Protein 4CVQ (pdb70)

Organism: Escherichia coli (strain K12) (NCBI:txid83333)

Foldseek 3Di:
DDDDDDDPLCPPADLVLPDDLVVVLVVCVVVPDDFAEQSDLAQVVQPDDFDVLLVVLLVVCVVVQPDFDFLQFDPVLLVLVQVLVCVVQQVPFDSLQKRKALALLLVLLLLQLLPDDAAAEEEAEVLANRSNCNSNSSSNHHYDYFYFDQVVLRHTDPVSVLVRDDLRYAAYEAEACGPAALGHDDPVSLLVVLVVCVVNVHEYEYECAFQPFFADPRHHDDSQSSNQAHWYKYKYFCCNQRNPVVSRIIMIGIHHDCPVVVSSSVSSVVSSPVVRHHRHSSSSSSNVQSDDDHPSVQQRPPNHQQNVLLVVLQVLQCPQPQKHWRRRRTDFKTKIFGNCVVQVDQALVVVQSCLCVVPNYHWAFSVSSVNPGRGITMGGSSNGDVVSCVSSVSVSVCSVDHHD/DDDDDDPLCPPAFQPLPDPLVVVLVVCVVVPHDFAEQSDLAQVVQPDDFDVLLVVLLVVCVVVQPDFDFLQFDQLLLVLVQVLVCVQQQVPFDSLQKRKALALLVVLLLLLLLDDDAAAEEEAEVLHNSSNQNSNSSSNHHYDYFYFDVVVLRHTDLVSVLVRDDLRYAAYEAEAVDPAALGHDDPVSLLSRLVSCVVNVHEYEYECAFQPFFADPGHHHDSQSSNQAHWYKYKYFCCNQRNPVVSRIIMIGTHHDPPVPVSSSVSSSVVSVVVSHHRHSSSSSSNVQSDDDRPSCQQRYVVHQQVVLLVLLQVLQCPAPQKHWRRRRTDFKTKIFGNCVVQVNQDLVVVQSQLCVQLSYHWAFSCSSVNVGRGITMGTSSHGSVSSVSSSVSVSVCSVPHRDD

Radius of gyration: 26.96 Å; Cα contacts (8 Å, |Δi|>4): 1816; chains: 2; bounding box: 68×74×53 Å

Structure (mmCIF, N/CA/C/O backbone):
data_4CVQ
#
_entry.id   4CVQ
#
_cell.length_a   59.780
_cell.length_b   152.130
_cell.length_c   174.240
_cell.angle_alpha   90.00
_cell.angle_beta   90.00
_cell.angle_gamma   90.00
#
_symmetry.space_group_name_H-M   'C 2 2 21'
#
loop_
_entity.id
_entity.type
_entity.pdbx_description
1 polymer 'GLUTAMATE-PYRUVATE AMINOTRANSFERASE ALAA'
2 non-polymer "PYRIDOXAL-5'-PHOSPHATE"
3 non-polymer 'ACETATE ION'
4 non-polymer GLYCEROL
5 water water
#
loop_
_atom_site.group_PDB
_atom_site.id
_atom_site.type_symbol
_atom_site.label_atom_id
_atom_site.label_alt_id
_atom_site.label_comp_id
_atom_site.label_asym_id
_atom_site.label_entity_id
_atom_site.label_seq_id
_atom_site.pdbx_PDB_ins_code
_atom_site.Cartn_x
_atom_site.Cartn_y
_atom_site.Cartn_z
_atom_site.occupancy
_atom_site.B_iso_or_equiv
_atom_site.auth_seq_id
_atom_site.auth_comp_id
_atom_site.auth_asym_id
_atom_site.auth_atom_id
_atom_site.pdbx_PDB_model_num
ATOM 1 N N . MET A 1 27 ? 0.234 25.175 -0.180 1.00 100.14 1 MET A N 1
ATOM 2 C CA . MET A 1 27 ? 0.096 24.235 0.926 1.00 96.54 1 MET A CA 1
ATOM 3 C C . MET A 1 27 ? 0.401 22.810 0.477 1.00 92.99 1 MET A C 1
ATOM 4 O O . MET A 1 27 ? -0.455 21.928 0.559 1.00 92.73 1 MET A O 1
ATOM 9 N N . SER A 1 28 ? 1.624 22.592 0.003 1.00 89.36 2 SER A N 1
ATOM 10 C CA . SER A 1 28 ? 2.044 21.275 -0.464 1.00 86.29 2 SER A CA 1
ATOM 11 C C . SER A 1 28 ? 2.140 20.294 0.698 1.00 81.41 2 SER A C 1
ATOM 12 O O . SER A 1 28 ? 2.540 20.672 1.800 1.00 78.96 2 SER A O 1
ATOM 15 N N . PRO A 1 29 ? 1.766 19.028 0.454 1.00 69.15 3 PRO A N 1
ATOM 16 C CA . PRO A 1 29 ? 1.802 17.973 1.473 1.00 65.46 3 PRO A CA 1
ATOM 17 C C . PRO A 1 29 ? 3.196 17.745 2.050 1.00 60.09 3 PRO A C 1
ATOM 18 O O . PRO A 1 29 ? 4.182 17.749 1.312 1.00 59.20 3 PRO A O 1
ATOM 22 N N . ILE A 1 30 ? 3.269 17.551 3.363 1.00 55.68 4 ILE A N 1
ATOM 23 C CA . ILE A 1 30 ? 4.531 17.250 4.026 1.00 52.21 4 ILE A CA 1
ATOM 24 C C . ILE A 1 30 ? 4.534 15.804 4.506 1.00 51.30 4 ILE A C 1
ATOM 25 O O . ILE A 1 30 ? 3.989 15.490 5.564 1.00 50.32 4 ILE A O 1
ATOM 30 N N . GLU A 1 31 ? 5.144 14.925 3.719 1.00 55.72 5 GLU A N 1
ATOM 31 C CA . GLU A 1 31 ? 5.175 13.507 4.049 1.00 55.17 5 GLU A CA 1
ATOM 32 C C . GLU A 1 31 ? 6.292 13.195 5.034 1.00 52.05 5 GLU A C 1
ATOM 33 O O . GLU A 1 31 ? 7.166 14.027 5.281 1.00 51.31 5 GLU A O 1
ATOM 39 N N . LYS A 1 32 ? 6.256 11.994 5.602 1.00 46.58 6 LYS A N 1
ATOM 40 C CA . LYS A 1 32 ? 7.348 11.535 6.446 1.00 45.17 6 LYS A CA 1
ATOM 41 C C . LYS A 1 32 ? 8.554 11.247 5.564 1.00 41.45 6 LYS A C 1
ATOM 42 O O . LYS A 1 32 ? 8.405 10.901 4.390 1.00 43.15 6 LYS A O 1
ATOM 48 N N . SER A 1 33 ? 9.746 11.405 6.129 1.00 39.76 7 SER A N 1
ATOM 49 C CA . SER A 1 33 ? 10.981 11.219 5.378 1.00 39.76 7 SER A CA 1
ATOM 50 C C . SER A 1 33 ? 11.091 9.806 4.815 1.00 40.61 7 SER A C 1
ATOM 51 O O . SER A 1 33 ? 10.474 8.871 5.328 1.00 40.65 7 SER A O 1
ATOM 54 N N . SER A 1 34 ? 11.880 9.663 3.756 1.00 43.38 8 SER A N 1
ATOM 55 C CA . SER A 1 34 ? 12.059 8.381 3.085 1.00 46.28 8 SER A CA 1
ATOM 56 C C . SER A 1 34 ? 12.642 7.315 4.013 1.00 45.04 8 SER A C 1
ATOM 57 O O . SER A 1 34 ? 12.350 6.129 3.866 1.00 47.06 8 SER A O 1
ATOM 60 N N . LYS A 1 35 ? 13.455 7.743 4.974 1.00 41.57 9 LYS A N 1
ATOM 61 C CA . LYS A 1 35 ? 14.113 6.814 5.888 1.00 41.81 9 LYS A CA 1
ATOM 62 C C . LYS A 1 35 ? 13.124 6.140 6.843 1.00 43.20 9 LYS A C 1
ATOM 63 O O . LYS A 1 35 ? 13.473 5.178 7.527 1.00 43.63 9 LYS A O 1
ATOM 69 N N . LEU A 1 36 ? 11.893 6.642 6.884 1.00 42.10 10 LEU A N 1
ATOM 70 C CA . LEU A 1 36 ? 10.872 6.095 7.773 1.00 43.79 10 LEU A CA 1
ATOM 71 C C . LEU A 1 36 ? 9.829 5.270 7.023 1.00 47.99 10 LEU A C 1
ATOM 72 O O . LEU A 1 36 ? 8.873 4.777 7.621 1.00 47.67 10 LEU A O 1
ATOM 77 N N . GLU A 1 37 ? 10.017 5.123 5.715 1.00 55.48 11 GLU A N 1
ATOM 78 C CA . GLU A 1 37 ? 9.047 4.424 4.878 1.00 62.84 11 GLU A CA 1
ATOM 79 C C . GLU A 1 37 ? 8.902 2.953 5.268 1.00 67.06 11 GLU A C 1
ATOM 80 O O . GLU A 1 37 ? 7.798 2.407 5.256 1.00 68.24 11 GLU A O 1
ATOM 86 N N . ASN A 1 38 ? 10.014 2.316 5.619 1.00 72.82 12 ASN A N 1
ATOM 87 C CA . ASN A 1 38 ? 9.996 0.904 5.985 1.00 75.92 12 ASN A CA 1
ATOM 88 C C . ASN A 1 38 ? 10.203 0.692 7.479 1.00 73.98 12 ASN A C 1
ATOM 89 O O . ASN A 1 38 ? 10.913 -0.223 7.896 1.00 75.23 12 ASN A O 1
ATOM 94 N N . VAL A 1 39 ? 9.572 1.545 8.278 1.00 65.68 13 VAL A N 1
ATOM 95 C CA . VAL A 1 39 ? 9.677 1.471 9.729 1.00 65.47 13 VAL A CA 1
ATOM 96 C C . VAL A 1 39 ? 8.295 1.292 10.351 1.00 66.58 13 VAL A C 1
ATOM 97 O O . VAL A 1 39 ? 7.340 1.960 9.952 1.00 68.00 13 VAL A O 1
ATOM 101 N N . CYS A 1 40 ? 8.187 0.392 11.325 1.00 82.02 14 CYS A N 1
ATOM 102 C CA . CYS A 1 40 ? 6.895 0.091 11.933 1.00 81.24 14 CYS A CA 1
ATOM 103 C C . CYS A 1 40 ? 6.870 0.282 13.448 1.00 81.95 14 CYS A C 1
ATOM 104 O O . CYS A 1 40 ? 6.235 1.210 13.945 1.00 82.44 14 CYS A O 1
ATOM 107 N N . TYR A 1 41 ? 7.565 -0.600 14.167 1.00 74.69 15 TYR A N 1
ATOM 108 C CA . TYR A 1 41 ? 7.470 -0.693 15.627 1.00 76.53 15 TYR A CA 1
ATOM 109 C C . TYR A 1 41 ? 6.022 -0.561 16.086 1.00 79.61 15 TYR A C 1
ATOM 110 O O . TYR A 1 41 ? 5.611 0.491 16.579 1.00 79.89 15 TYR A O 1
ATOM 119 N N . ASP A 1 42 ? 5.245 -1.625 15.912 1.00 95.98 16 ASP A N 1
ATOM 120 C CA . ASP A 1 42 ? 3.817 -1.542 16.188 1.00 96.39 16 ASP A CA 1
ATOM 121 C C . ASP A 1 42 ? 3.411 -2.259 17.472 1.00 93.81 16 ASP A C 1
ATOM 122 O O . ASP A 1 42 ? 2.339 -2.861 17.548 1.00 94.82 16 ASP A O 1
ATOM 127 N N . ILE A 1 43 ? 4.275 -2.185 18.479 1.00 74.87 17 ILE A N 1
ATOM 128 C CA . ILE A 1 43 ? 3.882 -2.505 19.844 1.00 74.48 17 ILE A CA 1
ATOM 129 C C . ILE A 1 43 ? 2.949 -1.382 20.300 1.00 75.79 17 ILE A C 1
ATOM 130 O O . ILE A 1 43 ? 2.066 -1.572 21.140 1.00 78.15 17 ILE A O 1
ATOM 135 N N . ARG A 1 44 ? 3.150 -0.210 19.703 1.00 81.30 18 ARG A N 1
ATOM 136 C CA . ARG A 1 44 ? 2.298 0.951 19.926 1.00 80.73 18 ARG A CA 1
ATOM 137 C C . ARG A 1 44 ? 1.843 1.548 18.595 1.00 81.54 18 ARG A C 1
ATOM 138 O O . ARG A 1 44 ? 2.656 2.099 17.852 1.00 80.52 18 ARG A O 1
ATOM 146 N N . GLY A 1 45 ? 0.552 1.445 18.290 1.00 93.15 19 GLY A N 1
ATOM 147 C CA . GLY A 1 45 ? 0.042 1.984 17.041 1.00 93.36 19 GLY A CA 1
ATOM 148 C C . GLY A 1 45 ? -1.465 1.952 16.863 1.00 96.33 19 GLY A C 1
ATOM 149 O O . GLY A 1 45 ? -2.211 2.218 17.806 1.00 96.26 19 GLY A O 1
ATOM 150 N N . PRO A 1 46 ? -1.945 1.599 15.682 1.00 79.30 20 PRO A N 1
ATOM 151 C CA . PRO A 1 46 ? -3.371 1.732 15.381 1.00 79.16 20 PRO A CA 1
ATOM 152 C C . PRO A 1 46 ? -4.303 0.886 16.257 1.00 76.16 20 PRO A C 1
ATOM 153 O O . PRO A 1 46 ? -5.350 1.383 16.644 1.00 77.12 20 PRO A O 1
ATOM 157 N N . VAL A 1 47 ? -3.940 -0.354 16.556 1.00 57.40 21 VAL A N 1
ATOM 158 C CA . VAL A 1 47 ? -4.680 -1.123 17.511 1.00 57.15 21 VAL A CA 1
ATOM 159 C C . VAL A 1 47 ? -4.582 -0.514 18.887 1.00 56.18 21 VAL A C 1
ATOM 160 O O . VAL A 1 47 ? -5.537 -0.502 19.619 1.00 56.56 21 VAL A O 1
ATOM 164 N N . LEU A 1 48 ? -3.410 -0.021 19.249 1.00 74.14 22 LEU A N 1
ATOM 165 C CA . LEU A 1 48 ? -3.265 0.653 20.523 1.00 73.73 22 LEU A CA 1
ATOM 166 C C . LEU A 1 48 ? -4.135 1.875 20.521 1.00 73.90 22 LEU A C 1
ATOM 167 O O . LEU A 1 48 ? -4.789 2.183 21.486 1.00 74.52 22 LEU A O 1
ATOM 172 N N . LYS A 1 49 ? -4.177 2.539 19.390 1.00 69.72 23 LYS A N 1
ATOM 173 C CA . LYS A 1 49 ? -4.968 3.732 19.261 1.00 71.35 23 LYS A CA 1
ATOM 174 C C . LYS A 1 49 ? -6.418 3.413 19.522 1.00 73.31 23 LYS A C 1
ATOM 175 O O . LYS A 1 49 ? -7.094 4.156 20.177 1.00 74.76 23 LYS A O 1
ATOM 181 N N . GLU A 1 50 ? -6.884 2.292 19.013 1.00 74.51 24 GLU A N 1
ATOM 182 C CA . GLU A 1 50 ? -8.245 1.871 19.227 1.00 77.55 24 GLU A CA 1
ATOM 183 C C . GLU A 1 50 ? -8.529 1.612 20.679 1.00 76.49 24 GLU A C 1
ATOM 184 O O . GLU A 1 50 ? -9.564 1.968 21.175 1.00 78.06 24 GLU A O 1
ATOM 190 N N . ALA A 1 51 ? -7.598 0.993 21.371 1.00 70.87 25 ALA A N 1
ATOM 191 C CA . ALA A 1 51 ? -7.817 0.697 22.769 1.00 70.96 25 ALA A CA 1
ATOM 192 C C . ALA A 1 51 ? -8.006 1.954 23.601 1.00 69.59 25 ALA A C 1
ATOM 193 O O . ALA A 1 51 ? -8.858 2.010 24.464 1.00 70.43 25 ALA A O 1
ATOM 195 N N . LYS A 1 52 ? -7.202 2.967 23.345 1.00 70.20 26 LYS A N 1
ATOM 196 C CA . LYS A 1 52 ? -7.339 4.222 24.072 1.00 69.44 26 LYS A CA 1
ATOM 197 C C . LYS A 1 52 ? -8.675 4.914 23.812 1.00 70.15 26 LYS A C 1
ATOM 198 O O . LYS A 1 52 ? -9.288 5.481 24.689 1.00 70.29 26 LYS A O 1
ATOM 204 N N . ARG A 1 53 ? -9.123 4.836 22.590 1.00 62.62 27 ARG A N 1
ATOM 205 C CA . ARG A 1 53 ? -10.432 5.365 22.240 1.00 64.35 27 ARG A CA 1
ATOM 206 C C . ARG A 1 53 ? -11.488 4.673 23.094 1.00 66.44 27 ARG A C 1
ATOM 207 O O . ARG A 1 53 ? -12.401 5.312 23.629 1.00 68.74 27 ARG A O 1
ATOM 215 N N . LEU A 1 54 ? -11.348 3.356 23.209 1.00 61.94 28 LEU A N 1
ATOM 216 C CA . LEU A 1 54 ? -12.244 2.548 24.022 1.00 64.25 28 LEU A CA 1
ATOM 217 C C . LEU A 1 54 ? -12.180 2.970 25.483 1.00 65.32 28 LEU A C 1
ATOM 218 O O . LEU A 1 54 ? -13.198 2.988 26.173 1.00 67.43 28 LEU A O 1
ATOM 223 N N . GLU A 1 55 ? -10.984 3.317 25.948 1.00 83.95 29 GLU A N 1
ATOM 224 C CA . GLU A 1 55 ? -10.796 3.724 27.336 1.00 84.87 29 GLU A CA 1
ATOM 225 C C . GLU A 1 55 ? -11.401 5.100 27.601 1.00 86.11 29 GLU A C 1
ATOM 226 O O . GLU A 1 55 ? -11.907 5.364 28.693 1.00 86.08 29 GLU A O 1
ATOM 232 N N . GLU A 1 56 ? -11.349 5.970 26.598 1.00 83.27 30 GLU A N 1
ATOM 233 C CA . GLU A 1 56 ? -11.945 7.298 26.703 1.00 86.28 30 GLU A CA 1
ATOM 234 C C . GLU A 1 56 ? -13.466 7.217 26.745 1.00 90.31 30 GLU A C 1
ATOM 235 O O . GLU A 1 56 ? -14.124 8.066 27.346 1.00 93.07 30 GLU A O 1
ATOM 241 N N . GLU A 1 57 ? -13.924 6.182 26.085 1.00 95.85 31 GLU A N 1
ATOM 242 C CA . GLU A 1 57 ? -15.292 5.987 25.761 1.00 99.26 31 GLU A CA 1
ATOM 243 C C . GLU A 1 57 ? -15.987 5.275 26.878 1.00 99.35 31 GLU A C 1
ATOM 244 O O . GLU A 1 57 ? -17.159 4.966 26.755 1.00 101.83 31 GLU A O 1
ATOM 250 N N . GLY A 1 58 ? -15.288 5.032 27.977 1.00 91.68 32 GLY A N 1
ATOM 251 C CA . GLY A 1 58 ? -15.915 4.339 29.072 1.00 92.20 32 GLY A CA 1
ATOM 252 C C . GLY A 1 58 ? -15.694 2.847 29.200 1.00 91.35 32 GLY A C 1
ATOM 253 O O . GLY A 1 58 ? -16.378 2.202 29.969 1.00 93.21 32 GLY A O 1
ATOM 254 N N . ASN A 1 59 ? -14.746 2.300 28.457 1.00 81.64 33 ASN A N 1
ATOM 255 C CA . ASN A 1 59 ? -14.380 0.902 28.589 1.00 80.71 33 ASN A CA 1
ATOM 256 C C . ASN A 1 59 ? -13.050 0.703 29.258 1.00 77.59 33 ASN A C 1
ATOM 257 O O . ASN A 1 59 ? -12.102 1.375 28.956 1.00 75.72 33 ASN A O 1
ATOM 262 N N . LYS A 1 60 ? -12.996 -0.219 30.199 1.00 93.34 34 LYS A N 1
ATOM 263 C CA . LYS A 1 60 ? -11.755 -0.562 30.841 1.00 90.15 34 LYS A CA 1
ATOM 264 C C . LYS A 1 60 ? -11.053 -1.655 30.054 1.00 86.88 34 LYS A C 1
ATOM 265 O O . LYS A 1 60 ? -11.643 -2.657 29.752 1.00 89.04 34 LYS A O 1
ATOM 271 N N . VAL A 1 61 ? -9.789 -1.450 29.732 1.00 69.34 35 VAL A N 1
ATOM 272 C CA . VAL A 1 61 ? -9.066 -2.332 28.854 1.00 68.30 35 VAL A CA 1
ATOM 273 C C . VAL A 1 61 ? -7.842 -2.898 29.514 1.00 66.99 35 VAL A C 1
ATOM 274 O O . VAL A 1 61 ? -7.067 -2.198 30.123 1.00 65.91 35 VAL A O 1
ATOM 278 N N . LEU A 1 62 ? -7.673 -4.193 29.365 1.00 70.94 36 LEU A N 1
ATOM 279 C CA . LEU A 1 62 ? -6.494 -4.855 29.912 1.00 69.40 36 LEU A CA 1
ATOM 280 C C . LEU A 1 62 ? -5.386 -4.892 28.865 1.00 67.50 36 LEU A C 1
ATOM 281 O O . LEU A 1 62 ? -5.401 -5.728 27.962 1.00 68.24 36 LEU A O 1
ATOM 286 N N . LYS A 1 63 ? -4.427 -3.981 28.993 1.00 65.08 37 LYS A N 1
ATOM 287 C CA . LYS A 1 63 ? -3.364 -3.847 28.003 1.00 64.33 37 LYS A CA 1
ATOM 288 C C . LYS A 1 63 ? -2.168 -4.742 28.315 1.00 65.38 37 LYS A C 1
ATOM 289 O O . LYS A 1 63 ? -1.415 -4.487 29.255 1.00 64.18 37 LYS A O 1
ATOM 295 N N . LEU A 1 64 ? -1.997 -5.790 27.515 1.00 78.61 38 LEU A N 1
ATOM 296 C CA . LEU A 1 64 ? -0.881 -6.714 27.682 1.00 79.20 38 LEU A CA 1
ATOM 297 C C . LEU A 1 64 ? 0.090 -6.588 26.516 1.00 77.48 38 LEU A C 1
ATOM 298 O O . LEU A 1 64 ? 0.746 -7.556 26.130 1.00 79.06 38 LEU A O 1
ATOM 303 N N . ASN A 1 65 ? 0.178 -5.384 25.962 1.00 64.12 39 ASN A N 1
ATOM 304 C CA . ASN A 1 65 ? 0.966 -5.147 24.760 1.00 63.03 39 ASN A CA 1
ATOM 305 C C . ASN A 1 65 ? 2.421 -4.785 25.040 1.00 61.45 39 ASN A C 1
ATOM 306 O O . ASN A 1 65 ? 3.279 -4.933 24.171 1.00 62.25 39 ASN A O 1
ATOM 311 N N . ILE A 1 66 ? 2.700 -4.314 26.250 1.00 57.72 40 ILE A N 1
ATOM 312 C CA . ILE A 1 66 ? 4.026 -3.795 26.559 1.00 55.16 40 ILE A CA 1
ATOM 313 C C . ILE A 1 66 ? 4.580 -4.359 27.867 1.00 54.79 40 ILE A C 1
ATOM 314 O O . ILE A 1 66 ? 3.839 -4.587 28.825 1.00 56.27 40 ILE A O 1
ATOM 319 N N . GLY A 1 67 ? 5.888 -4.599 27.891 1.00 48.68 41 GLY A N 1
ATOM 320 C CA . GLY A 1 67 ? 6.562 -5.064 29.089 1.00 48.57 41 GLY A CA 1
ATOM 321 C C . GLY A 1 67 ? 6.833 -3.931 30.062 1.00 47.24 41 GLY A C 1
ATOM 322 O O . GLY A 1 67 ? 7.986 -3.585 30.323 1.00 47.91 41 GLY A O 1
ATOM 323 N N . ASN A 1 68 ? 5.762 -3.352 30.595 1.00 46.35 42 ASN A N 1
ATOM 324 C CA . ASN A 1 68 ? 5.864 -2.257 31.555 1.00 45.74 42 ASN A CA 1
ATOM 325 C C . ASN A 1 68 ? 5.490 -2.731 32.958 1.00 47.84 42 ASN A C 1
ATOM 326 O O . ASN A 1 68 ? 4.313 -2.886 33.267 1.00 47.66 42 ASN A O 1
ATOM 331 N N . PRO A 1 69 ? 6.501 -2.967 33.808 1.00 49.14 43 PRO A N 1
ATOM 332 C CA . PRO A 1 69 ? 6.327 -3.551 35.145 1.00 51.46 43 PRO A CA 1
ATOM 333 C C . PRO A 1 69 ? 5.414 -2.756 36.083 1.00 51.15 43 PRO A C 1
ATOM 334 O O . PRO A 1 69 ? 4.602 -3.361 36.783 1.00 52.50 43 PRO A O 1
ATOM 338 N N . ALA A 1 70 ? 5.543 -1.432 36.090 1.00 49.83 44 ALA A N 1
ATOM 339 C CA . ALA A 1 70 ? 4.877 -0.589 37.088 1.00 51.94 44 ALA A CA 1
ATOM 340 C C . ALA A 1 70 ? 3.344 -0.712 37.145 1.00 53.86 44 ALA A C 1
ATOM 341 O O . ALA A 1 70 ? 2.790 -0.837 38.236 1.00 56.73 44 ALA A O 1
ATOM 343 N N . PRO A 1 71 ? 2.647 -0.667 35.992 1.00 55.04 45 PRO A N 1
ATOM 344 C CA . PRO A 1 71 ? 1.189 -0.795 36.116 1.00 56.69 45 PRO A CA 1
ATOM 345 C C . PRO A 1 71 ? 0.725 -2.187 36.552 1.00 59.17 45 PRO A C 1
ATOM 346 O O . PRO A 1 71 ? -0.458 -2.365 36.845 1.00 61.36 45 PRO A O 1
ATOM 350 N N . PHE A 1 72 ? 1.637 -3.154 36.595 1.00 56.36 46 PHE A N 1
ATOM 351 C CA . PHE A 1 72 ? 1.289 -4.500 37.037 1.00 59.04 46 PHE A CA 1
ATOM 352 C C . PHE A 1 72 ? 1.754 -4.762 38.466 1.00 62.47 46 PHE A C 1
ATOM 353 O O . PHE A 1 72 ? 2.078 -5.894 38.825 1.00 64.18 46 PHE A O 1
ATOM 361 N N . GLY A 1 73 ? 1.788 -3.710 39.276 1.00 64.60 47 GLY A N 1
ATOM 362 C CA . GLY A 1 73 ? 2.081 -3.853 40.690 1.00 68.09 47 GLY A CA 1
ATOM 363 C C . GLY A 1 73 ? 3.547 -4.044 41.027 1.00 67.49 47 GLY A C 1
ATOM 364 O O . GLY A 1 73 ? 3.887 -4.352 42.169 1.00 69.11 47 GLY A O 1
ATOM 365 N N . PHE A 1 74 ? 4.419 -3.873 40.040 1.00 69.95 48 PHE A N 1
ATOM 366 C CA . PHE A 1 74 ? 5.853 -3.896 40.304 1.00 70.43 48 PHE A CA 1
ATOM 367 C C . PHE A 1 74 ? 6.319 -2.527 40.771 1.00 71.57 48 PHE A C 1
ATOM 368 O O . PHE A 1 74 ? 6.077 -1.518 40.109 1.00 70.04 48 PHE A O 1
ATOM 376 N N . ASP A 1 75 ? 6.991 -2.496 41.914 1.00 72.45 49 ASP A N 1
ATOM 377 C CA . ASP A 1 75 ? 7.455 -1.239 42.475 1.00 73.02 49 ASP A CA 1
ATOM 378 C C . ASP A 1 75 ? 8.974 -1.148 42.425 1.00 71.49 49 ASP A C 1
ATOM 379 O O . ASP A 1 75 ? 9.669 -2.165 42.442 1.00 71.79 49 ASP A O 1
ATOM 384 N N . ALA A 1 76 ? 9.481 0.077 42.346 1.00 75.89 50 ALA A N 1
ATOM 385 C CA . ALA A 1 76 ? 10.916 0.318 42.327 1.00 73.59 50 ALA A CA 1
ATOM 386 C C . ALA A 1 76 ? 11.558 -0.171 43.618 1.00 77.54 50 ALA A C 1
ATOM 387 O O . ALA A 1 76 ? 11.034 0.081 44.704 1.00 79.53 50 ALA A O 1
ATOM 389 N N . PRO A 1 77 ? 12.686 -0.892 43.501 1.00 71.67 51 PRO A N 1
ATOM 390 C CA . PRO A 1 77 ? 13.477 -1.300 44.665 1.00 74.51 51 PRO A CA 1
ATOM 391 C C . PRO A 1 77 ? 13.789 -0.094 45.539 1.00 74.69 51 PRO A C 1
ATOM 392 O O . PRO A 1 77 ? 14.514 0.797 45.102 1.00 72.35 51 PRO A O 1
ATOM 396 N N . ASP A 1 78 ? 13.238 -0.062 46.748 1.00 92.42 52 ASP A N 1
ATOM 397 C CA . ASP A 1 78 ? 13.306 1.130 47.588 1.00 95.04 52 ASP A CA 1
ATOM 398 C C . ASP A 1 78 ? 14.736 1.581 47.880 1.00 92.20 52 ASP A C 1
ATOM 399 O O . ASP A 1 78 ? 14.963 2.734 48.242 1.00 92.66 52 ASP A O 1
ATOM 404 N N . GLU A 1 79 ? 15.700 0.683 47.706 1.00 71.15 53 GLU A N 1
ATOM 405 C CA . GLU A 1 79 ? 17.100 1.056 47.859 1.00 71.49 53 GLU A CA 1
ATOM 406 C C . GLU A 1 79 ? 17.532 1.944 46.692 1.00 68.50 53 GLU A C 1
ATOM 407 O O . GLU A 1 79 ? 18.359 2.840 46.855 1.00 68.39 53 GLU A O 1
ATOM 413 N N . ILE A 1 80 ? 16.961 1.690 45.518 1.00 65.71 54 ILE A N 1
ATOM 414 C CA . ILE A 1 80 ? 17.208 2.519 44.343 1.00 57.88 54 ILE A CA 1
ATOM 415 C C . ILE A 1 80 ? 16.568 3.894 44.522 1.00 57.79 54 ILE A C 1
ATOM 416 O O . ILE A 1 80 ? 17.172 4.919 44.201 1.00 56.55 54 ILE A O 1
ATOM 421 N N . LEU A 1 81 ? 15.349 3.906 45.053 1.00 61.55 55 LEU A N 1
ATOM 422 C CA . LEU A 1 81 ? 14.611 5.147 45.266 1.00 62.66 55 LEU A CA 1
ATOM 423 C C . LEU A 1 81 ? 15.336 6.100 46.211 1.00 65.48 55 LEU A C 1
ATOM 424 O O . LEU A 1 81 ? 15.480 7.283 45.911 1.00 66.18 55 LEU A O 1
ATOM 429 N N . VAL A 1 82 ? 15.796 5.585 47.348 1.00 68.44 56 VAL A N 1
ATOM 430 C CA . VAL A 1 82 ? 16.443 6.429 48.349 1.00 71.27 56 VAL A CA 1
ATOM 431 C C . VAL A 1 82 ? 17.792 6.966 47.870 1.00 69.93 56 VAL A C 1
ATOM 432 O O . VAL A 1 82 ? 18.247 8.009 48.336 1.00 69.93 56 VAL A O 1
ATOM 436 N N . ASP A 1 83 ? 18.424 6.264 46.934 1.00 76.51 57 ASP A N 1
ATOM 437 C CA . ASP A 1 83 ? 19.717 6.698 46.415 1.00 75.20 57 ASP A CA 1
ATOM 438 C C . ASP A 1 83 ? 19.549 7.781 45.356 1.00 71.56 57 ASP A C 1
ATOM 439 O O . ASP A 1 83 ? 20.362 8.701 45.263 1.00 71.35 57 ASP A O 1
ATOM 444 N N . VAL A 1 84 ? 18.490 7.669 44.562 1.00 58.12 58 VAL A N 1
ATOM 445 C CA . VAL A 1 84 ? 18.183 8.679 43.557 1.00 55.62 58 VAL A CA 1
ATOM 446 C C . VAL A 1 84 ? 17.696 9.961 44.226 1.00 57.74 58 VAL A C 1
ATOM 447 O O . VAL A 1 84 ? 18.112 11.061 43.856 1.00 57.64 58 VAL A O 1
ATOM 451 N N . ILE A 1 85 ? 16.819 9.809 45.214 1.00 57.91 59 ILE A N 1
ATOM 452 C CA . ILE A 1 85 ? 16.283 10.947 45.954 1.00 59.71 59 ILE A CA 1
ATOM 453 C C . ILE A 1 85 ? 17.392 11.745 46.636 1.00 61.01 59 ILE A C 1
ATOM 454 O O . ILE A 1 85 ? 17.432 12.973 46.544 1.00 60.88 59 ILE A O 1
ATOM 459 N N . ARG A 1 86 ? 18.299 11.040 47.304 1.00 62.40 60 ARG A N 1
ATOM 460 C CA . ARG A 1 86 ? 19.378 11.686 48.045 1.00 65.37 60 ARG A CA 1
ATOM 461 C C . ARG A 1 86 ? 20.387 12.381 47.131 1.00 63.95 60 ARG A C 1
ATOM 462 O O . ARG A 1 86 ? 21.023 13.357 47.531 1.00 62.89 60 ARG A O 1
ATOM 470 N N . ASN A 1 87 ? 20.524 11.884 45.904 1.00 63.49 61 ASN A N 1
ATOM 471 C CA . ASN A 1 87 ? 21.502 12.427 44.964 1.00 61.91 61 ASN A CA 1
ATOM 472 C C . ASN A 1 87 ? 20.897 13.396 43.951 1.00 59.78 61 ASN A C 1
ATOM 473 O O . ASN A 1 87 ? 21.618 13.991 43.148 1.00 58.08 61 ASN A O 1
ATOM 478 N N . LEU A 1 88 ? 19.577 13.549 43.989 1.00 58.68 62 LEU A N 1
ATOM 479 C CA . LEU A 1 88 ? 18.872 14.428 43.056 1.00 56.86 62 LEU A CA 1
ATOM 480 C C . LEU A 1 88 ? 19.322 15.901 43.102 1.00 56.59 62 LEU A C 1
ATOM 481 O O . LEU A 1 88 ? 19.512 16.509 42.048 1.00 51.99 62 LEU A O 1
ATOM 486 N N . PRO A 1 89 ? 19.488 16.487 44.307 1.00 56.49 63 PRO A N 1
ATOM 487 C CA . PRO A 1 89 ? 19.910 17.895 44.299 1.00 57.00 63 PRO A CA 1
ATOM 488 C C . PRO A 1 89 ? 21.320 18.117 43.748 1.00 56.00 63 PRO A C 1
ATOM 489 O O . PRO A 1 89 ? 21.675 19.247 43.420 1.00 55.92 63 PRO A O 1
ATOM 493 N N . THR A 1 90 ? 22.110 17.052 43.648 1.00 56.60 64 THR A N 1
ATOM 494 C CA . THR A 1 90 ? 23.482 17.165 43.168 1.00 54.79 64 THR A CA 1
ATOM 495 C C . THR A 1 90 ? 23.597 16.827 41.684 1.00 51.86 64 THR A C 1
ATOM 496 O O . THR A 1 90 ? 24.683 16.891 41.108 1.00 51.17 64 THR A O 1
ATOM 500 N N . ALA A 1 91 ? 22.474 16.474 41.067 1.00 50.33 65 ALA A N 1
ATOM 501 C CA . ALA A 1 91 ? 22.477 16.016 39.681 1.00 47.70 65 ALA A CA 1
ATOM 502 C C . ALA A 1 91 ? 21.611 16.893 38.779 1.00 46.39 65 ALA A C 1
ATOM 503 O O . ALA A 1 91 ? 20.880 16.387 37.926 1.00 44.70 65 ALA A O 1
ATOM 505 N N A GLN A 1 92 ? 21.695 18.206 38.966 0.58 47.34 66 GLN A N 1
ATOM 506 N N B GLN A 1 92 ? 21.712 18.205 38.964 0.42 47.33 66 GLN A N 1
ATOM 507 C CA A GLN A 1 92 ? 20.870 19.136 38.200 0.58 46.54 66 GLN A CA 1
ATOM 508 C CA B GLN A 1 92 ? 20.883 19.153 38.229 0.42 46.59 66 GLN A CA 1
ATOM 509 C C A GLN A 1 92 ? 21.511 19.503 36.866 0.58 44.77 66 GLN A C 1
ATOM 510 C C B GLN A 1 92 ? 21.522 19.585 36.910 0.42 44.88 66 GLN A C 1
ATOM 511 O O A GLN A 1 92 ? 20.818 19.868 35.917 0.58 43.56 66 GLN A O 1
ATOM 512 O O B GLN A 1 92 ? 20.835 20.071 36.011 0.42 43.84 66 GLN A O 1
ATOM 523 N N . GLY A 1 93 ? 22.834 19.407 36.796 1.00 44.83 67 GLY A N 1
ATOM 524 C CA . GLY A 1 93 ? 23.556 19.826 35.607 1.00 43.58 67 GLY A CA 1
ATOM 525 C C . GLY A 1 93 ? 23.969 18.712 34.666 1.00 41.74 67 GLY A C 1
ATOM 526 O O . GLY A 1 93 ? 23.846 17.531 34.991 1.00 41.48 67 GLY A O 1
ATOM 527 N N . TYR A 1 94 ? 24.455 19.100 33.489 1.00 40.66 68 TYR A N 1
ATOM 528 C CA . TYR A 1 94 ? 24.989 18.152 32.519 1.00 39.13 68 TYR A CA 1
ATOM 529 C C . TYR A 1 94 ? 26.166 17.391 33.115 1.00 40.33 68 TYR A C 1
ATOM 530 O O . TYR A 1 94 ? 27.008 17.973 33.799 1.00 41.91 68 TYR A O 1
ATOM 539 N N . CYS A 1 95 ? 26.223 16.090 32.853 1.00 41.90 69 CYS A N 1
ATOM 540 C CA . CYS A 1 95 ? 27.388 15.291 33.207 1.00 43.25 69 CYS A CA 1
ATOM 541 C C . CYS A 1 95 ? 28.172 14.982 31.938 1.00 42.82 69 CYS A C 1
ATOM 542 O O . CYS A 1 95 ? 27.841 15.492 30.867 1.00 40.72 69 CYS A O 1
ATOM 545 N N . ASP A 1 96 ? 29.204 14.152 32.055 1.00 51.37 70 ASP A N 1
ATOM 546 C CA . ASP A 1 96 ? 29.952 13.700 30.886 1.00 54.04 70 ASP A CA 1
ATOM 547 C C . ASP A 1 96 ? 29.009 13.009 29.905 1.00 50.51 70 ASP A C 1
ATOM 548 O O . ASP A 1 96 ? 28.035 12.379 30.317 1.00 49.52 70 ASP A O 1
ATOM 553 N N . SER A 1 97 ? 29.293 13.140 28.613 1.00 43.23 71 SER A N 1
ATOM 554 C CA . SER A 1 97 ? 28.415 12.603 27.577 1.00 42.00 71 SER A CA 1
ATOM 555 C C . SER A 1 97 ? 28.207 11.097 27.718 1.00 42.10 71 SER A C 1
ATOM 556 O O . SER A 1 97 ? 27.091 10.601 27.560 1.00 40.98 71 SER A O 1
ATOM 559 N N . LYS A 1 98 ? 29.278 10.373 28.025 1.00 46.54 72 LYS A N 1
ATOM 560 C CA . LYS A 1 98 ? 29.192 8.926 28.187 1.00 45.87 72 LYS A CA 1
ATOM 561 C C . LYS A 1 98 ? 28.475 8.554 29.482 1.00 45.03 72 LYS A C 1
ATOM 562 O O . LYS A 1 98 ? 28.006 7.428 29.637 1.00 45.57 72 LYS A O 1
ATOM 568 N N . GLY A 1 99 ? 28.389 9.505 30.409 1.00 39.07 73 GLY A N 1
ATOM 569 C CA . GLY A 1 99 ? 27.642 9.297 31.636 1.00 38.15 73 GLY A CA 1
ATOM 570 C C . GLY A 1 99 ? 28.457 9.503 32.897 1.00 40.97 73 GLY A C 1
ATOM 571 O O . GLY A 1 99 ? 29.672 9.697 32.838 1.00 42.26 73 GLY A O 1
ATOM 572 N N . LEU A 1 100 ? 27.776 9.460 34.040 1.00 43.72 74 LEU A N 1
ATOM 573 C CA . LEU A 1 100 ? 28.409 9.640 35.342 1.00 47.28 74 LEU A CA 1
ATOM 574 C C . LEU A 1 100 ? 29.520 8.619 35.566 1.00 49.71 74 LEU A C 1
ATOM 575 O O . LEU A 1 100 ? 29.385 7.451 35.200 1.00 48.54 74 LEU A O 1
ATOM 580 N N . TYR A 1 101 ? 30.614 9.066 36.174 1.00 53.22 75 TYR A N 1
ATOM 581 C CA . TYR A 1 101 ? 31.791 8.224 36.353 1.00 54.61 75 TYR A CA 1
ATOM 582 C C . TYR A 1 101 ? 31.528 7.053 37.296 1.00 57.60 75 TYR A C 1
ATOM 583 O O . TYR A 1 101 ? 31.880 5.914 36.990 1.00 57.41 75 TYR A O 1
ATOM 592 N N . SER A 1 102 ? 30.911 7.338 38.439 1.00 63.78 76 SER A N 1
ATOM 593 C CA . SER A 1 102 ? 30.613 6.308 39.431 1.00 65.92 76 SER A CA 1
ATOM 594 C C . SER A 1 102 ? 29.632 5.273 38.890 1.00 63.87 76 SER A C 1
ATOM 595 O O . SER A 1 102 ? 29.702 4.094 39.240 1.00 64.70 76 SER A O 1
ATOM 598 N N . ALA A 1 103 ? 28.715 5.723 38.039 1.00 55.90 77 ALA A N 1
ATOM 599 C CA . ALA A 1 103 ? 27.746 4.831 37.418 1.00 54.28 77 ALA A CA 1
ATOM 600 C C . ALA A 1 103 ? 28.439 3.908 36.423 1.00 54.00 77 ALA A C 1
ATOM 601 O O . ALA A 1 103 ? 28.209 2.698 36.421 1.00 54.90 77 ALA A O 1
ATOM 603 N N . ARG A 1 104 ? 29.290 4.487 35.581 1.00 52.70 78 ARG A N 1
ATOM 604 C CA . ARG A 1 104 ? 30.063 3.714 34.615 1.00 52.36 78 ARG A CA 1
ATOM 605 C C . ARG A 1 104 ? 31.075 2.820 35.319 1.00 53.63 78 ARG A C 1
ATOM 606 O O . ARG A 1 104 ? 31.497 1.797 34.781 1.00 53.21 78 ARG A O 1
ATOM 614 N N . LYS A 1 105 ? 31.466 3.219 36.525 1.00 56.28 79 LYS A N 1
ATOM 615 C CA . LYS A 1 105 ? 32.392 2.434 37.326 1.00 57.98 79 LYS A CA 1
ATOM 616 C C . LYS A 1 105 ? 31.755 1.109 37.723 1.00 56.85 79 LYS A C 1
ATOM 617 O O . LYS A 1 105 ? 32.403 0.064 37.694 1.00 58.68 79 LYS A O 1
ATOM 623 N N . ALA A 1 106 ? 30.479 1.163 38.090 1.00 51.09 80 ALA A N 1
ATOM 624 C CA . ALA A 1 106 ? 29.741 -0.030 38.484 1.00 51.86 80 ALA A CA 1
ATOM 625 C C . ALA A 1 106 ? 29.591 -0.988 37.310 1.00 50.28 80 ALA A C 1
ATOM 626 O O . ALA A 1 106 ? 29.769 -2.198 37.457 1.00 51.59 80 ALA A O 1
ATOM 628 N N . ILE A 1 107 ? 29.263 -0.436 36.146 1.00 47.63 81 ILE A N 1
ATOM 629 C CA . ILE A 1 107 ? 29.088 -1.234 34.940 1.00 46.04 81 ILE A CA 1
ATOM 630 C C . ILE A 1 107 ? 30.389 -1.932 34.567 1.00 53.44 81 ILE A C 1
ATOM 631 O O . ILE A 1 107 ? 30.388 -3.108 34.202 1.00 47.47 81 ILE A O 1
ATOM 636 N N . MET A 1 108 ? 31.498 -1.204 34.677 1.00 47.94 82 MET A N 1
ATOM 637 C CA . MET A 1 108 ? 32.814 -1.769 34.404 1.00 51.46 82 MET A CA 1
ATOM 638 C C . MET A 1 108 ? 33.087 -2.974 35.298 1.00 53.28 82 MET A C 1
ATOM 639 O O . MET A 1 108 ? 33.483 -4.037 34.819 1.00 52.67 82 MET A O 1
ATOM 644 N N . GLN A 1 109 ? 32.866 -2.796 36.598 1.00 53.90 83 GLN A N 1
ATOM 645 C CA . GLN A 1 109 ? 33.097 -3.849 37.582 1.00 56.71 83 GLN A CA 1
ATOM 646 C C . GLN A 1 109 ? 32.167 -5.040 37.379 1.00 56.38 83 GLN A C 1
ATOM 647 O O . GLN A 1 109 ? 32.565 -6.188 37.576 1.00 58.35 83 GLN A O 1
ATOM 653 N N . HIS A 1 110 ? 30.927 -4.758 36.994 1.00 54.09 84 HIS A N 1
ATOM 654 C CA . HIS A 1 110 ? 29.936 -5.802 36.769 1.00 53.72 84 HIS A CA 1
ATOM 655 C C . HIS A 1 110 ? 30.378 -6.758 35.667 1.00 53.19 84 HIS A C 1
ATOM 656 O O . HIS A 1 110 ? 30.247 -7.976 35.800 1.00 54.61 84 HIS A O 1
ATOM 663 N N . TYR A 1 111 ? 30.906 -6.201 34.582 1.00 51.73 85 TYR A N 1
ATOM 664 C CA . TYR A 1 111 ? 31.374 -7.013 33.466 1.00 52.05 85 TYR A CA 1
ATOM 665 C C . TYR A 1 111 ? 32.805 -7.489 33.690 1.00 55.03 85 TYR A C 1
ATOM 666 O O . TYR A 1 111 ? 33.259 -8.436 33.048 1.00 54.11 85 TYR A O 1
ATOM 675 N N . GLN A 1 112 ? 33.510 -6.833 34.607 1.00 67.38 86 GLN A N 1
ATOM 676 C CA . GLN A 1 112 ? 34.823 -7.304 35.037 1.00 71.24 86 GLN A CA 1
ATOM 677 C C . GLN A 1 112 ? 34.697 -8.672 35.697 1.00 74.07 86 GLN A C 1
ATOM 678 O O . GLN A 1 112 ? 35.554 -9.538 35.529 1.00 77.00 86 GLN A O 1
ATOM 684 N N . ALA A 1 113 ? 33.614 -8.854 36.447 1.00 66.13 87 ALA A N 1
ATOM 685 C CA . ALA A 1 113 ? 33.390 -10.081 37.199 1.00 69.97 87 ALA A CA 1
ATOM 686 C C . ALA A 1 113 ? 32.934 -11.226 36.301 1.00 69.58 87 ALA A C 1
ATOM 687 O O . ALA A 1 113 ? 32.977 -12.389 36.700 1.00 72.26 87 ALA A O 1
ATOM 689 N N . ARG A 1 114 ? 32.497 -10.898 35.089 1.00 67.95 88 ARG A N 1
ATOM 690 C CA . ARG A 1 114 ? 32.009 -11.916 34.168 1.00 68.20 88 ARG A CA 1
ATOM 691 C C . ARG A 1 114 ? 32.980 -12.148 33.013 1.00 68.15 88 ARG A C 1
ATOM 692 O O . ARG A 1 114 ? 32.579 -12.556 31.924 1.00 66.28 88 ARG A O 1
ATOM 700 N N . GLY A 1 115 ? 34.259 -11.882 33.261 1.00 67.34 89 GLY A N 1
ATOM 701 C CA . GLY A 1 115 ? 35.311 -12.202 32.314 1.00 68.60 89 GLY A CA 1
ATOM 702 C C . GLY A 1 115 ? 35.415 -11.290 31.106 1.00 67.06 89 GLY A C 1
ATOM 703 O O . GLY A 1 115 ? 35.561 -11.765 29.980 1.00 65.98 89 GLY A O 1
ATOM 704 N N . MET A 1 116 ? 35.339 -9.991 31.324 1.00 72.81 90 MET A N 1
ATOM 705 C CA . MET A 1 116 ? 35.613 -9.008 30.303 1.00 71.45 90 MET A CA 1
ATOM 706 C C . MET A 1 116 ? 36.574 -8.039 30.932 1.00 76.10 90 MET A C 1
ATOM 707 O O . MET A 1 116 ? 36.266 -6.915 31.186 1.00 75.52 90 MET A O 1
ATOM 712 N N . ARG A 1 117 ? 37.769 -8.500 31.210 1.00 89.85 91 ARG A N 1
ATOM 713 C CA . ARG A 1 117 ? 38.662 -7.825 32.130 1.00 93.85 91 ARG A CA 1
ATOM 714 C C . ARG A 1 117 ? 39.410 -6.655 31.528 1.00 93.99 91 ARG A C 1
ATOM 715 O O . ARG A 1 117 ? 40.150 -5.980 32.201 1.00 94.97 91 ARG A O 1
ATOM 723 N N . ASP A 1 118 ? 39.247 -6.429 30.247 1.00 113.30 92 ASP A N 1
ATOM 724 C CA . ASP A 1 118 ? 39.868 -5.274 29.639 1.00 113.55 92 ASP A CA 1
ATOM 725 C C . ASP A 1 118 ? 38.999 -3.996 29.544 1.00 109.15 92 ASP A C 1
ATOM 726 O O . ASP A 1 118 ? 39.462 -2.994 29.035 1.00 108.36 92 ASP A O 1
ATOM 731 N N . VAL A 1 119 ? 37.763 -4.033 30.019 1.00 62.19 93 VAL A N 1
ATOM 732 C CA . VAL A 1 119 ? 36.875 -2.907 29.845 1.00 56.52 93 VAL A CA 1
ATOM 733 C C . VAL A 1 119 ? 37.206 -1.745 30.742 1.00 56.97 93 VAL A C 1
ATOM 734 O O . VAL A 1 119 ? 37.392 -1.927 31.925 1.00 61.08 93 VAL A O 1
ATOM 738 N N . THR A 1 120 ? 37.203 -0.543 30.178 1.00 59.95 94 THR A N 1
ATOM 739 C CA . THR A 1 120 ? 37.404 0.676 30.957 1.00 57.30 94 THR A CA 1
ATOM 740 C C . THR A 1 120 ? 36.155 1.551 30.894 1.00 52.92 94 THR A C 1
ATOM 741 O O . THR A 1 120 ? 35.178 1.197 30.235 1.00 49.84 94 THR A O 1
ATOM 745 N N . VAL A 1 121 ? 36.189 2.691 31.578 1.00 54.42 95 VAL A N 1
ATOM 746 C CA . VAL A 1 121 ? 35.063 3.622 31.564 1.00 52.37 95 VAL A CA 1
ATOM 747 C C . VAL A 1 121 ? 34.830 4.219 30.180 1.00 48.54 95 VAL A C 1
ATOM 748 O O . VAL A 1 121 ? 33.714 4.616 29.850 1.00 46.36 95 VAL A O 1
ATOM 752 N N . GLU A 1 122 ? 35.884 4.277 29.373 1.00 53.57 96 GLU A N 1
ATOM 753 C CA . GLU A 1 122 ? 35.796 4.868 28.041 1.00 53.50 96 GLU A CA 1
ATOM 754 C C . GLU A 1 122 ? 35.029 3.978 27.066 1.00 51.12 96 GLU A C 1
ATOM 755 O O . GLU A 1 122 ? 34.627 4.425 25.992 1.00 49.16 96 GLU A O 1
ATOM 761 N N . ASP A 1 123 ? 34.826 2.719 27.444 1.00 48.59 97 ASP A N 1
ATOM 762 C CA . ASP A 1 123 ? 34.138 1.762 26.586 1.00 48.44 97 ASP A CA 1
ATOM 763 C C . ASP A 1 123 ? 32.656 1.653 26.933 1.00 45.40 97 ASP A C 1
ATOM 764 O O . ASP A 1 123 ? 31.943 0.814 26.382 1.00 44.72 97 ASP A O 1
ATOM 769 N N . ILE A 1 124 ? 32.195 2.503 27.844 1.00 42.58 98 ILE A N 1
ATOM 770 C CA . ILE A 1 124 ? 30.827 2.417 28.344 1.00 41.40 98 ILE A CA 1
ATOM 771 C C . ILE A 1 124 ? 30.019 3.679 28.046 1.00 40.38 98 ILE A C 1
ATOM 772 O O . ILE A 1 124 ? 30.447 4.789 28.359 1.00 41.76 98 ILE A O 1
ATOM 777 N N . TYR A 1 125 ? 28.850 3.498 27.438 1.00 42.03 99 TYR A N 1
ATOM 778 C CA . TYR A 1 125 ? 27.958 4.613 27.136 1.00 41.70 99 TYR A CA 1
ATOM 779 C C . TYR A 1 125 ? 26.636 4.471 27.877 1.00 40.10 99 TYR A C 1
ATOM 780 O O . TYR A 1 125 ? 25.919 3.492 27.689 1.00 39.30 99 TYR A O 1
ATOM 789 N N . ILE A 1 126 ? 26.313 5.451 28.711 1.00 35.97 100 ILE A N 1
ATOM 790 C CA . ILE A 1 126 ? 25.022 5.473 29.388 1.00 35.46 100 ILE A CA 1
ATOM 791 C C . ILE A 1 126 ? 24.040 6.351 28.618 1.00 33.94 100 ILE A C 1
ATOM 792 O O . ILE A 1 126 ? 24.331 7.510 28.320 1.00 34.19 100 ILE A O 1
ATOM 797 N N . GLY A 1 127 ? 22.881 5.792 28.290 1.00 34.03 101 GLY A N 1
ATOM 798 C CA . GLY A 1 127 ? 21.868 6.520 27.549 1.00 33.14 101 GLY A CA 1
ATOM 799 C C . GLY A 1 127 ? 20.522 6.512 28.244 1.00 34.85 101 GLY A C 1
ATOM 800 O O . GLY A 1 127 ? 20.355 5.889 29.293 1.00 36.50 101 GLY A O 1
ATOM 801 N N . ASN A 1 128 ? 19.557 7.214 27.659 1.00 34.38 102 ASN A N 1
ATOM 802 C CA . ASN A 1 128 ? 18.205 7.254 28.199 1.00 35.56 102 ASN A CA 1
ATOM 803 C C . ASN A 1 128 ? 17.457 5.971 27.876 1.00 36.30 102 ASN A C 1
ATOM 804 O O . ASN A 1 128 ? 16.546 5.961 27.049 1.00 36.11 102 ASN A O 1
ATOM 809 N N . GLY A 1 129 ? 17.849 4.887 28.539 1.00 37.78 103 GLY A N 1
ATOM 810 C CA . GLY A 1 129 ? 17.326 3.573 28.224 1.00 36.71 103 GLY A CA 1
ATOM 811 C C . GLY A 1 129 ? 18.141 2.935 27.116 1.00 35.56 103 GLY A C 1
ATOM 812 O O . GLY A 1 129 ? 18.883 3.618 26.410 1.00 35.93 103 GLY A O 1
ATOM 813 N N . VAL A 1 130 ? 18.007 1.623 26.967 1.00 32.70 104 VAL A N 1
ATOM 814 C CA . VAL A 1 130 ? 18.730 0.890 25.934 1.00 32.16 104 VAL A CA 1
ATOM 815 C C . VAL A 1 130 ? 18.271 1.331 24.542 1.00 31.42 104 VAL A C 1
ATOM 816 O O . VAL A 1 130 ? 19.055 1.339 23.590 1.00 32.14 104 VAL A O 1
ATOM 820 N N . SER A 1 131 ? 17.003 1.720 24.444 1.00 32.16 105 SER A N 1
ATOM 821 C CA . SER A 1 131 ? 16.393 2.112 23.174 1.00 32.29 105 SER A CA 1
ATOM 822 C C . SER A 1 131 ? 17.187 3.183 22.431 1.00 32.24 105 SER A C 1
ATOM 823 O O . SER A 1 131 ? 17.427 3.068 21.229 1.00 32.76 105 SER A O 1
ATOM 826 N N . GLU A 1 132 ? 17.592 4.221 23.154 1.00 33.28 106 GLU A N 1
ATOM 827 C CA . GLU A 1 132 ? 18.361 5.312 22.568 1.00 35.30 106 GLU A CA 1
ATOM 828 C C . GLU A 1 132 ? 19.703 4.821 22.036 1.00 33.24 106 GLU A C 1
ATOM 829 O O . GLU A 1 132 ? 20.161 5.251 20.978 1.00 31.20 106 GLU A O 1
ATOM 835 N N . LEU A 1 133 ? 20.324 3.912 22.778 1.00 33.31 107 LEU A N 1
ATOM 836 C CA . LEU A 1 133 ? 21.648 3.413 22.429 1.00 33.19 107 LEU A CA 1
ATOM 837 C C . LEU A 1 133 ? 21.607 2.479 21.223 1.00 32.95 107 LEU A C 1
ATOM 838 O O . LEU A 1 133 ? 22.533 2.464 20.411 1.00 32.97 107 LEU A O 1
ATOM 843 N N . ILE A 1 134 ? 20.532 1.704 21.110 1.00 32.75 108 ILE A N 1
ATOM 844 C CA . ILE A 1 134 ? 20.344 0.823 19.963 1.00 31.60 108 ILE A CA 1
ATOM 845 C C . ILE A 1 134 ? 20.282 1.639 18.677 1.00 31.31 108 ILE A C 1
ATOM 846 O O . ILE A 1 134 ? 20.934 1.306 17.686 1.00 31.81 108 ILE A O 1
ATOM 851 N N . VAL A 1 135 ? 19.525 2.719 18.702 1.00 30.82 109 VAL A N 1
ATOM 852 C CA . VAL A 1 135 ? 19.419 3.593 17.558 1.00 30.29 109 VAL A CA 1
ATOM 853 C C . VAL A 1 135 ? 20.737 4.238 17.212 1.00 32.06 109 VAL A C 1
ATOM 854 O O . VAL A 1 135 ? 21.139 4.222 16.099 1.00 31.62 109 VAL A O 1
ATOM 858 N N . GLN A 1 136 ? 21.415 4.744 18.202 1.00 33.41 110 GLN A N 1
ATOM 859 C CA . GLN A 1 136 ? 22.665 5.410 17.989 1.00 35.95 110 GLN A CA 1
ATOM 860 C C . GLN A 1 136 ? 23.729 4.481 17.455 1.00 34.83 110 GLN A C 1
ATOM 861 O O . GLN A 1 136 ? 24.532 4.841 16.650 1.00 36.19 110 GLN A O 1
ATOM 867 N N . ALA A 1 137 ? 23.718 3.270 17.936 1.00 30.43 111 ALA A N 1
ATOM 868 C CA . ALA A 1 137 ? 24.718 2.290 17.522 1.00 29.03 111 ALA A CA 1
ATOM 869 C C . ALA A 1 137 ? 24.574 1.973 16.036 1.00 28.71 111 ALA A C 1
ATOM 870 O O . ALA A 1 137 ? 25.562 1.728 15.343 1.00 29.23 111 ALA A O 1
ATOM 872 N N . MET A 1 138 ? 23.337 1.989 15.553 1.00 30.91 112 MET A N 1
ATOM 873 C CA . MET A 1 138 ? 23.058 1.718 14.148 1.00 31.05 112 MET A CA 1
ATOM 874 C C . MET A 1 138 ? 23.318 2.938 13.266 1.00 31.23 112 MET A C 1
ATOM 875 O O . MET A 1 138 ? 23.838 2.802 12.158 1.00 32.38 112 MET A O 1
ATOM 880 N N . GLN A 1 139 ? 22.954 4.121 13.759 1.00 28.49 113 GLN A N 1
ATOM 881 C CA . GLN A 1 139 ? 23.145 5.366 13.013 1.00 29.17 113 GLN A CA 1
ATOM 882 C C . GLN A 1 139 ? 24.610 5.591 12.656 1.00 30.09 113 GLN A C 1
ATOM 883 O O . GLN A 1 139 ? 24.930 6.002 11.542 1.00 29.38 113 GLN A O 1
ATOM 889 N N . ALA A 1 140 ? 25.496 5.316 13.607 1.00 26.50 114 ALA A N 1
ATOM 890 C CA . ALA A 1 140 ? 26.921 5.562 13.420 1.00 27.55 114 ALA A CA 1
ATOM 891 C C . ALA A 1 140 ? 27.595 4.476 12.586 1.00 28.05 114 ALA A C 1
ATOM 892 O O . ALA A 1 140 ? 28.713 4.659 12.105 1.00 27.91 114 ALA A O 1
ATOM 894 N N . LEU A 1 141 ? 26.916 3.346 12.412 1.00 31.03 115 LEU A N 1
ATOM 895 C CA . LEU A 1 141 ? 27.516 2.208 11.724 1.00 31.10 115 LEU A CA 1
ATOM 896 C C . LEU A 1 141 ? 27.066 2.081 10.274 1.00 30.91 115 LEU A C 1
ATOM 897 O O . LEU A 1 141 ? 27.889 1.967 9.366 1.00 30.64 115 LEU A O 1
ATOM 902 N N . LEU A 1 142 ? 25.755 2.105 10.068 1.00 33.64 116 LEU A N 1
ATOM 903 C CA . LEU A 1 142 ? 25.171 1.685 8.801 1.00 33.54 116 LEU A CA 1
ATOM 904 C C . LEU A 1 142 ? 25.134 2.762 7.724 1.00 34.15 116 LEU A C 1
ATOM 905 O O . LEU A 1 142 ? 24.691 3.888 7.959 1.00 33.66 116 LEU A O 1
ATOM 910 N N . ASN A 1 143 ? 25.610 2.396 6.539 1.00 35.18 117 ASN A N 1
ATOM 911 C CA . ASN A 1 143 ? 25.403 3.192 5.339 1.00 35.55 117 ASN A CA 1
ATOM 912 C C . ASN A 1 143 ? 24.275 2.578 4.526 1.00 37.48 117 ASN A C 1
ATOM 913 O O . ASN A 1 143 ? 23.841 1.460 4.808 1.00 36.84 117 ASN A O 1
ATOM 918 N N . SER A 1 144 ? 23.804 3.306 3.519 1.00 42.59 118 SER A N 1
ATOM 919 C CA . SER A 1 144 ? 22.672 2.856 2.719 1.00 43.75 118 SER A CA 1
ATOM 920 C C . SER A 1 144 ? 22.971 1.544 1.999 1.00 44.84 118 SER A C 1
ATOM 921 O O . SER A 1 144 ? 23.859 1.478 1.150 1.00 46.68 118 SER A O 1
ATOM 924 N N . GLY A 1 145 ? 22.227 0.501 2.350 1.00 42.38 119 GLY A N 1
ATOM 925 C CA . GLY A 1 145 ? 22.403 -0.798 1.730 1.00 42.54 119 GLY A CA 1
ATOM 926 C C . GLY A 1 145 ? 23.097 -1.798 2.633 1.00 42.06 119 GLY A C 1
ATOM 927 O O . GLY A 1 145 ? 23.034 -3.005 2.392 1.00 42.20 119 GLY A O 1
ATOM 928 N N . ASP A 1 146 ? 23.766 -1.299 3.669 1.00 40.30 120 ASP A N 1
ATOM 929 C CA . ASP A 1 146 ? 24.435 -2.168 4.632 1.00 38.99 120 ASP A CA 1
ATOM 930 C C . ASP A 1 146 ? 23.420 -3.046 5.351 1.00 35.74 120 ASP A C 1
ATOM 931 O O . ASP A 1 146 ? 22.342 -2.584 5.729 1.00 34.76 120 ASP A O 1
ATOM 936 N N . GLU A 1 147 ? 23.769 -4.313 5.535 1.00 31.10 121 GLU A N 1
ATOM 937 C CA . GLU A 1 147 ? 22.837 -5.284 6.092 1.00 31.84 121 GLU A CA 1
ATOM 938 C C . GLU A 1 147 ? 23.171 -5.668 7.529 1.00 31.75 121 GLU A C 1
ATOM 939 O O . GLU A 1 147 ? 24.330 -5.908 7.872 1.00 31.99 121 GLU A O 1
ATOM 945 N N . MET A 1 148 ? 22.139 -5.718 8.363 1.00 33.08 122 MET A N 1
ATOM 946 C CA . MET A 1 148 ? 22.269 -6.205 9.727 1.00 32.91 122 MET A CA 1
ATOM 947 C C . MET A 1 148 ? 21.425 -7.458 9.913 1.00 33.38 122 MET A C 1
ATOM 948 O O . MET A 1 148 ? 20.229 -7.457 9.616 1.00 32.75 122 MET A O 1
ATOM 953 N N . LEU A 1 149 ? 22.049 -8.527 10.394 1.00 32.31 123 LEU A N 1
ATOM 954 C CA . LEU A 1 149 ? 21.314 -9.747 10.694 1.00 32.82 123 LEU A CA 1
ATOM 955 C C . LEU A 1 149 ? 20.506 -9.560 11.974 1.00 31.89 123 LEU A C 1
ATOM 956 O O . LEU A 1 149 ? 21.055 -9.264 13.036 1.00 31.12 123 LEU A O 1
ATOM 961 N N . VAL A 1 150 ? 19.194 -9.724 11.852 1.00 32.64 124 VAL A N 1
ATOM 962 C CA . VAL A 1 150 ? 18.262 -9.496 12.950 1.00 32.28 124 VAL A CA 1
ATOM 963 C C . VAL A 1 150 ? 17.379 -10.729 13.109 1.00 33.30 124 VAL A C 1
ATOM 964 O O . VAL A 1 150 ? 16.908 -11.280 12.119 1.00 33.98 124 VAL A O 1
ATOM 968 N N . PRO A 1 151 ? 17.164 -11.186 14.353 1.00 34.05 125 PRO A N 1
ATOM 969 C CA . PRO A 1 151 ? 16.349 -12.392 14.537 1.00 35.59 125 PRO A CA 1
ATOM 970 C C . PRO A 1 151 ? 14.903 -12.215 14.082 1.00 35.68 125 PRO A C 1
ATOM 971 O O . PRO A 1 151 ? 14.392 -11.100 14.045 1.00 36.18 125 PRO A O 1
ATOM 975 N N . ALA A 1 152 ? 14.266 -13.320 13.715 1.00 37.68 126 ALA A N 1
ATOM 976 C CA . ALA A 1 152 ? 12.833 -13.341 13.457 1.00 37.74 126 ALA A CA 1
ATOM 977 C C . ALA A 1 152 ? 12.216 -14.464 14.281 1.00 39.62 126 ALA A C 1
ATOM 978 O O . ALA A 1 152 ? 12.534 -15.632 14.067 1.00 41.23 126 ALA A O 1
ATOM 980 N N . PRO A 1 153 ? 11.341 -14.118 15.240 1.00 39.24 127 PRO A N 1
ATOM 981 C CA . PRO A 1 153 ? 10.889 -12.759 15.562 1.00 39.69 127 PRO A CA 1
ATOM 982 C C . PRO A 1 153 ? 11.933 -11.924 16.302 1.00 39.68 127 PRO A C 1
ATOM 983 O O . PRO A 1 153 ? 12.858 -12.471 16.901 1.00 38.08 127 PRO A O 1
ATOM 987 N N . ASP A 1 154 ? 11.780 -10.606 16.248 1.00 51.09 128 ASP A N 1
ATOM 988 C CA . ASP A 1 154 ? 12.715 -9.699 16.900 1.00 53.36 128 ASP A CA 1
ATOM 989 C C . ASP A 1 154 ? 12.011 -8.770 17.868 1.00 51.69 128 ASP A C 1
ATOM 990 O O . ASP A 1 154 ? 10.783 -8.740 17.937 1.00 52.68 128 ASP A O 1
ATOM 995 N N . TYR A 1 155 ? 12.800 -8.008 18.614 1.00 43.16 129 TYR A N 1
ATOM 996 C CA . TYR A 1 155 ? 12.283 -6.813 19.253 1.00 41.05 129 TYR A CA 1
ATOM 997 C C . TYR A 1 155 ? 12.296 -5.730 18.182 1.00 37.35 129 TYR A C 1
ATOM 998 O O . TYR A 1 155 ? 13.364 -5.317 17.730 1.00 37.19 129 TYR A O 1
ATOM 1007 N N . PRO A 1 156 ? 11.103 -5.280 17.764 1.00 33.20 130 PRO A N 1
ATOM 1008 C CA . PRO A 1 156 ? 10.898 -4.466 16.557 1.00 32.50 130 PRO A CA 1
ATOM 1009 C C . PRO A 1 156 ? 11.701 -3.164 16.498 1.00 33.40 130 PRO A C 1
ATOM 1010 O O . PRO A 1 156 ? 11.825 -2.597 15.413 1.00 33.62 130 PRO A O 1
ATOM 1014 N N . LEU A 1 157 ? 12.238 -2.699 17.622 1.00 37.21 131 LEU A N 1
ATOM 1015 C CA . LEU A 1 157 ? 13.081 -1.509 17.595 1.00 36.80 131 LEU A CA 1
ATOM 1016 C C . LEU A 1 157 ? 14.350 -1.769 16.791 1.00 35.94 131 LEU A C 1
ATOM 1017 O O . LEU A 1 157 ? 14.818 -0.897 16.059 1.00 36.94 131 LEU A O 1
ATOM 1022 N N . TRP A 1 158 ? 14.899 -2.972 16.928 1.00 32.33 132 TRP A N 1
ATOM 1023 C CA . TRP A 1 158 ? 16.112 -3.341 16.206 1.00 31.99 132 TRP A CA 1
ATOM 1024 C C . TRP A 1 158 ? 15.922 -3.217 14.700 1.00 33.00 132 TRP A C 1
ATOM 1025 O O . TRP A 1 158 ? 16.755 -2.628 14.012 1.00 33.06 132 TRP A O 1
ATOM 1036 N N . THR A 1 159 ? 14.821 -3.762 14.194 1.00 36.47 133 THR A N 1
ATOM 1037 C CA . THR A 1 159 ? 14.496 -3.647 12.777 1.00 36.40 133 THR A CA 1
ATOM 1038 C C . THR A 1 159 ? 14.269 -2.184 12.404 1.00 35.40 133 THR A C 1
ATOM 1039 O O . THR A 1 159 ? 14.720 -1.721 11.356 1.00 34.70 133 THR A O 1
ATOM 1043 N N . ALA A 1 160 ? 13.579 -1.459 13.280 1.00 35.31 134 ALA A N 1
ATOM 1044 C CA . ALA A 1 160 ? 13.301 -0.044 13.059 1.00 34.88 134 ALA A CA 1
ATOM 1045 C C . ALA A 1 160 ? 14.587 0.775 13.027 1.00 33.58 134 ALA A C 1
ATOM 1046 O O . ALA A 1 160 ? 14.768 1.621 12.153 1.00 33.98 134 ALA A O 1
ATOM 1048 N N . ALA A 1 161 ? 15.479 0.513 13.978 1.00 29.23 135 ALA A N 1
ATOM 1049 C CA . ALA A 1 161 ? 16.737 1.249 14.080 1.00 27.70 135 ALA A CA 1
ATOM 1050 C C . ALA A 1 161 ? 17.636 0.998 12.873 1.00 27.35 135 ALA A C 1
ATOM 1051 O O . ALA A 1 161 ? 18.293 1.916 12.380 1.00 27.79 135 ALA A O 1
ATOM 1053 N N . VAL A 1 162 ? 17.667 -0.245 12.403 1.00 28.28 136 VAL A N 1
ATOM 1054 C CA . VAL A 1 162 ? 18.449 -0.590 11.220 1.00 27.23 136 VAL A CA 1
ATOM 1055 C C . VAL A 1 162 ? 17.932 0.164 9.997 1.00 27.48 136 VAL A C 1
ATOM 1056 O O . VAL A 1 162 ? 18.705 0.792 9.273 1.00 27.98 136 VAL A O 1
ATOM 1060 N N . SER A 1 163 ? 16.621 0.102 9.781 1.00 29.00 137 SER A N 1
ATOM 1061 C CA . SER A 1 163 ? 15.984 0.775 8.652 1.00 30.74 137 SER A CA 1
ATOM 1062 C C . SER A 1 163 ? 16.140 2.292 8.734 1.00 31.80 137 SER A C 1
ATOM 1063 O O . SER A 1 163 ? 16.406 2.953 7.729 1.00 32.28 137 SER A O 1
ATOM 1066 N N . LEU A 1 164 ? 15.972 2.832 9.937 1.00 33.21 138 LEU A N 1
ATOM 1067 C CA . LEU A 1 164 ? 16.095 4.268 10.176 1.00 34.88 138 LEU A CA 1
ATOM 1068 C C . LEU A 1 164 ? 17.485 4.783 9.810 1.00 35.88 138 LEU A C 1
ATOM 1069 O O . LEU A 1 164 ? 17.640 5.921 9.369 1.00 37.79 138 LEU A O 1
ATOM 1074 N N . SER A 1 165 ? 18.491 3.931 9.987 1.00 35.51 139 SER A N 1
ATOM 1075 C CA . SER A 1 165 ? 19.873 4.288 9.684 1.00 35.84 139 SER A CA 1
ATOM 1076 C C . SER A 1 165 ? 20.223 4.026 8.220 1.00 37.04 139 SER A C 1
ATOM 1077 O O . SER A 1 165 ? 21.401 3.993 7.857 1.00 39.08 139 SER A O 1
ATOM 1080 N N . SER A 1 166 ? 19.189 3.831 7.401 1.00 34.16 140 SER A N 1
ATOM 1081 C CA . SER A 1 166 ? 19.303 3.539 5.967 1.00 34.46 140 SER A CA 1
ATOM 1082 C C . SER A 1 166 ? 19.892 2.155 5.689 1.00 34.28 140 SER A C 1
ATOM 1083 O O . SER A 1 166 ? 20.151 1.805 4.537 1.00 34.56 140 SER A O 1
ATOM 1086 N N . GLY A 1 167 ? 20.095 1.367 6.740 1.00 30.74 141 GLY A N 1
ATOM 1087 C CA . GLY A 1 167 ? 20.563 0.003 6.578 1.00 30.29 141 GLY A CA 1
ATOM 1088 C C . GLY A 1 167 ? 19.415 -0.923 6.226 1.00 31.41 141 GLY A C 1
ATOM 1089 O O . GLY A 1 167 ? 18.256 -0.510 6.226 1.00 31.62 141 GLY A O 1
ATOM 1090 N N . LYS A 1 168 ? 19.729 -2.178 5.923 1.00 38.29 142 LYS A N 1
ATOM 1091 C CA . LYS A 1 168 ? 18.692 -3.155 5.615 1.00 39.66 142 LYS A CA 1
ATOM 1092 C C . LYS A 1 168 ? 18.684 -4.278 6.644 1.00 37.96 142 LYS A C 1
ATOM 1093 O O . LYS A 1 168 ? 19.699 -4.938 6.865 1.00 37.92 142 LYS A O 1
ATOM 1099 N N . ALA A 1 169 ? 17.535 -4.484 7.277 1.00 33.13 143 ALA A N 1
ATOM 1100 C CA . ALA A 1 169 ? 17.395 -5.532 8.279 1.00 33.17 143 ALA A CA 1
ATOM 1101 C C . ALA A 1 169 ? 17.146 -6.881 7.613 1.00 34.84 143 ALA A C 1
ATOM 1102 O O . ALA A 1 169 ? 16.054 -7.145 7.111 1.00 36.96 143 ALA A O 1
ATOM 1104 N N . VAL A 1 170 ? 18.171 -7.726 7.600 1.00 33.27 144 VAL A N 1
ATOM 1105 C CA . VAL A 1 170 ? 18.055 -9.062 7.030 1.00 34.32 144 VAL A CA 1
ATOM 1106 C C . VAL A 1 170 ? 17.727 -10.064 8.130 1.00 35.47 144 VAL A C 1
ATOM 1107 O O . VAL A 1 170 ? 18.557 -10.342 8.995 1.00 36.02 144 VAL A O 1
ATOM 1111 N N . HIS A 1 171 ? 16.514 -10.603 8.094 1.00 38.53 145 HIS A N 1
ATOM 1112 C CA . HIS A 1 171 ? 16.025 -11.433 9.189 1.00 39.42 145 HIS A CA 1
ATOM 1113 C C . HIS A 1 171 ? 16.405 -12.903 9.059 1.00 41.02 145 HIS A C 1
ATOM 1114 O O . HIS A 1 171 ? 16.095 -13.553 8.061 1.00 43.24 145 HIS A O 1
ATOM 1121 N N . TYR A 1 172 ? 17.084 -13.417 10.080 1.00 38.77 146 TYR A N 1
ATOM 1122 C CA . TYR A 1 172 ? 17.342 -14.846 10.179 1.00 38.71 146 TYR A CA 1
ATOM 1123 C C . TYR A 1 172 ? 16.278 -15.478 11.069 1.00 39.41 146 TYR A C 1
ATOM 1124 O O . TYR A 1 172 ? 15.860 -14.887 12.064 1.00 38.73 146 TYR A O 1
ATOM 1133 N N . LEU A 1 173 ? 15.832 -16.673 10.702 1.00 43.48 147 LEU A N 1
ATOM 1134 C CA . LEU A 1 173 ? 14.741 -17.322 11.418 1.00 45.74 147 LEU A CA 1
ATOM 1135 C C . LEU A 1 173 ? 15.197 -17.995 12.707 1.00 44.91 147 LEU A C 1
ATOM 1136 O O . LEU A 1 173 ? 16.288 -18.561 12.779 1.00 45.48 147 LEU A O 1
ATOM 1141 N N . CYS A 1 174 ? 14.348 -17.916 13.726 1.00 39.49 148 CYS A N 1
ATOM 1142 C CA . CYS A 1 174 ? 14.542 -18.676 14.951 1.00 40.57 148 CYS A CA 1
ATOM 1143 C C . CYS A 1 174 ? 13.625 -19.895 14.909 1.00 41.97 148 CYS A C 1
ATOM 1144 O O . CYS A 1 174 ? 12.482 -19.800 14.462 1.00 41.87 148 CYS A O 1
ATOM 1147 N N . ASP A 1 175 ? 14.130 -21.037 15.368 1.00 47.67 149 ASP A N 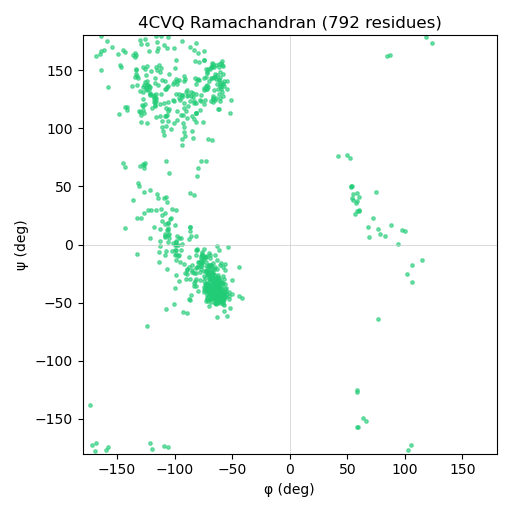1
ATOM 1148 C CA . ASP A 1 175 ? 13.436 -22.313 15.201 1.00 48.66 149 ASP A CA 1
ATOM 1149 C C . ASP A 1 175 ? 12.543 -22.658 16.391 1.00 49.79 149 ASP A C 1
ATOM 1150 O O . ASP A 1 175 ? 13.029 -23.091 17.434 1.00 51.78 149 ASP A O 1
ATOM 1155 N N . GLU A 1 176 ? 11.235 -22.493 16.212 1.00 46.23 150 GLU A N 1
ATOM 1156 C CA . GLU A 1 176 ? 10.260 -22.778 17.263 1.00 47.41 150 GLU A CA 1
ATOM 1157 C C . GLU A 1 176 ? 10.325 -24.230 17.742 1.00 50.41 150 GLU A C 1
ATOM 1158 O O . GLU A 1 176 ? 10.089 -24.514 18.917 1.00 52.21 150 GLU A O 1
ATOM 1164 N N . SER A 1 177 ? 10.653 -25.146 16.836 1.00 49.31 151 SER A N 1
ATOM 1165 C CA . SER A 1 177 ? 10.757 -26.559 17.191 1.00 52.13 151 SER A CA 1
ATOM 1166 C C . SER A 1 177 ? 12.049 -26.846 17.954 1.00 53.17 151 SER A C 1
ATOM 1167 O O . SER A 1 177 ? 12.240 -27.945 18.476 1.00 55.52 151 SER A O 1
ATOM 1170 N N . SER A 1 178 ? 12.928 -25.849 18.017 1.00 55.51 152 SER A N 1
ATOM 1171 C CA . SER A 1 178 ? 14.198 -25.980 18.723 1.00 56.81 152 SER A CA 1
ATOM 1172 C C . SER A 1 178 ? 14.332 -24.935 19.827 1.00 56.92 152 SER A C 1
ATOM 1173 O O . SER A 1 178 ? 15.371 -24.285 19.946 1.00 56.23 152 SER A O 1
ATOM 1176 N N . ASP A 1 179 ? 13.275 -24.783 20.622 1.00 61.48 153 ASP A N 1
ATOM 1177 C CA . ASP A 1 179 ? 13.237 -23.829 21.733 1.00 61.41 153 ASP A CA 1
ATOM 1178 C C . ASP A 1 179 ? 13.504 -22.393 21.279 1.00 54.48 153 ASP A C 1
ATOM 1179 O O . ASP A 1 179 ? 14.130 -21.613 21.999 1.00 52.08 153 ASP A O 1
ATOM 1184 N N . TRP A 1 180 ? 13.024 -22.062 20.083 1.00 46.77 154 TRP A N 1
ATOM 1185 C CA . TRP A 1 180 ? 13.182 -20.732 19.495 1.00 43.78 154 TRP A CA 1
ATOM 1186 C C . TRP A 1 180 ? 14.640 -20.291 19.373 1.00 42.47 154 TRP A C 1
ATOM 1187 O O . TRP A 1 180 ? 14.930 -19.095 19.359 1.00 40.70 154 TRP A O 1
ATOM 1198 N N . PHE A 1 181 ? 15.552 -21.253 19.282 1.00 43.90 155 PHE A N 1
ATOM 1199 C CA . PHE A 1 181 ? 16.956 -20.935 19.053 1.00 43.31 155 PHE A CA 1
ATOM 1200 C C . PHE A 1 181 ? 17.149 -20.461 17.617 1.00 41.53 155 PHE A C 1
ATOM 1201 O O . PHE A 1 181 ? 16.428 -20.895 16.719 1.00 41.51 155 PHE A O 1
ATOM 1209 N N . PRO A 1 182 ? 18.112 -19.552 17.398 1.00 40.18 156 PRO A N 1
ATOM 1210 C CA . PRO A 1 182 ? 18.463 -19.139 16.037 1.00 38.84 156 PRO A CA 1
ATOM 1211 C C . PRO A 1 182 ? 18.901 -20.325 15.184 1.00 41.35 156 PRO A C 1
ATOM 1212 O O . PRO A 1 182 ? 19.627 -21.195 15.668 1.00 42.12 156 PRO A O 1
ATOM 1216 N N . ASP A 1 183 ? 18.452 -20.366 13.934 1.00 49.90 157 ASP A N 1
ATOM 1217 C CA . ASP A 1 183 ? 18.886 -21.405 13.012 1.00 52.84 157 ASP A CA 1
ATOM 1218 C C . ASP A 1 183 ? 20.195 -20.984 12.358 1.00 51.55 157 ASP A C 1
ATOM 1219 O O . ASP A 1 183 ? 20.227 -20.047 11.558 1.00 50.42 157 ASP A O 1
ATOM 1224 N N . LEU A 1 184 ? 21.273 -21.678 12.707 1.00 44.72 158 LEU A N 1
ATOM 1225 C CA . LEU A 1 184 ? 22.611 -21.296 12.270 1.00 44.44 158 LEU A CA 1
ATOM 1226 C C . LEU A 1 184 ? 22.789 -21.438 10.762 1.00 45.36 158 LEU A C 1
ATOM 1227 O O . LEU A 1 184 ? 23.565 -20.703 10.152 1.00 46.23 158 LEU A O 1
ATOM 1232 N N . ASP A 1 185 ? 22.069 -22.379 10.163 1.00 46.83 159 ASP A N 1
ATOM 1233 C CA . ASP A 1 185 ? 22.127 -22.561 8.719 1.00 46.47 159 ASP A CA 1
ATOM 1234 C C . ASP A 1 185 ? 21.447 -21.404 7.998 1.00 42.21 159 ASP A C 1
ATOM 1235 O O . ASP A 1 185 ? 21.888 -20.984 6.929 1.00 41.62 159 ASP A O 1
ATOM 1240 N N . ASP A 1 186 ? 20.377 -20.886 8.593 1.00 40.75 160 ASP A N 1
ATOM 1241 C CA . ASP A 1 186 ? 19.643 -19.774 8.004 1.00 40.47 160 ASP A CA 1
ATOM 1242 C C . ASP A 1 186 ? 20.452 -18.481 8.090 1.00 40.12 160 ASP A C 1
ATOM 1243 O O . ASP A 1 186 ? 20.380 -17.633 7.200 1.00 38.84 160 ASP A O 1
ATOM 1248 N N . ILE A 1 187 ? 21.222 -18.340 9.166 1.00 42.84 161 ILE A N 1
ATOM 1249 C CA . ILE A 1 187 ? 22.112 -17.196 9.333 1.00 42.19 161 ILE A CA 1
ATOM 1250 C C . ILE A 1 187 ? 23.199 -17.199 8.261 1.00 43.74 161 ILE A C 1
ATOM 1251 O O . ILE A 1 187 ? 23.413 -16.197 7.578 1.00 43.19 161 ILE A O 1
ATOM 1256 N N . ARG A 1 188 ? 23.875 -18.336 8.117 1.00 48.50 162 ARG A N 1
ATOM 1257 C CA . ARG A 1 188 ? 24.961 -18.477 7.151 1.00 51.29 162 ARG A CA 1
ATOM 1258 C C . ARG A 1 188 ? 24.481 -18.315 5.710 1.00 50.93 162 ARG A C 1
ATOM 1259 O O . ARG A 1 188 ? 25.235 -17.874 4.843 1.00 51.77 162 ARG A O 1
ATOM 1267 N N . ALA A 1 189 ? 23.225 -18.667 5.459 1.00 45.95 163 ALA A N 1
ATOM 1268 C CA . ALA A 1 189 ? 22.667 -18.595 4.113 1.00 45.65 163 ALA A CA 1
ATOM 1269 C C . ALA A 1 189 ? 22.307 -17.164 3.726 1.00 43.37 163 ALA A C 1
ATOM 1270 O O . ALA A 1 189 ? 22.100 -16.865 2.550 1.00 43.39 163 ALA A O 1
ATOM 1272 N N . LYS A 1 190 ? 22.238 -16.279 4.714 1.00 42.29 164 LYS A N 1
ATOM 1273 C CA . LYS A 1 190 ? 21.811 -14.908 4.465 1.00 39.49 164 LYS A CA 1
ATOM 1274 C C . LYS A 1 190 ? 22.936 -13.900 4.665 1.00 38.69 164 LYS A C 1
ATOM 1275 O O . LYS A 1 190 ? 22.695 -12.695 4.726 1.00 37.03 164 LYS A O 1
ATOM 1281 N N . ILE A 1 191 ? 24.165 -14.395 4.759 1.00 43.60 165 ILE A N 1
ATOM 1282 C CA . ILE A 1 191 ? 25.327 -13.518 4.828 1.00 45.27 165 ILE A CA 1
ATOM 1283 C C . ILE A 1 191 ? 25.748 -13.085 3.428 1.00 45.75 165 ILE A C 1
ATOM 1284 O O . ILE A 1 191 ? 26.004 -13.917 2.557 1.00 46.34 165 ILE A O 1
ATOM 1289 N N . THR A 1 192 ? 25.802 -11.774 3.221 1.00 43.35 166 THR A N 1
ATOM 1290 C CA . THR A 1 192 ? 26.220 -11.199 1.950 1.00 45.47 166 THR A CA 1
ATOM 1291 C C . THR A 1 192 ? 27.417 -10.283 2.200 1.00 46.99 166 THR A C 1
ATOM 1292 O O . THR A 1 192 ? 27.711 -9.960 3.351 1.00 47.08 166 THR A O 1
ATOM 1296 N N . PRO A 1 193 ? 28.124 -9.867 1.133 1.00 49.38 167 PRO A N 1
ATOM 1297 C CA . PRO A 1 193 ? 29.242 -8.932 1.329 1.00 49.51 167 PRO A CA 1
ATOM 1298 C C . PRO A 1 193 ? 28.833 -7.581 1.927 1.00 47.52 167 PRO A C 1
ATOM 1299 O O . PRO A 1 193 ? 29.702 -6.760 2.223 1.00 47.53 167 PRO A O 1
ATOM 1303 N N . ARG A 1 194 ? 27.535 -7.359 2.103 1.00 47.02 168 ARG A N 1
ATOM 1304 C CA . ARG A 1 194 ? 27.037 -6.122 2.694 1.00 44.99 168 ARG A CA 1
ATOM 1305 C C . ARG A 1 194 ? 26.766 -6.254 4.194 1.00 43.52 168 ARG A C 1
ATOM 1306 O O . ARG A 1 194 ? 26.499 -5.258 4.868 1.00 44.50 168 ARG A O 1
ATOM 1314 N N . THR A 1 195 ? 26.833 -7.477 4.712 1.00 39.22 169 THR A N 1
ATOM 1315 C CA . THR A 1 195 ? 26.546 -7.721 6.125 1.00 37.81 169 THR A CA 1
ATOM 1316 C C . THR A 1 195 ? 27.621 -7.115 7.024 1.00 38.07 169 THR A C 1
ATOM 1317 O O . THR A 1 195 ? 28.805 -7.420 6.884 1.00 39.27 169 THR A O 1
ATOM 1321 N N . ARG A 1 196 ? 27.197 -6.258 7.948 1.00 37.81 170 ARG A N 1
ATOM 1322 C CA . ARG A 1 196 ? 28.124 -5.569 8.841 1.00 39.13 170 ARG A CA 1
ATOM 1323 C C . ARG A 1 196 ? 28.191 -6.231 10.211 1.00 37.22 170 ARG A C 1
ATOM 1324 O O . ARG A 1 196 ? 29.254 -6.297 10.828 1.00 38.07 170 ARG A O 1
ATOM 1332 N N . GLY A 1 197 ? 27.048 -6.712 10.687 1.00 33.26 171 GLY A N 1
ATOM 1333 C CA . GLY A 1 197 ? 26.979 -7.328 11.997 1.00 32.95 171 GLY A CA 1
ATOM 1334 C C . GLY A 1 197 ? 25.781 -8.236 12.188 1.00 32.83 171 GLY A C 1
ATOM 1335 O O . GLY A 1 197 ? 24.998 -8.454 11.262 1.00 32.87 171 GLY A O 1
ATOM 1336 N N . ILE A 1 198 ? 25.645 -8.772 13.397 1.00 32.73 172 ILE A N 1
ATOM 1337 C CA . ILE A 1 198 ? 24.515 -9.627 13.739 1.00 32.20 172 ILE A CA 1
ATOM 1338 C C . ILE A 1 198 ? 23.982 -9.271 15.129 1.00 32.41 172 ILE A C 1
ATOM 1339 O O . ILE A 1 198 ? 24.751 -9.044 16.066 1.00 31.65 172 ILE A O 1
ATOM 1344 N N . VAL A 1 199 ? 22.659 -9.198 15.245 1.00 35.50 173 VAL A N 1
ATOM 1345 C CA . VAL A 1 199 ? 22.011 -8.873 16.510 1.00 36.21 173 VAL A CA 1
ATOM 1346 C C . VAL A 1 199 ? 21.589 -10.137 17.253 1.00 40.83 173 VAL A C 1
ATOM 1347 O O . VAL A 1 199 ? 20.948 -11.021 16.683 1.00 41.23 173 VAL A O 1
ATOM 1351 N N . ILE A 1 200 ? 21.962 -10.217 18.526 1.00 43.35 174 ILE A N 1
ATOM 1352 C CA . ILE A 1 200 ? 21.552 -11.323 19.379 1.00 44.98 174 ILE A CA 1
ATOM 1353 C C . ILE A 1 200 ? 20.752 -10.797 20.563 1.00 45.57 174 ILE A C 1
ATOM 1354 O O . ILE A 1 200 ? 21.262 -10.025 21.374 1.00 46.20 174 ILE A O 1
ATOM 1359 N N . ILE A 1 201 ? 19.492 -11.208 20.649 1.00 43.94 175 ILE A N 1
ATOM 1360 C CA . ILE A 1 201 ? 18.637 -10.816 21.761 1.00 42.67 175 ILE A CA 1
ATOM 1361 C C . ILE A 1 201 ? 18.510 -11.986 22.730 1.00 43.33 175 ILE A C 1
ATOM 1362 O O . ILE A 1 201 ? 17.728 -12.907 22.503 1.00 45.13 175 ILE A O 1
ATOM 1367 N N . ASN A 1 202 ? 19.289 -11.945 23.807 1.00 39.21 176 ASN A N 1
ATOM 1368 C CA . ASN A 1 202 ? 19.405 -13.084 24.712 1.00 41.27 176 ASN A CA 1
ATOM 1369 C C . ASN A 1 202 ? 19.492 -12.672 26.183 1.00 43.09 176 ASN A C 1
ATOM 1370 O O . ASN A 1 202 ? 20.431 -11.979 26.573 1.00 42.78 176 ASN A O 1
ATOM 1375 N N . PRO A 1 203 ? 18.515 -13.093 27.012 1.00 49.03 177 PRO A N 1
ATOM 1376 C CA . PRO A 1 203 ? 17.302 -13.870 26.716 1.00 49.45 177 PRO A CA 1
ATOM 1377 C C . PRO A 1 203 ? 16.369 -13.151 25.749 1.00 48.07 177 PRO A C 1
ATOM 1378 O O . PRO A 1 203 ? 16.411 -11.924 25.653 1.00 46.93 177 PRO A O 1
ATOM 1382 N N . ASN A 1 204 ? 15.539 -13.909 25.043 1.00 45.26 178 ASN A N 1
ATOM 1383 C CA . ASN A 1 204 ? 14.838 -13.366 23.891 1.00 42.63 178 ASN A CA 1
ATOM 1384 C C . ASN A 1 204 ? 13.488 -12.720 24.178 1.00 42.68 178 ASN A C 1
ATOM 1385 O O . ASN A 1 204 ? 12.652 -13.258 24.902 1.00 44.67 178 ASN A O 1
ATOM 1390 N N . ASN A 1 205 ? 13.313 -11.540 23.599 1.00 42.57 179 ASN A N 1
ATOM 1391 C CA . ASN A 1 205 ? 12.020 -10.903 23.429 1.00 41.99 179 ASN A CA 1
ATOM 1392 C C . ASN A 1 205 ? 11.705 -11.054 21.944 1.00 39.33 179 ASN A C 1
ATOM 1393 O O . ASN A 1 205 ? 12.489 -10.602 21.110 1.00 38.58 179 ASN A O 1
ATOM 1398 N N . PRO A 1 206 ? 10.567 -11.681 21.592 1.00 34.41 180 PRO A N 1
ATOM 1399 C CA . PRO A 1 206 ? 9.407 -12.109 22.382 1.00 36.16 180 PRO A CA 1
ATOM 1400 C C . PRO A 1 206 ? 9.322 -13.582 22.793 1.00 38.23 180 PRO A C 1
ATOM 1401 O O . PRO A 1 206 ? 8.346 -13.940 23.452 1.00 39.91 180 PRO A O 1
ATOM 1405 N N . THR A 1 207 ? 10.283 -14.419 22.422 1.00 40.38 181 THR A N 1
ATOM 1406 C CA . THR A 1 207 ? 10.114 -15.859 22.625 1.00 43.43 181 THR A CA 1
ATOM 1407 C C . THR A 1 207 ? 10.443 -16.324 24.043 1.00 45.48 181 THR A C 1
ATOM 1408 O O . THR A 1 207 ? 10.008 -17.395 24.464 1.00 47.25 181 THR A O 1
ATOM 1412 N N . GLY A 1 208 ? 11.209 -15.524 24.778 1.00 44.83 182 GLY A N 1
ATOM 1413 C CA . GLY A 1 208 ? 11.592 -15.884 26.131 1.00 47.47 182 GLY A CA 1
ATOM 1414 C C . GLY A 1 208 ? 12.621 -16.997 26.163 1.00 48.67 182 GLY A C 1
ATOM 1415 O O . GLY A 1 208 ? 12.762 -17.698 27.164 1.00 51.20 182 GLY A O 1
ATOM 1416 N N . ALA A 1 209 ? 13.348 -17.154 25.062 1.00 46.68 183 ALA A N 1
ATOM 1417 C CA . ALA A 1 209 ? 14.337 -18.218 24.940 1.00 47.72 183 ALA A CA 1
ATOM 1418 C C . ALA A 1 209 ? 15.659 -17.838 25.595 1.00 47.58 183 ALA A C 1
ATOM 1419 O O . ALA A 1 209 ? 16.077 -16.682 25.550 1.00 46.32 183 ALA A O 1
ATOM 1421 N N . VAL A 1 210 ? 16.308 -18.820 26.211 1.00 47.52 184 VAL A N 1
ATOM 1422 C CA . VAL A 1 210 ? 17.640 -18.633 26.772 1.00 47.97 184 VAL A CA 1
ATOM 1423 C C . VAL A 1 210 ? 18.636 -19.475 25.985 1.00 50.43 184 VAL A C 1
ATOM 1424 O O . VAL A 1 210 ? 18.612 -20.704 26.053 1.00 50.57 184 VAL A O 1
ATOM 1428 N N . TYR A 1 211 ? 19.505 -18.810 25.231 1.00 50.63 185 TYR A N 1
ATOM 1429 C CA . TYR A 1 211 ? 20.413 -19.508 24.326 1.00 50.81 185 TYR A CA 1
ATOM 1430 C C . TYR A 1 211 ? 21.506 -20.254 25.089 1.00 52.69 185 TYR A C 1
ATOM 1431 O O . TYR A 1 211 ? 21.931 -19.827 26.163 1.00 53.51 185 TYR A O 1
ATOM 1440 N N . SER A 1 212 ? 21.950 -21.375 24.530 1.00 51.05 186 SER A N 1
ATOM 1441 C CA . SER A 1 212 ? 23.016 -22.165 25.136 1.00 53.75 186 SER A CA 1
ATOM 1442 C C . SER A 1 212 ? 24.383 -21.592 24.783 1.00 53.44 186 SER A C 1
ATOM 1443 O O . SER A 1 212 ? 24.529 -20.884 23.787 1.00 50.92 186 SER A O 1
ATOM 1446 N N . LYS A 1 213 ? 25.380 -21.904 25.606 1.00 58.58 187 LYS A N 1
ATOM 1447 C CA . LYS A 1 213 ? 26.747 -21.450 25.373 1.00 59.47 187 LYS A CA 1
ATOM 1448 C C . LYS A 1 213 ? 27.275 -22.006 24.054 1.00 59.14 187 LYS A C 1
ATOM 1449 O O . LYS A 1 213 ? 28.024 -21.338 23.340 1.00 57.59 187 LYS A O 1
ATOM 1455 N N . GLU A 1 214 ? 26.866 -23.229 23.735 1.00 60.33 188 GLU A N 1
ATOM 1456 C CA . GLU A 1 214 ? 27.317 -23.905 22.525 1.00 62.49 188 GLU A CA 1
ATOM 1457 C C . GLU A 1 214 ? 26.781 -23.206 21.276 1.00 59.18 188 GLU A C 1
ATOM 1458 O O . GLU A 1 214 ? 27.495 -23.061 20.285 1.00 58.53 188 GLU A O 1
ATOM 1464 N N . LEU A 1 215 ? 25.525 -22.772 21.327 1.00 56.42 189 LEU A N 1
ATOM 1465 C CA . LEU A 1 215 ? 24.934 -22.029 20.219 1.00 54.13 189 LEU A CA 1
ATOM 1466 C C . LEU A 1 215 ? 25.623 -20.680 20.053 1.00 52.75 189 LEU A C 1
ATOM 1467 O O . LEU A 1 215 ? 25.971 -20.279 18.941 1.00 51.96 189 LEU A O 1
ATOM 1472 N N . LEU A 1 216 ? 25.814 -19.985 21.170 1.00 52.99 190 LEU A N 1
ATOM 1473 C CA . LEU A 1 216 ? 26.466 -18.682 21.167 1.00 52.07 190 LEU A CA 1
ATOM 1474 C C . LEU A 1 216 ? 27.898 -18.787 20.659 1.00 54.07 190 LEU A C 1
ATOM 1475 O O . LEU A 1 216 ? 28.399 -17.878 19.996 1.00 51.64 190 LEU A O 1
ATOM 1480 N N . MET A 1 217 ? 28.548 -19.905 20.967 1.00 58.93 191 MET A N 1
ATOM 1481 C CA . MET A 1 217 ? 29.917 -20.142 20.527 1.00 61.49 191 MET A CA 1
ATOM 1482 C C . MET A 1 217 ? 30.000 -20.276 19.009 1.00 62.05 191 MET A C 1
ATOM 1483 O O . MET A 1 217 ? 30.970 -19.838 18.391 1.00 62.96 191 MET A O 1
ATOM 1488 N N . GLU A 1 218 ? 28.980 -20.888 18.415 1.00 62.65 192 GLU A N 1
ATOM 1489 C CA . GLU A 1 218 ? 28.938 -21.074 16.969 1.00 62.10 192 GLU A CA 1
ATOM 1490 C C . GLU A 1 218 ? 28.622 -19.766 16.253 1.00 56.60 192 GLU A C 1
ATOM 1491 O O . GLU A 1 218 ? 29.067 -19.540 15.128 1.00 55.70 192 GLU A O 1
ATOM 1497 N N . ILE A 1 219 ? 27.849 -18.907 16.909 1.00 49.56 193 ILE A N 1
ATOM 1498 C CA . ILE A 1 219 ? 27.545 -17.590 16.363 1.00 47.56 193 ILE A CA 1
ATOM 1499 C C . ILE A 1 219 ? 28.816 -16.745 16.334 1.00 47.29 193 ILE A C 1
ATOM 1500 O O . ILE A 1 219 ? 29.055 -15.995 15.386 1.00 45.82 193 ILE A O 1
ATOM 1505 N N . VAL A 1 220 ? 29.639 -16.892 17.368 1.00 51.44 194 VAL A N 1
ATOM 1506 C CA . VAL A 1 220 ? 30.943 -16.241 17.415 1.00 52.47 194 VAL A CA 1
ATOM 1507 C C . VAL A 1 220 ? 31.814 -16.696 16.248 1.00 53.85 194 VAL A C 1
ATOM 1508 O O . VAL A 1 220 ? 32.452 -15.880 15.582 1.00 53.61 194 VAL A O 1
ATOM 1512 N N . GLU A 1 221 ? 31.827 -18.004 16.004 1.00 57.14 195 GLU A N 1
ATOM 1513 C CA . GLU A 1 221 ? 32.611 -18.576 14.916 1.00 58.81 195 GLU A CA 1
ATOM 1514 C C . GLU A 1 221 ? 32.170 -18.011 13.570 1.00 54.58 195 GLU A C 1
ATOM 1515 O O . GLU A 1 221 ? 32.997 -17.735 12.701 1.00 56.10 195 GLU A O 1
ATOM 1521 N N . ILE A 1 222 ? 30.862 -17.842 13.408 1.00 45.86 196 ILE A N 1
ATOM 1522 C CA . ILE A 1 222 ? 30.300 -17.247 12.201 1.00 43.62 196 ILE A CA 1
ATOM 1523 C C . ILE A 1 222 ? 30.734 -15.789 12.064 1.00 43.19 196 ILE A C 1
ATOM 1524 O O . ILE A 1 222 ? 31.133 -15.348 10.984 1.00 43.07 196 ILE A O 1
ATOM 1529 N N . ALA A 1 223 ? 30.664 -15.051 13.168 1.00 47.17 197 ALA A N 1
ATOM 1530 C CA . ALA A 1 223 ? 31.065 -13.648 13.186 1.00 47.19 197 ALA A CA 1
ATOM 1531 C C . ALA A 1 223 ? 32.567 -13.494 12.964 1.00 51.30 197 ALA A C 1
ATOM 1532 O O . ALA A 1 223 ? 33.026 -12.475 12.447 1.00 51.86 197 ALA A O 1
ATOM 1534 N N . ARG A 1 224 ? 33.326 -14.512 13.358 1.00 48.37 198 ARG A N 1
ATOM 1535 C CA . ARG A 1 224 ? 34.777 -14.493 13.208 1.00 53.25 198 ARG A CA 1
ATOM 1536 C C . ARG A 1 224 ? 35.194 -14.700 11.754 1.00 56.16 198 ARG A C 1
ATOM 1537 O O . ARG A 1 224 ? 36.112 -14.042 11.263 1.00 56.92 198 ARG A O 1
ATOM 1545 N N . GLN A 1 225 ? 34.516 -15.616 11.069 1.00 76.17 199 GLN A N 1
ATOM 1546 C CA . GLN A 1 225 ? 34.849 -15.939 9.686 1.00 78.03 199 GLN A CA 1
ATOM 1547 C C . GLN A 1 225 ? 34.463 -14.814 8.730 1.00 76.41 199 GLN A C 1
ATOM 1548 O O . GLN A 1 225 ? 35.167 -14.548 7.756 1.00 78.51 199 GLN A O 1
ATOM 1554 N N . HIS A 1 226 ? 33.347 -14.151 9.015 1.00 57.46 200 HIS A N 1
ATOM 1555 C CA . HIS A 1 226 ? 32.822 -13.129 8.115 1.00 57.09 200 HIS A CA 1
ATOM 1556 C C . HIS A 1 226 ? 33.047 -11.706 8.626 1.00 56.53 200 HIS A C 1
ATOM 1557 O O . HIS A 1 226 ? 32.460 -10.759 8.099 1.00 54.86 200 HIS A O 1
ATOM 1564 N N . ASN A 1 227 ? 33.895 -11.566 9.643 1.00 66.55 201 ASN A N 1
ATOM 1565 C CA . ASN A 1 227 ? 34.241 -10.261 10.209 1.00 65.55 201 ASN A CA 1
ATOM 1566 C C . ASN A 1 227 ? 33.024 -9.434 10.611 1.00 59.54 201 ASN A C 1
ATOM 1567 O O . ASN A 1 227 ? 32.908 -8.266 10.240 1.00 58.90 201 ASN A O 1
ATOM 1572 N N . LEU A 1 228 ? 32.119 -10.041 11.372 1.00 46.18 202 LEU A N 1
ATOM 1573 C CA . LEU A 1 228 ? 30.892 -9.364 11.774 1.00 42.23 202 LEU A CA 1
ATOM 1574 C C . LEU A 1 228 ? 30.954 -8.849 13.208 1.00 41.89 202 LEU A C 1
ATOM 1575 O O . LEU A 1 228 ? 31.448 -9.534 14.105 1.00 44.02 202 LEU A O 1
ATOM 1580 N N . ILE A 1 229 ? 30.450 -7.637 13.412 1.00 40.09 203 ILE A N 1
ATOM 1581 C CA . ILE A 1 229 ? 30.299 -7.089 14.752 1.00 37.57 203 ILE A CA 1
ATOM 1582 C C . ILE A 1 229 ? 29.119 -7.759 15.442 1.00 35.77 203 ILE A C 1
ATOM 1583 O O . ILE A 1 229 ? 28.046 -7.891 14.856 1.00 33.98 203 ILE A O 1
ATOM 1588 N N . ILE A 1 230 ? 29.312 -8.185 16.683 1.00 36.91 204 ILE A N 1
ATOM 1589 C CA . ILE A 1 230 ? 28.219 -8.788 17.429 1.00 36.72 204 ILE A CA 1
ATOM 1590 C C . ILE A 1 230 ? 27.530 -7.755 18.313 1.00 36.68 204 ILE A C 1
ATOM 1591 O O . ILE A 1 230 ? 28.172 -7.092 19.128 1.00 38.54 204 ILE A O 1
ATOM 1596 N N . PHE A 1 231 ? 26.221 -7.616 18.135 1.00 34.05 205 PHE A N 1
ATOM 1597 C CA . PHE A 1 231 ? 25.417 -6.743 18.980 1.00 33.76 205 PHE A CA 1
ATOM 1598 C C . PHE A 1 231 ? 24.530 -7.579 19.891 1.00 34.85 205 PHE A C 1
ATOM 1599 O O . PHE A 1 231 ? 23.593 -8.232 19.430 1.00 36.00 205 PHE A O 1
ATOM 1607 N N . ALA A 1 232 ? 24.830 -7.557 21.185 1.00 35.73 206 ALA A N 1
ATOM 1608 C CA . ALA A 1 232 ? 24.131 -8.400 22.145 1.00 37.65 206 ALA A CA 1
ATOM 1609 C C . ALA A 1 232 ? 23.174 -7.601 23.022 1.00 38.84 206 ALA A C 1
ATOM 1610 O O . ALA A 1 232 ? 23.598 -6.793 23.849 1.00 39.82 206 ALA A O 1
ATOM 1612 N N . ASP A 1 233 ? 21.880 -7.833 22.833 1.00 37.86 207 ASP A N 1
ATOM 1613 C CA . ASP A 1 233 ? 20.860 -7.230 23.680 1.00 37.43 207 ASP A CA 1
ATOM 1614 C C . ASP A 1 233 ? 20.566 -8.173 24.841 1.00 38.09 207 ASP A C 1
ATOM 1615 O O . ASP A 1 233 ? 19.736 -9.075 24.724 1.00 35.95 207 ASP A O 1
ATOM 1620 N N . GLU A 1 234 ? 21.256 -7.961 25.957 1.00 39.81 208 GLU A N 1
ATOM 1621 C CA . GLU A 1 234 ? 21.157 -8.856 27.105 1.00 42.77 208 GLU A CA 1
ATOM 1622 C C . GLU A 1 234 ? 20.415 -8.207 28.266 1.00 44.00 208 GLU A C 1
ATOM 1623 O O . GLU A 1 234 ? 20.791 -8.377 29.426 1.00 46.23 208 GLU A O 1
ATOM 1629 N N . ILE A 1 235 ? 19.352 -7.475 27.950 1.00 43.40 209 ILE A N 1
ATOM 1630 C CA . ILE A 1 235 ? 18.633 -6.701 28.956 1.00 43.14 209 ILE A CA 1
ATOM 1631 C C . ILE A 1 235 ? 17.798 -7.586 29.892 1.00 44.55 209 ILE A C 1
ATOM 1632 O O . ILE A 1 235 ? 17.310 -7.121 30.921 1.00 45.21 209 ILE A O 1
ATOM 1637 N N . TYR A 1 236 ? 17.646 -8.863 29.549 1.00 44.54 210 TYR A N 1
ATOM 1638 C CA . TYR A 1 236 ? 16.906 -9.788 30.407 1.00 45.37 210 TYR A CA 1
ATOM 1639 C C . TYR A 1 236 ? 17.819 -10.820 31.056 1.00 46.92 210 TYR A C 1
ATOM 1640 O O . TYR A 1 236 ? 17.354 -11.865 31.509 1.00 48.60 210 TYR A O 1
ATOM 1649 N N . ASP A 1 237 ? 19.111 -10.516 31.111 1.00 50.63 211 ASP A N 1
ATOM 1650 C CA . ASP A 1 237 ? 20.117 -11.482 31.548 1.00 55.13 211 ASP A CA 1
ATOM 1651 C C . ASP A 1 237 ? 19.921 -11.977 32.981 1.00 57.58 211 ASP A C 1
ATOM 1652 O O . ASP A 1 237 ? 20.481 -13.004 33.367 1.00 59.09 211 ASP A O 1
ATOM 1657 N N . LYS A 1 238 ? 19.129 -11.254 33.767 1.00 59.61 212 LYS A N 1
ATOM 1658 C CA . LYS A 1 238 ? 18.907 -11.633 35.159 1.00 62.57 212 LYS A CA 1
ATOM 1659 C C . LYS A 1 238 ? 17.505 -12.183 35.412 1.00 62.48 212 LYS A C 1
ATOM 1660 O O . LYS A 1 238 ? 17.221 -12.692 36.497 1.00 64.82 212 LYS A O 1
ATOM 1666 N N . ILE A 1 239 ? 16.629 -12.081 34.419 1.00 54.44 213 ILE A N 1
ATOM 1667 C CA . ILE A 1 239 ? 15.304 -12.678 34.530 1.00 51.66 213 ILE A CA 1
ATOM 1668 C C . ILE A 1 239 ? 15.331 -14.073 33.916 1.00 52.40 213 ILE A C 1
ATOM 1669 O O . ILE A 1 239 ? 15.108 -14.247 32.717 1.00 50.58 213 ILE A O 1
ATOM 1674 N N . LEU A 1 240 ? 15.622 -15.063 34.754 1.00 55.29 214 LEU A N 1
ATOM 1675 C CA . LEU A 1 240 ? 15.772 -16.442 34.306 1.00 56.49 214 LEU A CA 1
ATOM 1676 C C . LEU A 1 240 ? 14.897 -17.379 35.132 1.00 59.61 214 LEU A C 1
ATOM 1677 O O . LEU A 1 240 ? 14.595 -17.095 36.289 1.00 61.49 214 LEU A O 1
ATOM 1682 N N . TYR A 1 241 ? 14.495 -18.497 34.540 1.00 60.36 215 TYR A N 1
ATOM 1683 C CA . TYR A 1 241 ? 13.628 -19.444 35.233 1.00 63.47 215 TYR A CA 1
ATOM 1684 C C . TYR A 1 241 ? 14.250 -20.835 35.279 1.00 65.87 215 TYR A C 1
ATOM 1685 O O . TYR A 1 241 ? 15.049 -21.192 34.415 1.00 64.70 215 TYR A O 1
ATOM 1694 N N . ASP A 1 242 ? 13.873 -21.609 36.295 1.00 69.43 216 ASP A N 1
ATOM 1695 C CA . ASP A 1 242 ? 14.402 -22.956 36.502 1.00 72.86 216 ASP A CA 1
ATOM 1696 C C . ASP A 1 242 ? 15.921 -22.929 36.647 1.00 74.69 216 ASP A C 1
ATOM 1697 O O . ASP A 1 242 ? 16.461 -22.182 37.463 1.00 74.35 216 ASP A O 1
ATOM 1702 N N . ASP A 1 243 ? 16.608 -23.739 35.848 1.00 93.20 217 ASP A N 1
ATOM 1703 C CA . ASP A 1 243 ? 18.062 -23.816 35.911 1.00 95.51 217 ASP A CA 1
ATOM 1704 C C . ASP A 1 243 ? 18.716 -23.056 34.761 1.00 89.74 217 ASP A C 1
ATOM 1705 O O . ASP A 1 243 ? 19.861 -23.331 34.399 1.00 89.64 217 ASP A O 1
ATOM 1710 N N . ALA A 1 244 ? 17.990 -22.099 34.192 1.00 71.76 218 ALA A N 1
ATOM 1711 C CA . ALA A 1 244 ? 18.488 -21.346 33.045 1.00 67.80 218 ALA A CA 1
ATOM 1712 C C . ALA A 1 244 ? 19.678 -20.477 33.424 1.00 66.31 218 ALA A C 1
ATOM 1713 O O . ALA A 1 244 ? 19.621 -19.702 34.378 1.00 66.64 218 ALA A O 1
ATOM 1715 N N . GLU A 1 245 ? 20.758 -20.619 32.666 1.00 67.67 219 GLU A N 1
ATOM 1716 C CA . GLU A 1 245 ? 21.978 -19.868 32.915 1.00 67.37 219 GLU A CA 1
ATOM 1717 C C . GLU A 1 245 ? 22.278 -18.944 31.742 1.00 63.07 219 GLU A C 1
ATOM 1718 O O . GLU A 1 245 ? 22.340 -19.384 30.593 1.00 60.15 219 GLU A O 1
ATOM 1724 N N . HIS A 1 246 ? 22.453 -17.660 32.032 1.00 55.69 220 HIS A N 1
ATOM 1725 C CA . HIS A 1 246 ? 22.762 -16.691 30.990 1.00 52.63 220 HIS A CA 1
ATOM 1726 C C . HIS A 1 246 ? 24.245 -16.711 30.648 1.00 53.23 220 HIS A C 1
ATOM 1727 O O . HIS A 1 246 ? 25.097 -16.803 31.532 1.00 55.89 220 HIS A O 1
ATOM 1734 N N . HIS A 1 247 ? 24.546 -16.629 29.358 1.00 54.67 221 HIS A N 1
ATOM 1735 C CA . HIS A 1 247 ? 25.925 -16.572 28.897 1.00 54.46 221 HIS A CA 1
ATOM 1736 C C . HIS A 1 247 ? 26.127 -15.372 27.983 1.00 51.13 221 HIS A C 1
ATOM 1737 O O . HIS A 1 247 ? 25.566 -15.315 26.891 1.00 48.50 221 HIS A O 1
ATOM 1744 N N . SER A 1 248 ? 26.921 -14.409 28.436 1.00 50.21 222 SER A N 1
ATOM 1745 C CA . SER A 1 248 ? 27.240 -13.256 27.609 1.00 48.56 222 SER A CA 1
ATOM 1746 C C . SER A 1 248 ? 28.183 -13.679 26.496 1.00 49.94 222 SER A C 1
ATOM 1747 O O . SER A 1 248 ? 29.125 -14.439 26.724 1.00 51.96 222 SER A O 1
ATOM 1750 N N . ILE A 1 249 ? 27.921 -13.188 25.291 1.00 47.57 223 ILE A N 1
ATOM 1751 C CA . ILE A 1 249 ? 28.675 -13.606 24.119 1.00 49.03 223 ILE A CA 1
ATOM 1752 C C . ILE A 1 249 ? 30.007 -12.865 24.021 1.00 51.12 223 ILE A C 1
ATOM 1753 O O . ILE A 1 249 ? 30.931 -13.317 23.344 1.00 53.46 223 ILE A O 1
ATOM 1758 N N . ALA A 1 250 ? 30.104 -11.735 24.717 1.00 48.38 224 ALA A N 1
ATOM 1759 C CA . ALA A 1 250 ? 31.308 -10.909 24.690 1.00 47.68 224 ALA A CA 1
ATOM 1760 C C . ALA A 1 250 ? 32.561 -11.638 25.205 1.00 49.83 224 ALA A C 1
ATOM 1761 O O . ALA A 1 250 ? 33.600 -11.596 24.545 1.00 50.26 224 ALA A O 1
ATOM 1763 N N . PRO A 1 251 ? 32.481 -12.306 26.377 1.00 53.57 225 PRO A N 1
ATOM 1764 C CA . PRO A 1 251 ? 33.680 -13.041 26.802 1.00 56.35 225 PRO A CA 1
ATOM 1765 C C . PRO A 1 251 ? 33.997 -14.235 25.904 1.00 58.10 225 PRO A C 1
ATOM 1766 O O . PRO A 1 251 ? 35.147 -14.669 25.840 1.00 60.42 225 PRO A O 1
ATOM 1770 N N . LEU A 1 252 ? 32.983 -14.759 25.225 1.00 58.04 226 LEU A N 1
ATOM 1771 C CA . LEU A 1 252 ? 33.172 -15.895 24.330 1.00 59.06 226 LEU A CA 1
ATOM 1772 C C . LEU A 1 252 ? 33.835 -15.454 23.030 1.00 58.89 226 LEU A C 1
ATOM 1773 O O . LEU A 1 252 ? 34.332 -16.279 22.264 1.00 60.61 226 LEU A O 1
ATOM 1778 N N . ALA A 1 253 ? 33.841 -14.146 22.791 1.00 53.69 227 ALA A N 1
ATOM 1779 C CA . ALA A 1 253 ? 34.488 -13.583 21.611 1.00 52.78 227 ALA A CA 1
ATOM 1780 C C . ALA A 1 253 ? 35.479 -12.487 21.994 1.00 53.66 227 ALA A C 1
ATOM 1781 O O . ALA A 1 253 ? 35.252 -11.316 21.698 1.00 51.51 227 ALA A O 1
ATOM 1783 N N . PRO A 1 254 ? 36.591 -12.866 22.646 1.00 62.45 228 PRO A N 1
ATOM 1784 C CA . PRO A 1 254 ? 37.562 -11.876 23.123 1.00 63.50 228 PRO A CA 1
ATOM 1785 C C . PRO A 1 254 ? 38.422 -11.310 21.997 1.00 64.93 228 PRO A C 1
ATOM 1786 O O . PRO A 1 254 ? 39.167 -10.353 22.210 1.00 66.66 228 PRO A O 1
ATOM 1790 N N . ASP A 1 255 ? 38.316 -11.903 20.813 1.00 59.41 229 ASP A N 1
ATOM 1791 C CA . ASP A 1 255 ? 39.111 -11.480 19.667 1.00 59.28 229 ASP A CA 1
ATOM 1792 C C . ASP A 1 255 ? 38.296 -10.627 18.700 1.00 56.92 229 ASP A C 1
ATOM 1793 O O . ASP A 1 255 ? 38.830 -10.097 17.725 1.00 57.77 229 ASP A O 1
ATOM 1798 N N . LEU A 1 256 ? 37.003 -10.496 18.974 1.00 53.69 230 LEU A N 1
ATOM 1799 C CA . LEU A 1 256 ? 36.118 -9.724 18.111 1.00 49.97 230 LEU A CA 1
ATOM 1800 C C . LEU A 1 256 ? 35.591 -8.483 18.818 1.00 48.80 230 LEU A C 1
ATOM 1801 O O . LEU A 1 256 ? 35.507 -8.443 20.046 1.00 49.32 230 LEU A O 1
ATOM 1806 N N . LEU A 1 257 ? 35.239 -7.469 18.036 1.00 45.17 231 LEU A N 1
ATOM 1807 C CA . LEU A 1 257 ? 34.544 -6.312 18.577 1.00 44.27 231 LEU A CA 1
ATOM 1808 C C . LEU A 1 257 ? 33.085 -6.673 18.809 1.00 43.71 231 LEU A C 1
ATOM 1809 O O . LEU A 1 257 ? 32.392 -7.108 17.890 1.00 42.58 231 LEU A O 1
ATOM 1814 N N . THR A 1 258 ? 32.623 -6.502 20.041 1.00 49.63 232 THR A N 1
ATOM 1815 C CA . THR A 1 258 ? 31.233 -6.785 20.361 1.00 48.72 232 THR A CA 1
ATOM 1816 C C . THR A 1 258 ? 30.640 -5.646 21.181 1.00 45.76 232 THR A C 1
ATOM 1817 O O . THR A 1 258 ? 31.350 -4.967 21.924 1.00 46.86 232 THR A O 1
ATOM 1821 N N . ILE A 1 259 ? 29.339 -5.430 21.032 1.00 38.00 233 ILE A N 1
ATOM 1822 C CA . ILE A 1 259 ? 28.654 -4.388 21.781 1.00 37.15 233 ILE A CA 1
ATOM 1823 C C . ILE A 1 259 ? 27.470 -4.982 22.537 1.00 37.36 233 ILE A C 1
ATOM 1824 O O . ILE A 1 259 ? 26.565 -5.566 21.941 1.00 36.22 233 ILE A O 1
ATOM 1829 N N . THR A 1 260 ? 27.495 -4.836 23.857 1.00 38.57 234 THR A N 1
ATOM 1830 C CA . THR A 1 260 ? 26.491 -5.442 24.723 1.00 37.75 234 THR A CA 1
ATOM 1831 C C . THR A 1 260 ? 25.558 -4.386 25.300 1.00 35.97 234 THR A C 1
ATOM 1832 O O . THR A 1 260 ? 26.012 -3.352 25.780 1.00 34.67 234 THR A O 1
ATOM 1836 N N . PHE A 1 261 ? 24.257 -4.651 25.253 1.00 37.11 235 PHE A N 1
ATOM 1837 C CA . PHE A 1 261 ? 23.268 -3.729 25.799 1.00 36.25 235 PHE A CA 1
ATOM 1838 C C . PHE A 1 261 ? 22.597 -4.308 27.045 1.00 37.98 235 PHE A C 1
ATOM 1839 O O . PHE A 1 261 ? 22.326 -5.507 27.116 1.00 39.04 235 PHE A O 1
ATOM 1847 N N . ASN A 1 262 ? 22.338 -3.447 28.025 1.00 35.76 236 ASN A N 1
ATOM 1848 C CA . ASN A 1 262 ? 21.651 -3.840 29.253 1.00 38.47 236 ASN A CA 1
ATOM 1849 C C . ASN A 1 262 ? 21.157 -2.593 29.978 1.00 38.37 236 ASN A C 1
ATOM 1850 O O . ASN A 1 262 ? 21.565 -1.481 29.642 1.00 37.32 236 ASN A O 1
ATOM 1855 N N . GLY A 1 263 ? 20.282 -2.765 30.965 1.00 40.28 237 GLY A N 1
ATOM 1856 C CA . GLY A 1 263 ? 19.731 -1.618 31.665 1.00 40.12 237 GLY A CA 1
ATOM 1857 C C . GLY A 1 263 ? 18.905 -1.927 32.898 1.00 42.06 237 GLY A C 1
ATOM 1858 O O . GLY A 1 263 ? 18.831 -3.071 33.345 1.00 43.24 237 GLY A O 1
ATOM 1859 N N . LEU A 1 264 ? 18.274 -0.890 33.442 1.00 38.75 238 LEU A N 1
ATOM 1860 C CA . LEU A 1 264 ? 17.529 -0.998 34.692 1.00 40.80 238 LEU A CA 1
ATOM 1861 C C . LEU A 1 264 ? 16.031 -1.202 34.477 1.00 41.21 238 LEU A C 1
ATOM 1862 O O . LEU A 1 264 ? 15.299 -1.486 35.426 1.00 44.04 238 LEU A O 1
ATOM 1867 N N . SER A 1 265 ? 15.582 -1.058 33.234 1.00 39.34 239 SER A N 1
ATOM 1868 C CA . SER A 1 265 ? 14.153 -1.038 32.921 1.00 40.02 239 SER A CA 1
ATOM 1869 C C . SER A 1 265 ? 13.386 -2.279 33.382 1.00 41.78 239 SER A C 1
ATOM 1870 O O . SER A 1 265 ? 12.422 -2.171 34.142 1.00 43.08 239 SER A O 1
ATOM 1873 N N . LYS A 1 266 ? 13.812 -3.452 32.924 1.00 44.54 240 LYS A N 1
ATOM 1874 C CA . LYS A 1 266 ? 13.067 -4.663 33.154 1.00 46.58 240 LYS A CA 1
ATOM 1875 C C . LYS A 1 266 ? 13.489 -5.315 34.429 1.00 49.14 240 LYS A C 1
ATOM 1876 O O . LYS A 1 266 ? 12.645 -5.517 35.340 1.00 50.67 240 LYS A O 1
ATOM 1882 N N . THR A 1 267 ? 14.770 -5.658 34.532 1.00 51.52 241 THR A N 1
ATOM 1883 C CA . THR A 1 267 ? 15.293 -6.393 35.682 1.00 55.31 241 THR A CA 1
ATOM 1884 C C . THR A 1 267 ? 15.057 -5.665 37.005 1.00 57.82 241 THR A C 1
ATOM 1885 O O . THR A 1 267 ? 14.701 -6.285 38.009 1.00 59.88 241 THR A O 1
ATOM 1889 N N . TYR A 1 268 ? 15.238 -4.348 37.005 1.00 55.76 242 TYR A N 1
ATOM 1890 C CA . TYR A 1 268 ? 15.120 -3.580 38.240 1.00 56.13 242 TYR A CA 1
ATOM 1891 C C . TYR A 1 268 ? 13.840 -2.748 38.297 1.00 54.49 242 TYR A C 1
ATOM 1892 O O . TYR A 1 268 ? 13.693 -1.885 39.161 1.00 50.40 242 TYR A O 1
ATOM 1901 N N . ARG A 1 269 ? 12.923 -3.025 37.372 1.00 47.92 243 ARG A N 1
ATOM 1902 C CA . ARG A 1 269 ? 11.561 -2.491 37.416 1.00 48.28 243 ARG A CA 1
ATOM 1903 C C . ARG A 1 269 ? 11.490 -0.968 37.539 1.00 47.60 243 ARG A C 1
ATOM 1904 O O . ARG A 1 269 ? 10.648 -0.438 38.265 1.00 49.18 243 ARG A O 1
ATOM 1912 N N . VAL A 1 270 ? 12.377 -0.272 36.834 1.00 45.44 244 VAL A N 1
ATOM 1913 C CA . VAL A 1 270 ? 12.344 1.188 36.788 1.00 48.64 244 VAL A CA 1
ATOM 1914 C C . VAL A 1 270 ? 12.443 1.682 35.347 1.00 46.02 244 VAL A C 1
ATOM 1915 O O . VAL A 1 270 ? 13.285 2.518 35.015 1.00 44.60 244 VAL A O 1
ATOM 1919 N N . ALA A 1 271 ? 11.565 1.154 34.499 1.00 43.52 245 ALA A N 1
ATOM 1920 C CA . ALA A 1 271 ? 11.528 1.512 33.087 1.00 41.41 245 ALA A CA 1
ATOM 1921 C C . ALA A 1 271 ? 11.391 3.016 32.880 1.00 40.82 245 ALA A C 1
ATOM 1922 O O . ALA A 1 271 ? 12.026 3.586 31.997 1.00 37.79 245 ALA A O 1
ATOM 1924 N N . GLY A 1 272 ? 10.567 3.652 33.707 1.00 43.77 246 GLY A N 1
ATOM 1925 C CA . GLY A 1 272 ? 10.290 5.071 33.578 1.00 45.17 246 GLY A CA 1
ATOM 1926 C C . GLY A 1 272 ? 11.485 5.973 33.821 1.00 46.33 246 GLY A C 1
ATOM 1927 O O . GLY A 1 272 ? 11.490 7.132 33.403 1.00 46.73 246 GLY A O 1
ATOM 1928 N N . PHE A 1 273 ? 12.502 5.448 34.497 1.00 48.09 247 PHE A N 1
ATOM 1929 C CA . PHE A 1 273 ? 13.694 6.233 34.799 1.00 46.99 247 PHE A CA 1
ATOM 1930 C C . PHE A 1 273 ? 14.572 6.348 33.557 1.00 46.34 247 PHE A C 1
ATOM 1931 O O . PHE A 1 273 ? 15.432 7.227 33.475 1.00 47.37 247 PHE A O 1
ATOM 1939 N N . ARG A 1 274 ? 14.332 5.456 32.595 1.00 45.46 248 ARG A N 1
ATOM 1940 C CA . ARG A 1 274 ? 15.107 5.372 31.355 1.00 42.60 248 ARG A CA 1
ATOM 1941 C C . ARG A 1 274 ? 16.609 5.349 31.624 1.00 41.97 248 ARG A C 1
ATOM 1942 O O . ARG A 1 274 ? 17.296 6.359 31.457 1.00 42.00 248 ARG A O 1
ATOM 1950 N N . GLN A 1 275 ? 17.110 4.194 32.046 1.00 38.07 249 GLN A N 1
ATOM 1951 C CA . GLN A 1 275 ? 18.535 4.020 32.293 1.00 37.40 249 GLN A CA 1
ATOM 1952 C C . GLN A 1 275 ? 19.053 2.757 31.616 1.00 35.97 249 GLN A C 1
ATOM 1953 O O . GLN A 1 275 ? 18.654 1.645 31.962 1.00 35.31 249 GLN A O 1
ATOM 1959 N N . GLY A 1 276 ? 19.942 2.941 30.647 1.00 37.56 250 GLY A N 1
ATOM 1960 C CA . GLY A 1 276 ? 20.545 1.827 29.943 1.00 36.46 250 GLY A CA 1
ATOM 1961 C C . GLY A 1 276 ? 21.994 2.118 29.614 1.00 36.27 250 GLY A C 1
ATOM 1962 O O . GLY A 1 276 ? 22.444 3.262 29.706 1.00 36.31 250 GLY A O 1
ATOM 1963 N N . TRP A 1 277 ? 22.731 1.081 29.233 1.00 33.72 251 TRP A N 1
ATOM 1964 C CA . TRP A 1 277 ? 24.131 1.245 28.869 1.00 34.62 251 TRP A CA 1
ATOM 1965 C C . TRP A 1 277 ? 24.539 0.274 27.771 1.00 34.05 251 TRP A C 1
ATOM 1966 O O . TRP A 1 277 ? 23.958 -0.800 27.631 1.00 34.98 251 TRP A O 1
ATOM 1977 N N . MET A 1 278 ? 25.533 0.664 26.980 1.00 34.60 252 MET A N 1
ATOM 1978 C CA . MET A 1 278 ? 26.137 -0.257 26.030 1.00 35.94 252 MET A CA 1
ATOM 1979 C C . MET A 1 278 ? 27.644 -0.299 26.258 1.00 38.02 252 MET A C 1
ATOM 1980 O O . MET A 1 278 ? 28.271 0.724 26.541 1.00 38.43 252 MET A O 1
ATOM 1985 N N . VAL A 1 279 ? 28.215 -1.495 26.161 1.00 37.03 253 VAL A N 1
ATOM 1986 C CA . VAL A 1 279 ? 29.627 -1.692 26.460 1.00 38.72 253 VAL A CA 1
ATOM 1987 C C . VAL A 1 279 ? 30.382 -2.255 25.263 1.00 39.01 253 VAL A C 1
ATOM 1988 O O . VAL A 1 279 ? 29.966 -3.246 24.660 1.00 37.51 253 VAL A O 1
ATOM 1992 N N . LEU A 1 280 ? 31.492 -1.610 24.924 1.00 43.55 254 LEU A N 1
ATOM 1993 C CA . LEU A 1 280 ? 32.342 -2.059 23.832 1.00 43.64 254 LEU A CA 1
ATOM 1994 C C . LEU A 1 280 ? 33.448 -2.961 24.366 1.00 45.84 254 LEU A C 1
ATOM 1995 O O . LEU A 1 280 ? 34.155 -2.602 25.309 1.00 47.01 254 LEU A O 1
ATOM 2000 N N . ASN A 1 281 ? 33.589 -4.133 23.759 1.00 44.49 255 ASN A N 1
ATOM 2001 C CA . ASN A 1 281 ? 34.568 -5.114 24.203 1.00 46.59 255 ASN A CA 1
ATOM 2002 C C . ASN A 1 281 ? 35.334 -5.707 23.026 1.00 46.52 255 ASN A C 1
ATOM 2003 O O . ASN A 1 281 ? 34.774 -5.905 21.948 1.00 44.80 255 ASN A O 1
ATOM 2008 N N . GLY A 1 282 ? 36.618 -5.980 23.235 1.00 48.79 256 GLY A N 1
ATOM 2009 C CA . GLY A 1 282 ? 37.451 -6.569 22.203 1.00 51.80 256 GLY A CA 1
ATOM 2010 C C . GLY A 1 282 ? 38.405 -5.573 21.571 1.00 54.62 256 GLY A C 1
ATOM 2011 O O . GLY A 1 282 ? 38.526 -4.441 22.042 1.00 54.51 256 GLY A O 1
ATOM 2012 N N . PRO A 1 283 ? 39.095 -5.995 20.500 1.00 59.83 257 PRO A N 1
ATOM 2013 C CA . PRO A 1 283 ? 40.014 -5.128 19.752 1.00 61.14 257 PRO A CA 1
ATOM 2014 C C . PRO A 1 283 ? 39.277 -3.945 19.134 1.00 59.63 257 PRO A C 1
ATOM 2015 O O . PRO A 1 283 ? 38.416 -4.140 18.277 1.00 59.20 257 PRO A O 1
ATOM 2019 N N . LYS A 1 284 ? 39.615 -2.734 19.566 1.00 59.29 258 LYS A N 1
ATOM 2020 C CA . LYS A 1 284 ? 38.867 -1.547 19.168 1.00 58.53 258 LYS A CA 1
ATOM 2021 C C . LYS A 1 284 ? 39.672 -0.596 18.285 1.00 60.45 258 LYS A C 1
ATOM 2022 O O . LYS A 1 284 ? 39.184 0.469 17.908 1.00 58.48 258 LYS A O 1
ATOM 2028 N N . LYS A 1 285 ? 40.899 -0.981 17.952 1.00 76.69 259 LYS A N 1
ATOM 2029 C CA . LYS A 1 285 ? 41.776 -0.117 17.168 1.00 78.02 259 LYS A CA 1
ATOM 2030 C C . LYS A 1 285 ? 41.300 0.019 15.722 1.00 75.31 259 LYS A C 1
ATOM 2031 O O . LYS A 1 285 ? 41.376 1.098 15.134 1.00 76.27 259 LYS A O 1
ATOM 2037 N N . HIS A 1 286 ? 40.799 -1.075 15.157 1.00 55.60 260 HIS A N 1
ATOM 2038 C CA . HIS A 1 286 ? 40.373 -1.083 13.762 1.00 54.08 260 HIS A CA 1
ATOM 2039 C C . HIS A 1 286 ? 39.023 -0.395 13.568 1.00 49.13 260 HIS A C 1
ATOM 2040 O O . HIS A 1 286 ? 38.598 -0.158 12.438 1.00 48.51 260 HIS A O 1
ATOM 2047 N N . ALA A 1 287 ? 38.351 -0.077 14.670 1.00 43.82 261 ALA A N 1
ATOM 2048 C CA . ALA A 1 287 ? 37.035 0.549 14.604 1.00 40.85 261 ALA A CA 1
ATOM 2049 C C . ALA A 1 287 ? 37.045 1.949 15.211 1.00 40.93 261 ALA A C 1
ATOM 2050 O O . ALA A 1 287 ? 36.031 2.409 15.736 1.00 39.75 261 ALA A O 1
ATOM 2052 N N . LYS A 1 288 ? 38.190 2.619 15.130 1.00 46.29 262 LYS A N 1
ATOM 2053 C CA . LYS A 1 288 ? 38.345 3.958 15.691 1.00 48.18 262 LYS A CA 1
ATOM 2054 C C . LYS A 1 288 ? 37.315 4.939 15.132 1.00 46.80 262 LYS A C 1
ATOM 2055 O O . LYS A 1 288 ? 36.746 5.741 15.873 1.00 45.98 262 LYS A O 1
ATOM 2061 N N . GLY A 1 289 ? 37.075 4.863 13.827 1.00 48.07 263 GLY A N 1
ATOM 2062 C CA . GLY A 1 289 ? 36.131 5.750 13.171 1.00 46.43 263 GLY A CA 1
ATOM 2063 C C . GLY A 1 289 ? 34.709 5.555 13.661 1.00 45.29 263 GLY A C 1
ATOM 2064 O O . GLY A 1 289 ? 33.977 6.520 13.880 1.00 45.51 263 GLY A O 1
ATOM 2065 N N . TYR A 1 290 ? 34.320 4.297 13.832 1.00 38.98 264 TYR A N 1
ATOM 2066 C CA . TYR A 1 290 ? 32.989 3.961 14.317 1.00 36.72 264 TYR A CA 1
ATOM 2067 C C . TYR A 1 290 ? 32.788 4.453 15.747 1.00 37.43 264 TYR A C 1
ATOM 2068 O O . TYR A 1 290 ? 31.725 4.971 16.092 1.00 36.79 264 TYR A O 1
ATOM 2077 N N . ILE A 1 291 ? 33.818 4.293 16.572 1.00 39.15 265 ILE A N 1
ATOM 2078 C CA . ILE A 1 291 ? 33.768 4.742 17.957 1.00 39.88 265 ILE A CA 1
ATOM 2079 C C . ILE A 1 291 ? 33.678 6.266 18.026 1.00 40.79 265 ILE A C 1
ATOM 2080 O O . ILE A 1 291 ? 32.944 6.814 18.849 1.00 40.57 265 ILE A O 1
ATOM 2085 N N . GLU A 1 292 ? 34.416 6.944 17.150 1.00 42.52 266 GLU A N 1
ATOM 2086 C CA . GLU A 1 292 ? 34.343 8.399 17.055 1.00 43.91 266 GLU A CA 1
ATOM 2087 C C . GLU A 1 292 ? 32.936 8.840 16.667 1.00 42.26 266 GLU A C 1
ATOM 2088 O O . GLU A 1 292 ? 32.466 9.896 17.090 1.00 42.57 266 GLU A O 1
ATOM 2094 N N . GLY A 1 293 ? 32.271 8.022 15.857 1.00 37.67 267 GLY A N 1
ATOM 2095 C CA . GLY A 1 293 ? 30.894 8.275 15.480 1.00 36.77 267 GLY A CA 1
ATOM 2096 C C . GLY A 1 293 ? 29.966 8.133 16.670 1.00 36.77 267 GLY A C 1
ATOM 2097 O O . GLY A 1 293 ? 29.098 8.978 16.893 1.00 36.83 267 GLY A O 1
ATOM 2098 N N . LEU A 1 294 ? 30.152 7.059 17.435 1.00 35.75 268 LEU A N 1
ATOM 2099 C CA . LEU A 1 294 ? 29.374 6.835 18.649 1.00 34.80 268 LEU A CA 1
ATOM 2100 C C . LEU A 1 294 ? 29.535 8.004 19.614 1.00 35.47 268 LEU A C 1
ATOM 2101 O O . LEU A 1 294 ? 28.551 8.523 20.136 1.00 35.09 268 LEU A O 1
ATOM 2106 N N . GLU A 1 295 ? 30.779 8.419 19.835 1.00 39.52 269 GLU A N 1
ATOM 2107 C CA . GLU A 1 295 ? 31.079 9.530 20.734 1.00 42.02 269 GLU A CA 1
ATOM 2108 C C . GLU A 1 295 ? 30.465 10.837 20.240 1.00 42.11 269 GLU A C 1
ATOM 2109 O O . GLU A 1 295 ? 30.093 11.701 21.036 1.00 42.03 269 GLU A O 1
ATOM 2115 N N . MET A 1 296 ? 30.364 10.975 18.921 1.00 41.80 270 MET A N 1
ATOM 2116 C CA . MET A 1 296 ? 29.760 12.153 18.315 1.00 42.11 270 MET A CA 1
ATOM 2117 C C . MET A 1 296 ? 28.260 12.176 18.569 1.00 40.90 270 MET A C 1
ATOM 2118 O O . MET A 1 296 ? 27.721 13.174 19.058 1.00 40.52 270 MET A O 1
ATOM 2123 N N . LEU A 1 297 ? 27.582 11.079 18.237 1.00 37.88 271 LEU A N 1
ATOM 2124 C CA . LEU A 1 297 ? 26.163 10.938 18.560 1.00 38.03 271 LEU A CA 1
ATOM 2125 C C . LEU A 1 297 ? 25.940 11.063 20.060 1.00 40.37 271 LEU A C 1
ATOM 2126 O O . LEU A 1 297 ? 24.913 11.577 20.507 1.00 39.36 271 LEU A O 1
ATOM 2131 N N . ALA A 1 298 ? 26.922 10.599 20.828 1.00 41.50 272 ALA A N 1
ATOM 2132 C CA . ALA A 1 298 ? 26.872 10.644 22.291 1.00 46.06 272 ALA A CA 1
ATOM 2133 C C . ALA A 1 298 ? 26.873 12.077 22.792 1.00 50.33 272 ALA A C 1
ATOM 2134 O O . ALA A 1 298 ? 26.106 12.441 23.685 1.00 49.88 272 ALA A O 1
ATOM 2136 N N A SER A 1 299 ? 27.770 12.852 22.193 0.42 46.24 273 SER A N 1
ATOM 2137 N N B SER A 1 299 ? 27.716 12.934 22.233 0.58 46.25 273 SER A N 1
ATOM 2138 C CA A SER A 1 299 ? 27.916 14.249 22.517 0.42 47.83 273 SER A CA 1
ATOM 2139 C CA B SER A 1 299 ? 27.750 14.319 22.699 0.58 46.90 273 SER A CA 1
ATOM 2140 C C A SER A 1 299 ? 26.716 15.070 22.062 0.42 46.80 273 SER A C 1
ATOM 2141 C C B SER A 1 299 ? 26.713 15.212 22.009 0.58 46.75 273 SER A C 1
ATOM 2142 O O A SER A 1 299 ? 26.289 15.960 22.786 0.42 47.70 273 SER A O 1
ATOM 2143 O O B SER A 1 299 ? 26.391 16.296 22.497 0.58 47.75 273 SER A O 1
ATOM 2148 N N . MET A 1 300 ? 26.092 14.678 20.972 1.00 54.84 274 MET A N 1
ATOM 2149 C CA . MET A 1 300 ? 25.087 15.484 20.336 1.00 52.61 274 MET A CA 1
ATOM 2150 C C . MET A 1 300 ? 23.941 15.807 21.250 1.00 49.56 274 MET A C 1
ATOM 2151 O O . MET A 1 300 ? 23.398 16.877 21.196 1.00 50.71 274 MET A O 1
ATOM 2156 N N . ARG A 1 301 ? 23.547 14.856 22.068 1.00 56.05 275 ARG A N 1
ATOM 2157 C CA . ARG A 1 301 ? 22.472 15.088 22.998 1.00 52.29 275 ARG A CA 1
ATOM 2158 C C . ARG A 1 301 ? 22.977 15.515 24.366 1.00 47.76 275 ARG A C 1
ATOM 2159 O O . ARG A 1 301 ? 22.240 15.641 25.281 1.00 46.71 275 ARG A O 1
ATOM 2167 N N . LEU A 1 302 ? 24.264 15.721 24.465 1.00 40.94 276 LEU A N 1
ATOM 2168 C CA . LEU A 1 302 ? 24.892 16.228 25.661 1.00 42.45 276 LEU A CA 1
ATOM 2169 C C . LEU A 1 302 ? 25.062 15.223 26.769 1.00 43.63 276 LEU A C 1
ATOM 2170 O O . LEU A 1 302 ? 26.152 14.916 27.128 1.00 45.25 276 LEU A O 1
ATOM 2175 N N . CYS A 1 303 ? 23.978 14.719 27.304 1.00 45.02 277 CYS A N 1
ATOM 2176 C CA . CYS A 1 303 ? 24.042 13.634 28.227 1.00 43.33 277 CYS A CA 1
ATOM 2177 C C . CYS A 1 303 ? 22.712 12.991 28.440 1.00 41.03 277 CYS A C 1
ATOM 2178 O O . CYS A 1 303 ? 21.698 13.539 28.112 1.00 40.83 277 CYS A O 1
ATOM 2181 N N . ALA A 1 304 ? 22.739 11.808 29.010 1.00 40.22 278 ALA A N 1
ATOM 2182 C CA . ALA A 1 304 ? 21.524 11.112 29.411 1.00 38.84 278 ALA A CA 1
ATOM 2183 C C . ALA A 1 304 ? 21.050 11.704 30.730 1.00 40.66 278 ALA A C 1
ATOM 2184 O O . ALA A 1 304 ? 21.809 12.412 31.389 1.00 42.11 278 ALA A O 1
ATOM 2186 N N . ASN A 1 305 ? 19.806 11.428 31.115 1.00 40.97 279 ASN A N 1
ATOM 2187 C CA . ASN A 1 305 ? 19.282 11.957 32.370 1.00 43.18 279 ASN A CA 1
ATOM 2188 C C . ASN A 1 305 ? 20.150 11.504 33.541 1.00 44.77 279 ASN A C 1
ATOM 2189 O O . ASN A 1 305 ? 20.444 10.319 33.694 1.00 44.41 279 ASN A O 1
ATOM 2194 N N . VAL A 1 306 ? 20.576 12.471 34.347 1.00 46.72 280 VAL A N 1
ATOM 2195 C CA . VAL A 1 306 ? 21.617 12.258 35.350 1.00 48.43 280 VAL A CA 1
ATOM 2196 C C . VAL A 1 306 ? 21.148 11.708 36.711 1.00 50.68 280 VAL A C 1
ATOM 2197 O O . VAL A 1 306 ? 21.802 10.819 37.256 1.00 51.37 280 VAL A O 1
ATOM 2201 N N . PRO A 1 307 ? 20.035 12.230 37.274 1.00 52.14 281 PRO A N 1
ATOM 2202 C CA . PRO A 1 307 ? 19.640 11.763 38.613 1.00 54.74 281 PRO A CA 1
ATOM 2203 C C . PRO A 1 307 ? 19.480 10.248 38.760 1.00 54.31 281 PRO A C 1
ATOM 2204 O O . PRO A 1 307 ? 19.918 9.690 39.764 1.00 56.31 281 PRO A O 1
ATOM 2208 N N . ALA A 1 308 ? 18.868 9.597 37.776 1.00 51.95 282 ALA A N 1
ATOM 2209 C CA . ALA A 1 308 ? 18.611 8.163 37.862 1.00 51.61 282 ALA A CA 1
ATOM 2210 C C . ALA A 1 308 ? 19.877 7.332 37.663 1.00 50.83 282 ALA A C 1
ATOM 2211 O O . ALA A 1 308 ? 19.872 6.124 37.897 1.00 51.05 282 ALA A O 1
ATOM 2213 N N . GLN A 1 309 ? 20.958 7.975 37.232 1.00 51.20 283 GLN A N 1
ATOM 2214 C CA . GLN A 1 309 ? 22.215 7.266 37.012 1.00 50.99 283 GLN A CA 1
ATOM 2215 C C . GLN A 1 309 ? 22.848 6.842 38.333 1.00 54.26 283 GLN A C 1
ATOM 2216 O O . GLN A 1 309 ? 23.693 5.948 38.366 1.00 55.45 283 GLN A O 1
ATOM 2222 N N . HIS A 1 310 ? 22.428 7.480 39.421 1.00 54.95 284 HIS A N 1
ATOM 2223 C CA . HIS A 1 310 ? 22.909 7.128 40.753 1.00 58.08 284 HIS A CA 1
ATOM 2224 C C . HIS A 1 310 ? 22.294 5.819 41.246 1.00 58.97 284 HIS A C 1
ATOM 2225 O O . HIS A 1 310 ? 22.635 5.330 42.322 1.00 61.70 284 HIS A O 1
ATOM 2232 N N . ALA A 1 311 ? 21.384 5.260 40.455 1.00 56.85 285 ALA A N 1
ATOM 2233 C CA . ALA A 1 311 ? 20.709 4.018 40.812 1.00 57.58 285 ALA A CA 1
ATOM 2234 C C . ALA A 1 311 ? 21.443 2.802 40.260 1.00 56.36 285 ALA A C 1
ATOM 2235 O O . ALA A 1 311 ? 21.214 1.676 40.702 1.00 57.51 285 ALA A O 1
ATOM 2237 N N . ILE A 1 312 ? 22.320 3.038 39.290 1.00 54.26 286 ILE A N 1
ATOM 2238 C CA . ILE A 1 312 ? 23.057 1.962 38.635 1.00 53.11 286 ILE A CA 1
ATOM 2239 C C . ILE A 1 312 ? 23.958 1.226 39.617 1.00 55.81 286 ILE A C 1
ATOM 2240 O O . ILE A 1 312 ? 23.946 -0.005 39.682 1.00 56.26 286 ILE A O 1
ATOM 2245 N N . GLN A 1 313 ? 24.736 1.992 40.375 1.00 57.78 287 GLN A N 1
ATOM 2246 C CA . GLN A 1 313 ? 25.626 1.436 41.381 1.00 62.16 287 GLN A CA 1
ATOM 2247 C C . GLN A 1 313 ? 24.864 0.570 42.381 1.00 64.65 287 GLN A C 1
ATOM 2248 O O . GLN A 1 313 ? 25.300 -0.528 42.729 1.00 64.62 287 GLN A O 1
ATOM 2254 N N . THR A 1 314 ? 23.714 1.068 42.820 1.00 63.67 288 THR A N 1
ATOM 2255 C CA . THR A 1 314 ? 22.865 0.361 43.771 1.00 66.14 288 THR A CA 1
ATOM 2256 C C . THR A 1 314 ? 22.316 -0.938 43.190 1.00 64.80 288 THR A C 1
ATOM 2257 O O . THR A 1 314 ? 22.358 -1.986 43.834 1.00 66.98 288 THR A O 1
ATOM 2261 N N . ALA A 1 315 ? 21.806 -0.858 41.967 1.00 61.40 289 ALA A N 1
ATOM 2262 C CA . ALA A 1 315 ? 21.201 -2.008 41.303 1.00 59.96 289 ALA A CA 1
ATOM 2263 C C . ALA A 1 315 ? 22.215 -3.113 41.014 1.00 59.98 289 ALA A C 1
ATOM 2264 O O . ALA A 1 315 ? 21.957 -4.287 41.273 1.00 61.14 289 ALA A O 1
ATOM 2266 N N . LEU A 1 316 ? 23.372 -2.729 40.487 1.00 58.94 290 LEU A N 1
ATOM 2267 C CA . LEU A 1 316 ? 24.369 -3.696 40.036 1.00 58.82 290 LEU A CA 1
ATOM 2268 C C . LEU A 1 316 ? 25.155 -4.336 41.180 1.00 62.42 290 LEU A C 1
ATOM 2269 O O . LEU A 1 316 ? 25.834 -5.344 40.984 1.00 63.01 290 LEU A O 1
ATOM 2274 N N . GLY A 1 317 ? 25.063 -3.754 42.370 1.00 65.06 291 GLY A N 1
ATOM 2275 C CA . GLY A 1 317 ? 25.834 -4.235 43.502 1.00 68.82 291 GLY A CA 1
ATOM 2276 C C . GLY A 1 317 ? 24.993 -4.794 44.631 1.00 71.83 291 GLY A C 1
ATOM 2277 O O . GLY A 1 317 ? 23.777 -4.606 44.670 1.00 71.22 291 GLY A O 1
ATOM 2278 N N . GLY A 1 318 ? 25.651 -5.489 45.553 1.00 81.00 292 GLY A N 1
ATOM 2279 C CA . GLY A 1 318 ? 24.989 -6.049 46.718 1.00 85.17 292 GLY A CA 1
ATOM 2280 C C . GLY A 1 318 ? 23.947 -7.097 46.385 1.00 85.02 292 GLY A C 1
ATOM 2281 O O . GLY A 1 318 ? 24.061 -7.811 45.388 1.00 82.85 292 GLY A O 1
ATOM 2282 N N . TYR A 1 319 ? 22.924 -7.184 47.228 1.00 95.06 293 TYR A N 1
ATOM 2283 C CA . TYR A 1 319 ? 21.854 -8.156 47.046 1.00 94.99 293 TYR A CA 1
ATOM 2284 C C . TYR A 1 319 ? 21.013 -7.838 45.812 1.00 88.71 293 TYR A C 1
ATOM 2285 O O . TYR A 1 319 ? 20.773 -6.673 45.495 1.00 86.09 293 TYR A O 1
ATOM 2294 N N . GLN A 1 320 ? 20.571 -8.884 45.121 1.00 74.57 294 GLN A N 1
ATOM 2295 C CA . GLN A 1 320 ? 19.739 -8.729 43.933 1.00 70.78 294 GLN A CA 1
ATOM 2296 C C . GLN A 1 320 ? 18.300 -9.143 44.228 1.00 71.79 294 GLN A C 1
ATOM 2297 O O . GLN A 1 320 ? 18.011 -10.325 44.425 1.00 73.36 294 GLN A O 1
ATOM 2303 N N . SER A 1 321 ? 17.401 -8.164 44.252 1.00 78.36 295 SER A N 1
ATOM 2304 C CA . SER A 1 321 ? 16.007 -8.401 44.614 1.00 79.89 295 SER A CA 1
ATOM 2305 C C . SER A 1 321 ? 15.264 -9.240 43.576 1.00 77.02 295 SER A C 1
ATOM 2306 O O . SER A 1 321 ? 14.246 -9.861 43.885 1.00 78.13 295 SER A O 1
ATOM 2309 N N . ILE A 1 322 ? 15.780 -9.261 42.350 1.00 66.95 296 ILE A N 1
ATOM 2310 C CA . ILE A 1 322 ? 15.142 -9.988 41.256 1.00 64.25 296 ILE A CA 1
ATOM 2311 C C . ILE A 1 322 ? 15.089 -11.495 41.531 1.00 66.26 296 ILE A C 1
ATOM 2312 O O . ILE A 1 322 ? 14.266 -12.209 40.956 1.00 65.47 296 ILE A O 1
ATOM 2317 N N . SER A 1 323 ? 15.953 -11.968 42.427 1.00 69.67 297 SER A N 1
ATOM 2318 C CA . SER A 1 323 ? 16.019 -13.388 42.768 1.00 72.61 297 SER A CA 1
ATOM 2319 C C . SER A 1 323 ? 14.743 -13.888 43.448 1.00 74.49 297 SER A C 1
ATOM 2320 O O . SER A 1 323 ? 14.391 -15.062 43.333 1.00 75.02 297 SER A O 1
ATOM 2323 N N . GLU A 1 324 ? 14.053 -12.992 44.152 1.00 78.06 298 GLU A N 1
ATOM 2324 C CA . GLU A 1 324 ? 12.808 -13.338 44.837 1.00 80.22 298 GLU A CA 1
ATOM 2325 C C . GLU A 1 324 ? 11.666 -13.581 43.857 1.00 77.34 298 GLU A C 1
ATOM 2326 O O . GLU A 1 324 ? 10.712 -14.290 44.170 1.00 78.96 298 GLU A O 1
ATOM 2332 N N . PHE A 1 325 ? 11.766 -12.982 42.675 1.00 71.79 299 PHE A N 1
ATOM 2333 C CA . PHE A 1 325 ? 10.704 -13.063 41.679 1.00 70.50 299 PHE A CA 1
ATOM 2334 C C . PHE A 1 325 ? 10.875 -14.251 40.735 1.00 68.50 299 PHE A C 1
ATOM 2335 O O . PHE A 1 325 ? 9.895 -14.789 40.219 1.00 67.53 299 PHE A O 1
ATOM 2343 N N . ILE A 1 326 ? 12.121 -14.653 40.508 1.00 69.89 300 ILE A N 1
ATOM 2344 C CA . ILE A 1 326 ? 12.417 -15.692 39.527 1.00 69.38 300 ILE A CA 1
ATOM 2345 C C . ILE A 1 326 ? 12.382 -17.099 40.126 1.00 72.57 300 ILE A C 1
ATOM 2346 O O . ILE A 1 326 ? 12.137 -18.075 39.416 1.00 71.58 300 ILE A O 1
ATOM 2351 N N . THR A 1 327 ? 12.625 -17.197 41.430 1.00 75.77 301 THR A N 1
ATOM 2352 C CA . THR A 1 327 ? 12.602 -18.478 42.132 1.00 79.27 301 THR A CA 1
ATOM 2353 C C . THR A 1 327 ? 11.184 -19.051 42.176 1.00 80.04 301 THR A C 1
ATOM 2354 O O . THR A 1 327 ? 10.213 -18.297 42.114 1.00 78.72 301 THR A O 1
ATOM 2358 N N . PRO A 1 328 ? 11.060 -20.390 42.276 1.00 82.88 302 PRO A N 1
ATOM 2359 C CA . PRO A 1 328 ? 9.778 -21.110 42.305 1.00 85.34 302 PRO A CA 1
ATOM 2360 C C . PRO A 1 328 ? 8.682 -20.505 43.193 1.00 88.21 302 PRO A C 1
ATOM 2361 O O . PRO A 1 328 ? 7.513 -20.834 43.003 1.00 88.49 302 PRO A O 1
ATOM 2365 N N . GLY A 1 329 ? 9.046 -19.647 44.139 1.00 104.80 303 GLY A N 1
ATOM 2366 C CA . GLY A 1 329 ? 8.058 -18.981 44.967 1.00 108.23 303 GLY A CA 1
ATOM 2367 C C . GLY A 1 329 ? 7.613 -17.650 44.387 1.00 106.02 303 GLY A C 1
ATOM 2368 O O . GLY A 1 329 ? 6.512 -17.176 44.667 1.00 107.82 303 GLY A O 1
ATOM 2369 N N . GLY A 1 330 ? 8.473 -17.054 43.566 1.00 95.55 304 GLY A N 1
ATOM 2370 C CA . GLY A 1 330 ? 8.231 -15.730 43.017 1.00 92.43 304 GLY A CA 1
ATOM 2371 C C . GLY A 1 330 ? 7.063 -15.625 42.057 1.00 91.29 304 GLY A C 1
ATOM 2372 O O . GLY A 1 330 ? 6.670 -16.605 41.425 1.00 92.69 304 GLY A O 1
ATOM 2373 N N . ARG A 1 331 ? 6.518 -14.418 41.943 1.00 83.77 305 ARG A N 1
ATOM 2374 C CA . ARG A 1 331 ? 5.352 -14.168 41.102 1.00 80.40 305 ARG A CA 1
ATOM 2375 C C . ARG A 1 331 ? 5.658 -14.319 39.615 1.00 73.91 305 ARG A C 1
ATOM 2376 O O . ARG A 1 331 ? 4.822 -14.803 38.857 1.00 73.12 305 ARG A O 1
ATOM 2384 N N . LEU A 1 332 ? 6.851 -13.906 39.199 1.00 65.79 306 LEU A N 1
ATOM 2385 C CA . LEU A 1 332 ? 7.233 -14.000 37.793 1.00 62.01 306 LEU A CA 1
ATOM 2386 C C . LEU A 1 332 ? 7.313 -15.456 37.350 1.00 62.20 306 LEU A C 1
ATOM 2387 O O . LEU A 1 332 ? 6.847 -15.808 36.267 1.00 60.26 306 LEU A O 1
ATOM 2392 N N . TYR A 1 333 ? 7.898 -16.296 38.197 1.00 64.77 307 TYR A N 1
ATOM 2393 C CA . TYR A 1 333 ? 7.979 -17.728 37.935 1.00 65.61 307 TYR A CA 1
ATOM 2394 C C . TYR A 1 333 ? 6.584 -18.333 37.818 1.00 66.88 307 TYR A C 1
ATOM 2395 O O . TYR A 1 333 ? 6.309 -19.117 36.910 1.00 65.72 307 TYR A O 1
ATOM 2404 N N . GLU A 1 334 ? 5.706 -17.956 38.743 1.00 69.47 308 GLU A N 1
ATOM 2405 C CA . GLU A 1 334 ? 4.350 -18.492 38.786 1.00 71.31 308 GLU A CA 1
ATOM 2406 C C . GLU A 1 334 ? 3.504 -18.011 37.612 1.00 68.51 308 GLU A C 1
ATOM 2407 O O . GLU A 1 334 ? 2.816 -18.804 36.969 1.00 68.41 308 GLU A O 1
ATOM 2413 N N . GLN A 1 335 ? 3.555 -16.711 37.342 1.00 67.29 309 GLN A N 1
ATOM 2414 C CA . GLN A 1 335 ? 2.798 -16.128 36.239 1.00 64.59 309 GLN A CA 1
ATOM 2415 C C . GLN A 1 335 ? 3.230 -16.719 34.904 1.00 60.96 309 GLN A C 1
ATOM 2416 O O . GLN A 1 335 ? 2.406 -16.935 34.016 1.00 60.00 309 GLN A O 1
ATOM 2422 N N . ARG A 1 336 ? 4.527 -16.981 34.769 1.00 59.75 310 ARG A N 1
ATOM 2423 C CA . ARG A 1 336 ? 5.054 -17.617 33.569 1.00 57.37 310 ARG A CA 1
ATOM 2424 C C . ARG A 1 336 ? 4.494 -19.026 33.422 1.00 62.64 310 ARG A C 1
ATOM 2425 O O . ARG A 1 336 ? 4.172 -19.467 32.318 1.00 60.44 310 ARG A O 1
ATOM 2433 N N . ASN A 1 337 ? 4.384 -19.728 34.546 1.00 62.33 311 ASN A N 1
ATOM 2434 C CA . ASN A 1 337 ? 3.816 -21.070 34.559 1.00 64.63 311 ASN A CA 1
ATOM 2435 C C . ASN A 1 337 ? 2.358 -21.073 34.119 1.00 65.40 311 ASN A C 1
ATOM 2436 O O . ASN A 1 337 ? 2.010 -21.659 33.099 1.00 63.61 311 ASN A O 1
ATOM 2441 N N . ARG A 1 338 ? 1.521 -20.382 34.880 1.00 80.36 312 ARG A N 1
ATOM 2442 C CA . ARG A 1 338 ? 0.082 -20.497 34.745 1.00 80.97 312 ARG A CA 1
ATOM 2443 C C . ARG A 1 338 ? -0.360 -19.989 33.361 1.00 76.78 312 ARG A C 1
ATOM 2444 O O . ARG A 1 338 ? -1.292 -20.523 32.768 1.00 77.90 312 ARG A O 1
ATOM 2452 N N . ALA A 1 339 ? 0.351 -19.001 32.822 1.00 61.67 313 ALA A N 1
ATOM 2453 C CA . ALA A 1 339 ? 0.038 -18.466 31.494 1.00 58.78 313 ALA A CA 1
ATOM 2454 C C . ALA A 1 339 ? 0.390 -19.445 30.371 1.00 57.22 313 ALA A C 1
ATOM 2455 O O . ALA A 1 339 ? -0.340 -19.561 29.386 1.00 56.36 313 ALA A O 1
ATOM 2457 N N . TRP A 1 340 ? 1.512 -20.142 30.522 1.00 60.28 314 TRP A N 1
ATOM 2458 C CA . TRP A 1 340 ? 1.935 -21.143 29.545 1.00 59.27 314 TRP A CA 1
ATOM 2459 C C . TRP A 1 340 ? 0.968 -22.323 29.492 1.00 61.06 314 TRP A C 1
ATOM 2460 O O . TRP A 1 340 ? 0.651 -22.828 28.417 1.00 59.93 314 TRP A O 1
ATOM 2471 N N . GLU A 1 341 ? 0.500 -22.760 30.656 1.00 68.89 315 GLU A N 1
ATOM 2472 C CA . GLU A 1 341 ? -0.415 -23.893 30.725 1.00 71.99 315 GLU A CA 1
ATOM 2473 C C . GLU A 1 341 ? -1.807 -23.528 30.211 1.00 71.91 315 GLU A C 1
ATOM 2474 O O . GLU A 1 341 ? -2.496 -24.362 29.626 1.00 73.18 315 GLU A O 1
ATOM 2480 N N . LEU A 1 342 ? -2.215 -22.280 30.422 1.00 64.78 316 LEU A N 1
ATOM 2481 C CA . LEU A 1 342 ? -3.538 -21.831 29.996 1.00 65.16 316 LEU A CA 1
ATOM 2482 C C . LEU A 1 342 ? -3.616 -21.621 28.487 1.00 62.97 316 LEU A C 1
ATOM 2483 O O . LEU A 1 342 ? -4.628 -21.936 27.860 1.00 63.83 316 LEU A O 1
ATOM 2488 N N . ILE A 1 343 ? -2.546 -21.088 27.907 1.00 63.75 317 ILE A N 1
ATOM 2489 C CA . ILE A 1 343 ? -2.534 -20.779 26.483 1.00 61.48 317 ILE A CA 1
ATOM 2490 C C . ILE A 1 343 ? -2.427 -22.058 25.648 1.00 61.52 317 ILE A C 1
ATOM 2491 O O . ILE A 1 343 ? -2.922 -22.118 24.522 1.00 60.31 317 ILE A O 1
ATOM 2496 N N . ASN A 1 344 ? -1.802 -23.087 26.211 1.00 63.27 318 ASN A N 1
ATOM 2497 C CA . ASN A 1 344 ? -1.622 -24.345 25.498 1.00 64.82 318 ASN A CA 1
ATOM 2498 C C . ASN A 1 344 ? -2.893 -25.187 25.474 1.00 68.42 318 ASN A C 1
ATOM 2499 O O . ASN A 1 344 ? -3.130 -25.938 24.527 1.00 69.08 318 ASN A O 1
ATOM 2504 N N . ASP A 1 345 ? -3.709 -25.055 26.516 1.00 73.62 319 ASP A N 1
ATOM 2505 C CA . ASP A 1 345 ? -4.943 -25.826 26.621 1.00 76.18 319 ASP A CA 1
ATOM 2506 C C . ASP A 1 345 ? -6.010 -25.327 25.653 1.00 74.29 319 ASP A C 1
ATOM 2507 O O . ASP A 1 345 ? -6.932 -26.063 25.305 1.00 76.80 319 ASP A O 1
ATOM 2512 N N . ILE A 1 346 ? -5.884 -24.075 25.226 1.00 64.06 320 ILE A N 1
ATOM 2513 C CA . ILE A 1 346 ? -6.792 -23.518 24.231 1.00 62.56 320 ILE A CA 1
ATOM 2514 C C . ILE A 1 346 ? -6.635 -24.258 22.907 1.00 61.04 320 ILE A C 1
ATOM 2515 O O . ILE A 1 346 ? -5.523 -24.380 22.392 1.00 59.40 320 ILE A O 1
ATOM 2520 N N . PRO A 1 347 ? -7.749 -24.769 22.360 1.00 62.75 321 PRO A N 1
ATOM 2521 C CA . PRO A 1 347 ? -7.736 -25.487 21.080 1.00 63.03 321 PRO A CA 1
ATOM 2522 C C . PRO A 1 347 ? -7.195 -24.633 19.936 1.00 60.87 321 PRO A C 1
ATOM 2523 O O . PRO A 1 347 ? -7.616 -23.486 19.770 1.00 61.70 321 PRO A O 1
ATOM 2527 N N . GLY A 1 348 ? -6.265 -25.188 19.166 1.00 60.08 322 GLY A N 1
ATOM 2528 C CA . GLY A 1 348 ? -5.693 -24.486 18.032 1.00 57.25 322 GLY A CA 1
ATOM 2529 C C . GLY A 1 348 ? -4.565 -23.537 18.395 1.00 54.19 322 GLY A C 1
ATOM 2530 O O . GLY A 1 348 ? -4.085 -22.784 17.547 1.00 53.60 322 GLY A O 1
ATOM 2531 N N . VAL A 1 349 ? -4.140 -23.568 19.655 1.00 52.33 323 VAL A N 1
ATOM 2532 C CA . VAL A 1 349 ? -3.054 -22.709 20.120 1.00 50.46 323 VAL A CA 1
ATOM 2533 C C . VAL A 1 349 ? -1.995 -23.507 20.880 1.00 50.89 323 VAL A C 1
ATOM 2534 O O . VAL A 1 349 ? -2.317 -24.312 21.756 1.00 53.12 323 VAL A O 1
ATOM 2538 N N . SER A 1 350 ? -0.731 -23.286 20.530 1.00 56.62 324 SER A N 1
ATOM 2539 C CA . SER A 1 350 ? 0.387 -23.909 21.230 1.00 57.98 324 SER A CA 1
ATOM 2540 C C . SER A 1 350 ? 1.461 -22.864 21.509 1.00 54.96 324 SER A C 1
ATOM 2541 O O . SER A 1 350 ? 1.483 -21.811 20.874 1.00 53.32 324 SER A O 1
ATOM 2544 N N . CYS A 1 351 ? 2.349 -23.151 22.455 1.00 50.61 325 CYS A N 1
ATOM 2545 C CA . CYS A 1 351 ? 3.390 -22.194 22.814 1.00 48.95 325 CYS A CA 1
ATOM 2546 C C . CYS A 1 351 ? 4.593 -22.847 23.485 1.00 48.63 325 CYS A C 1
ATOM 2547 O O . CYS A 1 351 ? 4.445 -23.695 24.364 1.00 49.64 325 CYS A O 1
ATOM 2550 N N . VAL A 1 352 ? 5.785 -22.437 23.064 1.00 51.88 326 VAL A N 1
ATOM 2551 C CA . VAL A 1 352 ? 7.024 -22.899 23.680 1.00 53.01 326 VAL A CA 1
ATOM 2552 C C . VAL A 1 352 ? 7.252 -22.174 25.004 1.00 51.99 326 VAL A C 1
ATOM 2553 O O . VAL A 1 352 ? 7.202 -20.945 25.060 1.00 47.85 326 VAL A O 1
ATOM 2557 N N . LYS A 1 353 ? 7.496 -22.935 26.067 1.00 53.49 327 LYS A N 1
ATOM 2558 C CA . LYS A 1 353 ? 7.680 -22.353 27.393 1.00 55.03 327 LYS A CA 1
ATOM 2559 C C . LYS A 1 353 ? 8.951 -21.514 27.468 1.00 54.43 327 LYS A C 1
ATOM 2560 O O . LYS A 1 353 ? 10.040 -21.997 27.161 1.00 56.06 327 LYS A O 1
ATOM 2566 N N . PRO A 1 354 ? 8.811 -20.245 27.882 1.00 48.54 328 PRO A N 1
ATOM 2567 C CA . PRO A 1 354 ? 9.953 -19.334 27.991 1.00 46.81 328 PRO A CA 1
ATOM 2568 C C . PRO A 1 354 ? 10.845 -19.675 29.180 1.00 48.88 328 PRO A C 1
ATOM 2569 O O . PRO A 1 354 ? 10.340 -19.969 30.263 1.00 51.14 328 PRO A O 1
ATOM 2573 N N . ARG A 1 355 ? 12.157 -19.646 28.973 1.00 51.28 329 ARG A N 1
ATOM 2574 C CA . ARG A 1 355 ? 13.104 -19.905 30.049 1.00 54.77 329 ARG A CA 1
ATOM 2575 C C . ARG A 1 355 ? 13.627 -18.589 30.616 1.00 54.54 329 ARG A C 1
ATOM 2576 O O . ARG A 1 355 ? 14.373 -18.575 31.595 1.00 56.40 329 ARG A O 1
ATOM 2584 N N . GLY A 1 356 ? 13.232 -17.485 29.989 1.00 52.83 330 GLY A N 1
ATOM 2585 C CA . GLY A 1 356 ? 13.665 -16.169 30.418 1.00 52.80 330 GLY A CA 1
ATOM 2586 C C . GLY A 1 356 ? 12.734 -15.062 29.962 1.00 51.02 330 GLY A C 1
ATOM 2587 O O . GLY A 1 356 ? 11.671 -15.328 29.399 1.00 51.59 330 GLY A O 1
ATOM 2588 N N . ALA A 1 357 ? 13.143 -13.821 30.217 1.00 44.40 331 ALA A N 1
ATOM 2589 C CA . ALA A 1 357 ? 12.379 -12.632 29.841 1.00 43.08 331 ALA A CA 1
ATOM 2590 C C . ALA A 1 357 ? 10.981 -12.627 30.454 1.00 44.14 331 ALA A C 1
ATOM 2591 O O . ALA A 1 357 ? 10.738 -13.274 31.472 1.00 46.57 331 ALA A O 1
ATOM 2593 N N . LEU A 1 358 ? 10.067 -11.894 29.827 1.00 47.12 332 LEU A N 1
ATOM 2594 C CA . LEU A 1 358 ? 8.737 -11.679 30.384 1.00 48.77 332 LEU A CA 1
ATOM 2595 C C . LEU A 1 358 ? 7.630 -11.910 29.361 1.00 48.16 332 LEU A C 1
ATOM 2596 O O . LEU A 1 358 ? 6.526 -11.388 29.511 1.00 49.76 332 LEU A O 1
ATOM 2601 N N . TYR A 1 359 ? 7.919 -12.687 28.322 1.00 46.13 333 TYR A N 1
ATOM 2602 C CA . TYR A 1 359 ? 6.968 -12.835 27.226 1.00 45.25 333 TYR A CA 1
ATOM 2603 C C . TYR A 1 359 ? 6.769 -14.271 26.767 1.00 46.28 333 TYR A C 1
ATOM 2604 O O . TYR A 1 359 ? 7.558 -15.161 27.083 1.00 47.57 333 TYR A O 1
ATOM 2613 N N . MET A 1 360 ? 5.696 -14.470 26.010 1.00 47.18 334 MET A N 1
ATOM 2614 C CA . MET A 1 360 ? 5.446 -15.720 25.310 1.00 48.69 334 MET A CA 1
ATOM 2615 C C . MET A 1 360 ? 5.027 -15.423 23.879 1.00 46.42 334 MET A C 1
ATOM 2616 O O . MET A 1 360 ? 4.428 -14.385 23.605 1.00 46.35 334 MET A O 1
ATOM 2621 N N . PHE A 1 361 ? 5.333 -16.341 22.971 1.00 45.26 335 PHE A N 1
ATOM 2622 C CA . PHE A 1 361 ? 5.040 -16.141 21.557 1.00 44.49 335 PHE A CA 1
ATOM 2623 C C . PHE A 1 361 ? 4.249 -17.321 20.990 1.00 46.80 335 PHE A C 1
ATOM 2624 O O . PHE A 1 361 ? 4.773 -18.088 20.182 1.00 47.44 335 PHE A O 1
ATOM 2632 N N . PRO A 1 362 ? 2.980 -17.470 21.415 1.00 46.07 336 PRO A N 1
ATOM 2633 C CA . PRO A 1 362 ? 2.165 -18.627 21.027 1.00 47.35 336 PRO A CA 1
ATOM 2634 C C . PRO A 1 362 ? 1.903 -18.720 19.526 1.00 47.35 336 PRO A C 1
ATOM 2635 O O . PRO A 1 362 ? 1.773 -17.699 18.848 1.00 45.18 336 PRO A O 1
ATOM 2639 N N . LYS A 1 363 ? 1.832 -19.950 19.026 1.00 49.37 337 LYS A N 1
ATOM 2640 C CA . LYS A 1 363 ? 1.479 -20.211 17.637 1.00 50.70 337 LYS A CA 1
ATOM 2641 C C . LYS A 1 363 ? 0.002 -20.571 17.538 1.00 53.66 337 LYS A C 1
ATOM 2642 O O . LYS A 1 363 ? -0.516 -21.319 18.368 1.00 55.29 337 LYS A O 1
ATOM 2648 N N . ILE A 1 364 ? -0.676 -20.039 16.527 1.00 56.69 338 ILE A N 1
ATOM 2649 C CA . ILE A 1 364 ? -2.100 -20.299 16.356 1.00 59.73 338 ILE A CA 1
ATOM 2650 C C . ILE A 1 364 ? -2.382 -21.037 15.043 1.00 61.04 338 ILE A C 1
ATOM 2651 O O . ILE A 1 364 ? -1.780 -20.744 14.009 1.00 59.78 338 ILE A O 1
ATOM 2656 N N . ASP A 1 365 ? -3.285 -22.013 15.102 1.00 62.40 339 ASP A N 1
ATOM 2657 C CA . ASP A 1 365 ? -3.690 -22.767 13.920 1.00 64.22 339 ASP A CA 1
ATOM 2658 C C . ASP A 1 365 ? -4.533 -21.884 13.002 1.00 63.77 339 ASP A C 1
ATOM 2659 O O . ASP A 1 365 ? -5.757 -21.831 13.130 1.00 64.57 339 ASP A O 1
ATOM 2664 N N . ALA A 1 366 ? -3.865 -21.198 12.078 1.00 64.46 340 ALA A N 1
ATOM 2665 C CA . ALA A 1 366 ? -4.499 -20.191 11.228 1.00 64.96 340 ALA A CA 1
ATOM 2666 C C . ALA A 1 366 ? -5.659 -20.737 10.395 1.00 67.95 340 ALA A C 1
ATOM 2667 O O . ALA A 1 366 ? -6.708 -20.101 10.299 1.00 69.08 340 ALA A O 1
ATOM 2669 N N . LYS A 1 367 ? -5.468 -21.909 9.798 1.00 70.12 341 LYS A N 1
ATOM 2670 C CA . LYS A 1 367 ? -6.476 -22.499 8.919 1.00 72.02 341 LYS A CA 1
ATOM 2671 C C . LYS A 1 367 ? -7.788 -22.808 9.640 1.00 73.85 341 LYS A C 1
ATOM 2672 O O . LYS A 1 367 ? -8.850 -22.845 9.019 1.00 75.28 341 LYS A O 1
ATOM 2678 N N . ARG A 1 368 ? -7.712 -23.028 10.949 1.00 74.53 342 ARG A N 1
ATOM 2679 C CA . ARG A 1 368 ? -8.901 -23.333 11.738 1.00 76.90 342 ARG A CA 1
ATOM 2680 C C . ARG A 1 368 ? -9.809 -22.113 11.873 1.00 78.19 342 ARG A C 1
ATOM 2681 O O . ARG A 1 368 ? -11.035 -22.233 11.844 1.00 80.85 342 ARG A O 1
ATOM 2689 N N . PHE A 1 369 ? -9.200 -20.941 12.016 1.00 75.60 343 PHE A N 1
ATOM 2690 C CA . PHE A 1 369 ? -9.953 -19.705 12.197 1.00 75.66 343 PHE A CA 1
ATOM 2691 C C . PHE A 1 369 ? -9.884 -18.822 10.956 1.00 75.48 343 PHE A C 1
ATOM 2692 O O . PHE A 1 369 ? -10.369 -17.689 10.966 1.00 75.92 343 PHE A O 1
ATOM 2700 N N . ASN A 1 370 ? -9.280 -19.354 9.895 1.00 76.49 344 ASN A N 1
ATOM 2701 C CA . ASN A 1 370 ? -9.064 -18.616 8.651 1.00 75.58 344 ASN A CA 1
ATOM 2702 C C . ASN A 1 370 ? -8.352 -17.288 8.903 1.00 71.95 344 ASN A C 1
ATOM 2703 O O . ASN A 1 370 ? -8.785 -16.235 8.435 1.00 72.70 344 ASN A O 1
ATOM 2708 N N . ILE A 1 371 ? -7.262 -17.347 9.661 1.00 58.90 345 ILE A N 1
ATOM 2709 C CA . ILE A 1 371 ? -6.456 -16.163 9.927 1.00 56.57 345 ILE A CA 1
ATOM 2710 C C . ILE A 1 371 ? -5.517 -15.889 8.759 1.00 55.77 345 ILE A C 1
ATOM 2711 O O . ILE A 1 371 ? -4.602 -16.669 8.493 1.00 54.80 345 ILE A O 1
ATOM 2716 N N . HIS A 1 372 ? -5.753 -14.783 8.060 1.00 63.60 346 HIS A N 1
ATOM 2717 C CA . HIS A 1 372 ? -4.869 -14.358 6.981 1.00 62.98 346 HIS A CA 1
ATOM 2718 C C . HIS A 1 372 ? -4.175 -13.055 7.360 1.00 60.91 346 HIS A C 1
ATOM 2719 O O . HIS A 1 372 ? -3.193 -12.654 6.734 1.00 59.20 346 HIS A O 1
ATOM 2726 N N . ASP A 1 373 ? -4.696 -12.402 8.394 1.00 56.91 347 ASP A N 1
ATOM 2727 C CA . ASP A 1 373 ? -4.088 -11.195 8.941 1.00 56.61 347 ASP A CA 1
ATOM 2728 C C . ASP A 1 373 ? -4.199 -11.204 10.463 1.00 56.55 347 ASP A C 1
ATOM 2729 O O . ASP A 1 373 ? -5.300 -11.167 11.014 1.00 56.93 347 ASP A O 1
ATOM 2734 N N . ASP A 1 374 ? -3.053 -11.253 11.135 1.00 62.22 348 ASP A N 1
ATOM 2735 C CA . ASP A 1 374 ? -3.023 -11.409 12.586 1.00 62.76 348 ASP A CA 1
ATOM 2736 C C . ASP A 1 374 ? -3.296 -10.104 13.333 1.00 61.29 348 ASP A C 1
ATOM 2737 O O . ASP A 1 374 ? -3.644 -10.125 14.514 1.00 61.46 348 ASP A O 1
ATOM 2742 N N . GLN A 1 375 ? -3.142 -8.972 12.652 1.00 56.42 349 GLN A N 1
ATOM 2743 C CA . GLN A 1 375 ? -3.454 -7.683 13.263 1.00 56.86 349 GLN A CA 1
ATOM 2744 C C . GLN A 1 375 ? -4.962 -7.543 13.444 1.00 58.38 349 GLN A C 1
ATOM 2745 O O . GLN A 1 375 ? -5.432 -7.058 14.474 1.00 58.90 349 GLN A O 1
ATOM 2751 N N . LYS A 1 376 ? -5.712 -7.978 12.436 1.00 67.60 350 LYS A N 1
ATOM 2752 C CA . LYS A 1 376 ? -7.169 -7.952 12.486 1.00 70.04 350 LYS A CA 1
ATOM 2753 C C . LYS A 1 376 ? -7.690 -8.893 13.571 1.00 70.08 350 LYS A C 1
ATOM 2754 O O . LYS A 1 376 ? -8.719 -8.630 14.194 1.00 73.64 350 LYS A O 1
ATOM 2760 N N . MET A 1 377 ? -6.966 -9.985 13.798 1.00 55.77 351 MET A N 1
ATOM 2761 C CA . MET A 1 377 ? -7.314 -10.931 14.852 1.00 54.94 351 MET A CA 1
ATOM 2762 C C . MET A 1 377 ? -7.189 -10.262 16.218 1.00 52.74 351 MET A C 1
ATOM 2763 O O . MET A 1 377 ? -8.107 -10.318 17.037 1.00 53.97 351 MET A O 1
ATOM 2768 N N . VAL A 1 378 ? -6.045 -9.627 16.448 1.00 48.50 352 VAL A N 1
ATOM 2769 C CA . VAL A 1 378 ? -5.786 -8.915 17.694 1.00 49.38 352 VAL A CA 1
ATOM 2770 C C . VAL A 1 378 ? -6.770 -7.759 17.879 1.00 49.83 352 VAL A C 1
ATOM 2771 O O . VAL A 1 378 ? -7.222 -7.483 18.993 1.00 49.69 352 VAL A O 1
ATOM 2775 N N . LEU A 1 379 ? -7.110 -7.099 16.777 1.00 54.22 353 LEU A N 1
ATOM 2776 C CA . LEU A 1 379 ? -8.062 -5.995 16.806 1.00 57.25 353 LEU A CA 1
ATOM 2777 C C . LEU A 1 379 ? -9.455 -6.492 17.188 1.00 61.06 353 LEU A C 1
ATOM 2778 O O . LEU A 1 379 ? -10.142 -5.870 17.999 1.00 63.39 353 LEU A O 1
ATOM 2783 N N . ASP A 1 380 ? -9.867 -7.613 16.602 1.00 63.17 354 ASP A N 1
ATOM 2784 C CA . ASP A 1 380 ? -11.173 -8.195 16.895 1.00 65.67 354 ASP A CA 1
ATOM 2785 C C . ASP A 1 380 ? -11.269 -8.633 18.350 1.00 65.98 354 ASP A C 1
ATOM 2786 O O . ASP A 1 380 ? -12.303 -8.460 18.989 1.00 68.40 354 ASP A O 1
ATOM 2791 N N . PHE A 1 381 ? -10.183 -9.199 18.866 1.00 61.15 355 PHE A N 1
ATOM 2792 C CA . PHE A 1 381 ? -10.128 -9.623 20.260 1.00 61.01 355 PHE A CA 1
ATOM 2793 C C . PHE A 1 381 ? -10.219 -8.416 21.193 1.00 61.59 355 PHE A C 1
ATOM 2794 O O . PHE A 1 381 ? -10.771 -8.507 22.291 1.00 64.08 355 PHE A O 1
ATOM 2802 N N . LEU A 1 382 ? -9.685 -7.284 20.745 1.00 55.61 356 LEU A N 1
ATOM 2803 C CA . LEU A 1 382 ? -9.768 -6.046 21.511 1.00 55.89 356 LEU A CA 1
ATOM 2804 C C . LEU A 1 382 ? -11.190 -5.492 21.508 1.00 58.85 356 LEU A C 1
ATOM 2805 O O . LEU A 1 382 ? -11.731 -5.146 22.558 1.00 61.13 356 LEU A O 1
ATOM 2810 N N . LEU A 1 383 ? -11.790 -5.409 20.325 1.00 58.64 357 LEU A N 1
ATOM 2811 C CA . LEU A 1 383 ? -13.148 -4.892 20.194 1.00 63.33 357 LEU A CA 1
ATOM 2812 C C . LEU A 1 383 ? -14.163 -5.806 20.870 1.00 67.64 357 LEU A C 1
ATOM 2813 O O . LEU A 1 383 ? -15.141 -5.337 21.454 1.00 70.18 357 LEU A O 1
ATOM 2818 N N . GLN A 1 384 ? -13.924 -7.111 20.791 1.00 82.09 358 GLN A N 1
ATOM 2819 C CA . GLN A 1 384 ? -14.836 -8.089 21.370 1.00 84.14 358 GLN A CA 1
ATOM 2820 C C . GLN A 1 384 ? -14.766 -8.127 22.891 1.00 84.59 358 GLN A C 1
ATOM 2821 O O . GLN A 1 384 ? -15.788 -8.288 23.555 1.00 87.68 358 GLN A O 1
ATOM 2827 N N . GLU A 1 385 ? -13.568 -7.976 23.448 1.00 79.35 359 GLU A N 1
ATOM 2828 C CA . GLU A 1 385 ? -13.383 -8.316 24.853 1.00 81.13 359 GLU A CA 1
ATOM 2829 C C . GLU A 1 385 ? -12.427 -7.413 25.632 1.00 79.66 359 GLU A C 1
ATOM 2830 O O . GLU A 1 385 ? -12.012 -7.760 26.739 1.00 80.19 359 GLU A O 1
ATOM 2836 N N . LYS A 1 386 ? -12.089 -6.262 25.057 1.00 75.02 360 LYS A N 1
ATOM 2837 C CA . LYS A 1 386 ? -11.322 -5.227 25.754 1.00 73.76 360 LYS A CA 1
ATOM 2838 C C . LYS A 1 386 ? -10.000 -5.733 26.330 1.00 70.50 360 LYS A C 1
ATOM 2839 O O . LYS A 1 386 ? -9.598 -5.340 27.425 1.00 71.89 360 LYS A O 1
ATOM 2845 N N . VAL A 1 387 ? -9.334 -6.613 25.590 1.00 60.58 361 VAL A N 1
ATOM 2846 C CA . VAL A 1 387 ? -7.999 -7.072 25.954 1.00 57.28 361 VAL A CA 1
ATOM 2847 C C . VAL A 1 387 ? -7.055 -6.812 24.787 1.00 54.50 361 VAL A C 1
ATOM 2848 O O . VAL A 1 387 ? -7.380 -7.113 23.639 1.00 54.23 361 VAL A O 1
ATOM 2852 N N . LEU A 1 388 ? -5.889 -6.248 25.081 1.00 54.46 362 LEU A N 1
ATOM 2853 C CA . LEU A 1 388 ? -4.962 -5.845 24.032 1.00 52.93 362 LEU A CA 1
ATOM 2854 C C . LEU A 1 388 ? -3.720 -6.725 23.961 1.00 51.78 362 LEU A C 1
ATOM 2855 O O . LEU A 1 388 ? -2.976 -6.851 24.933 1.00 51.62 362 LEU A O 1
ATOM 2860 N N . LEU A 1 389 ? -3.501 -7.325 22.796 1.00 52.65 363 LEU A N 1
ATOM 2861 C CA . LEU A 1 389 ? -2.307 -8.124 22.548 1.00 52.06 363 LEU A CA 1
ATOM 2862 C C . LEU A 1 389 ? -1.517 -7.519 21.393 1.00 51.57 363 LEU A C 1
ATOM 2863 O O . LEU A 1 389 ? -1.871 -6.456 20.884 1.00 53.36 363 LEU A O 1
ATOM 2868 N N . VAL A 1 390 ? -0.442 -8.186 20.987 1.00 48.34 364 VAL A N 1
ATOM 2869 C CA . VAL A 1 390 ? 0.337 -7.742 19.836 1.00 46.45 364 VAL A CA 1
ATOM 2870 C C . VAL A 1 390 ? 0.503 -8.882 18.839 1.00 46.53 364 VAL A C 1
ATOM 2871 O O . VAL A 1 390 ? 0.968 -9.964 19.197 1.00 46.45 364 VAL A O 1
ATOM 2875 N N . GLN A 1 391 ? 0.120 -8.636 17.591 1.00 47.27 365 GLN A N 1
ATOM 2876 C CA . GLN A 1 391 ? 0.215 -9.660 16.559 1.00 4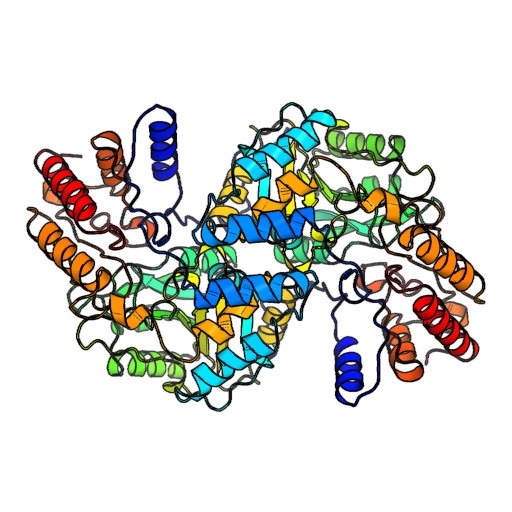6.48 365 GLN A CA 1
ATOM 2877 C C . GLN A 1 391 ? 1.677 -9.979 16.255 1.00 44.80 365 GLN A C 1
ATOM 2878 O O . GLN A 1 391 ? 2.556 -9.134 16.431 1.00 43.60 365 GLN A O 1
ATOM 2884 N N . GLY A 1 392 ? 1.929 -11.205 15.805 1.00 45.94 366 GLY A N 1
ATOM 2885 C CA . GLY A 1 392 ? 3.282 -11.687 15.593 1.00 44.37 366 GLY A CA 1
ATOM 2886 C C . GLY A 1 392 ? 4.032 -11.015 14.459 1.00 43.03 366 GLY A C 1
ATOM 2887 O O . GLY A 1 392 ? 5.262 -10.969 14.466 1.00 43.10 366 GLY A O 1
ATOM 2888 N N . THR A 1 393 ? 3.298 -10.494 13.481 1.00 40.30 367 THR A N 1
ATOM 2889 C CA . THR A 1 393 ? 3.921 -9.827 12.343 1.00 40.76 367 THR A CA 1
ATOM 2890 C C . THR A 1 393 ? 4.501 -8.470 12.740 1.00 40.27 367 THR A C 1
ATOM 2891 O O . THR A 1 393 ? 5.243 -7.856 11.974 1.00 40.49 367 THR A O 1
ATOM 2895 N N . ALA A 1 394 ? 4.166 -8.008 13.941 1.00 36.49 368 ALA A N 1
ATOM 2896 C CA . ALA A 1 394 ? 4.761 -6.789 14.475 1.00 37.03 368 ALA A CA 1
ATOM 2897 C C . ALA A 1 394 ? 6.198 -7.055 14.913 1.00 36.80 368 ALA A C 1
ATOM 2898 O O . ALA A 1 394 ? 6.962 -6.126 15.177 1.00 36.49 368 ALA A O 1
ATOM 2900 N N . PHE A 1 395 ? 6.556 -8.333 14.985 1.00 39.05 369 PHE A N 1
ATOM 2901 C CA . PHE A 1 395 ? 7.901 -8.742 15.369 1.00 37.91 369 PHE A CA 1
ATOM 2902 C C . PHE A 1 395 ? 8.631 -9.349 14.177 1.00 38.06 369 PHE A C 1
ATOM 2903 O O . PHE A 1 395 ? 9.542 -10.161 14.340 1.00 36.83 369 PHE A O 1
ATOM 2911 N N . ASN A 1 396 ? 8.209 -8.944 12.982 1.00 42.33 370 ASN A N 1
ATOM 2912 C CA . ASN A 1 396 ? 8.822 -9.367 11.726 1.00 43.85 370 ASN A CA 1
ATOM 2913 C C . ASN A 1 396 ? 8.790 -10.877 11.491 1.00 44.67 370 ASN A C 1
ATOM 2914 O O . ASN A 1 396 ? 9.666 -11.426 10.824 1.00 45.73 370 ASN A O 1
ATOM 2919 N N . TRP A 1 397 ? 7.778 -11.542 12.040 1.00 40.19 371 TRP A N 1
ATOM 2920 C CA . TRP A 1 397 ? 7.517 -12.936 11.699 1.00 41.13 371 TRP A CA 1
ATOM 2921 C C . TRP A 1 397 ? 6.713 -12.968 10.403 1.00 45.15 371 TRP A C 1
ATOM 2922 O O . TRP A 1 397 ? 5.632 -12.384 10.328 1.00 46.53 371 TRP A O 1
ATOM 2933 N N . PRO A 1 398 ? 7.247 -13.644 9.374 1.00 59.93 372 PRO A N 1
ATOM 2934 C CA . PRO A 1 398 ? 6.706 -13.621 8.008 1.00 61.59 372 PRO A CA 1
ATOM 2935 C C . PRO A 1 398 ? 5.250 -14.076 7.892 1.00 63.21 372 PRO A C 1
ATOM 2936 O O . PRO A 1 398 ? 4.554 -13.649 6.971 1.00 64.96 372 PRO A O 1
ATOM 2940 N N . TRP A 1 399 ? 4.799 -14.924 8.810 1.00 55.82 373 TRP A N 1
ATOM 2941 C CA . TRP A 1 399 ? 3.464 -15.503 8.714 1.00 55.83 373 TRP A CA 1
ATOM 2942 C C . TRP A 1 399 ? 2.539 -15.001 9.822 1.00 55.08 373 TRP A C 1
ATOM 2943 O O . TRP A 1 399 ? 2.993 -14.703 10.926 1.00 56.19 373 TRP A O 1
ATOM 2954 N N . PRO A 1 400 ? 1.234 -14.899 9.524 1.00 49.15 374 PRO A N 1
ATOM 2955 C CA . PRO A 1 400 ? 0.244 -14.396 10.481 1.00 48.66 374 PRO A CA 1
ATOM 2956 C C . PRO A 1 400 ? -0.259 -15.462 11.449 1.00 48.85 374 PRO A C 1
ATOM 2957 O O . PRO A 1 400 ? -1.459 -15.513 11.721 1.00 49.83 374 PRO A O 1
ATOM 2961 N N . ASP A 1 401 ? 0.639 -16.296 11.964 1.00 52.05 375 ASP A N 1
ATOM 2962 C CA . ASP A 1 401 ? 0.234 -17.397 12.832 1.00 52.74 375 ASP A CA 1
ATOM 2963 C C . ASP A 1 401 ? 0.863 -17.312 14.220 1.00 52.45 375 ASP A C 1
ATOM 2964 O O . ASP A 1 401 ? 1.092 -18.333 14.867 1.00 55.29 375 ASP A O 1
ATOM 2969 N N . HIS A 1 402 ? 1.136 -16.094 14.675 1.00 48.55 376 HIS A N 1
ATOM 2970 C CA . HIS A 1 402 ? 1.733 -15.887 15.990 1.00 46.95 376 HIS A CA 1
ATOM 2971 C C . HIS A 1 402 ? 1.296 -14.568 16.622 1.00 46.25 376 HIS A C 1
ATOM 2972 O O . HIS A 1 402 ? 0.781 -13.679 15.944 1.00 46.48 376 HIS A O 1
ATOM 2979 N N . PHE A 1 403 ? 1.509 -14.457 17.930 1.00 46.49 377 PHE A N 1
ATOM 2980 C CA . PHE A 1 403 ? 1.246 -13.229 18.673 1.00 47.29 377 PHE A CA 1
ATOM 2981 C C . PHE A 1 403 ? 2.055 -13.248 19.967 1.00 47.74 377 PHE A C 1
ATOM 2982 O O . PHE A 1 403 ? 2.710 -14.244 20.270 1.00 47.68 377 PHE A O 1
ATOM 2990 N N . ARG A 1 404 ? 2.018 -12.157 20.726 1.00 51.25 378 ARG A N 1
ATOM 2991 C CA . ARG A 1 404 ? 2.799 -12.086 21.958 1.00 52.02 378 ARG A CA 1
ATOM 2992 C C . ARG A 1 404 ? 1.952 -11.800 23.196 1.00 54.80 378 ARG A C 1
ATOM 2993 O O . ARG A 1 404 ? 1.059 -10.953 23.174 1.00 56.54 378 ARG A O 1
ATOM 3001 N N . ILE A 1 405 ? 2.254 -12.519 24.272 1.00 54.63 379 ILE A N 1
ATOM 3002 C CA . ILE A 1 405 ? 1.656 -12.279 25.579 1.00 56.63 379 ILE A CA 1
ATOM 3003 C C . ILE A 1 405 ? 2.731 -11.812 26.552 1.00 55.00 379 ILE A C 1
ATOM 3004 O O . ILE A 1 405 ? 3.837 -12.349 26.558 1.00 54.80 379 ILE A O 1
ATOM 3009 N N . VAL A 1 406 ? 2.417 -10.811 27.367 1.00 53.32 380 VAL A N 1
ATOM 3010 C CA . VAL A 1 406 ? 3.315 -10.425 28.447 1.00 52.79 380 VAL A CA 1
ATOM 3011 C C . VAL A 1 406 ? 2.918 -11.206 29.703 1.00 54.54 380 VAL A C 1
ATOM 3012 O O . VAL A 1 406 ? 1.740 -11.497 29.913 1.00 55.72 380 VAL A O 1
ATOM 3016 N N . THR A 1 407 ? 3.904 -11.574 30.518 1.00 58.90 381 THR A N 1
ATOM 3017 C CA . THR A 1 407 ? 3.655 -12.405 31.694 1.00 60.15 381 THR A CA 1
ATOM 3018 C C . THR A 1 407 ? 3.732 -11.602 32.990 1.00 60.94 381 THR A C 1
ATOM 3019 O O . THR A 1 407 ? 3.696 -12.164 34.085 1.00 64.26 381 THR A O 1
ATOM 3023 N N . LEU A 1 408 ? 3.840 -10.285 32.852 1.00 52.13 382 LEU A N 1
ATOM 3024 C CA . LEU A 1 408 ? 3.863 -9.376 33.996 1.00 53.07 382 LEU A CA 1
ATOM 3025 C C . LEU A 1 408 ? 2.584 -9.329 34.847 1.00 56.27 382 LEU A C 1
ATOM 3026 O O . LEU A 1 408 ? 2.682 -9.200 36.069 1.00 58.91 382 LEU A O 1
ATOM 3031 N N . PRO A 1 409 ? 1.386 -9.405 34.224 1.00 56.36 383 PRO A N 1
ATOM 3032 C CA . PRO A 1 409 ? 0.201 -9.371 35.092 1.00 59.80 383 PRO A CA 1
ATOM 3033 C C . PRO A 1 409 ? 0.188 -10.515 36.094 1.00 76.41 383 PRO A C 1
ATOM 3034 O O . PRO A 1 409 ? 0.494 -11.643 35.718 1.00 62.01 383 PRO A O 1
ATOM 3038 N N . ARG A 1 410 ? -0.143 -10.240 37.350 1.00 101.24 384 ARG A N 1
ATOM 3039 C CA . ARG A 1 410 ? -0.293 -11.339 38.288 1.00 103.86 384 ARG A CA 1
ATOM 3040 C C . ARG A 1 410 ? -1.509 -12.171 37.895 1.00 102.81 384 ARG A C 1
ATOM 3041 O O . ARG A 1 410 ? -2.427 -11.685 37.230 1.00 101.30 384 ARG A O 1
ATOM 3049 N N . VAL A 1 411 ? -1.481 -13.430 38.321 1.00 88.74 385 VAL A N 1
ATOM 3050 C CA . VAL A 1 411 ? -2.333 -14.502 37.807 1.00 89.27 385 VAL A CA 1
ATOM 3051 C C . VAL A 1 411 ? -3.798 -14.151 37.544 1.00 92.30 385 VAL A C 1
ATOM 3052 O O . VAL A 1 411 ? -4.328 -14.492 36.487 1.00 92.35 385 VAL A O 1
ATOM 3056 N N . ASP A 1 412 ? -4.437 -13.473 38.496 1.00 94.96 386 ASP A N 1
ATOM 3057 C CA . ASP A 1 412 ? -5.858 -13.123 38.403 1.00 97.25 386 ASP A CA 1
ATOM 3058 C C . ASP A 1 412 ? -6.254 -12.594 37.027 1.00 94.01 386 ASP A C 1
ATOM 3059 O O . ASP A 1 412 ? -7.285 -12.975 36.472 1.00 95.19 386 ASP A O 1
ATOM 3064 N N . ASP A 1 413 ? -5.425 -11.715 36.477 1.00 106.88 387 ASP A N 1
ATOM 3065 C CA . ASP A 1 413 ? -5.701 -11.121 35.177 1.00 105.03 387 ASP A CA 1
ATOM 3066 C C . ASP A 1 413 ? -5.218 -12.023 34.046 1.00 98.93 387 ASP A C 1
ATOM 3067 O O . ASP A 1 413 ? -5.727 -11.953 32.930 1.00 97.47 387 ASP A O 1
ATOM 3072 N N . ILE A 1 414 ? -4.245 -12.880 34.334 1.00 70.84 388 ILE A N 1
ATOM 3073 C CA . ILE A 1 414 ? -3.725 -13.779 33.306 1.00 68.22 388 ILE A CA 1
ATOM 3074 C C . ILE A 1 414 ? -4.800 -14.763 32.809 1.00 70.65 388 ILE A C 1
ATOM 3075 O O . ILE A 1 414 ? -4.969 -14.931 31.606 1.00 69.05 388 ILE A O 1
ATOM 3080 N N . GLU A 1 415 ? -5.542 -15.379 33.725 1.00 96.67 389 GLU A N 1
ATOM 3081 C CA . GLU A 1 415 ? -6.604 -16.319 33.366 1.00 97.86 389 GLU A CA 1
ATOM 3082 C C . GLU A 1 415 ? -7.811 -15.601 32.818 1.00 97.16 389 GLU A C 1
ATOM 3083 O O . GLU A 1 415 ? -8.503 -16.078 31.908 1.00 96.10 389 GLU A O 1
ATOM 3089 N N . LEU A 1 416 ? -8.061 -14.451 33.423 1.00 92.02 390 LEU A N 1
ATOM 3090 C CA . LEU A 1 416 ? -9.182 -13.647 33.035 1.00 92.32 390 LEU A CA 1
ATOM 3091 C C . LEU A 1 416 ? -9.022 -13.428 31.550 1.00 88.36 390 LEU A C 1
ATOM 3092 O O . LEU A 1 416 ? -9.817 -13.925 30.759 1.00 90.16 390 LEU A O 1
ATOM 3097 N N . SER A 1 417 ? -7.922 -12.788 31.178 1.00 72.51 391 SER A N 1
ATOM 3098 C CA . SER A 1 417 ? -7.660 -12.467 29.786 1.00 69.53 391 SER A CA 1
ATOM 3099 C C . SER A 1 417 ? -7.502 -13.701 28.894 1.00 68.47 391 SER A C 1
ATOM 3100 O O . SER A 1 417 ? -7.862 -13.659 27.720 1.00 68.04 391 SER A O 1
ATOM 3103 N N . LEU A 1 418 ? -6.970 -14.793 29.437 1.00 68.95 392 LEU A N 1
ATOM 3104 C CA . LEU A 1 418 ? -6.766 -15.999 28.634 1.00 67.63 392 LEU A CA 1
ATOM 3105 C C . LEU A 1 418 ? -8.038 -16.838 28.532 1.00 70.89 392 LEU A C 1
ATOM 3106 O O . LEU A 1 418 ? -8.274 -17.486 27.512 1.00 71.04 392 LEU A O 1
ATOM 3111 N N . SER A 1 419 ? -8.853 -16.834 29.583 1.00 78.07 393 SER A N 1
ATOM 3112 C CA . SER A 1 419 ? -10.179 -17.438 29.489 1.00 80.18 393 SER A CA 1
ATOM 3113 C C . SER A 1 419 ? -11.011 -16.594 28.539 1.00 77.93 393 SER A C 1
ATOM 3114 O O . SER A 1 419 ? -11.855 -17.110 27.809 1.00 78.47 393 SER A O 1
ATOM 3117 N N . LYS A 1 420 ? -10.764 -15.288 28.561 1.00 69.81 394 LYS A N 1
ATOM 3118 C CA . LYS A 1 420 ? -11.361 -14.382 27.592 1.00 68.21 394 LYS A CA 1
ATOM 3119 C C . LYS A 1 420 ? -10.900 -14.740 26.183 1.00 65.07 394 LYS A C 1
ATOM 3120 O O . LYS A 1 420 ? -11.712 -14.877 25.270 1.00 64.69 394 LYS A O 1
ATOM 3126 N N . PHE A 1 421 ? -9.594 -14.911 26.015 1.00 65.76 395 PHE A N 1
ATOM 3127 C CA . PHE A 1 421 ? -9.036 -15.261 24.714 1.00 64.60 395 PHE A CA 1
ATOM 3128 C C . PHE A 1 421 ? -9.550 -16.616 24.227 1.00 66.47 395 PHE A C 1
ATOM 3129 O O . PHE A 1 421 ? -9.642 -16.857 23.023 1.00 65.30 395 PHE A O 1
ATOM 3137 N N . ALA A 1 422 ? -9.891 -17.494 25.166 1.00 69.47 396 ALA A N 1
ATOM 3138 C CA . ALA A 1 422 ? -10.420 -18.811 24.827 1.00 72.55 396 ALA A CA 1
ATOM 3139 C C . ALA A 1 422 ? -11.842 -18.713 24.281 1.00 75.44 396 ALA A C 1
ATOM 3140 O O . ALA A 1 422 ? -12.183 -19.373 23.300 1.00 74.73 396 ALA A O 1
ATOM 3142 N N . ARG A 1 423 ? -12.666 -17.890 24.924 1.00 86.66 397 ARG A N 1
ATOM 3143 C CA . ARG A 1 423 ? -14.042 -17.676 24.482 1.00 88.51 397 ARG A CA 1
ATOM 3144 C C . ARG A 1 423 ? -14.066 -17.041 23.098 1.00 85.68 397 ARG A C 1
ATOM 3145 O O . ARG A 1 423 ? -14.873 -17.410 22.244 1.00 86.96 397 ARG A O 1
ATOM 3153 N N . PHE A 1 424 ? -13.171 -16.080 22.894 1.00 73.63 398 PHE A N 1
ATOM 3154 C CA . PHE A 1 424 ? -13.046 -15.380 21.623 1.00 71.22 398 PHE A CA 1
ATOM 3155 C C . PHE A 1 424 ? -12.768 -16.351 20.481 1.00 70.37 398 PHE A C 1
ATOM 3156 O O . PHE A 1 424 ? -13.463 -16.342 19.467 1.00 71.24 398 PHE A O 1
ATOM 3164 N N . LEU A 1 425 ? -11.761 -17.199 20.663 1.00 71.03 399 LEU A N 1
ATOM 3165 C CA . LEU A 1 425 ? -11.358 -18.153 19.636 1.00 69.99 399 LEU A CA 1
ATOM 3166 C C . LEU A 1 425 ? -12.390 -19.252 19.396 1.00 72.76 399 LEU A C 1
ATOM 3167 O O . LEU A 1 425 ? -12.483 -19.789 18.293 1.00 72.04 399 LEU A O 1
ATOM 3172 N N . SER A 1 426 ? -13.158 -19.582 20.431 1.00 77.23 400 SER A N 1
ATOM 3173 C CA . SER A 1 426 ? -14.103 -20.695 20.372 1.00 80.53 400 SER A CA 1
ATOM 3174 C C . SER A 1 426 ? -15.121 -20.548 19.241 1.00 81.57 400 SER A C 1
ATOM 3175 O O . SER A 1 426 ? -15.597 -21.542 18.693 1.00 83.26 400 SER A O 1
ATOM 3178 N N . GLY A 1 427 ? -15.446 -19.309 18.891 1.00 81.63 401 GLY A N 1
ATOM 3179 C CA . GLY A 1 427 ? -16.392 -19.049 17.822 1.00 83.02 401 GLY A CA 1
ATOM 3180 C C . GLY A 1 427 ? -15.936 -17.936 16.899 1.00 80.99 401 GLY A C 1
ATOM 3181 O O . GLY A 1 427 ? -16.744 -17.126 16.445 1.00 82.58 401 GLY A O 1
ATOM 3182 N N . TYR A 1 428 ? -14.638 -17.898 16.617 1.00 70.32 402 TYR A N 1
ATOM 3183 C CA . TYR A 1 428 ? -14.076 -16.854 15.767 1.00 69.44 402 TYR A CA 1
ATOM 3184 C C . TYR A 1 428 ? -13.716 -17.368 14.379 1.00 70.22 402 TYR A C 1
ATOM 3185 O O . TYR A 1 428 ? -13.133 -18.442 14.229 1.00 70.09 402 TYR A O 1
ATOM 3194 N N . HIS A 1 429 ? -14.067 -16.582 13.368 1.00 93.58 403 HIS A N 1
ATOM 3195 C CA . HIS A 1 429 ? -13.758 -16.904 11.982 1.00 95.35 403 HIS A CA 1
ATOM 3196 C C . HIS A 1 429 ? -13.536 -15.610 11.208 1.00 92.88 403 HIS A C 1
ATOM 3197 O O . HIS A 1 429 ? -14.468 -14.833 11.006 1.00 94.24 403 HIS A O 1
ATOM 3204 N N . GLN A 1 430 ? -12.299 -15.379 10.783 1.00 69.73 404 GLN A N 1
ATOM 3205 C CA . GLN A 1 430 ? -11.933 -14.119 10.145 1.00 68.09 404 GLN A CA 1
ATOM 3206 C C . GLN A 1 430 ? -12.450 -14.037 8.712 1.00 70.41 404 GLN A C 1
ATOM 3207 O O . GLN A 1 430 ? -12.137 -14.886 7.877 1.00 72.07 404 GLN A O 1
ATOM 3213 N N . SER B 1 28 ? 40.207 -4.806 7.992 1.00 85.33 2 SER B N 1
ATOM 3214 C CA . SER B 1 28 ? 38.943 -4.245 7.530 1.00 83.80 2 SER B CA 1
ATOM 3215 C C . SER B 1 28 ? 38.434 -3.183 8.502 1.00 81.40 2 SER B C 1
ATOM 3216 O O . SER B 1 28 ? 37.692 -3.493 9.434 1.00 80.39 2 SER B O 1
ATOM 3219 N N . PRO B 1 29 ? 38.839 -1.921 8.283 1.00 81.34 3 PRO B N 1
ATOM 3220 C CA . PRO B 1 29 ? 38.490 -0.793 9.155 1.00 78.71 3 PRO B CA 1
ATOM 3221 C C . PRO B 1 29 ? 36.989 -0.530 9.228 1.00 74.99 3 PRO B C 1
ATOM 3222 O O . PRO B 1 29 ? 36.289 -0.639 8.222 1.00 75.51 3 PRO B O 1
ATOM 3226 N N . ILE B 1 30 ? 36.509 -0.184 10.417 1.00 58.74 4 ILE B N 1
ATOM 3227 C CA . ILE B 1 30 ? 35.110 0.173 10.607 1.00 56.00 4 ILE B CA 1
ATOM 3228 C C . ILE B 1 30 ? 34.989 1.668 10.868 1.00 55.29 4 ILE B C 1
ATOM 3229 O O . ILE B 1 30 ? 35.121 2.120 12.005 1.00 56.60 4 ILE B O 1
ATOM 3234 N N . GLU B 1 31 ? 34.751 2.436 9.811 1.00 54.84 5 GLU B N 1
ATOM 3235 C CA . GLU B 1 31 ? 34.639 3.883 9.939 1.00 54.86 5 GLU B CA 1
ATOM 3236 C C . GLU B 1 31 ? 33.220 4.303 10.297 1.00 51.58 5 GLU B C 1
ATOM 3237 O O . GLU B 1 31 ? 32.295 3.492 10.263 1.00 50.04 5 GLU B O 1
ATOM 3243 N N . LYS B 1 32 ? 33.057 5.575 10.647 1.00 48.16 6 LYS B N 1
ATOM 3244 C CA . LYS B 1 32 ? 31.740 6.114 10.953 1.00 46.87 6 LYS B CA 1
ATOM 3245 C C . LYS B 1 32 ? 30.895 6.173 9.686 1.00 45.32 6 LYS B C 1
ATOM 3246 O O . LYS B 1 32 ? 31.427 6.285 8.580 1.00 45.42 6 LYS B O 1
ATOM 3252 N N . SER B 1 33 ? 29.580 6.088 9.855 1.00 38.92 7 SER B N 1
ATOM 3253 C CA . SER B 1 33 ? 28.650 6.120 8.732 1.00 38.79 7 SER B CA 1
ATOM 3254 C C . SER B 1 33 ? 28.777 7.409 7.924 1.00 39.40 7 SER B C 1
ATOM 3255 O O . SER B 1 33 ? 29.267 8.422 8.427 1.00 39.62 7 SER B O 1
ATOM 3258 N N . SER B 1 34 ? 28.330 7.362 6.674 1.00 42.20 8 SER B N 1
ATOM 3259 C CA . SER B 1 34 ? 28.413 8.513 5.781 1.00 43.10 8 SER B CA 1
ATOM 3260 C C . SER B 1 34 ? 27.611 9.703 6.302 1.00 42.19 8 SER B C 1
ATOM 3261 O O . SER B 1 34 ? 27.959 10.847 6.042 1.00 42.12 8 SER B O 1
ATOM 3264 N N . LYS B 1 35 ? 26.545 9.436 7.048 1.00 41.81 9 LYS B N 1
ATOM 3265 C CA . LYS B 1 35 ? 25.681 10.504 7.543 1.00 42.18 9 LYS B CA 1
ATOM 3266 C C . LYS B 1 35 ? 26.361 11.352 8.620 1.00 44.38 9 LYS B C 1
ATOM 3267 O O . LYS B 1 35 ? 25.821 12.373 9.047 1.00 44.46 9 LYS B O 1
ATOM 3273 N N . LEU B 1 36 ? 27.545 10.932 9.054 1.00 43.75 10 LEU B N 1
ATOM 3274 C CA . LEU B 1 36 ? 28.283 11.658 10.083 1.00 44.94 10 LEU B CA 1
ATOM 3275 C C . LEU B 1 36 ? 29.516 12.373 9.531 1.00 48.03 10 LEU B C 1
ATOM 3276 O O . LEU B 1 36 ? 30.312 12.918 10.295 1.00 47.28 10 LEU B O 1
ATOM 3281 N N . GLU B 1 37 ? 29.668 12.378 8.209 1.00 68.53 11 GLU B N 1
ATOM 3282 C CA . GLU B 1 37 ? 30.874 12.920 7.583 1.00 72.88 11 GLU B CA 1
ATOM 3283 C C . GLU B 1 37 ? 30.983 14.438 7.732 1.00 73.87 11 GLU B C 1
ATOM 3284 O O . GLU B 1 37 ? 32.083 14.971 7.877 1.00 73.36 11 GLU B O 1
ATOM 3290 N N . ASN B 1 38 ? 29.850 15.135 7.702 1.00 73.26 12 ASN B N 1
ATOM 3291 C CA . ASN B 1 38 ? 29.862 16.585 7.880 1.00 75.29 12 ASN B CA 1
ATOM 3292 C C . ASN B 1 38 ? 29.605 17.003 9.318 1.00 76.11 12 ASN B C 1
ATOM 3293 O O . ASN B 1 38 ? 29.851 18.150 9.686 1.00 78.99 12 ASN B O 1
ATOM 3298 N N . VAL B 1 39 ? 29.109 16.072 10.124 1.00 50.18 13 VAL B N 1
ATOM 3299 C CA . VAL B 1 39 ? 28.642 16.402 11.464 1.00 53.05 13 VAL B CA 1
ATOM 3300 C C . VAL B 1 39 ? 29.757 16.891 12.376 1.00 57.94 13 VAL B C 1
ATOM 3301 O O . VAL B 1 39 ? 30.771 16.216 12.564 1.00 60.80 13 VAL B O 1
ATOM 3305 N N . CYS B 1 40 ? 29.553 18.078 12.938 1.00 98.08 14 CYS B N 1
ATOM 3306 C CA . CYS B 1 40 ? 30.484 18.640 13.901 1.00 103.07 14 CYS B CA 1
ATOM 3307 C C . CYS B 1 40 ? 29.777 19.409 15.012 1.00 107.09 14 CYS B C 1
ATOM 3308 O O . CYS B 1 40 ? 29.913 20.631 15.097 1.00 108.07 14 CYS B O 1
ATOM 3311 N N . TYR B 1 41 ? 29.015 18.716 15.855 1.00 114.53 15 TYR B N 1
ATOM 3312 C CA . TYR B 1 41 ? 28.624 19.332 17.115 1.00 116.15 15 TYR B CA 1
ATOM 3313 C C . TYR B 1 41 ? 29.757 19.113 18.093 1.00 117.60 15 TYR B C 1
ATOM 3314 O O . TYR B 1 41 ? 29.807 18.079 18.757 1.00 116.11 15 TYR B O 1
ATOM 3323 N N . ASP B 1 42 ? 30.690 20.051 18.172 1.00 119.71 16 ASP B N 1
ATOM 3324 C CA . ASP B 1 42 ? 31.670 19.954 19.237 1.00 124.41 16 ASP B CA 1
ATOM 3325 C C . ASP B 1 42 ? 32.092 21.316 19.778 1.00 133.45 16 ASP B C 1
ATOM 3326 O O . ASP B 1 42 ? 33.219 21.785 19.597 1.00 133.27 16 ASP B O 1
ATOM 3331 N N . ILE B 1 43 ? 31.130 21.920 20.470 1.00 121.20 17 ILE B N 1
ATOM 3332 C CA . ILE B 1 43 ? 31.401 22.705 21.659 1.00 131.89 17 ILE B CA 1
ATOM 3333 C C . ILE B 1 43 ? 32.279 21.804 22.544 1.00 137.44 17 ILE B C 1
ATOM 3334 O O . ILE B 1 43 ? 33.139 22.272 23.293 1.00 145.80 17 ILE B O 1
ATOM 3339 N N . ARG B 1 44 ? 32.052 20.495 22.410 1.00 119.98 18 ARG B N 1
ATOM 3340 C CA . ARG B 1 44 ? 32.810 19.444 23.081 1.00 120.47 18 ARG B CA 1
ATOM 3341 C C . ARG B 1 44 ? 33.751 18.671 22.141 1.00 122.05 18 ARG B C 1
ATOM 3342 O O . ARG B 1 44 ? 33.493 17.503 21.838 1.00 121.25 18 ARG B O 1
ATOM 3350 N N . GLY B 1 45 ? 34.844 19.302 21.704 1.00 164.23 19 GLY B N 1
ATOM 3351 C CA . GLY B 1 45 ? 35.757 18.703 20.732 1.00 159.94 19 GLY B CA 1
ATOM 3352 C C . GLY B 1 45 ? 37.217 18.533 21.143 1.00 158.46 19 GLY B C 1
ATOM 3353 O O . GLY B 1 45 ? 37.564 18.753 22.304 1.00 158.34 19 GLY B O 1
ATOM 3354 N N . PRO B 1 46 ? 38.094 18.167 20.180 1.00 118.13 20 PRO B N 1
ATOM 3355 C CA . PRO B 1 46 ? 39.495 17.776 20.436 1.00 111.68 20 PRO B CA 1
ATOM 3356 C C . PRO B 1 46 ? 40.339 18.771 21.246 1.00 99.43 20 PRO B C 1
ATOM 3357 O O . PRO B 1 46 ? 41.501 18.483 21.539 1.00 96.88 20 PRO B O 1
ATOM 3361 N N . VAL B 1 47 ? 39.764 19.914 21.603 1.00 61.40 21 VAL B N 1
ATOM 3362 C CA . VAL B 1 47 ? 40.415 20.860 22.499 1.00 56.15 21 VAL B CA 1
ATOM 3363 C C . VAL B 1 47 ? 40.202 20.430 23.956 1.00 49.82 21 VAL B C 1
ATOM 3364 O O . VAL B 1 47 ? 41.060 20.650 24.814 1.00 47.77 21 VAL B O 1
ATOM 3368 N N . LEU B 1 48 ? 39.058 19.802 24.223 1.00 79.15 22 LEU B N 1
ATOM 3369 C CA . LEU B 1 48 ? 38.778 19.229 25.541 1.00 79.01 22 LEU B CA 1
ATOM 3370 C C . LEU B 1 48 ? 39.660 18.032 25.869 1.00 78.08 22 LEU B C 1
ATOM 3371 O O . LEU B 1 48 ? 39.780 17.648 27.031 1.00 77.31 22 LEU B O 1
ATOM 3376 N N . LYS B 1 49 ? 40.277 17.448 24.849 1.00 78.71 23 LYS B N 1
ATOM 3377 C CA . LYS B 1 49 ? 41.198 16.343 25.065 1.00 78.95 23 LYS B CA 1
ATOM 3378 C C . LYS B 1 49 ? 42.396 16.839 25.865 1.00 77.44 23 LYS B C 1
ATOM 3379 O O . LYS B 1 49 ? 42.884 16.157 26.767 1.00 76.90 23 LYS B O 1
ATOM 3385 N N . GLU B 1 50 ? 42.852 18.045 25.541 1.00 70.55 24 GLU B N 1
ATOM 3386 C CA . GLU B 1 50 ? 43.959 18.659 26.259 1.00 69.80 24 GLU B CA 1
ATOM 3387 C C . GLU B 1 50 ? 43.466 19.294 27.557 1.00 66.24 24 GLU B C 1
ATOM 3388 O O . GLU B 1 50 ? 44.205 19.382 28.537 1.00 64.71 24 GLU B O 1
ATOM 3394 N N . ALA B 1 51 ? 42.212 19.735 27.555 1.00 42.39 25 ALA B N 1
ATOM 3395 C CA . ALA B 1 51 ? 41.601 20.297 28.752 1.00 43.00 25 ALA B CA 1
ATOM 3396 C C . ALA B 1 51 ? 41.379 19.211 29.801 1.00 42.47 25 ALA B C 1
ATOM 3397 O O . ALA B 1 51 ? 41.628 19.425 30.987 1.00 41.95 25 ALA B O 1
ATOM 3399 N N . LYS B 1 52 ? 40.916 18.044 29.359 1.00 74.46 26 LYS B N 1
ATOM 3400 C CA . LYS B 1 52 ? 40.686 16.923 30.266 1.00 74.59 26 LYS B CA 1
ATOM 3401 C C . LYS B 1 52 ? 42.009 16.381 30.797 1.00 73.55 26 LYS B C 1
ATOM 3402 O O . LYS B 1 52 ? 42.064 15.827 31.893 1.00 72.90 26 LYS B O 1
ATOM 3408 N N . ARG B 1 53 ? 43.074 16.552 30.019 1.00 54.56 27 ARG B N 1
ATOM 3409 C CA . ARG B 1 53 ? 44.397 16.114 30.441 1.00 53.23 27 ARG B CA 1
ATOM 3410 C C . ARG B 1 53 ? 44.929 17.022 31.541 1.00 52.30 27 ARG B C 1
ATOM 3411 O O . ARG B 1 53 ? 45.456 16.549 32.548 1.00 52.76 27 ARG B O 1
ATOM 3419 N N . LEU B 1 54 ? 44.787 18.328 31.336 1.00 47.31 28 LEU B N 1
ATOM 3420 C CA . LEU B 1 54 ? 45.213 19.316 32.320 1.00 47.41 28 LEU B CA 1
ATOM 3421 C C . LEU B 1 54 ? 44.473 19.130 33.640 1.00 47.38 28 LEU B C 1
ATOM 3422 O O . LEU B 1 54 ? 45.049 19.304 34.714 1.00 46.03 28 LEU B O 1
ATOM 3427 N N . GLU B 1 55 ? 43.196 18.769 33.553 1.00 68.09 29 GLU B N 1
ATOM 3428 C CA . GLU B 1 55 ? 42.385 18.531 34.741 1.00 68.37 29 GLU B CA 1
ATOM 3429 C C . GLU B 1 55 ? 42.855 17.297 35.502 1.00 67.17 29 GLU B C 1
ATOM 3430 O O . GLU B 1 55 ? 42.926 17.306 36.730 1.00 66.74 29 GLU B O 1
ATOM 3436 N N . GLU B 1 56 ? 43.176 16.238 34.765 1.00 59.24 30 GLU B N 1
ATOM 3437 C CA . GLU B 1 56 ? 43.638 14.997 35.374 1.00 59.97 30 GLU B CA 1
ATOM 3438 C C . GLU B 1 56 ? 45.004 15.174 36.030 1.00 59.96 30 GLU B C 1
ATOM 3439 O O . GLU B 1 56 ? 45.345 14.459 36.971 1.00 61.17 30 GLU B O 1
ATOM 3445 N N . GLU B 1 57 ? 45.782 16.131 35.534 1.00 59.43 31 GLU B N 1
ATOM 3446 C CA . GLU B 1 57 ? 47.084 16.429 36.120 1.00 59.97 31 GLU B CA 1
ATOM 3447 C C . GLU B 1 57 ? 46.941 17.236 37.409 1.00 58.45 31 GLU B C 1
ATOM 3448 O O . GLU B 1 57 ? 47.890 17.354 38.184 1.00 59.08 31 GLU B O 1
ATOM 3454 N N . GLY B 1 58 ? 45.754 17.792 37.632 1.00 49.36 32 GLY B N 1
ATOM 3455 C CA . GLY B 1 58 ? 45.483 18.542 38.846 1.00 49.70 32 GLY B CA 1
ATOM 3456 C C . GLY B 1 58 ? 45.215 20.019 38.624 1.00 50.71 32 GLY B C 1
ATOM 3457 O O . GLY B 1 58 ? 44.734 20.710 39.522 1.00 50.59 32 GLY B O 1
ATOM 3458 N N . ASN B 1 59 ? 45.527 20.509 37.429 1.00 57.49 33 ASN B N 1
ATOM 3459 C CA . ASN B 1 59 ? 45.312 21.914 37.103 1.00 56.91 33 ASN B CA 1
ATOM 3460 C C . ASN B 1 59 ? 43.832 22.242 36.953 1.00 55.80 33 ASN B C 1
ATOM 3461 O O . ASN B 1 59 ? 43.085 21.494 36.324 1.00 55.85 33 ASN B O 1
ATOM 3466 N N . LYS B 1 60 ? 43.408 23.358 37.535 1.00 55.92 34 LYS B N 1
ATOM 3467 C CA . LYS B 1 60 ? 42.031 23.806 37.371 1.00 54.31 34 LYS B CA 1
ATOM 3468 C C . LYS B 1 60 ? 41.870 24.537 36.046 1.00 51.51 34 LYS B C 1
ATOM 3469 O O . LYS B 1 60 ? 42.645 25.436 35.724 1.00 51.79 34 LYS B O 1
ATOM 3475 N N . VAL B 1 61 ? 40.861 24.139 35.280 1.00 42.17 35 VAL B N 1
ATOM 3476 C CA . VAL B 1 61 ? 40.559 24.793 34.016 1.00 41.96 35 VAL B CA 1
ATOM 3477 C C . VAL B 1 61 ? 39.221 25.514 34.109 1.00 44.01 35 VAL B C 1
ATOM 3478 O O . VAL B 1 61 ? 38.191 24.897 34.384 1.00 44.81 35 VAL B O 1
ATOM 3482 N N . LEU B 1 62 ? 39.243 26.825 33.896 1.00 47.80 36 LEU B N 1
ATOM 3483 C CA . LEU B 1 62 ? 38.015 27.607 33.872 1.00 49.44 36 LEU B CA 1
ATOM 3484 C C . LEU B 1 62 ? 37.280 27.354 32.563 1.00 49.30 36 LEU B C 1
ATOM 3485 O O . LEU B 1 62 ? 37.684 27.848 31.511 1.00 48.29 36 LEU B O 1
ATOM 3490 N N . LYS B 1 63 ? 36.206 26.576 32.631 1.00 69.86 37 LYS B N 1
ATOM 3491 C CA . LYS B 1 63 ? 35.472 26.186 31.434 1.00 71.9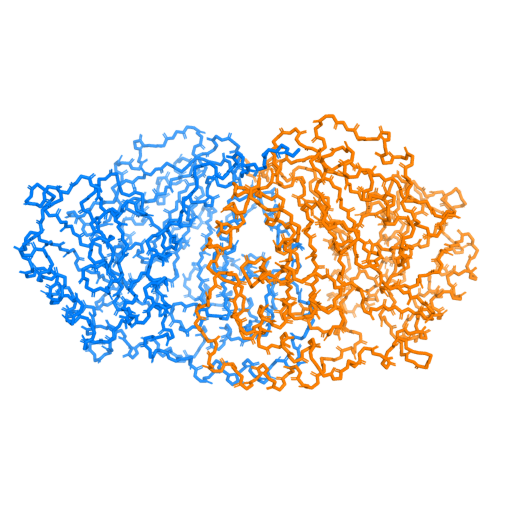1 37 LYS B CA 1
ATOM 3492 C C . LYS B 1 63 ? 34.334 27.146 31.110 1.00 72.94 37 LYS B C 1
ATOM 3493 O O . LYS B 1 63 ? 33.240 27.036 31.664 1.00 75.85 37 LYS B O 1
ATOM 3499 N N . LEU B 1 64 ? 34.596 28.082 30.204 1.00 53.16 38 LEU B N 1
ATOM 3500 C CA . LEU B 1 64 ? 33.566 29.001 29.739 1.00 51.31 38 LEU B CA 1
ATOM 3501 C C . LEU B 1 64 ? 33.014 28.505 28.412 1.00 49.25 38 LEU B C 1
ATOM 3502 O O . LEU B 1 64 ? 32.574 29.294 27.576 1.00 49.08 38 LEU B O 1
ATOM 3507 N N . ASN B 1 65 ? 33.043 27.191 28.223 1.00 52.54 39 ASN B N 1
ATOM 3508 C CA . ASN B 1 65 ? 32.690 26.601 26.941 1.00 51.48 39 ASN B CA 1
ATOM 3509 C C . ASN B 1 65 ? 31.261 26.074 26.883 1.00 47.38 39 ASN B C 1
ATOM 3510 O O . ASN B 1 65 ? 30.668 26.005 25.809 1.00 48.44 39 ASN B O 1
ATOM 3515 N N . ILE B 1 66 ? 30.704 25.710 28.032 1.00 39.85 40 ILE B N 1
ATOM 3516 C CA . ILE B 1 66 ? 29.395 25.066 28.056 1.00 38.28 40 ILE B CA 1
ATOM 3517 C C . ILE B 1 66 ? 28.391 25.817 28.934 1.00 37.08 40 ILE B C 1
ATOM 3518 O O . ILE B 1 66 ? 28.722 26.285 30.024 1.00 36.93 40 ILE B O 1
ATOM 3523 N N . GLY B 1 67 ? 27.162 25.941 28.439 1.00 38.22 41 GLY B N 1
ATOM 3524 C CA . GLY B 1 67 ? 26.098 26.599 29.176 1.00 38.13 41 GLY B CA 1
ATOM 3525 C C . GLY B 1 67 ? 25.475 25.686 30.215 1.00 38.67 41 GLY B C 1
ATOM 3526 O O . GLY B 1 67 ? 24.274 25.419 30.184 1.00 39.67 41 GLY B O 1
ATOM 3527 N N . ASN B 1 68 ? 26.302 25.208 31.139 1.00 36.25 42 ASN B N 1
ATOM 3528 C CA . ASN B 1 68 ? 25.857 24.299 32.186 1.00 35.83 42 ASN B CA 1
ATOM 3529 C C . ASN B 1 68 ? 25.757 25.019 33.529 1.00 36.05 42 ASN B C 1
ATOM 3530 O O . ASN B 1 68 ? 26.773 25.319 34.149 1.00 36.07 42 ASN B O 1
ATOM 3535 N N . PRO B 1 69 ? 24.524 25.298 33.979 1.00 36.28 43 PRO B N 1
ATOM 3536 C CA . PRO B 1 69 ? 24.259 26.097 35.184 1.00 37.32 43 PRO B CA 1
ATOM 3537 C C . PRO B 1 69 ? 24.870 25.542 36.477 1.00 38.34 43 PRO B C 1
ATOM 3538 O O . PRO B 1 69 ? 25.486 26.303 37.225 1.00 38.47 43 PRO B O 1
ATOM 3542 N N . ALA B 1 70 ? 24.703 24.246 36.730 1.00 34.91 44 ALA B N 1
ATOM 3543 C CA . ALA B 1 70 ? 25.074 23.649 38.017 1.00 36.24 44 ALA B CA 1
ATOM 3544 C C . ALA B 1 70 ? 26.547 23.820 38.440 1.00 38.22 44 ALA B C 1
ATOM 3545 O O . ALA B 1 70 ? 26.808 24.122 39.605 1.00 40.16 44 ALA B O 1
ATOM 3547 N N . PRO B 1 71 ? 27.514 23.622 37.520 1.00 39.86 45 PRO B N 1
ATOM 3548 C CA . PRO B 1 71 ? 28.908 23.817 37.949 1.00 41.50 45 PRO B CA 1
ATOM 3549 C C . PRO B 1 71 ? 29.245 25.247 38.381 1.00 42.09 45 PRO B C 1
ATOM 3550 O O . PRO B 1 71 ? 30.300 25.463 38.979 1.00 43.78 45 PRO B O 1
ATOM 3554 N N . PHE B 1 72 ? 28.372 26.204 38.085 1.00 37.22 46 PHE B N 1
ATOM 3555 C CA . PHE B 1 72 ? 28.625 27.595 38.448 1.00 39.41 46 PHE B CA 1
ATOM 3556 C C . PHE B 1 72 ? 27.723 28.060 39.587 1.00 41.55 46 PHE B C 1
ATOM 3557 O O . PHE B 1 72 ? 27.554 29.259 39.804 1.00 42.63 46 PHE B O 1
ATOM 3565 N N . GLY B 1 73 ? 27.144 27.107 40.309 1.00 42.36 47 GLY B N 1
ATOM 3566 C CA . GLY B 1 73 ? 26.410 27.416 41.523 1.00 45.11 47 GLY B CA 1
ATOM 3567 C C . GLY B 1 73 ? 24.941 27.739 41.335 1.00 45.94 47 GLY B C 1
ATOM 3568 O O . GLY B 1 73 ? 24.310 28.313 42.223 1.00 47.60 47 GLY B O 1
ATOM 3569 N N . PHE B 1 74 ? 24.391 27.377 40.182 1.00 47.60 48 PHE B N 1
ATOM 3570 C CA . PHE B 1 74 ? 22.965 27.562 39.942 1.00 50.06 48 PHE B CA 1
ATOM 3571 C C . PHE B 1 74 ? 22.185 26.336 40.388 1.00 53.77 48 PHE B C 1
ATOM 3572 O O . PHE B 1 74 ? 22.338 25.252 39.826 1.00 54.01 48 PHE B O 1
ATOM 3580 N N . ASP B 1 75 ? 21.348 26.514 41.402 1.00 61.54 49 ASP B N 1
ATOM 3581 C CA . ASP B 1 75 ? 20.553 25.415 41.927 1.00 64.73 49 ASP B CA 1
ATOM 3582 C C . ASP B 1 75 ? 19.131 25.444 41.383 1.00 64.03 49 ASP B C 1
ATOM 3583 O O . ASP B 1 75 ? 18.604 26.503 41.041 1.00 63.42 49 ASP B O 1
ATOM 3588 N N . ALA B 1 76 ? 18.521 24.268 41.299 1.00 74.20 50 ALA B N 1
ATOM 3589 C CA . ALA B 1 76 ? 17.128 24.153 40.900 1.00 72.64 50 ALA B CA 1
ATOM 3590 C C . ALA B 1 76 ? 16.229 24.816 41.929 1.00 75.10 50 ALA B C 1
ATOM 3591 O O . ALA B 1 76 ? 16.516 24.768 43.125 1.00 77.49 50 ALA B O 1
ATOM 3593 N N . PRO B 1 77 ? 15.142 25.449 41.465 1.00 59.64 51 PRO B N 1
ATOM 3594 C CA . PRO B 1 77 ? 14.109 25.929 42.386 1.00 61.16 51 PRO B CA 1
ATOM 3595 C C . PRO B 1 77 ? 13.611 24.784 43.264 1.00 61.99 51 PRO B C 1
ATOM 3596 O O . PRO B 1 77 ? 13.370 23.694 42.743 1.00 61.96 51 PRO B O 1
ATOM 3600 N N . ASP B 1 78 ? 13.490 25.026 44.568 1.00 58.60 52 ASP B N 1
ATOM 3601 C CA . ASP B 1 78 ? 13.056 24.006 45.525 1.00 60.41 52 ASP B CA 1
ATOM 3602 C C . ASP B 1 78 ? 11.787 23.303 45.065 1.00 59.30 52 ASP B C 1
ATOM 3603 O O . ASP B 1 78 ? 11.667 22.083 45.160 1.00 59.43 52 ASP B O 1
ATOM 3608 N N . GLU B 1 79 ? 10.852 24.100 44.560 1.00 80.88 53 GLU B N 1
ATOM 3609 C CA . GLU B 1 79 ? 9.548 23.631 44.112 1.00 82.54 53 GLU B CA 1
ATOM 3610 C C . GLU B 1 79 ? 9.652 22.535 43.054 1.00 77.99 53 GLU B C 1
ATOM 3611 O O . GLU B 1 79 ? 8.815 21.634 43.001 1.00 80.09 53 GLU B O 1
ATOM 3617 N N . ILE B 1 80 ? 10.677 22.617 42.212 1.00 49.53 54 ILE B N 1
ATOM 3618 C CA . ILE B 1 80 ? 10.913 21.596 41.199 1.00 47.12 54 ILE B CA 1
ATOM 3619 C C . ILE B 1 80 ? 11.437 20.315 41.843 1.00 48.55 54 ILE B C 1
ATOM 3620 O O . ILE B 1 80 ? 10.935 19.225 41.573 1.00 49.98 54 ILE B O 1
ATOM 3625 N N . LEU B 1 81 ? 12.439 20.457 42.706 1.00 52.63 55 LEU B N 1
ATOM 3626 C CA . LEU B 1 81 ? 13.023 19.315 43.403 1.00 52.49 55 LEU B CA 1
ATOM 3627 C C . LEU B 1 81 ? 11.996 18.596 44.270 1.00 54.05 55 LEU B C 1
ATOM 3628 O O . LEU B 1 81 ? 11.949 17.367 44.299 1.00 54.71 55 LEU B O 1
ATOM 3633 N N . VAL B 1 82 ? 11.177 19.372 44.973 1.00 50.42 56 VAL B N 1
ATOM 3634 C CA . VAL B 1 82 ? 10.173 18.821 45.878 1.00 54.78 56 VAL B CA 1
ATOM 3635 C C . VAL B 1 82 ? 9.151 17.960 45.138 1.00 55.22 56 VAL B C 1
ATOM 3636 O O . VAL B 1 82 ? 8.835 16.851 45.569 1.00 55.54 56 VAL B O 1
ATOM 3640 N N . ASP B 1 83 ? 8.649 18.468 44.017 1.00 65.34 57 ASP B N 1
ATOM 3641 C CA . ASP B 1 83 ? 7.600 17.780 43.271 1.00 67.05 57 ASP B CA 1
ATOM 3642 C C . ASP B 1 83 ? 8.126 16.568 42.505 1.00 63.86 57 ASP B C 1
ATOM 3643 O O . ASP B 1 83 ? 7.380 15.625 42.240 1.00 64.78 57 ASP B O 1
ATOM 3648 N N . VAL B 1 84 ? 9.406 16.593 42.147 1.00 47.99 58 VAL B N 1
ATOM 3649 C CA . VAL B 1 84 ? 10.030 15.444 41.499 1.00 46.78 58 VAL B CA 1
ATOM 3650 C C . VAL B 1 84 ? 10.223 14.317 42.508 1.00 49.17 58 VAL B C 1
ATOM 3651 O O . VAL B 1 84 ? 9.888 13.163 42.238 1.00 49.89 58 VAL B O 1
ATOM 3655 N N . ILE B 1 85 ? 10.754 14.667 43.675 1.00 50.69 59 ILE B N 1
ATOM 3656 C CA . ILE B 1 85 ? 10.950 13.706 44.755 1.00 53.46 59 ILE B CA 1
ATOM 3657 C C . ILE B 1 85 ? 9.621 13.087 45.183 1.00 56.31 59 ILE B C 1
ATOM 3658 O O . ILE B 1 85 ? 9.534 11.882 45.427 1.00 57.98 59 ILE B O 1
ATOM 3663 N N . ARG B 1 86 ? 8.584 13.916 45.248 1.00 60.95 60 ARG B N 1
ATOM 3664 C CA . ARG B 1 86 ? 7.259 13.473 45.666 1.00 64.36 60 ARG B CA 1
ATOM 3665 C C . ARG B 1 86 ? 6.655 12.451 44.701 1.00 63.59 60 ARG B C 1
ATOM 3666 O O . ARG B 1 86 ? 6.006 11.494 45.125 1.00 62.48 60 ARG B O 1
ATOM 3674 N N . ASN B 1 87 ? 6.880 12.649 43.406 1.00 60.52 61 ASN B N 1
ATOM 3675 C CA . ASN B 1 87 ? 6.267 11.802 42.387 1.00 60.07 61 ASN B CA 1
ATOM 3676 C C . ASN B 1 87 ? 7.148 10.642 41.930 1.00 59.07 61 ASN B C 1
ATOM 3677 O O . ASN B 1 87 ? 6.710 9.801 41.143 1.00 58.24 61 ASN B O 1
ATOM 3682 N N . LEU B 1 88 ? 8.382 10.599 42.424 1.00 59.51 62 LEU B N 1
ATOM 3683 C CA . LEU B 1 88 ? 9.350 9.589 41.995 1.00 59.90 62 LEU B CA 1
ATOM 3684 C C . LEU B 1 88 ? 8.886 8.131 42.176 1.00 60.73 62 LEU B C 1
ATOM 3685 O O . LEU B 1 88 ? 9.062 7.322 41.264 1.00 58.84 62 LEU B O 1
ATOM 3690 N N . PRO B 1 89 ? 8.300 7.781 43.340 1.00 59.23 63 PRO B N 1
ATOM 3691 C CA . PRO B 1 89 ? 7.872 6.379 43.457 1.00 61.71 63 PRO B CA 1
ATOM 3692 C C . PRO B 1 89 ? 6.709 6.016 42.532 1.00 61.74 63 PRO B C 1
ATOM 3693 O O . PRO B 1 89 ? 6.467 4.834 42.291 1.00 63.15 63 PRO B O 1
ATOM 3697 N N . THR B 1 90 ? 6.006 7.022 42.023 1.00 62.69 64 THR B N 1
ATOM 3698 C CA . THR B 1 90 ? 4.844 6.794 41.171 1.00 60.69 64 THR B CA 1
ATOM 3699 C C . THR B 1 90 ? 5.182 6.917 39.687 1.00 57.31 64 THR B C 1
ATOM 3700 O O . THR B 1 90 ? 4.302 6.803 38.833 1.00 57.24 64 THR B O 1
ATOM 3704 N N . ALA B 1 91 ? 6.456 7.145 39.384 1.00 54.75 65 ALA B N 1
ATOM 3705 C CA . ALA B 1 91 ? 6.880 7.385 38.007 1.00 51.59 65 ALA B CA 1
ATOM 3706 C C . ALA B 1 91 ? 8.007 6.451 37.576 1.00 50.65 65 ALA B C 1
ATOM 3707 O O . ALA B 1 91 ? 8.976 6.884 36.952 1.00 48.05 65 ALA B O 1
ATOM 3709 N N . GLN B 1 92 ? 7.875 5.168 37.897 1.00 59.32 66 GLN B N 1
ATOM 3710 C CA . GLN B 1 92 ? 8.926 4.204 37.592 1.00 59.04 66 GLN B CA 1
ATOM 3711 C C . GLN B 1 92 ? 8.634 3.409 36.320 1.00 58.86 66 GLN B C 1
ATOM 3712 O O . GLN B 1 92 ? 9.491 2.671 35.837 1.00 60.29 66 GLN B O 1
ATOM 3718 N N . GLY B 1 93 ? 7.431 3.562 35.778 1.00 52.46 67 GLY B N 1
ATOM 3719 C CA . GLY B 1 93 ? 7.052 2.850 34.570 1.00 52.25 67 GLY B CA 1
ATOM 3720 C C . GLY B 1 93 ? 6.996 3.730 33.336 1.00 49.42 67 GLY B C 1
ATOM 3721 O O . GLY B 1 93 ? 7.072 4.956 33.434 1.00 47.77 67 GLY B O 1
ATOM 3722 N N . TYR B 1 94 ? 6.869 3.100 32.170 1.00 49.83 68 TYR B N 1
ATOM 3723 C CA . TYR B 1 94 ? 6.733 3.831 30.915 1.00 46.78 68 TYR B CA 1
ATOM 3724 C C . TYR B 1 94 ? 5.475 4.689 30.928 1.00 47.22 68 TYR B C 1
ATOM 3725 O O . TYR B 1 94 ? 4.439 4.277 31.448 1.00 49.76 68 TYR B O 1
ATOM 3734 N N . CYS B 1 95 ? 5.571 5.883 30.355 1.00 44.98 69 CYS B N 1
ATOM 3735 C CA . CYS B 1 95 ? 4.399 6.723 30.149 1.00 45.39 69 CYS B CA 1
ATOM 3736 C C . CYS B 1 95 ? 4.082 6.773 28.658 1.00 46.02 69 CYS B C 1
ATOM 3737 O O . CYS B 1 95 ? 4.700 6.060 27.868 1.00 44.70 69 CYS B O 1
ATOM 3740 N N . ASP B 1 96 ? 3.115 7.602 28.277 1.00 53.00 70 ASP B N 1
ATOM 3741 C CA . ASP B 1 96 ? 2.800 7.797 26.866 1.00 53.62 70 ASP B CA 1
ATOM 3742 C C . ASP B 1 96 ? 4.019 8.345 26.132 1.00 48.05 70 ASP B C 1
ATOM 3743 O O . ASP B 1 96 ? 4.822 9.074 26.713 1.00 43.43 70 ASP B O 1
ATOM 3748 N N . SER B 1 97 ? 4.152 7.983 24.860 1.00 49.59 71 SER B N 1
ATOM 3749 C CA . SER B 1 97 ? 5.327 8.343 24.072 1.00 49.27 71 SER B CA 1
ATOM 3750 C C . SER B 1 97 ? 5.504 9.853 23.943 1.00 47.49 71 SER B C 1
ATOM 3751 O O . SER B 1 97 ? 6.628 10.349 23.881 1.00 47.00 71 SER B O 1
ATOM 3754 N N . LYS B 1 98 ? 4.393 10.581 23.904 1.00 43.25 72 LYS B N 1
ATOM 3755 C CA . LYS B 1 98 ? 4.444 12.036 23.828 1.00 41.72 72 LYS B CA 1
ATOM 3756 C C . LYS B 1 98 ? 4.708 12.643 25.203 1.00 40.08 72 LYS B C 1
ATOM 3757 O O . LYS B 1 98 ? 5.063 13.816 25.314 1.00 39.17 72 LYS B O 1
ATOM 3763 N N . GLY B 1 99 ? 4.535 11.837 26.246 1.00 37.08 73 GLY B N 1
ATOM 3764 C CA . GLY B 1 99 ? 4.795 12.279 27.605 1.00 37.32 73 GLY B CA 1
ATOM 3765 C C . GLY B 1 99 ? 3.562 12.242 28.486 1.00 39.90 73 GLY B C 1
ATOM 3766 O O . GLY B 1 99 ? 2.476 11.881 28.031 1.00 41.54 73 GLY B O 1
ATOM 3767 N N . LEU B 1 100 ? 3.734 12.611 29.752 1.00 45.73 74 LEU B N 1
ATOM 3768 C CA . LEU B 1 100 ? 2.626 12.665 30.699 1.00 49.46 74 LEU B CA 1
ATOM 3769 C C . LEU B 1 100 ? 1.567 13.659 30.237 1.00 48.72 74 LEU B C 1
ATOM 3770 O O . LEU B 1 100 ? 1.893 14.700 29.669 1.00 46.95 74 LEU B O 1
ATOM 3775 N N . TYR B 1 101 ? 0.302 13.333 30.481 1.00 48.13 75 TYR B N 1
ATOM 3776 C CA . TYR B 1 101 ? -0.794 14.210 30.088 1.00 50.70 75 TYR B CA 1
ATOM 3777 C C . TYR B 1 101 ? -0.746 15.535 30.843 1.00 52.07 75 TYR B C 1
ATOM 3778 O O . TYR B 1 101 ? -0.827 16.603 30.237 1.00 51.37 75 TYR B O 1
ATOM 3787 N N . SER B 1 102 ? -0.619 15.456 32.165 1.00 52.66 76 SER B N 1
ATOM 3788 C CA . SER B 1 102 ? -0.613 16.644 33.015 1.00 53.17 76 SER B CA 1
ATOM 3789 C C . SER B 1 102 ? 0.519 17.600 32.652 1.00 49.22 76 SER B C 1
ATOM 3790 O O . SER B 1 102 ? 0.349 18.818 32.696 1.00 49.41 76 SER B O 1
ATOM 3793 N N . ALA B 1 103 ? 1.672 17.046 32.295 1.00 48.30 77 ALA B N 1
ATOM 3794 C CA . ALA B 1 103 ? 2.812 17.860 31.890 1.00 45.63 77 ALA B CA 1
ATOM 3795 C C . ALA B 1 103 ? 2.533 18.542 30.554 1.00 45.23 77 ALA B C 1
ATOM 3796 O O . ALA B 1 103 ? 2.773 19.740 30.397 1.00 45.82 77 ALA B O 1
ATOM 3798 N N . ARG B 1 104 ? 2.019 17.773 29.599 1.00 43.68 78 ARG B N 1
ATOM 3799 C CA . ARG B 1 104 ? 1.674 18.303 28.283 1.00 42.08 78 ARG B CA 1
ATOM 3800 C C . ARG B 1 104 ? 0.511 19.287 28.370 1.00 43.41 78 ARG B C 1
ATOM 3801 O O . ARG B 1 104 ? 0.413 20.219 27.572 1.00 41.93 78 ARG B O 1
ATOM 3809 N N . LYS B 1 105 ? -0.367 19.075 29.344 1.00 44.40 79 LYS B N 1
ATOM 3810 C CA . LYS B 1 105 ? -1.472 19.993 29.583 1.00 46.72 79 LYS B CA 1
ATOM 3811 C C . LYS B 1 105 ? -0.943 21.335 30.078 1.00 45.98 79 LYS B C 1
ATOM 3812 O O . LYS B 1 105 ? -1.455 22.391 29.706 1.00 46.71 79 LYS B O 1
ATOM 3818 N N . ALA B 1 106 ? 0.091 21.284 30.913 1.00 45.96 80 ALA B N 1
ATOM 3819 C CA . ALA B 1 106 ? 0.705 22.492 31.451 1.00 45.31 80 ALA B CA 1
ATOM 3820 C C . ALA B 1 106 ? 1.410 23.269 30.349 1.00 41.65 80 ALA B C 1
ATOM 3821 O O . ALA B 1 106 ? 1.358 24.498 30.310 1.00 41.87 80 ALA B O 1
ATOM 3823 N N . ILE B 1 107 ? 2.072 22.541 29.456 1.00 39.90 81 ILE B N 1
ATOM 3824 C CA . ILE B 1 107 ? 2.743 23.151 28.316 1.00 37.48 81 ILE B CA 1
ATOM 3825 C C . ILE B 1 107 ? 1.715 23.787 27.384 1.00 38.75 81 ILE B C 1
ATOM 3826 O O . ILE B 1 107 ? 1.924 24.887 26.869 1.00 38.15 81 ILE B O 1
ATOM 3831 N N . MET B 1 108 ? 0.599 23.091 27.186 1.00 40.57 82 MET B N 1
ATOM 3832 C CA . MET B 1 108 ? -0.493 23.586 26.354 1.00 42.23 82 MET B CA 1
ATOM 3833 C C . MET B 1 108 ? -1.016 24.932 26.846 1.00 43.88 82 MET B C 1
ATOM 3834 O O . MET B 1 108 ? -1.114 25.887 26.076 1.00 43.87 82 MET B O 1
ATOM 3839 N N . GLN B 1 109 ? -1.348 24.997 28.131 1.00 51.11 83 GLN B N 1
ATOM 3840 C CA . GLN B 1 109 ? -1.887 26.211 28.734 1.00 52.94 83 GLN B CA 1
ATOM 3841 C C . GLN B 1 109 ? -0.888 27.361 28.677 1.00 51.50 83 GLN B C 1
ATOM 3842 O O . GLN B 1 109 ? -1.272 28.520 28.517 1.00 52.94 83 GLN B O 1
ATOM 3848 N N . HIS B 1 110 ? 0.393 27.033 28.808 1.00 49.15 84 HIS B N 1
ATOM 3849 C CA . HIS B 1 110 ? 1.453 28.032 28.761 1.00 48.25 84 HIS B CA 1
ATOM 3850 C C . HIS B 1 110 ? 1.483 28.758 27.420 1.00 48.27 84 HIS B C 1
ATOM 3851 O O . HIS B 1 110 ? 1.634 29.980 27.370 1.00 49.44 84 HIS B O 1
ATOM 3858 N N . TYR B 1 111 ? 1.331 28.004 26.336 1.00 41.98 85 TYR B N 1
ATOM 3859 C CA . TYR B 1 111 ? 1.376 28.582 24.998 1.00 41.16 85 TYR B CA 1
ATOM 3860 C C . TYR B 1 111 ? 0.022 29.137 24.566 1.00 43.80 85 TYR B C 1
ATOM 3861 O O . TYR B 1 111 ? -0.050 29.991 23.682 1.00 44.21 85 TYR B O 1
ATOM 3870 N N . GLN B 1 112 ? -1.047 28.658 25.193 1.00 47.12 86 GLN B N 1
ATOM 3871 C CA . GLN B 1 112 ? -2.382 29.181 24.921 1.00 51.37 86 GLN B CA 1
ATOM 3872 C C . GLN B 1 112 ? -2.519 30.604 25.453 1.00 53.21 86 GLN B C 1
ATOM 3873 O O . GLN B 1 112 ? -3.364 31.371 24.992 1.00 55.18 86 GLN B O 1
ATOM 3879 N N . ALA B 1 113 ? -1.679 30.949 26.424 1.00 56.00 87 ALA B N 1
ATOM 3880 C CA . ALA B 1 113 ? -1.676 32.288 26.999 1.00 58.59 87 ALA B CA 1
ATOM 3881 C C . ALA B 1 113 ? -0.808 33.234 26.173 1.00 58.37 87 ALA B C 1
ATOM 3882 O O . ALA B 1 113 ? -0.572 34.376 26.566 1.00 58.53 87 ALA B O 1
ATOM 3884 N N . ARG B 1 114 ? -0.337 32.749 25.028 1.00 69.29 88 ARG B N 1
ATOM 3885 C CA . ARG B 1 114 ? 0.500 33.547 24.139 1.00 68.69 88 ARG B CA 1
ATOM 3886 C C . ARG B 1 114 ? -0.113 33.689 22.748 1.00 67.64 88 ARG B C 1
ATOM 3887 O O . ARG B 1 114 ? 0.512 34.241 21.844 1.00 67.33 88 ARG B O 1
ATOM 3895 N N . GLY B 1 115 ? -1.331 33.186 22.578 1.00 54.76 89 GLY B N 1
ATOM 3896 C CA . GLY B 1 115 ? -2.021 33.297 21.305 1.00 56.25 89 GLY B CA 1
ATOM 3897 C C . GLY B 1 115 ? -1.962 32.035 20.462 1.00 56.30 89 GLY B C 1
ATOM 3898 O O . GLY B 1 115 ? -2.306 32.050 19.280 1.00 58.99 89 GLY B O 1
ATOM 3899 N N . MET B 1 116 ? -1.518 30.940 21.068 1.00 49.54 90 MET B N 1
ATOM 3900 C CA . MET B 1 116 ? -1.504 29.648 20.394 1.00 47.40 90 MET B CA 1
ATOM 3901 C C . MET B 1 116 ? -2.639 28.789 20.938 1.00 49.30 90 MET B C 1
ATOM 3902 O O . MET B 1 116 ? -2.417 27.720 21.506 1.00 49.08 90 MET B O 1
ATOM 3907 N N . ARG B 1 117 ? -3.860 29.278 20.745 1.00 53.99 91 ARG B N 1
ATOM 3908 C CA . ARG B 1 117 ? -5.052 28.704 21.359 1.00 56.13 91 ARG B CA 1
ATOM 3909 C C . ARG B 1 117 ? -5.376 27.296 20.863 1.00 56.86 91 ARG B C 1
ATOM 3910 O O . ARG B 1 117 ? -5.847 26.456 21.630 1.00 57.01 91 ARG B O 1
ATOM 3918 N N . ASP B 1 118 ? -5.122 27.040 19.584 1.00 67.98 92 ASP B N 1
ATOM 3919 C CA . ASP B 1 118 ? -5.522 25.778 18.967 1.00 68.77 92 ASP B CA 1
ATOM 3920 C C . ASP B 1 118 ? -4.546 24.638 19.249 1.00 65.53 92 ASP B C 1
ATOM 3921 O O . ASP B 1 118 ? -4.676 23.549 18.690 1.00 67.03 92 ASP B O 1
ATOM 3926 N N . VAL B 1 119 ? -3.572 24.888 20.117 1.00 46.75 93 VAL B N 1
ATOM 3927 C CA . VAL B 1 119 ? -2.637 23.847 20.522 1.00 44.46 93 VAL B CA 1
ATOM 3928 C C . VAL B 1 119 ? -3.317 22.858 21.464 1.00 46.22 93 VAL B C 1
ATOM 3929 O O . VAL B 1 119 ? -3.878 23.249 22.487 1.00 48.89 93 VAL B O 1
ATOM 3933 N N . THR B 1 120 ? -3.280 21.580 21.103 1.00 50.40 94 THR B N 1
ATOM 3934 C CA . THR B 1 120 ? -3.799 20.528 21.969 1.00 50.80 94 THR B CA 1
ATOM 3935 C C . THR B 1 120 ? -2.639 19.709 22.519 1.00 46.94 94 THR B C 1
ATOM 3936 O O . THR B 1 120 ? -1.497 19.880 22.094 1.00 43.63 94 THR B O 1
ATOM 3940 N N . VAL B 1 121 ? -2.931 18.819 23.463 1.00 48.76 95 VAL B N 1
ATOM 3941 C CA . VAL B 1 121 ? -1.895 17.995 24.074 1.00 48.60 95 VAL B CA 1
ATOM 3942 C C . VAL B 1 121 ? -1.286 17.028 23.061 1.00 49.26 95 VAL B C 1
ATOM 3943 O O . VAL B 1 121 ? -0.168 16.546 23.244 1.00 48.16 95 VAL B O 1
ATOM 3947 N N . GLU B 1 122 ? -2.021 16.760 21.986 1.00 57.06 96 GLU B N 1
ATOM 3948 C CA . GLU B 1 122 ? -1.553 15.855 20.944 1.00 56.95 96 GLU B CA 1
ATOM 3949 C C . GLU B 1 122 ? -0.593 16.548 19.980 1.00 53.27 96 GLU B C 1
ATOM 3950 O O . GLU B 1 122 ? -0.029 15.911 19.091 1.00 52.64 96 GLU B O 1
ATOM 3956 N N . ASP B 1 123 ? -0.411 17.852 20.161 1.00 44.77 97 ASP B N 1
ATOM 3957 C CA . ASP B 1 123 ? 0.524 18.617 19.343 1.00 42.66 97 ASP B CA 1
ATOM 3958 C C . ASP B 1 123 ? 1.854 18.804 20.068 1.00 37.99 97 ASP B C 1
ATOM 3959 O O . ASP B 1 123 ? 2.767 19.451 19.553 1.00 35.91 97 ASP B O 1
ATOM 3964 N N . ILE B 1 124 ? 1.956 18.228 21.262 1.00 35.77 98 ILE B N 1
ATOM 3965 C CA . ILE B 1 124 ? 3.118 18.438 22.120 1.00 33.99 98 ILE B CA 1
ATOM 3966 C C . ILE B 1 124 ? 3.905 17.152 22.370 1.00 33.21 98 ILE B C 1
ATOM 3967 O O . ILE B 1 124 ? 3.340 16.126 22.753 1.00 34.61 98 ILE B O 1
ATOM 3972 N N . TYR B 1 125 ? 5.215 17.223 22.153 1.00 33.76 99 TYR B N 1
ATOM 3973 C CA . TYR B 1 125 ? 6.103 16.089 22.379 1.00 34.17 99 TYR B CA 1
ATOM 3974 C C . TYR B 1 125 ? 7.132 16.415 23.453 1.00 33.62 99 TYR B C 1
ATOM 3975 O O . TYR B 1 125 ? 7.884 17.378 23.323 1.00 32.54 99 TYR B O 1
ATOM 3984 N N . ILE B 1 126 ? 7.167 15.614 24.512 1.00 31.12 100 ILE B N 1
ATOM 3985 C CA . ILE B 1 126 ? 8.180 15.776 25.547 1.00 30.80 100 ILE B CA 1
ATOM 3986 C C . ILE B 1 126 ? 9.314 14.780 25.323 1.00 31.14 100 ILE B C 1
ATOM 3987 O O . ILE B 1 126 ? 9.076 13.586 25.142 1.00 32.63 100 ILE B O 1
ATOM 3992 N N . GLY B 1 127 ? 10.547 15.277 25.323 1.00 29.29 101 GLY B N 1
ATOM 3993 C CA . GLY B 1 127 ? 11.706 14.438 25.083 1.00 29.54 101 GLY B CA 1
ATOM 3994 C C . GLY B 1 127 ? 12.797 14.609 26.123 1.00 29.89 101 GLY B C 1
ATOM 3995 O O . GLY B 1 127 ? 12.691 15.447 27.022 1.00 28.53 101 GLY B O 1
ATOM 3996 N N . ASN B 1 128 ? 13.850 13.807 26.001 1.00 31.96 102 ASN B N 1
ATOM 3997 C CA . ASN B 1 128 ? 15.003 13.911 26.887 1.00 31.77 102 ASN B CA 1
ATOM 3998 C C . ASN B 1 128 ? 15.813 15.156 26.565 1.00 31.42 102 ASN B C 1
ATOM 3999 O O . ASN B 1 128 ? 16.911 15.072 26.012 1.00 32.13 102 ASN B O 1
ATOM 4004 N N . GLY B 1 129 ? 15.260 16.312 26.913 1.00 29.60 103 GLY B N 1
ATOM 4005 C CA . GLY B 1 129 ? 15.861 17.578 26.550 1.00 28.23 103 GLY B CA 1
ATOM 4006 C C . GLY B 1 129 ? 15.444 17.969 25.147 1.00 28.49 103 GLY B C 1
ATOM 4007 O O . GLY B 1 129 ? 14.969 17.133 24.373 1.00 28.72 103 GLY B O 1
ATOM 4008 N N . VAL B 1 130 ? 15.617 19.245 24.823 1.00 29.04 104 VAL B N 1
ATOM 4009 C CA . VAL B 1 130 ? 15.299 19.763 23.499 1.00 28.89 104 VAL B CA 1
ATOM 4010 C C . VAL B 1 130 ? 16.172 19.083 22.442 1.00 29.21 104 VAL B C 1
ATOM 4011 O O . VAL B 1 130 ? 15.743 18.873 21.304 1.00 29.65 104 VAL B O 1
ATOM 4015 N N . SER B 1 131 ? 17.387 18.715 22.845 1.00 31.08 105 SER B N 1
ATOM 4016 C CA . SER B 1 131 ? 18.369 18.110 21.948 1.00 31.46 105 SER B CA 1
ATOM 4017 C C . SER B 1 131 ? 17.829 16.901 21.191 1.00 33.31 105 SER B C 1
ATOM 4018 O O . SER B 1 131 ? 18.045 16.768 19.986 1.00 34.46 105 SER B O 1
ATOM 4021 N N . GLU B 1 132 ? 17.129 16.025 21.902 1.00 29.51 106 GLU B N 1
ATOM 4022 C CA . GLU B 1 132 ? 16.583 14.821 21.292 1.00 31.33 106 GLU B CA 1
ATOM 4023 C C . GLU B 1 132 ? 15.505 15.162 20.271 1.00 30.41 106 GLU B C 1
ATOM 4024 O O . GLU B 1 132 ? 15.417 14.541 19.212 1.00 30.29 106 GLU B O 1
ATOM 4030 N N . LEU B 1 133 ? 14.693 16.161 20.597 1.00 30.64 107 LEU B N 1
ATOM 4031 C CA . LEU B 1 133 ? 13.560 16.541 19.762 1.00 29.61 107 LEU B CA 1
ATOM 4032 C C . LEU B 1 133 ? 14.001 17.261 18.493 1.00 28.88 107 LEU B C 1
ATOM 4033 O O . LEU B 1 133 ? 13.374 17.120 17.444 1.00 29.45 107 LEU B O 1
ATOM 4038 N N . ILE B 1 134 ? 15.076 18.037 18.598 1.00 29.38 108 ILE B N 1
ATOM 4039 C CA . ILE B 1 134 ? 15.655 18.697 17.434 1.00 29.58 108 ILE B CA 1
ATOM 4040 C C . ILE B 1 134 ? 16.055 17.653 16.398 1.00 29.50 108 ILE B C 1
ATOM 4041 O O . ILE B 1 134 ? 15.740 17.783 15.216 1.00 31.02 108 ILE B O 1
ATOM 4046 N N . VAL B 1 135 ? 16.734 16.608 16.858 1.00 29.76 109 VAL B N 1
ATOM 4047 C CA . VAL B 1 135 ? 17.146 15.516 15.986 1.00 31.84 109 VAL B CA 1
ATOM 4048 C C . VAL B 1 135 ? 15.932 14.805 15.392 1.00 34.95 109 VAL B C 1
ATOM 4049 O O . VAL B 1 135 ? 15.865 14.593 14.183 1.00 36.27 109 VAL B O 1
ATOM 4053 N N . GLN B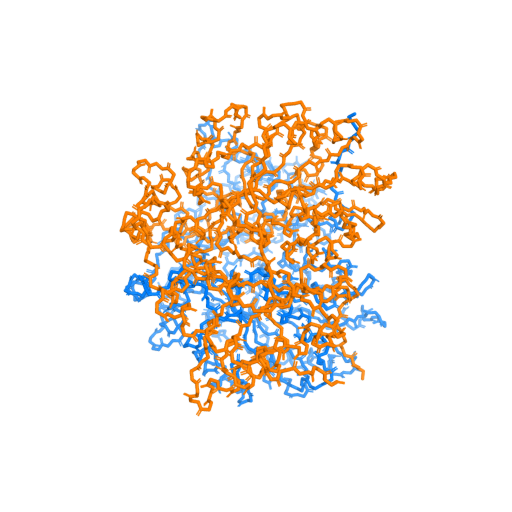 1 136 ? 14.970 14.456 16.242 1.00 38.29 110 GLN B N 1
ATOM 4054 C CA . GLN B 1 136 ? 13.763 13.763 15.794 1.00 40.50 110 GLN B CA 1
ATOM 4055 C C . GLN B 1 136 ? 12.979 14.566 14.757 1.00 38.41 110 GLN B C 1
ATOM 4056 O O . GLN B 1 136 ? 12.455 14.004 13.795 1.00 38.95 110 GLN B O 1
ATOM 4062 N N . ALA B 1 137 ? 12.901 15.878 14.956 1.00 29.94 111 ALA B N 1
ATOM 4063 C CA . ALA B 1 137 ? 12.160 16.744 14.043 1.00 27.58 111 ALA B CA 1
ATOM 4064 C C . ALA B 1 137 ? 12.777 16.751 12.644 1.00 27.36 111 ALA B C 1
ATOM 4065 O O . ALA B 1 137 ? 12.066 16.858 11.644 1.00 27.77 111 ALA B O 1
ATOM 4067 N N . MET B 1 138 ? 14.100 16.634 12.580 1.00 27.79 112 MET B N 1
ATOM 4068 C CA . MET B 1 138 ? 14.811 16.644 11.306 1.00 28.41 112 MET B CA 1
ATOM 4069 C C . MET B 1 138 ? 14.821 15.267 10.648 1.00 30.60 112 MET B C 1
ATOM 4070 O O . MET B 1 138 ? 14.753 15.158 9.424 1.00 31.46 112 MET B O 1
ATOM 4075 N N . GLN B 1 139 ? 14.913 14.222 11.467 1.00 31.86 113 GLN B N 1
ATOM 4076 C CA . GLN B 1 139 ? 14.919 12.846 10.973 1.00 34.33 113 GLN B CA 1
ATOM 4077 C C . GLN B 1 139 ? 13.632 12.510 10.229 1.00 33.70 113 GLN B C 1
ATOM 4078 O O . GLN B 1 139 ? 13.654 11.832 9.202 1.00 34.12 113 GLN B O 1
ATOM 4084 N N . ALA B 1 140 ? 12.511 12.993 10.753 1.00 32.96 114 ALA B N 1
ATOM 4085 C CA . ALA B 1 140 ? 11.206 12.688 10.183 1.00 34.47 114 ALA B CA 1
ATOM 4086 C C . ALA B 1 140 ? 10.882 13.566 8.976 1.00 34.06 114 ALA B C 1
ATOM 4087 O O . ALA B 1 140 ? 9.900 13.325 8.276 1.00 36.50 114 ALA B O 1
ATOM 4089 N N . LEU B 1 141 ? 11.711 14.576 8.728 1.00 31.84 115 LEU B N 1
ATOM 4090 C CA . LEU B 1 141 ? 11.422 15.562 7.688 1.00 32.28 115 LEU B CA 1
ATOM 4091 C C . LEU B 1 141 ? 12.301 15.431 6.445 1.00 32.10 115 LEU B C 1
ATOM 4092 O O . LEU B 1 141 ? 11.798 15.288 5.333 1.00 32.43 115 LEU B O 1
ATOM 4097 N N . LEU B 1 142 ? 13.614 15.477 6.646 1.00 34.68 116 LEU B N 1
ATOM 4098 C CA . LEU B 1 142 ? 14.563 15.664 5.551 1.00 35.99 116 LEU B CA 1
ATOM 4099 C C . LEU B 1 142 ? 14.898 14.405 4.751 1.00 37.94 116 LEU B C 1
ATOM 4100 O O . LEU B 1 142 ? 15.027 13.313 5.304 1.00 37.69 116 LEU B O 1
ATOM 4105 N N . ASN B 1 143 ? 15.042 14.584 3.440 1.00 38.48 117 ASN B N 1
ATOM 4106 C CA . ASN B 1 143 ? 15.567 13.553 2.550 1.00 40.30 117 ASN B CA 1
ATOM 4107 C C . ASN B 1 143 ? 16.891 14.008 1.943 1.00 42.40 117 ASN B C 1
ATOM 4108 O O . ASN B 1 143 ? 17.313 15.147 2.145 1.00 42.49 117 ASN B O 1
ATOM 4113 N N . SER B 1 144 ? 17.543 13.121 1.197 1.00 44.28 118 SER B N 1
ATOM 4114 C CA . SER B 1 144 ? 18.766 13.484 0.490 1.00 45.85 118 SER B CA 1
ATOM 4115 C C . SER B 1 144 ? 18.484 14.605 -0.504 1.00 46.52 118 SER B C 1
ATOM 4116 O O . SER B 1 144 ? 17.589 14.494 -1.340 1.00 47.22 118 SER B O 1
ATOM 4119 N N . GLY B 1 145 ? 19.242 15.691 -0.398 1.00 55.24 119 GLY B N 1
ATOM 4120 C CA . GLY B 1 145 ? 19.055 16.831 -1.274 1.00 56.12 119 GLY B CA 1
ATOM 4121 C C . GLY B 1 145 ? 18.306 17.973 -0.614 1.00 54.31 119 GLY B C 1
ATOM 4122 O O . GLY B 1 145 ? 18.461 19.129 -1.007 1.00 55.47 119 GLY B O 1
ATOM 4123 N N . ASP B 1 146 ? 17.491 17.653 0.387 1.00 45.52 120 ASP B N 1
ATOM 4124 C CA . ASP B 1 146 ? 16.724 18.670 1.100 1.00 44.73 120 ASP B CA 1
ATOM 4125 C C . ASP B 1 146 ? 17.641 19.640 1.834 1.00 42.61 120 ASP B C 1
ATOM 4126 O O . ASP B 1 146 ? 18.671 19.245 2.382 1.00 42.64 120 ASP B O 1
ATOM 4131 N N . GLU B 1 147 ? 17.258 20.912 1.840 1.00 38.52 121 GLU B N 1
ATOM 4132 C CA . GLU B 1 147 ? 18.047 21.950 2.489 1.00 35.90 121 GLU B CA 1
ATOM 4133 C C . GLU B 1 147 ? 17.286 22.593 3.643 1.00 32.56 121 GLU B C 1
ATOM 4134 O O . GLU B 1 147 ? 16.069 22.769 3.579 1.00 31.80 121 GLU B O 1
ATOM 4140 N N . MET B 1 148 ? 18.015 22.934 4.700 1.00 34.04 122 MET B N 1
ATOM 4141 C CA . MET B 1 148 ? 17.453 23.671 5.825 1.00 33.15 122 MET B CA 1
ATOM 4142 C C . MET B 1 148 ? 18.206 24.978 6.025 1.00 31.95 122 MET B C 1
ATOM 4143 O O . MET B 1 148 ? 19.436 24.991 6.071 1.00 32.38 122 MET B O 1
ATOM 4148 N N . LEU B 1 149 ? 17.468 26.077 6.137 1.00 29.89 123 LEU B N 1
ATOM 4149 C CA . LEU B 1 149 ? 18.082 27.366 6.429 1.00 29.77 123 LEU B CA 1
ATOM 4150 C C . LEU B 1 149 ? 18.430 27.456 7.910 1.00 28.07 123 LEU B C 1
ATOM 4151 O O . LEU B 1 149 ? 17.553 27.426 8.772 1.00 28.57 123 LEU B O 1
ATOM 4156 N N . VAL B 1 150 ? 19.725 27.556 8.191 1.00 26.76 124 VAL B N 1
ATOM 4157 C CA . VAL B 1 150 ? 20.239 27.563 9.555 1.00 24.92 124 VAL B CA 1
ATOM 4158 C C . VAL B 1 150 ? 21.038 28.844 9.777 1.00 27.57 124 VAL B C 1
ATOM 4159 O O . VAL B 1 150 ? 21.806 29.247 8.910 1.00 28.83 124 VAL B O 1
ATOM 4163 N N . PRO B 1 151 ? 20.849 29.507 10.928 1.00 28.12 125 PRO B N 1
ATOM 4164 C CA . PRO B 1 151 ? 21.582 30.759 11.143 1.00 29.17 125 PRO B CA 1
ATOM 4165 C C . PRO B 1 151 ? 23.090 30.558 11.256 1.00 29.94 125 PRO B C 1
ATOM 4166 O O . PRO B 1 151 ? 23.542 29.487 11.649 1.00 30.04 125 PRO B O 1
ATOM 4170 N N . ALA B 1 152 ? 23.851 31.584 10.890 1.00 30.27 126 ALA B N 1
ATOM 4171 C CA . ALA B 1 152 ? 25.289 31.609 11.130 1.00 29.43 126 ALA B CA 1
ATOM 4172 C C . ALA B 1 152 ? 25.637 32.906 11.855 1.00 30.33 126 ALA B C 1
ATOM 4173 O O . ALA B 1 152 ? 25.402 33.991 11.326 1.00 31.33 126 ALA B O 1
ATOM 4175 N N . PRO B 1 153 ? 26.187 32.805 13.077 1.00 28.30 127 PRO B N 1
ATOM 4176 C CA . PRO B 1 153 ? 26.555 31.574 13.790 1.00 27.87 127 PRO B CA 1
ATOM 4177 C C . PRO B 1 153 ? 25.347 30.794 14.308 1.00 30.18 127 PRO B C 1
ATOM 4178 O O . PRO B 1 153 ? 24.314 31.391 14.608 1.00 29.10 127 PRO B O 1
ATOM 4182 N N . ASP B 1 154 ? 25.485 29.476 14.406 1.00 36.52 128 ASP B N 1
ATOM 4183 C CA . ASP B 1 154 ? 24.378 28.615 14.810 1.00 40.30 128 ASP B CA 1
ATOM 4184 C C . ASP B 1 154 ? 24.521 28.092 16.231 1.00 38.86 128 ASP B C 1
ATOM 4185 O O . ASP B 1 154 ? 25.506 28.367 16.912 1.00 40.06 128 ASP B O 1
ATOM 4190 N N . TYR B 1 155 ? 23.524 27.332 16.666 1.00 34.57 129 TYR B N 1
ATOM 4191 C CA . TYR B 1 155 ? 23.730 26.367 17.731 1.00 34.02 129 TYR B CA 1
ATOM 4192 C C . TYR B 1 155 ? 24.083 25.061 17.026 1.00 32.59 129 TYR B C 1
ATOM 4193 O O . TYR B 1 155 ? 23.280 24.540 16.254 1.00 32.79 129 TYR B O 1
ATOM 4202 N N . PRO B 1 156 ? 25.299 24.546 17.267 1.00 30.37 130 PRO B N 1
ATOM 4203 C CA . PRO B 1 156 ? 25.907 23.492 16.442 1.00 30.91 130 PRO B CA 1
ATOM 4204 C C . PRO B 1 156 ? 25.077 22.212 16.294 1.00 31.15 130 PRO B C 1
ATOM 4205 O O . PRO B 1 156 ? 25.294 21.470 15.334 1.00 32.65 130 PRO B O 1
ATOM 4209 N N . LEU B 1 157 ? 24.146 21.955 17.209 1.00 31.14 131 LEU B N 1
ATOM 4210 C CA . LEU B 1 157 ? 23.321 20.757 17.098 1.00 31.76 131 LEU B CA 1
ATOM 4211 C C . LEU B 1 157 ? 22.389 20.851 15.894 1.00 31.68 131 LEU B C 1
ATOM 4212 O O . LEU B 1 157 ? 22.124 19.850 15.232 1.00 30.98 131 LEU B O 1
ATOM 4217 N N . TRP B 1 158 ? 21.901 22.055 15.609 1.00 29.45 132 TRP B N 1
ATOM 4218 C CA . TRP B 1 158 ? 20.974 22.245 14.498 1.00 29.41 132 TRP B CA 1
ATOM 4219 C C . TRP B 1 158 ? 21.612 21.875 13.166 1.00 30.14 132 TRP B C 1
ATOM 4220 O O . TRP B 1 158 ? 20.990 21.210 12.338 1.00 30.87 132 TRP B O 1
ATOM 4231 N N . THR B 1 159 ? 22.856 22.298 12.968 1.00 31.39 133 THR B N 1
ATOM 4232 C CA . THR B 1 159 ? 23.605 21.941 11.770 1.00 32.46 133 THR B CA 1
ATOM 4233 C C . THR B 1 159 ? 23.860 20.436 11.727 1.00 33.03 133 THR B C 1
ATOM 4234 O O . THR B 1 159 ? 23.683 19.794 10.690 1.00 34.16 133 THR B O 1
ATOM 4238 N N . ALA B 1 160 ? 24.264 19.878 12.865 1.00 34.21 134 ALA B N 1
ATOM 4239 C CA . ALA B 1 160 ? 24.547 18.449 12.969 1.00 33.51 134 ALA B CA 1
ATOM 4240 C C . ALA B 1 160 ? 23.295 17.607 12.736 1.00 33.55 134 ALA B C 1
ATOM 4241 O O . ALA B 1 160 ? 23.346 16.588 12.046 1.00 35.28 134 ALA B O 1
ATOM 4243 N N . ALA B 1 161 ? 22.174 18.036 13.312 1.00 29.57 135 ALA B N 1
ATOM 4244 C CA . ALA B 1 161 ? 20.914 17.310 13.176 1.00 28.41 135 ALA B CA 1
ATOM 4245 C C . ALA B 1 161 ? 20.462 17.242 11.720 1.00 30.15 135 ALA B C 1
ATOM 4246 O O . ALA B 1 161 ? 20.032 16.191 11.242 1.00 32.11 135 ALA B O 1
ATOM 4248 N N . VAL B 1 162 ? 20.564 18.367 11.020 1.00 26.12 136 VAL B N 1
ATOM 4249 C CA . VAL B 1 162 ? 20.192 18.432 9.611 1.00 26.15 136 VAL B CA 1
ATOM 4250 C C . VAL B 1 162 ? 21.066 17.502 8.772 1.00 29.33 136 VAL B C 1
ATOM 4251 O O . VAL B 1 162 ? 20.564 16.767 7.920 1.00 31.47 136 VAL B O 1
ATOM 4255 N N . SER B 1 163 ? 22.371 17.531 9.028 1.00 30.35 137 SER B N 1
ATOM 4256 C CA . SER B 1 163 ? 23.317 16.673 8.318 1.00 33.28 137 SER B CA 1
ATOM 4257 C C . SER B 1 163 ? 23.079 15.196 8.628 1.00 32.70 137 SER B C 1
ATOM 4258 O O . SER B 1 163 ? 23.143 14.349 7.736 1.00 33.90 137 SER B O 1
ATOM 4261 N N . LEU B 1 164 ? 22.807 14.897 9.895 1.00 33.75 138 LEU B N 1
ATOM 4262 C CA . LEU B 1 164 ? 22.539 13.529 10.331 1.00 33.81 138 LEU B CA 1
ATOM 4263 C C . LEU B 1 164 ? 21.294 12.962 9.653 1.00 34.32 138 LEU B C 1
ATOM 4264 O O . LEU B 1 164 ? 21.204 11.761 9.397 1.00 36.03 138 LEU B O 1
ATOM 4269 N N . SER B 1 165 ? 20.340 13.842 9.363 1.00 30.09 139 SER B N 1
ATOM 4270 C CA . SER B 1 165 ? 19.083 13.454 8.733 1.00 31.03 139 SER B CA 1
ATOM 4271 C C . SER B 1 165 ? 19.196 13.434 7.212 1.00 32.72 139 SER B C 1
ATOM 4272 O O . SER B 1 165 ? 18.183 13.421 6.513 1.00 34.00 139 SER B O 1
ATOM 4275 N N . SER B 1 166 ? 20.435 13.446 6.721 1.00 35.73 140 SER B N 1
ATOM 4276 C CA . SER B 1 166 ? 20.760 13.412 5.290 1.00 39.28 140 SER B CA 1
ATOM 4277 C C . SER B 1 166 ? 20.352 14.687 4.549 1.00 40.11 140 SER B C 1
ATOM 4278 O O . SER B 1 166 ? 20.313 14.711 3.319 1.00 42.42 140 SER B O 1
ATOM 4281 N N . GLY B 1 167 ? 20.059 15.746 5.295 1.00 36.07 141 GLY B N 1
ATOM 4282 C CA . GLY B 1 167 ? 19.789 17.038 4.692 1.00 36.34 141 GLY B CA 1
ATOM 4283 C C . GLY B 1 167 ? 21.059 17.864 4.628 1.00 36.90 141 GLY B C 1
ATOM 4284 O O . GLY B 1 167 ? 22.102 17.442 5.129 1.00 36.45 141 GLY B O 1
ATOM 4285 N N . LYS B 1 168 ? 20.982 19.036 4.006 1.00 42.18 142 LYS B N 1
ATOM 4286 C CA . LYS B 1 168 ? 22.114 19.956 3.986 1.00 42.66 142 LYS B CA 1
ATOM 4287 C C . LYS B 1 168 ? 21.763 21.262 4.685 1.00 39.33 142 LYS B C 1
ATOM 4288 O O . LYS B 1 168 ? 20.746 21.885 4.380 1.00 39.77 142 LYS B O 1
ATOM 4294 N N . ALA B 1 169 ? 22.607 21.673 5.624 1.00 33.70 143 ALA B N 1
ATOM 4295 C CA . ALA B 1 169 ? 22.407 22.935 6.320 1.00 32.49 143 ALA B CA 1
ATOM 4296 C C . ALA B 1 169 ? 22.929 24.092 5.480 1.00 34.44 143 ALA B C 1
ATOM 4297 O O . ALA B 1 169 ? 24.131 24.207 5.242 1.00 36.95 143 ALA B O 1
ATOM 4299 N N . VAL B 1 170 ? 22.016 24.938 5.018 1.00 32.83 144 VAL B N 1
ATOM 4300 C CA . VAL B 1 170 ? 22.392 26.146 4.300 1.00 33.88 144 VAL B CA 1
ATOM 4301 C C . VAL B 1 170 ? 22.369 27.317 5.273 1.00 33.00 144 VAL B C 1
ATOM 4302 O O . VAL B 1 170 ? 21.317 27.672 5.803 1.00 33.19 144 VAL B O 1
ATOM 4306 N N . HIS B 1 171 ? 23.536 27.904 5.517 1.00 32.12 145 HIS B N 1
ATOM 4307 C CA . HIS B 1 171 ? 23.660 28.928 6.548 1.00 31.59 145 HIS B CA 1
ATOM 4308 C C . HIS B 1 171 ? 23.374 30.335 6.039 1.00 33.41 145 HIS B C 1
ATOM 4309 O O . HIS B 1 171 ? 24.053 30.833 5.140 1.00 35.06 145 HIS B O 1
ATOM 4316 N N . TYR B 1 172 ? 22.361 30.972 6.620 1.00 33.40 146 TYR B N 1
ATOM 4317 C CA . TYR B 1 172 ? 22.105 32.381 6.350 1.00 35.16 146 TYR B CA 1
ATOM 4318 C C . TYR B 1 172 ? 22.833 33.220 7.389 1.00 34.82 146 TYR B C 1
ATOM 4319 O O . TYR B 1 172 ? 22.890 32.857 8.564 1.00 33.52 146 TYR B O 1
ATOM 4328 N N . LEU B 1 173 ? 23.396 34.339 6.951 1.00 41.19 147 LEU B N 1
ATOM 4329 C CA . LEU B 1 173 ? 24.231 35.155 7.821 1.00 43.00 147 LEU B CA 1
ATOM 4330 C C . LEU B 1 173 ? 23.413 36.020 8.769 1.00 42.20 147 LEU B C 1
ATOM 4331 O O . LEU B 1 173 ? 22.367 36.553 8.399 1.00 44.29 147 LEU B O 1
ATOM 4336 N N . CYS B 1 174 ? 23.896 36.145 10.000 1.00 33.84 148 CYS B N 1
ATOM 4337 C CA . CYS B 1 174 ? 23.357 37.118 10.938 1.00 33.34 148 CYS B CA 1
ATOM 4338 C C . CYS B 1 174 ? 24.256 38.353 10.933 1.00 34.55 148 CYS B C 1
ATOM 4339 O O . CYS B 1 174 ? 25.478 38.239 10.819 1.00 33.97 148 CYS B O 1
ATOM 4342 N N . ASP B 1 175 ? 23.647 39.529 11.044 1.00 36.98 149 ASP B N 1
ATOM 4343 C CA . ASP B 1 175 ? 24.361 40.788 10.844 1.00 38.71 149 ASP B CA 1
ATOM 4344 C C . ASP B 1 175 ? 24.789 41.427 12.163 1.00 38.91 149 ASP B C 1
ATOM 4345 O O . ASP B 1 175 ? 23.964 41.971 12.896 1.00 39.11 149 ASP B O 1
ATOM 4350 N N . GLU B 1 176 ? 26.088 41.372 12.441 1.00 38.92 150 GLU B N 1
ATOM 4351 C CA . GLU B 1 176 ? 26.646 41.889 13.688 1.00 39.88 150 GLU B CA 1
ATOM 4352 C C . GLU B 1 176 ? 26.444 43.398 13.837 1.00 41.87 150 GLU B C 1
ATOM 4353 O O . GLU B 1 176 ? 26.281 43.902 14.948 1.00 41.67 150 GLU B O 1
ATOM 4359 N N . SER B 1 177 ? 26.447 44.117 12.718 1.00 40.16 151 SER B N 1
ATOM 4360 C CA . SER B 1 177 ? 26.256 45.563 12.755 1.00 43.11 151 SER B CA 1
ATOM 4361 C C . SER B 1 177 ? 24.791 45.910 13.004 1.00 44.22 151 SER B C 1
ATOM 4362 O O . SER B 1 177 ? 24.456 47.060 13.279 1.00 46.07 151 SER B O 1
ATOM 4365 N N . SER B 1 178 ? 23.921 44.908 12.906 1.00 45.48 152 SER B N 1
ATOM 4366 C CA . SER B 1 178 ? 22.502 45.094 13.192 1.00 45.73 152 SER B CA 1
ATOM 4367 C C . SER B 1 178 ? 22.076 44.270 14.404 1.00 42.95 152 SER B C 1
ATOM 4368 O O . SER B 1 178 ? 21.020 43.636 14.391 1.00 39.97 152 SER B O 1
ATOM 4371 N N . ASP B 1 179 ? 22.912 44.284 15.440 1.00 46.36 153 ASP B N 1
ATOM 4372 C CA . ASP B 1 179 ? 22.643 43.588 16.699 1.00 44.50 153 ASP B CA 1
ATOM 4373 C C . ASP B 1 179 ? 22.436 42.090 16.492 1.00 41.07 153 ASP B C 1
ATOM 4374 O O . ASP B 1 179 ? 21.593 41.473 17.148 1.00 40.24 153 ASP B O 1
ATOM 4379 N N . TRP B 1 180 ? 23.214 41.522 15.574 1.00 36.77 154 TRP B N 1
ATOM 4380 C CA . TRP B 1 180 ? 23.163 40.097 15.249 1.00 33.95 154 TRP B CA 1
ATOM 4381 C C . TRP B 1 180 ? 21.785 39.637 14.778 1.00 33.50 154 TRP B C 1
ATOM 4382 O O . TRP B 1 180 ? 21.414 38.479 14.962 1.00 31.92 154 TRP B O 1
ATOM 4393 N N . PHE B 1 181 ? 21.034 40.546 14.164 1.00 36.79 155 PHE B N 1
ATOM 4394 C CA . PHE B 1 181 ? 19.778 40.178 13.524 1.00 38.40 155 PHE B CA 1
ATOM 4395 C C . PHE B 1 181 ? 20.073 39.446 12.219 1.00 40.09 155 PHE B C 1
ATOM 4396 O O . PHE B 1 181 ? 21.034 39.782 11.524 1.00 42.12 155 PHE B O 1
ATOM 4404 N N . PRO B 1 182 ? 19.258 38.432 11.888 1.00 34.60 156 PRO B N 1
ATOM 4405 C CA . PRO B 1 182 ? 19.385 37.715 10.615 1.00 34.10 156 PRO B CA 1
ATOM 4406 C C . PRO B 1 182 ? 19.332 38.654 9.411 1.00 36.20 156 PRO B C 1
ATOM 4407 O O . PRO B 1 182 ? 18.552 39.605 9.412 1.00 34.99 156 PRO B O 1
ATOM 4411 N N . ASP B 1 183 ? 20.162 38.391 8.406 1.00 44.07 157 ASP B N 1
ATOM 4412 C CA . ASP B 1 183 ? 20.145 39.169 7.173 1.00 47.72 157 ASP B CA 1
ATOM 4413 C C . ASP B 1 183 ? 19.046 38.632 6.261 1.00 47.80 157 ASP B C 1
ATOM 4414 O O . ASP B 1 183 ? 19.172 37.547 5.694 1.00 48.08 157 ASP B O 1
ATOM 4419 N N . LEU B 1 184 ? 17.969 39.400 6.130 1.00 45.01 158 LEU B N 1
ATOM 4420 C CA . LEU B 1 184 ? 16.804 38.974 5.361 1.00 46.18 158 LEU B CA 1
ATOM 4421 C C . LEU B 1 184 ? 17.113 38.832 3.874 1.00 48.28 158 LEU B C 1
ATOM 4422 O O . LEU B 1 184 ? 16.574 37.953 3.204 1.00 49.33 158 LEU B O 1
ATOM 4427 N N . ASP B 1 185 ? 17.979 39.699 3.361 1.00 48.78 159 ASP B N 1
ATOM 4428 C CA . ASP B 1 185 ? 18.364 39.636 1.957 1.00 51.11 159 ASP B CA 1
ATOM 4429 C C . ASP B 1 185 ? 19.229 38.410 1.685 1.00 47.72 159 ASP B C 1
ATOM 4430 O O . ASP B 1 185 ? 19.219 37.866 0.581 1.00 48.20 159 ASP B O 1
ATOM 4435 N N . ASP B 1 186 ? 19.974 37.978 2.698 1.00 43.88 160 ASP B N 1
ATOM 4436 C CA . ASP B 1 186 ? 20.792 36.777 2.583 1.00 43.28 160 ASP B CA 1
ATOM 4437 C C . ASP B 1 186 ? 19.911 35.532 2.588 1.00 42.73 160 ASP B C 1
ATOM 4438 O O . ASP B 1 186 ? 20.160 34.579 1.849 1.00 42.84 160 ASP B O 1
ATOM 4443 N N . ILE B 1 187 ? 18.880 35.550 3.429 1.00 42.60 161 ILE B N 1
ATOM 4444 C CA . ILE B 1 187 ? 17.936 34.442 3.522 1.00 40.58 161 ILE B CA 1
ATOM 4445 C C . ILE B 1 187 ? 17.198 34.235 2.202 1.00 42.75 161 ILE B C 1
ATOM 4446 O O . ILE B 1 187 ? 17.113 33.114 1.701 1.00 42.51 161 ILE B O 1
ATOM 4451 N N . ARG B 1 188 ? 16.677 35.321 1.640 1.00 45.63 162 ARG B N 1
ATOM 4452 C CA . ARG B 1 188 ? 15.951 35.256 0.376 1.00 49.30 162 ARG B CA 1
ATOM 4453 C C . ARG B 1 188 ? 16.849 34.775 -0.759 1.00 50.52 162 ARG B C 1
ATOM 4454 O O . ARG B 1 188 ? 16.399 34.073 -1.665 1.00 51.86 162 ARG B O 1
ATOM 4462 N N . ALA B 1 189 ? 18.121 35.157 -0.699 1.00 48.21 163 ALA B N 1
ATOM 4463 C CA . ALA B 1 189 ? 19.072 34.831 -1.755 1.00 50.08 163 ALA B CA 1
ATOM 4464 C C . ALA B 1 189 ? 19.493 33.366 -1.715 1.00 49.10 163 ALA B C 1
ATOM 4465 O O . ALA B 1 189 ? 19.936 32.814 -2.721 1.00 50.83 163 ALA B O 1
ATOM 4467 N N . LYS B 1 190 ? 19.351 32.739 -0.553 1.00 48.48 164 LYS B N 1
ATOM 4468 C CA . LYS B 1 190 ? 19.820 31.370 -0.374 1.00 46.08 164 LYS B CA 1
ATOM 4469 C C . LYS B 1 190 ? 18.673 30.363 -0.368 1.00 46.37 164 LYS B C 1
ATOM 4470 O O . LYS B 1 190 ? 18.873 29.184 -0.072 1.00 45.69 164 LYS B O 1
ATOM 4476 N N . ILE B 1 191 ? 17.474 30.829 -0.703 1.00 44.92 165 ILE B N 1
ATOM 4477 C CA . ILE B 1 191 ? 16.329 29.936 -0.834 1.00 45.97 165 ILE B CA 1
ATOM 4478 C C . ILE B 1 191 ? 16.338 29.252 -2.197 1.00 47.78 165 ILE B C 1
ATOM 4479 O O . ILE B 1 191 ? 16.340 29.911 -3.236 1.00 48.08 165 ILE B O 1
ATOM 4484 N N . THR B 1 192 ? 16.355 27.924 -2.176 1.00 52.67 166 THR B N 1
ATOM 4485 C CA . THR B 1 192 ? 16.344 27.123 -3.392 1.00 54.27 166 THR B CA 1
ATOM 4486 C C . THR B 1 192 ? 15.034 26.339 -3.455 1.00 53.79 166 THR B C 1
ATOM 4487 O O . THR B 1 192 ? 14.289 26.310 -2.475 1.00 51.29 166 THR B O 1
ATOM 4491 N N . PRO B 1 193 ? 14.736 25.705 -4.605 1.00 51.98 167 PRO B N 1
ATOM 4492 C CA . PRO B 1 193 ? 13.545 24.844 -4.653 1.00 52.92 167 PRO B CA 1
ATOM 4493 C C . PRO B 1 193 ? 13.613 23.644 -3.703 1.00 51.54 167 PRO B C 1
ATOM 4494 O O . PRO B 1 193 ? 12.661 22.867 -3.634 1.00 53.45 167 PRO B O 1
ATOM 4498 N N . ARG B 1 194 ? 14.721 23.500 -2.984 1.00 47.44 168 ARG B N 1
ATOM 4499 C CA . ARG B 1 194 ? 14.926 22.357 -2.104 1.00 45.07 168 ARG B CA 1
ATOM 4500 C C . ARG B 1 194 ? 14.824 22.731 -0.629 1.00 40.98 168 ARG B C 1
ATOM 4501 O O . ARG B 1 194 ? 14.871 21.859 0.238 1.00 38.83 168 ARG B O 1
ATOM 4509 N N . THR B 1 195 ? 14.689 24.023 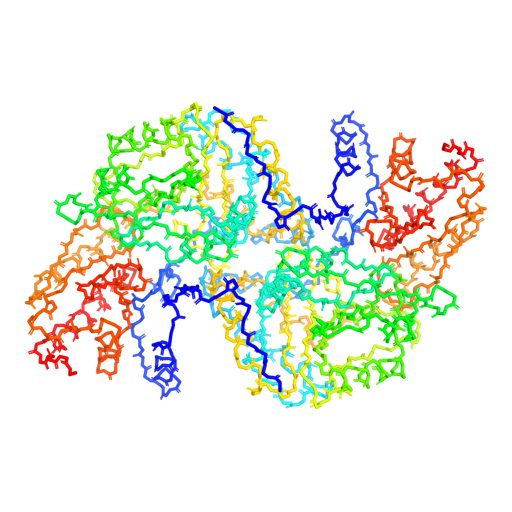-0.347 1.00 41.51 169 THR B N 1
ATOM 4510 C CA . THR B 1 195 ? 14.562 24.487 1.030 1.00 39.77 169 THR B CA 1
ATOM 4511 C C . THR B 1 195 ? 13.245 24.010 1.634 1.00 40.23 169 THR B C 1
ATOM 4512 O O . THR B 1 195 ? 12.172 24.290 1.103 1.00 42.03 169 THR B O 1
ATOM 4516 N N . ARG B 1 196 ? 13.334 23.281 2.742 1.00 38.64 170 ARG B N 1
ATOM 4517 C CA . ARG B 1 196 ? 12.150 22.727 3.388 1.00 38.83 170 ARG B CA 1
ATOM 4518 C C . ARG B 1 196 ? 11.668 23.625 4.520 1.00 37.78 170 ARG B C 1
ATOM 4519 O O . ARG B 1 196 ? 10.474 23.690 4.809 1.00 39.67 170 ARG B O 1
ATOM 4527 N N . GLY B 1 197 ? 12.605 24.314 5.162 1.00 34.78 171 GLY B N 1
ATOM 4528 C CA . GLY B 1 197 ? 12.266 25.198 6.259 1.00 33.83 171 GLY B CA 1
ATOM 4529 C C . GLY B 1 197 ? 13.408 26.088 6.701 1.00 32.71 171 GLY B C 1
ATOM 4530 O O . GLY B 1 197 ? 14.493 26.068 6.116 1.00 34.01 171 GLY B O 1
ATOM 4531 N N . ILE B 1 198 ? 13.157 26.877 7.740 1.00 29.00 172 ILE B N 1
ATOM 4532 C CA . ILE B 1 198 ? 14.168 27.764 8.297 1.00 28.47 172 ILE B CA 1
ATOM 4533 C C . ILE B 1 198 ? 14.208 27.629 9.817 1.00 29.58 172 ILE B C 1
ATOM 4534 O O . ILE B 1 198 ? 13.167 27.550 10.473 1.00 29.23 172 ILE B O 1
ATOM 4539 N N . VAL B 1 199 ? 15.417 27.580 10.369 1.00 30.84 173 VAL B N 1
ATOM 4540 C CA . VAL B 1 199 ? 15.597 27.501 11.812 1.00 31.66 173 VAL B CA 1
ATOM 4541 C C . VAL B 1 199 ? 15.778 28.888 12.418 1.00 33.58 173 VAL B C 1
ATOM 4542 O O . VAL B 1 199 ? 16.606 29.676 11.960 1.00 34.65 173 VAL B O 1
ATOM 4546 N N . ILE B 1 200 ? 14.990 29.179 13.448 1.00 31.52 174 ILE B N 1
ATOM 4547 C CA . ILE B 1 200 ? 15.123 30.421 14.196 1.00 32.79 174 ILE B CA 1
ATOM 4548 C C . ILE B 1 200 ? 15.496 30.119 15.643 1.00 32.84 174 ILE B C 1
ATOM 4549 O O . ILE B 1 200 ? 14.792 29.383 16.334 1.00 32.70 174 ILE B O 1
ATOM 4554 N N . ILE B 1 201 ? 16.616 30.676 16.090 1.00 32.94 175 ILE B N 1
ATOM 4555 C CA . ILE B 1 201 ? 17.040 30.527 17.476 1.00 31.17 175 ILE B CA 1
ATOM 4556 C C . ILE B 1 201 ? 16.914 31.872 18.181 1.00 31.24 175 ILE B C 1
ATOM 4557 O O . ILE B 1 201 ? 17.764 32.748 18.025 1.00 31.32 175 ILE B O 1
ATOM 4562 N N . ASN B 1 202 ? 15.842 32.030 18.949 1.00 26.57 176 ASN B N 1
ATOM 4563 C CA . ASN B 1 202 ? 15.506 33.314 19.546 1.00 27.52 176 ASN B CA 1
ATOM 4564 C C . ASN B 1 202 ? 14.922 33.177 20.951 1.00 27.68 176 ASN B C 1
ATOM 4565 O O . ASN B 1 202 ? 13.865 32.572 21.119 1.00 26.49 176 ASN B O 1
ATOM 4570 N N . PRO B 1 203 ? 15.595 33.745 21.970 1.00 33.43 177 PRO B N 1
ATOM 4571 C CA . PRO B 1 203 ? 16.870 34.477 21.962 1.00 33.70 177 PRO B CA 1
ATOM 4572 C C . PRO B 1 203 ? 18.034 33.623 21.477 1.00 33.61 177 PRO B C 1
ATOM 4573 O O . PRO B 1 203 ? 18.005 32.400 21.624 1.00 32.85 177 PRO B O 1
ATOM 4577 N N . ASN B 1 204 ? 19.046 34.263 20.904 1.00 31.32 178 ASN B N 1
ATOM 4578 C CA . ASN B 1 204 ? 20.049 33.528 20.152 1.00 31.79 178 ASN B CA 1
ATOM 4579 C C . ASN B 1 204 ? 21.257 33.042 20.945 1.00 32.40 178 ASN B C 1
ATOM 4580 O O . ASN B 1 204 ? 21.875 33.786 21.706 1.00 33.22 178 ASN B O 1
ATOM 4585 N N . ASN B 1 205 ? 21.555 31.763 20.751 1.00 31.85 179 ASN B N 1
ATOM 4586 C CA . ASN B 1 205 ? 22.827 31.154 21.101 1.00 31.85 179 ASN B CA 1
ATOM 4587 C C . ASN B 1 205 ? 23.606 31.073 19.789 1.00 31.47 179 ASN B C 1
ATOM 4588 O O . ASN B 1 205 ? 23.116 30.484 18.827 1.00 31.95 179 ASN B O 1
ATOM 4593 N N . PRO B 1 206 ? 24.818 31.653 19.731 1.00 29.90 180 PRO B N 1
ATOM 4594 C CA . PRO B 1 206 ? 25.642 32.246 20.789 1.00 30.00 180 PRO B CA 1
ATOM 4595 C C . PRO B 1 206 ? 25.724 33.776 20.843 1.00 31.18 180 PRO B C 1
ATOM 4596 O O . PRO B 1 206 ? 26.600 34.281 21.545 1.00 33.52 180 PRO B O 1
ATOM 4600 N N . THR B 1 207 ? 24.858 34.501 20.141 1.00 27.86 181 THR B N 1
ATOM 4601 C CA . THR B 1 207 ? 25.005 35.956 20.073 1.00 29.53 181 THR B CA 1
ATOM 4602 C C . THR B 1 207 ? 24.271 36.694 21.191 1.00 30.77 181 THR B C 1
ATOM 4603 O O . THR B 1 207 ? 24.601 37.838 21.510 1.00 31.50 181 THR B O 1
ATOM 4607 N N . GLY B 1 208 ? 23.273 36.046 21.780 1.00 31.22 182 GLY B N 1
ATOM 4608 C CA . GLY B 1 208 ? 22.495 36.663 22.840 1.00 30.15 182 GLY B CA 1
ATOM 4609 C C . GLY B 1 208 ? 21.503 37.680 22.312 1.00 31.04 182 GLY B C 1
ATOM 4610 O O . GLY B 1 208 ? 20.932 38.460 23.075 1.00 32.48 182 GLY B O 1
ATOM 4611 N N . ALA B 1 209 ? 21.292 37.670 21.000 1.00 32.24 183 ALA B N 1
ATOM 4612 C CA . ALA B 1 209 ? 20.389 38.625 20.368 1.00 32.17 183 ALA B CA 1
ATOM 4613 C C . ALA B 1 209 ? 18.931 38.298 20.673 1.00 32.54 183 ALA B C 1
ATOM 4614 O O . ALA B 1 209 ? 18.552 37.131 20.775 1.00 31.61 183 ALA B O 1
ATOM 4616 N N . VAL B 1 210 ? 18.124 39.342 20.828 1.00 28.45 184 VAL B N 1
ATOM 4617 C CA . VAL B 1 210 ? 16.685 39.192 20.997 1.00 29.70 184 VAL B CA 1
ATOM 4618 C C . VAL B 1 210 ? 15.983 39.843 19.811 1.00 33.20 184 VAL B C 1
ATOM 4619 O O . VAL B 1 210 ? 15.983 41.066 19.674 1.00 34.85 184 VAL B O 1
ATOM 4623 N N . TYR B 1 211 ? 15.394 39.019 18.952 1.00 34.95 185 TYR B N 1
ATOM 4624 C CA . TYR B 1 211 ? 14.832 39.501 17.695 1.00 36.50 185 TYR B CA 1
ATOM 4625 C C . TYR B 1 211 ? 13.581 40.345 17.923 1.00 40.48 185 TYR B C 1
ATOM 4626 O O . TYR B 1 211 ? 12.756 40.037 18.784 1.00 41.10 185 TYR B O 1
ATOM 4635 N N . SER B 1 212 ? 13.451 41.418 17.149 1.00 40.95 186 SER B N 1
ATOM 4636 C CA . SER B 1 212 ? 12.279 42.279 17.227 1.00 43.41 186 SER B CA 1
ATOM 4637 C C . SER B 1 212 ? 11.082 41.598 16.578 1.00 43.02 186 SER B C 1
ATOM 4638 O O . SER B 1 212 ? 11.245 40.688 15.764 1.00 41.78 186 SER B O 1
ATOM 4641 N N . LYS B 1 213 ? 9.882 42.037 16.944 1.00 42.02 187 LYS B N 1
ATOM 4642 C CA . LYS B 1 213 ? 8.664 41.507 16.344 1.00 41.74 187 LYS B CA 1
ATOM 4643 C C . LYS B 1 213 ? 8.650 41.783 14.845 1.00 42.67 187 LYS B C 1
ATOM 4644 O O . LYS B 1 213 ? 8.218 40.946 14.054 1.00 40.30 187 LYS B O 1
ATOM 4650 N N . GLU B 1 214 ? 9.139 42.963 14.470 1.00 52.01 188 GLU B N 1
ATOM 4651 C CA . GLU B 1 214 ? 9.182 43.392 13.074 1.00 54.66 188 GLU B CA 1
ATOM 4652 C C . GLU B 1 214 ? 9.992 42.438 12.199 1.00 51.98 188 GLU B C 1
ATOM 4653 O O . GLU B 1 214 ? 9.567 42.081 11.101 1.00 52.37 188 GLU B O 1
ATOM 4659 N N . LEU B 1 215 ? 11.160 42.030 12.686 1.00 47.38 189 LEU B N 1
ATOM 4660 C CA . LEU B 1 215 ? 11.999 41.097 11.943 1.00 47.43 189 LEU B CA 1
ATOM 4661 C C . LEU B 1 215 ? 11.340 39.729 11.850 1.00 47.31 189 LEU B C 1
ATOM 4662 O O . LEU B 1 215 ? 11.384 39.080 10.806 1.00 49.12 189 LEU B O 1
ATOM 4667 N N . LEU B 1 216 ? 10.733 39.294 12.950 1.00 41.11 190 LEU B N 1
ATOM 4668 C CA . LEU B 1 216 ? 10.071 37.997 12.990 1.00 38.80 190 LEU B CA 1
ATOM 4669 C C . LEU B 1 216 ? 8.885 37.965 12.032 1.00 40.65 190 LEU B C 1
ATOM 4670 O O . LEU B 1 216 ? 8.569 36.922 11.463 1.00 39.96 190 LEU B O 1
ATOM 4675 N N . MET B 1 217 ? 8.239 39.113 11.851 1.00 45.60 191 MET B N 1
ATOM 4676 C CA . MET B 1 217 ? 7.136 39.230 10.900 1.00 48.19 191 MET B CA 1
ATOM 4677 C C . MET B 1 217 ? 7.640 39.131 9.462 1.00 49.08 191 MET B C 1
ATOM 4678 O O . MET B 1 217 ? 6.922 38.670 8.574 1.00 50.09 191 MET B O 1
ATOM 4683 N N . GLU B 1 218 ? 8.876 39.569 9.240 1.00 52.16 192 GLU B N 1
ATOM 4684 C CA . GLU B 1 218 ? 9.506 39.459 7.929 1.00 52.81 192 GLU B CA 1
ATOM 4685 C C . GLU B 1 218 ? 9.845 38.008 7.609 1.00 48.21 192 GLU B C 1
ATOM 4686 O O . GLU B 1 218 ? 9.667 37.555 6.477 1.00 47.61 192 GLU B O 1
ATOM 4692 N N . ILE B 1 219 ? 10.338 37.288 8.613 1.00 42.58 193 ILE B N 1
ATOM 4693 C CA . ILE B 1 219 ? 10.650 35.869 8.474 1.00 40.22 193 ILE B CA 1
ATOM 4694 C C . ILE B 1 219 ? 9.408 35.081 8.077 1.00 41.57 193 ILE B C 1
ATOM 4695 O O . ILE B 1 219 ? 9.449 34.251 7.168 1.00 42.94 193 ILE B O 1
ATOM 4700 N N . VAL B 1 220 ? 8.304 35.356 8.764 1.00 39.61 194 VAL B N 1
ATOM 4701 C CA . VAL B 1 220 ? 7.033 34.699 8.486 1.00 40.78 194 VAL B CA 1
ATOM 4702 C C . VAL B 1 220 ? 6.610 34.905 7.035 1.00 43.30 194 VAL B C 1
ATOM 4703 O O . VAL B 1 220 ? 6.224 33.953 6.355 1.00 43.76 194 VAL B O 1
ATOM 4707 N N . GLU B 1 221 ? 6.695 36.147 6.566 1.00 52.47 195 GLU B N 1
ATOM 4708 C CA . GLU B 1 221 ? 6.332 36.474 5.190 1.00 55.27 195 GLU B CA 1
ATOM 4709 C C . GLU B 1 221 ? 7.185 35.694 4.195 1.00 52.96 195 GLU B C 1
ATOM 4710 O O . GLU B 1 221 ? 6.684 35.210 3.181 1.00 54.49 195 GLU B O 1
ATOM 4716 N N . ILE B 1 222 ? 8.474 35.575 4.496 1.00 43.81 196 ILE B N 1
ATOM 4717 C CA . ILE B 1 222 ? 9.385 34.785 3.678 1.00 42.87 196 ILE B CA 1
ATOM 4718 C C . ILE B 1 222 ? 8.978 33.314 3.691 1.00 41.66 196 ILE B C 1
ATOM 4719 O O . ILE B 1 222 ? 8.893 32.672 2.643 1.00 41.58 196 ILE B O 1
ATOM 4724 N N . ALA B 1 223 ? 8.715 32.795 4.887 1.00 38.86 197 ALA B N 1
ATOM 4725 C CA . ALA B 1 223 ? 8.298 31.409 5.060 1.00 38.04 197 ALA B CA 1
ATOM 4726 C C . ALA B 1 223 ? 6.957 31.133 4.384 1.00 40.49 197 ALA B C 1
ATOM 4727 O O . ALA B 1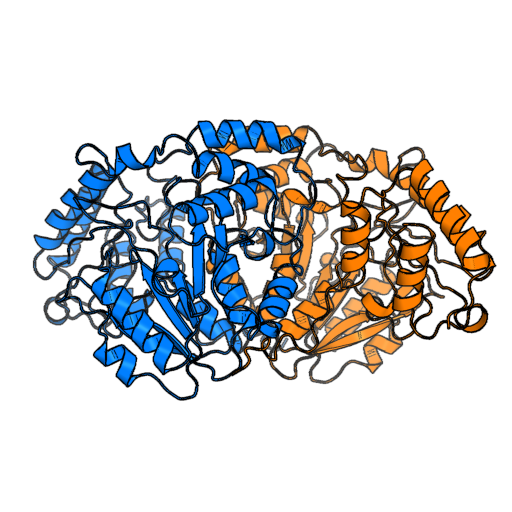 223 ? 6.752 30.066 3.807 1.00 40.88 197 ALA B O 1
ATOM 4729 N N . ARG B 1 224 ? 6.046 32.098 4.460 1.00 43.22 198 ARG B N 1
ATOM 4730 C CA . ARG B 1 224 ? 4.728 31.947 3.856 1.00 46.86 198 ARG B CA 1
ATOM 4731 C C . ARG B 1 224 ? 4.815 31.947 2.333 1.00 51.06 198 ARG B C 1
ATOM 4732 O O . ARG B 1 224 ? 4.164 31.144 1.664 1.00 52.32 198 ARG B O 1
ATOM 4740 N N . GLN B 1 225 ? 5.629 32.847 1.792 1.00 61.65 199 GLN B N 1
ATOM 4741 C CA . GLN B 1 225 ? 5.779 32.974 0.347 1.00 64.86 199 GLN B CA 1
ATOM 4742 C C . GLN B 1 225 ? 6.472 31.764 -0.269 1.00 62.92 199 GLN B C 1
ATOM 4743 O O . GLN B 1 225 ? 6.122 31.334 -1.368 1.00 64.67 199 GLN B O 1
ATOM 4749 N N . HIS B 1 226 ? 7.452 31.215 0.440 1.00 52.10 200 HIS B N 1
ATOM 4750 C CA . HIS B 1 226 ? 8.259 30.128 -0.101 1.00 52.34 200 HIS B CA 1
ATOM 4751 C C . HIS B 1 226 ? 7.921 28.771 0.504 1.00 52.37 200 HIS B C 1
ATOM 4752 O O . HIS B 1 226 ? 8.718 27.836 0.416 1.00 51.14 200 HIS B O 1
ATOM 4759 N N . ASN B 1 227 ? 6.744 28.674 1.119 1.00 62.77 201 ASN B N 1
ATOM 4760 C CA . ASN B 1 227 ? 6.211 27.397 1.586 1.00 63.32 201 ASN B CA 1
ATOM 4761 C C . ASN B 1 227 ? 7.142 26.702 2.584 1.00 57.82 201 ASN B C 1
ATOM 4762 O O . ASN B 1 227 ? 7.376 25.497 2.495 1.00 56.89 201 ASN B O 1
ATOM 4767 N N . LEU B 1 228 ? 7.673 27.466 3.535 1.00 43.26 202 LEU B N 1
ATOM 4768 C CA . LEU B 1 228 ? 8.669 26.938 4.463 1.00 40.71 202 LEU B CA 1
ATOM 4769 C C . LEU B 1 228 ? 8.109 26.671 5.858 1.00 40.36 202 LEU B C 1
ATOM 4770 O O . LEU B 1 228 ? 7.220 27.380 6.329 1.00 42.59 202 LEU B O 1
ATOM 4775 N N . ILE B 1 229 ? 8.641 25.641 6.510 1.00 37.87 203 ILE B N 1
ATOM 4776 C CA . ILE B 1 229 ? 8.302 25.340 7.897 1.00 35.01 203 ILE B CA 1
ATOM 4777 C C . ILE B 1 229 ? 9.246 26.079 8.835 1.00 33.13 203 ILE B C 1
ATOM 4778 O O . ILE B 1 229 ? 10.464 25.994 8.693 1.00 31.71 203 ILE B O 1
ATOM 4783 N N . ILE B 1 230 ? 8.688 26.805 9.795 1.00 34.26 204 ILE B N 1
ATOM 4784 C CA . ILE B 1 230 ? 9.511 27.540 10.744 1.00 33.67 204 ILE B CA 1
ATOM 4785 C C . ILE B 1 230 ? 9.795 26.710 11.989 1.00 33.61 204 ILE B C 1
ATOM 4786 O O . ILE B 1 230 ? 8.874 26.270 12.676 1.00 34.13 204 ILE B O 1
ATOM 4791 N N . PHE B 1 231 ? 11.076 26.493 12.268 1.00 33.83 205 PHE B N 1
ATOM 4792 C CA . PHE B 1 231 ? 11.487 25.827 13.496 1.00 33.28 205 PHE B CA 1
ATOM 4793 C C . PHE B 1 231 ? 12.052 26.857 14.466 1.00 33.81 205 PHE B C 1
ATOM 4794 O O . PHE B 1 231 ? 13.065 27.498 14.186 1.00 34.30 205 PHE B O 1
ATOM 4802 N N . ALA B 1 232 ? 11.387 27.020 15.605 1.00 32.80 206 ALA B N 1
ATOM 4803 C CA . ALA B 1 232 ? 11.757 28.058 16.558 1.00 32.33 206 ALA B CA 1
ATOM 4804 C C . ALA B 1 232 ? 12.340 27.482 17.843 1.00 31.01 206 ALA B C 1
ATOM 4805 O O . ALA B 1 232 ? 11.617 26.933 18.673 1.00 32.11 206 ALA B O 1
ATOM 4807 N N . ASP B 1 233 ? 13.653 27.614 17.995 1.00 29.84 207 ASP B N 1
ATOM 4808 C CA . ASP B 1 233 ? 14.333 27.237 19.227 1.00 28.97 207 ASP B CA 1
ATOM 4809 C C . ASP B 1 233 ? 14.259 28.403 20.212 1.00 30.54 207 ASP B C 1
ATOM 4810 O O . ASP B 1 233 ? 15.051 29.342 20.133 1.00 30.27 207 ASP B O 1
ATOM 4815 N N . GLU B 1 234 ? 13.301 28.338 21.133 1.00 31.72 208 GLU B N 1
ATOM 4816 C CA . GLU B 1 234 ? 13.051 29.432 22.068 1.00 32.61 208 GLU B CA 1
ATOM 4817 C C . GLU B 1 234 ? 13.358 29.035 23.508 1.00 32.76 208 GLU B C 1
ATOM 4818 O O . GLU B 1 234 ? 12.637 29.414 24.432 1.00 33.83 208 GLU B O 1
ATOM 4824 N N . ILE B 1 235 ? 14.439 28.285 23.695 1.00 29.81 209 ILE B N 1
ATOM 4825 C CA . ILE B 1 235 ? 14.778 27.745 25.007 1.00 30.35 209 ILE B CA 1
ATOM 4826 C C . ILE B 1 235 ? 15.241 28.835 25.990 1.00 30.41 209 ILE B C 1
ATOM 4827 O O . ILE B 1 235 ? 15.230 28.624 27.202 1.00 30.76 209 ILE B O 1
ATOM 4832 N N . TYR B 1 236 ? 15.619 30.003 25.474 1.00 30.88 210 TYR B N 1
ATOM 4833 C CA . TYR B 1 236 ? 16.064 31.107 26.330 1.00 31.72 210 TYR B CA 1
ATOM 4834 C C . TYR B 1 236 ? 15.027 32.218 26.450 1.00 33.18 210 TYR B C 1
ATOM 4835 O O . TYR B 1 236 ? 15.360 33.335 26.845 1.00 34.34 210 TYR B O 1
ATOM 4844 N N . ASP B 1 237 ? 13.774 31.910 26.129 1.00 32.60 211 ASP B N 1
ATOM 4845 C CA . ASP B 1 237 ? 12.744 32.939 25.998 1.00 36.25 211 ASP B CA 1
ATOM 4846 C C . ASP B 1 237 ? 12.409 33.664 27.305 1.00 37.22 211 ASP B C 1
ATOM 4847 O O . ASP B 1 237 ? 11.683 34.657 27.293 1.00 37.28 211 ASP B O 1
ATOM 4852 N N . LYS B 1 238 ? 12.935 33.178 28.425 1.00 40.75 212 LYS B N 1
ATOM 4853 C CA . LYS B 1 238 ? 12.680 33.826 29.708 1.00 42.49 212 LYS B CA 1
ATOM 4854 C C . LYS B 1 238 ? 13.945 34.431 30.312 1.00 39.92 212 LYS B C 1
ATOM 4855 O O . LYS B 1 238 ? 13.885 35.128 31.325 1.00 40.42 212 LYS B O 1
ATOM 4861 N N . ILE B 1 239 ? 15.088 34.172 29.685 1.00 34.53 213 ILE B N 1
ATOM 4862 C CA . ILE B 1 239 ? 16.333 34.807 30.099 1.00 34.15 213 ILE B CA 1
ATOM 4863 C C . ILE B 1 239 ? 16.552 36.076 29.273 1.00 34.88 213 ILE B C 1
ATOM 4864 O O . ILE B 1 239 ? 17.226 36.058 28.242 1.00 33.03 213 ILE B O 1
ATOM 4869 N N . LEU B 1 240 ? 15.953 37.171 29.732 1.00 38.38 214 LEU B N 1
ATOM 4870 C CA . LEU B 1 240 ? 16.029 38.457 29.047 1.00 40.78 214 LEU B CA 1
ATOM 4871 C C . LEU B 1 240 ? 16.545 39.536 29.993 1.00 43.37 214 LEU B C 1
ATOM 4872 O O . LEU B 1 240 ? 16.260 39.506 31.189 1.00 44.95 214 LEU B O 1
ATOM 4877 N N . TYR B 1 241 ? 17.297 40.490 29.455 1.00 40.07 215 TYR B N 1
ATOM 4878 C CA . TYR B 1 241 ? 17.865 41.555 30.274 1.00 40.69 215 TYR B CA 1
ATOM 4879 C C . TYR B 1 241 ? 17.315 42.920 29.877 1.00 44.14 215 TYR B C 1
ATOM 4880 O O . TYR B 1 241 ? 16.918 43.125 28.731 1.00 42.77 215 TYR B O 1
ATOM 4889 N N . ASP B 1 242 ? 17.298 43.842 30.837 1.00 51.16 216 ASP B N 1
ATOM 4890 C CA . ASP B 1 242 ? 16.810 45.202 30.620 1.00 55.69 216 ASP B CA 1
ATOM 4891 C C . ASP B 1 242 ? 15.365 45.219 30.134 1.00 58.31 216 ASP B C 1
ATOM 4892 O O . ASP B 1 242 ? 14.479 44.648 30.769 1.00 58.55 216 ASP B O 1
ATOM 4897 N N . ASP B 1 243 ? 15.135 45.873 29.001 1.00 68.21 217 ASP B N 1
ATOM 4898 C CA . ASP B 1 243 ? 13.789 46.015 28.462 1.00 69.58 217 ASP B CA 1
ATOM 4899 C C . ASP B 1 243 ? 13.512 45.010 27.349 1.00 65.11 217 ASP B C 1
ATOM 4900 O O . ASP B 1 243 ? 12.565 45.174 26.581 1.00 66.43 217 ASP B O 1
ATOM 4905 N N . ALA B 1 244 ? 14.339 43.972 27.267 1.00 48.91 218 ALA B N 1
ATOM 4906 C CA . ALA B 1 244 ? 14.201 42.965 26.217 1.00 47.41 218 ALA B CA 1
ATOM 4907 C C . ALA B 1 244 ? 12.846 42.271 26.288 1.00 47.26 218 ALA B C 1
ATOM 4908 O O . ALA B 1 244 ? 12.370 41.915 27.365 1.00 47.56 218 ALA B O 1
ATOM 4910 N N . GLU B 1 245 ? 12.231 42.087 25.126 1.00 55.84 219 GLU B N 1
ATOM 4911 C CA . GLU B 1 245 ? 10.901 41.505 25.039 1.00 55.79 219 GLU B CA 1
ATOM 4912 C C . GLU B 1 245 ? 10.888 40.354 24.041 1.00 52.57 219 GLU B C 1
ATOM 4913 O O . GLU B 1 245 ? 11.198 40.540 22.865 1.00 52.96 219 GLU B O 1
ATOM 4919 N N . HIS B 1 246 ? 10.536 39.164 24.515 1.00 41.15 220 HIS B N 1
ATOM 4920 C CA . HIS B 1 246 ? 10.507 37.992 23.651 1.00 38.70 220 HIS B CA 1
ATOM 4921 C C . HIS B 1 246 ? 9.183 37.870 22.908 1.00 39.69 220 HIS B C 1
ATOM 4922 O O . HIS B 1 246 ? 8.111 37.979 23.503 1.00 41.12 220 HIS B O 1
ATOM 4929 N N . HIS B 1 247 ? 9.272 37.647 21.601 1.00 41.42 221 HIS B N 1
ATOM 4930 C CA . HIS B 1 247 ? 8.099 37.363 20.785 1.00 42.35 221 HIS B CA 1
ATOM 4931 C C . HIS B 1 247 ? 8.210 35.964 20.195 1.00 40.12 221 HIS B C 1
ATOM 4932 O O . HIS B 1 247 ? 9.155 35.672 19.463 1.00 38.24 221 HIS B O 1
ATOM 4939 N N . SER B 1 248 ? 7.257 35.097 20.520 1.00 38.64 222 SER B N 1
ATOM 4940 C CA . SER B 1 248 ? 7.200 33.784 19.888 1.00 37.98 222 SER B CA 1
ATOM 4941 C C . SER B 1 248 ? 6.722 33.951 18.453 1.00 37.75 222 SER B C 1
ATOM 4942 O O . SER B 1 248 ? 5.759 34.671 18.196 1.00 38.83 222 SER B O 1
ATOM 4945 N N . ILE B 1 249 ? 7.399 33.297 17.516 1.00 36.58 223 ILE B N 1
ATOM 4946 C CA . ILE B 1 249 ? 7.072 33.462 16.104 1.00 38.20 223 ILE B CA 1
ATOM 4947 C C . ILE B 1 249 ? 5.821 32.667 15.725 1.00 39.81 223 ILE B C 1
ATOM 4948 O O . ILE B 1 249 ? 5.158 32.976 14.734 1.00 40.83 223 ILE B O 1
ATOM 4953 N N . ALA B 1 250 ? 5.492 31.661 16.530 1.00 43.02 224 ALA B N 1
ATOM 4954 C CA . ALA B 1 250 ? 4.346 30.795 16.256 1.00 43.01 224 ALA B CA 1
ATOM 4955 C C . ALA B 1 250 ? 3.010 31.550 16.187 1.00 45.15 224 ALA B C 1
ATOM 4956 O O . ALA B 1 250 ? 2.261 31.376 15.225 1.00 46.64 224 ALA B O 1
ATOM 4958 N N . PRO B 1 251 ? 2.695 32.390 17.195 1.00 40.52 225 PRO B N 1
ATOM 4959 C CA . PRO B 1 251 ? 1.414 33.092 17.056 1.00 43.32 225 PRO B CA 1
ATOM 4960 C C . PRO B 1 251 ? 1.476 34.247 16.058 1.00 44.28 225 PRO B C 1
ATOM 4961 O O . PRO B 1 251 ? 0.447 34.851 15.758 1.00 45.86 225 PRO B O 1
ATOM 4965 N N . LEU B 1 252 ? 2.670 34.549 15.558 1.00 48.05 226 LEU B N 1
ATOM 4966 C CA . LEU B 1 252 ? 2.829 35.562 14.520 1.00 48.86 226 LEU B CA 1
ATOM 4967 C C . LEU B 1 252 ? 2.663 34.929 13.142 1.00 47.79 226 LEU B C 1
ATOM 4968 O O . LEU B 1 252 ? 2.557 35.625 12.132 1.00 48.65 226 LEU B O 1
ATOM 4973 N N . ALA B 1 253 ? 2.641 33.600 13.115 1.00 40.96 227 ALA B N 1
ATOM 4974 C CA . ALA B 1 253 ? 2.391 32.853 11.887 1.00 41.46 227 ALA B CA 1
ATOM 4975 C C . ALA B 1 253 ? 1.242 31.865 12.080 1.00 42.59 227 ALA B C 1
ATOM 4976 O O . ALA B 1 253 ? 1.447 30.654 12.017 1.00 41.33 227 ALA B O 1
ATOM 4978 N N . PRO B 1 254 ? 0.023 32.381 12.304 1.00 47.56 228 PRO B N 1
ATOM 4979 C CA . PRO B 1 254 ? -1.115 31.519 12.645 1.00 49.69 228 PRO B CA 1
ATOM 4980 C C . PRO B 1 254 ? -1.580 30.645 11.483 1.00 52.05 228 PRO B C 1
ATOM 4981 O O . PRO B 1 254 ? -2.278 29.656 11.704 1.00 52.52 228 PRO B O 1
ATOM 4985 N N . ASP B 1 255 ? -1.193 31.008 10.265 1.00 62.21 229 ASP B N 1
ATOM 4986 C CA . ASP B 1 255 ? -1.630 30.286 9.075 1.00 63.02 229 ASP B CA 1
ATOM 4987 C C . ASP B 1 255 ? -0.578 29.297 8.580 1.00 59.18 229 ASP B C 1
ATOM 4988 O O . ASP B 1 255 ? -0.790 28.602 7.587 1.00 60.61 229 ASP B O 1
ATOM 4993 N N . LEU B 1 256 ? 0.554 29.238 9.272 1.00 44.76 230 LEU B N 1
ATOM 4994 C CA . LEU B 1 256 ? 1.638 28.347 8.878 1.00 43.58 230 LEU B CA 1
ATOM 4995 C C . LEU B 1 256 ? 1.894 27.272 9.927 1.00 44.04 230 LEU B C 1
ATOM 4996 O O . LEU B 1 256 ? 1.672 27.488 11.118 1.00 42.60 230 LEU B O 1
ATOM 5001 N N . LEU B 1 257 ? 2.363 26.113 9.477 1.00 56.98 231 LEU B N 1
ATOM 5002 C CA . LEU B 1 257 ? 2.808 25.076 10.395 1.00 54.32 231 LEU B CA 1
ATOM 5003 C C . LEU B 1 257 ? 4.177 25.437 10.948 1.00 51.18 231 LEU B C 1
ATOM 5004 O O . LEU B 1 257 ? 5.163 25.479 10.213 1.00 51.48 231 LEU B O 1
ATOM 5009 N N A THR B 1 258 ? 4.229 25.711 12.249 0.71 39.35 232 THR B N 1
ATOM 5010 N N B THR B 1 258 ? 4.235 25.698 12.247 0.29 39.36 232 THR B N 1
ATOM 5011 C CA A THR B 1 258 ? 5.483 26.040 12.919 0.71 37.29 232 THR B CA 1
ATOM 5012 C CA B THR B 1 258 ? 5.499 26.006 12.895 0.29 36.86 232 THR B CA 1
ATOM 5013 C C A THR B 1 258 ? 5.749 25.074 14.070 0.71 35.72 232 THR B C 1
ATOM 5014 C C B THR B 1 258 ? 5.754 25.036 14.038 0.29 35.60 232 THR B C 1
ATOM 5015 O O A THR B 1 258 ? 4.816 24.533 14.664 0.71 36.59 232 THR B O 1
ATOM 5016 O O B THR B 1 258 ? 4.822 24.451 14.591 0.29 36.55 232 THR B O 1
ATOM 5023 N N . ILE B 1 259 ? 7.023 24.862 14.380 1.00 33.39 233 ILE B N 1
ATOM 5024 C CA . ILE B 1 259 ? 7.405 23.970 15.465 1.00 32.87 233 ILE B CA 1
ATOM 5025 C C . ILE B 1 259 ? 8.309 24.702 16.449 1.00 31.16 233 ILE B C 1
ATOM 5026 O O . ILE B 1 259 ? 9.382 25.182 16.083 1.00 29.97 233 ILE B O 1
ATOM 5031 N N . THR B 1 260 ? 7.862 24.788 17.697 1.00 29.30 234 THR B N 1
ATOM 5032 C CA . THR B 1 260 ? 8.558 25.569 18.712 1.00 29.46 234 THR B CA 1
ATOM 5033 C C . THR B 1 260 ? 9.177 24.678 19.782 1.00 29.58 234 THR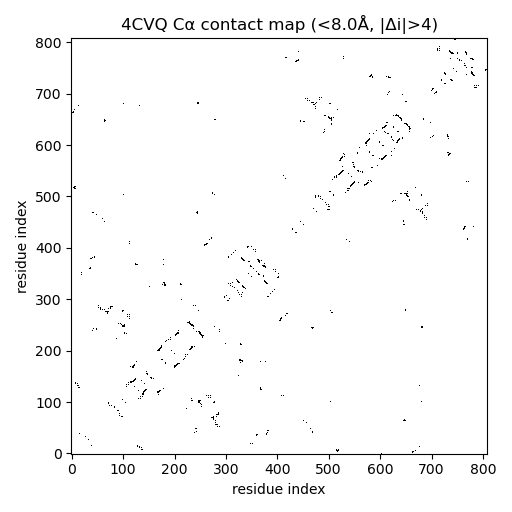 B C 1
ATOM 5034 O O . THR B 1 260 ? 8.507 23.814 20.342 1.00 30.43 234 THR B O 1
ATOM 5038 N N . PHE B 1 261 ? 10.458 24.898 20.064 1.00 30.23 235 PHE B N 1
ATOM 5039 C CA . PHE B 1 261 ? 11.170 24.115 21.069 1.00 28.94 235 PHE B CA 1
ATOM 5040 C C . PHE B 1 261 ? 11.449 24.944 22.317 1.00 30.00 235 PHE B C 1
ATOM 5041 O O . PHE B 1 261 ? 11.787 26.125 22.228 1.00 30.07 235 PHE B O 1
ATOM 5049 N N . ASN B 1 262 ? 11.306 24.313 23.478 1.00 28.31 236 ASN B N 1
ATOM 5050 C CA . ASN B 1 262 ? 11.616 24.945 24.754 1.00 29.75 236 ASN B CA 1
ATOM 5051 C C . ASN B 1 262 ? 11.800 23.870 25.820 1.00 29.40 236 ASN B C 1
ATOM 5052 O O . ASN B 1 262 ? 11.458 22.709 25.597 1.00 28.19 236 ASN B O 1
ATOM 5057 N N . GLY B 1 263 ? 12.341 24.246 26.973 1.00 33.28 237 GLY B N 1
ATOM 5058 C CA . GLY B 1 263 ? 12.599 23.269 28.015 1.00 33.09 237 GLY B CA 1
ATOM 5059 C C . GLY B 1 263 ? 12.955 23.850 29.368 1.00 33.74 237 GLY B C 1
ATOM 5060 O O . GLY B 1 263 ? 12.858 25.058 29.588 1.00 32.84 237 GLY B O 1
ATOM 5061 N N . LEU B 1 264 ? 13.377 22.974 30.274 1.00 32.06 238 LEU B N 1
ATOM 5062 C CA . LEU B 1 264 ? 13.669 23.354 31.649 1.00 33.17 238 LEU B CA 1
ATOM 5063 C C . LEU B 1 264 ? 15.160 23.565 31.893 1.00 34.41 238 LEU B C 1
ATOM 5064 O O . LEU B 1 264 ? 15.552 24.111 32.924 1.00 36.12 238 LEU B O 1
ATOM 5069 N N . SER B 1 265 ? 15.981 23.128 30.941 1.00 34.87 239 SER B N 1
ATOM 5070 C CA . SER B 1 265 ? 17.435 23.097 31.103 1.00 36.78 239 SER B CA 1
ATOM 5071 C C . SER B 1 265 ? 18.055 24.419 31.555 1.00 38.87 239 SER B C 1
ATOM 5072 O O . SER B 1 265 ? 18.770 24.463 32.556 1.00 41.26 239 SER B O 1
ATOM 5075 N N . LYS B 1 266 ? 17.780 25.491 30.821 1.00 37.90 240 LYS B N 1
ATOM 5076 C CA . LYS B 1 266 ? 18.444 26.747 31.059 1.00 38.84 240 LYS B CA 1
ATOM 5077 C C . LYS B 1 266 ? 17.658 27.598 32.002 1.00 39.94 240 LYS B C 1
ATOM 5078 O O . LYS B 1 266 ? 18.178 27.989 33.079 1.00 40.89 240 LYS B O 1
ATOM 5084 N N . THR B 1 267 ? 16.415 27.902 31.642 1.00 39.33 241 THR B N 1
ATOM 5085 C CA . THR B 1 267 ? 15.573 28.801 32.427 1.00 39.60 241 THR B CA 1
ATOM 5086 C C . THR B 1 267 ? 15.366 28.314 33.863 1.00 39.12 241 THR B C 1
ATOM 5087 O O . THR B 1 267 ? 15.377 29.110 34.804 1.00 39.00 241 THR B O 1
ATOM 5091 N N . TYR B 1 268 ? 15.195 27.008 34.035 1.00 34.91 242 TYR B N 1
ATOM 5092 C CA . TYR B 1 268 ? 14.908 26.469 35.359 1.00 35.43 242 TYR B CA 1
ATOM 5093 C C . TYR B 1 268 ? 16.092 25.703 35.944 1.00 34.37 242 TYR B C 1
ATOM 5094 O O . TYR B 1 268 ? 15.968 25.055 36.984 1.00 34.20 242 TYR B O 1
ATOM 5103 N N . ARG B 1 269 ? 17.236 25.801 35.271 1.00 35.68 243 ARG B N 1
ATOM 5104 C CA . ARG B 1 269 ? 18.514 25.318 35.794 1.00 36.56 243 ARG B CA 1
ATOM 5105 C C . ARG B 1 269 ? 18.484 23.850 36.216 1.00 37.59 243 ARG B C 1
ATOM 5106 O O . ARG B 1 269 ? 19.005 23.486 37.271 1.00 38.20 243 ARG B O 1
ATOM 5114 N N . VAL B 1 270 ? 17.868 23.015 35.385 1.00 37.69 244 VAL B N 1
ATOM 5115 C CA . VAL B 1 270 ? 17.841 21.575 35.612 1.00 37.65 244 VAL B CA 1
ATOM 5116 C C . VAL B 1 270 ? 18.239 20.835 34.339 1.00 36.37 244 VAL B C 1
ATOM 5117 O O . VAL B 1 270 ? 17.548 19.916 33.896 1.00 36.40 244 VAL B O 1
ATOM 5121 N N . ALA B 1 271 ? 19.363 21.249 33.764 1.00 33.66 245 ALA B N 1
ATOM 5122 C CA . ALA B 1 271 ? 19.876 20.672 32.528 1.00 30.90 245 ALA B CA 1
ATOM 5123 C C . ALA B 1 271 ? 20.048 19.158 32.623 1.00 31.44 245 ALA B C 1
ATOM 5124 O O . ALA B 1 271 ? 19.796 18.439 31.659 1.00 29.99 245 ALA B O 1
ATOM 5126 N N . GLY B 1 272 ? 20.469 18.681 33.789 1.00 36.07 246 GLY B N 1
ATOM 5127 C CA . GLY B 1 272 ? 20.716 17.264 33.993 1.00 36.13 246 GLY B CA 1
ATOM 5128 C C . GLY B 1 272 ? 19.472 16.395 34.012 1.00 36.37 246 GLY B C 1
ATOM 5129 O O . GLY B 1 272 ? 19.560 15.178 33.838 1.00 36.65 246 GLY B O 1
ATOM 5130 N N . PHE B 1 273 ? 18.311 17.008 34.224 1.00 32.33 247 PHE B N 1
ATOM 5131 C CA . PHE B 1 273 ? 17.059 16.253 34.272 1.00 33.57 247 PHE B CA 1
ATOM 5132 C C . PHE B 1 273 ? 16.609 15.888 32.858 1.00 32.54 247 PHE B C 1
ATOM 5133 O O . PHE B 1 273 ? 15.791 14.987 32.672 1.00 33.36 247 PHE B O 1
ATOM 5141 N N . ARG B 1 274 ? 17.157 16.600 31.875 1.00 32.66 248 ARG B N 1
ATOM 5142 C CA . ARG B 1 274 ? 16.821 16.420 30.461 1.00 32.20 248 ARG B CA 1
ATOM 5143 C C . ARG B 1 274 ? 15.315 16.496 30.215 1.00 33.34 248 ARG B C 1
ATOM 5144 O O . ARG B 1 274 ? 14.661 15.476 29.984 1.00 35.04 248 ARG B O 1
ATOM 5152 N N . GLN B 1 275 ? 14.771 17.707 30.268 1.00 32.59 249 GLN B N 1
ATOM 5153 C CA . GLN B 1 275 ? 13.351 17.925 30.023 1.00 32.72 249 GLN B CA 1
ATOM 5154 C C . GLN B 1 275 ? 13.128 19.045 29.016 1.00 31.62 249 GLN B C 1
ATOM 5155 O O . GLN B 1 275 ? 13.437 20.206 29.285 1.00 32.02 249 GLN B O 1
ATOM 5161 N N . GLY B 1 276 ? 12.591 18.684 27.857 1.00 31.53 250 GLY B N 1
ATOM 5162 C CA . GLY B 1 276 ? 12.291 19.647 26.815 1.00 30.61 250 GLY B CA 1
ATOM 5163 C C . GLY B 1 276 ? 11.034 19.251 26.069 1.00 31.11 250 GLY B C 1
ATOM 5164 O O . GLY B 1 276 ? 10.546 18.129 26.214 1.00 32.34 250 GLY B O 1
ATOM 5165 N N . TRP B 1 277 ? 10.504 20.169 25.269 1.00 29.19 251 TRP B N 1
ATOM 5166 C CA . TRP B 1 277 ? 9.300 19.887 24.500 1.00 31.79 251 TRP B CA 1
ATOM 5167 C C . TRP B 1 277 ? 9.281 20.620 23.165 1.00 31.63 251 TRP B C 1
ATOM 5168 O O . TRP B 1 277 ? 9.925 21.656 23.002 1.00 30.64 251 TRP B O 1
ATOM 5179 N N . MET B 1 278 ? 8.549 20.065 22.206 1.00 32.78 252 MET B N 1
ATOM 5180 C CA . MET B 1 278 ? 8.283 20.769 20.961 1.00 33.22 252 MET B CA 1
ATOM 5181 C C . MET B 1 278 ? 6.785 20.820 20.699 1.00 34.35 252 MET B C 1
ATOM 5182 O O . MET B 1 278 ? 6.069 19.840 20.906 1.00 35.79 252 MET B O 1
ATOM 5187 N N . VAL B 1 279 ? 6.316 21.980 20.255 1.00 31.79 253 VAL B N 1
ATOM 5188 C CA . VAL B 1 279 ? 4.895 22.200 20.047 1.00 32.51 253 VAL B CA 1
ATOM 5189 C C . VAL B 1 279 ? 4.586 22.495 18.586 1.00 34.21 253 VAL B C 1
ATOM 5190 O O . VAL B 1 279 ? 5.161 23.407 17.991 1.00 34.17 253 VAL B O 1
ATOM 5194 N N . LEU B 1 280 ? 3.678 21.714 18.013 1.00 38.56 254 LEU B N 1
ATOM 5195 C CA . LEU B 1 280 ? 3.216 21.950 16.653 1.00 39.16 254 LEU B CA 1
ATOM 5196 C C . LEU B 1 280 ? 2.084 22.967 16.669 1.00 40.96 254 LEU B C 1
ATOM 5197 O O . LEU B 1 280 ? 1.112 22.813 17.408 1.00 43.54 254 LEU B O 1
ATOM 5202 N N . ASN B 1 281 ? 2.214 24.009 15.856 1.00 37.54 255 ASN B N 1
ATOM 5203 C CA . ASN B 1 281 ? 1.191 25.043 15.778 1.00 38.95 255 ASN B CA 1
ATOM 5204 C C . ASN B 1 281 ? 0.864 25.393 14.332 1.00 39.56 255 ASN B C 1
ATOM 5205 O O . ASN B 1 281 ? 1.737 25.355 13.465 1.00 37.33 255 ASN B O 1
ATOM 5210 N N . GLY B 1 282 ? -0.397 25.730 14.078 1.00 44.22 256 GLY B N 1
ATOM 5211 C CA . GLY B 1 282 ? -0.845 26.074 12.740 1.00 47.27 256 GLY B CA 1
ATOM 5212 C C . GLY B 1 282 ? -1.606 24.938 12.085 1.00 50.36 256 GLY B C 1
ATOM 5213 O O . GLY B 1 282 ? -1.842 23.908 12.717 1.00 50.65 256 GLY B O 1
ATOM 5214 N N . PRO B 1 283 ? -2.006 25.123 10.816 1.00 51.98 257 PRO B N 1
ATOM 5215 C CA . PRO B 1 283 ? -2.681 24.080 10.033 1.00 53.78 257 PRO B CA 1
ATOM 5216 C C . PRO B 1 283 ? -1.825 22.819 9.950 1.00 51.87 257 PRO B C 1
ATOM 5217 O O . PRO B 1 283 ? -0.620 22.925 9.721 1.00 49.06 257 PRO B O 1
ATOM 5221 N N . LYS B 1 284 ? -2.430 21.649 10.132 1.00 61.23 258 LYS B N 1
ATOM 5222 C CA . LYS B 1 284 ? -1.648 20.425 10.288 1.00 60.64 258 LYS B CA 1
ATOM 5223 C C . LYS B 1 284 ? -2.120 19.240 9.444 1.00 62.40 258 LYS B C 1
ATOM 5224 O O . LYS B 1 284 ? -1.442 18.215 9.391 1.00 61.42 258 LYS B O 1
ATOM 5230 N N . LYS B 1 285 ? -3.266 19.369 8.785 1.00 69.16 259 LYS B N 1
ATOM 5231 C CA . LYS B 1 285 ? -3.823 18.234 8.053 1.00 71.33 259 LYS B CA 1
ATOM 5232 C C . LYS B 1 285 ? -3.030 17.951 6.776 1.00 70.42 259 LYS B C 1
ATOM 5233 O O . LYS B 1 285 ? -3.046 16.831 6.260 1.00 72.79 259 LYS B O 1
ATOM 5239 N N . HIS B 1 286 ? -2.326 18.963 6.279 1.00 57.60 260 HIS B N 1
ATOM 5240 C CA . HIS B 1 286 ? -1.477 18.787 5.105 1.00 56.57 260 HIS B CA 1
ATOM 5241 C C . HIS B 1 286 ? -0.135 18.172 5.498 1.00 53.21 260 HIS B C 1
ATOM 5242 O O . HIS B 1 286 ? 0.691 17.859 4.641 1.00 53.34 260 HIS B O 1
ATOM 5249 N N . ALA B 1 287 ? 0.074 18.000 6.799 1.00 46.59 261 ALA B N 1
ATOM 5250 C CA . ALA B 1 287 ? 1.330 17.461 7.304 1.00 43.82 261 ALA B CA 1
ATOM 5251 C C . ALA B 1 287 ? 1.116 16.211 8.154 1.00 44.09 261 ALA B C 1
ATOM 5252 O O . ALA B 1 287 ? 1.900 15.932 9.060 1.00 42.05 261 ALA B O 1
ATOM 5254 N N . LYS B 1 288 ? 0.058 15.461 7.854 1.00 55.14 262 LYS B N 1
ATOM 5255 C CA . LYS B 1 288 ? -0.268 14.251 8.605 1.00 56.05 262 LYS B CA 1
ATOM 5256 C C . LYS B 1 288 ? 0.823 13.188 8.462 1.00 53.24 262 LYS B C 1
ATOM 5257 O O . LYS B 1 288 ? 1.131 12.470 9.414 1.00 51.99 262 LYS B O 1
ATOM 5263 N N . GLY B 1 289 ? 1.409 13.100 7.272 1.00 43.58 263 GLY B N 1
ATOM 5264 C CA . GLY B 1 289 ? 2.492 12.166 7.021 1.00 42.66 263 GLY B CA 1
ATOM 5265 C C . GLY B 1 289 ? 3.704 12.459 7.884 1.00 39.92 263 GLY B C 1
ATOM 5266 O O . GLY B 1 289 ? 4.271 11.558 8.502 1.00 39.21 263 GLY B O 1
ATOM 5267 N N . TYR B 1 290 ? 4.097 13.728 7.928 1.00 39.97 264 TYR B N 1
ATOM 5268 C CA . TYR B 1 290 ? 5.227 14.164 8.740 1.00 37.39 264 TYR B CA 1
ATOM 5269 C C . TYR B 1 290 ? 4.958 13.941 10.225 1.00 37.39 264 TYR B C 1
ATOM 5270 O O . TYR B 1 290 ? 5.856 13.561 10.977 1.00 37.21 264 TYR B O 1
ATOM 5279 N N . ILE B 1 291 ? 3.716 14.171 10.639 1.00 37.75 265 ILE B N 1
ATOM 5280 C CA . ILE B 1 291 ? 3.329 13.998 12.036 1.00 37.99 265 ILE B CA 1
ATOM 5281 C C . ILE B 1 291 ? 3.409 12.529 12.449 1.00 38.26 265 ILE B C 1
ATOM 5282 O O . ILE B 1 291 ? 3.893 12.211 13.537 1.00 36.92 265 ILE B O 1
ATOM 5287 N N . GLU B 1 292 ? 2.952 11.637 11.575 1.00 41.25 266 GLU B N 1
ATOM 5288 C CA . GLU B 1 292 ? 3.053 10.203 11.837 1.00 43.50 266 GLU B CA 1
ATOM 5289 C C . GLU B 1 292 ? 4.510 9.772 11.980 1.00 40.63 266 GLU B C 1
ATOM 5290 O O . GLU B 1 292 ? 4.817 8.849 12.730 1.00 39.67 266 GLU B O 1
ATOM 5296 N N . GLY B 1 293 ? 5.400 10.447 11.260 1.00 42.76 267 GLY B N 1
ATOM 5297 C CA . GLY B 1 293 ? 6.824 10.195 11.383 1.00 42.42 267 GLY B CA 1
ATOM 5298 C C . GLY B 1 293 ? 7.345 10.578 12.755 1.00 41.99 267 GLY B C 1
ATOM 5299 O O . GLY B 1 293 ? 8.162 9.866 13.341 1.00 43.10 267 GLY B O 1
ATOM 5300 N N . LEU B 1 294 ? 6.870 11.708 13.269 1.00 37.15 268 LEU B N 1
ATOM 5301 C CA . LEU B 1 294 ? 7.256 12.168 14.599 1.00 37.01 268 LEU B CA 1
ATOM 5302 C C . LEU B 1 294 ? 6.727 11.224 15.674 1.00 37.57 268 LEU B C 1
ATOM 5303 O O . LEU B 1 294 ? 7.450 10.857 16.600 1.00 36.60 268 LEU B O 1
ATOM 5308 N N . GLU B 1 295 ? 5.461 10.836 15.545 1.00 41.16 269 GLU B N 1
ATOM 5309 C CA . GLU B 1 295 ? 4.844 9.901 16.480 1.00 45.83 269 GLU B CA 1
ATOM 5310 C C . GLU B 1 295 ? 5.534 8.543 16.409 1.00 47.09 269 GLU B C 1
ATOM 5311 O O . GLU B 1 295 ? 5.570 7.798 17.388 1.00 48.40 269 GLU B O 1
ATOM 5317 N N . MET B 1 296 ? 6.083 8.235 15.240 1.00 48.48 270 MET B N 1
ATOM 5318 C CA . MET B 1 296 ? 6.830 7.003 15.032 1.00 48.67 270 MET B CA 1
ATOM 5319 C C . MET B 1 296 ? 8.140 7.011 15.812 1.00 44.61 270 MET B C 1
ATOM 5320 O O . MET B 1 296 ? 8.460 6.055 16.518 1.00 44.74 270 MET B O 1
ATOM 5325 N N . LEU B 1 297 ? 8.891 8.101 15.677 1.00 35.59 271 LEU B N 1
ATOM 5326 C CA . LEU B 1 297 ? 10.179 8.242 16.347 1.00 34.50 271 LEU B CA 1
ATOM 5327 C C . LEU B 1 297 ? 10.021 8.325 17.863 1.00 36.27 271 LEU B C 1
ATOM 5328 O O . LEU B 1 297 ? 10.900 7.895 18.611 1.00 37.25 271 LEU B O 1
ATOM 5333 N N . ALA B 1 298 ? 8.901 8.881 18.314 1.00 37.18 272 ALA B N 1
ATOM 5334 C CA . ALA B 1 298 ? 8.620 8.972 19.742 1.00 36.95 272 ALA B CA 1
ATOM 5335 C C . ALA B 1 298 ? 8.268 7.600 20.312 1.00 38.87 272 ALA B C 1
ATOM 5336 O O . ALA B 1 298 ? 8.680 7.254 21.420 1.00 38.72 272 ALA B O 1
ATOM 5338 N N . SER B 1 299 ? 7.509 6.822 19.546 1.00 42.73 273 SER B N 1
ATOM 5339 C CA . SER B 1 299 ? 7.104 5.485 19.969 1.00 46.99 273 SER B CA 1
ATOM 5340 C C . SER B 1 299 ? 8.291 4.527 20.052 1.00 48.42 273 SER B C 1
ATOM 5341 O O . SER B 1 299 ? 8.319 3.641 20.905 1.00 49.29 273 SER B O 1
ATOM 5344 N N . MET B 1 300 ? 9.269 4.712 19.169 1.00 54.03 274 MET B N 1
ATOM 5345 C CA . MET B 1 300 ? 10.437 3.830 19.096 1.00 56.16 274 MET B CA 1
ATOM 5346 C C . MET B 1 300 ? 11.218 3.733 20.408 1.00 56.63 274 MET B C 1
ATOM 5347 O O . MET B 1 300 ? 11.610 2.644 20.834 1.00 58.79 274 MET B O 1
ATOM 5352 N N A ARG B 1 301 ? 11.392 4.875 21.030 0.68 52.93 275 ARG B N 1
ATOM 5353 N N B ARG B 1 301 ? 11.358 4.888 21.011 0.32 52.81 275 ARG B N 1
ATOM 5354 C CA A ARG B 1 301 ? 12.185 4.932 22.226 0.68 52.84 275 ARG B CA 1
ATOM 5355 C CA B ARG B 1 301 ? 12.164 5.004 22.191 0.32 52.52 275 ARG B CA 1
ATOM 5356 C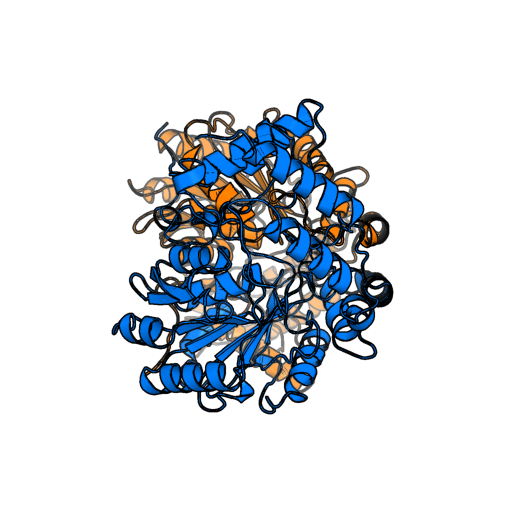 C A ARG B 1 301 ? 11.292 4.780 23.451 0.68 52.65 275 ARG B C 1
ATOM 5357 C C B ARG B 1 301 ? 11.294 4.783 23.431 0.32 52.63 275 ARG B C 1
ATOM 5358 O O A ARG B 1 301 ? 11.704 5.031 24.549 0.68 52.90 275 ARG B O 1
ATOM 5359 O O B ARG B 1 301 ? 11.718 5.021 24.528 0.32 52.99 275 ARG B O 1
ATOM 5374 N N . LEU B 1 302 ? 10.017 4.542 23.203 1.00 46.57 276 LEU B N 1
ATOM 5375 C CA . LEU B 1 302 ? 8.969 4.311 24.213 1.00 45.60 276 LEU B CA 1
ATOM 5376 C C . LEU B 1 302 ? 8.518 5.590 24.925 1.00 43.88 276 LEU B C 1
ATOM 5377 O O . LEU B 1 302 ? 7.345 5.953 24.840 1.00 44.85 276 LEU B O 1
ATOM 5382 N N . CYS B 1 303 ? 9.427 6.262 25.628 1.00 44.68 277 CYS B N 1
ATOM 5383 C CA . CYS B 1 303 ? 9.105 7.543 26.256 1.00 40.87 277 CYS B CA 1
ATOM 5384 C C . CYS B 1 303 ? 10.347 8.267 26.762 1.00 37.56 277 CYS B C 1
ATOM 5385 O O . CYS B 1 303 ? 11.409 7.668 26.922 1.00 37.54 277 CYS B O 1
ATOM 5388 N N . ALA B 1 304 ? 10.206 9.567 27.001 1.00 34.16 278 ALA B N 1
ATOM 5389 C CA . ALA B 1 304 ? 11.251 10.335 27.661 1.00 32.97 278 ALA B CA 1
ATOM 5390 C C . ALA B 1 304 ? 11.241 9.984 29.141 1.00 33.38 278 ALA B C 1
ATOM 5391 O O . ALA B 1 304 ? 10.292 9.364 29.618 1.00 35.03 278 ALA B O 1
ATOM 5393 N N . ASN B 1 305 ? 12.286 10.372 29.867 1.00 38.25 279 ASN B N 1
ATOM 5394 C CA . ASN B 1 305 ? 12.358 10.071 31.293 1.00 39.29 279 ASN B CA 1
ATOM 5395 C C . ASN B 1 305 ? 11.175 10.685 32.032 1.00 39.27 279 ASN B C 1
ATOM 5396 O O . ASN B 1 305 ? 10.826 11.844 31.816 1.00 38.75 279 ASN B O 1
ATOM 5401 N N . VAL B 1 306 ? 10.556 9.888 32.894 1.00 37.65 280 VAL B N 1
ATOM 5402 C CA . VAL B 1 306 ? 9.251 10.218 33.463 1.00 39.31 280 VAL B CA 1
ATOM 5403 C C . VAL B 1 306 ? 9.265 11.065 34.749 1.00 41.88 280 VAL B C 1
ATOM 5404 O O . VAL B 1 306 ? 8.500 12.025 34.840 1.00 42.61 280 VAL B O 1
ATOM 5408 N N . PRO B 1 307 ? 10.113 10.720 35.746 1.00 44.17 281 PRO B N 1
ATOM 5409 C CA . PRO B 1 307 ? 10.038 11.465 37.014 1.00 45.15 281 PRO B CA 1
ATOM 5410 C C . PRO B 1 307 ? 10.201 12.980 36.884 1.00 43.76 281 PRO B C 1
ATOM 5411 O O . PRO B 1 307 ? 9.521 13.727 37.585 1.00 45.30 281 PRO B O 1
ATOM 5415 N N . ALA B 1 308 ? 11.080 13.425 35.994 1.00 44.90 282 ALA B N 1
ATOM 5416 C CA . ALA B 1 308 ? 11.345 14.851 35.848 1.00 43.75 282 ALA B CA 1
ATOM 5417 C C . ALA B 1 308 ? 10.235 15.571 35.083 1.00 43.88 282 ALA B C 1
ATOM 5418 O O . ALA B 1 308 ? 10.194 16.800 35.059 1.00 43.81 282 ALA B O 1
ATOM 5420 N N . GLN B 1 309 ? 9.335 14.812 34.462 1.00 41.81 283 GLN B N 1
ATOM 5421 C CA . GLN B 1 309 ? 8.214 15.409 33.738 1.00 41.19 283 GLN B CA 1
ATOM 5422 C C . GLN B 1 309 ? 7.205 16.024 34.704 1.00 44.85 283 GLN B C 1
ATOM 5423 O O . GLN B 1 309 ? 6.424 16.897 34.327 1.00 45.83 283 GLN B O 1
ATOM 5429 N N . HIS B 1 310 ? 7.228 15.565 35.951 1.00 47.48 284 HIS B N 1
ATOM 5430 C CA . HIS B 1 310 ? 6.354 16.112 36.982 1.00 49.80 284 HIS B CA 1
ATOM 5431 C C . HIS B 1 310 ? 6.808 17.502 37.422 1.00 49.71 284 HIS B C 1
ATOM 5432 O O . HIS B 1 310 ? 6.096 18.197 38.146 1.00 52.06 284 HIS B O 1
ATOM 5439 N N . ALA B 1 311 ? 7.995 17.904 36.980 1.00 53.77 285 ALA B N 1
ATOM 5440 C CA . ALA B 1 311 ? 8.541 19.211 37.329 1.00 54.05 285 ALA B CA 1
ATOM 5441 C C . ALA B 1 311 ? 8.007 20.305 36.411 1.00 53.16 285 ALA B C 1
ATOM 5442 O O . ALA B 1 311 ? 7.973 21.477 36.785 1.00 54.43 285 ALA B O 1
ATOM 5444 N N . ILE B 1 312 ? 7.594 19.909 35.211 1.00 44.50 286 ILE B N 1
ATOM 5445 C CA . ILE B 1 312 ? 7.163 20.848 34.180 1.00 41.97 286 ILE B CA 1
ATOM 5446 C C . ILE B 1 312 ? 5.987 21.717 34.623 1.00 43.74 286 ILE B C 1
ATOM 5447 O O . ILE B 1 312 ? 5.995 22.931 34.417 1.00 43.74 286 ILE B O 1
ATOM 5452 N N . GLN B 1 313 ? 4.984 21.097 35.237 1.00 43.41 287 GLN B N 1
ATOM 5453 C CA . GLN B 1 313 ? 3.796 21.823 35.671 1.00 46.72 287 GLN B CA 1
ATOM 5454 C C . GLN B 1 313 ? 4.131 22.868 36.731 1.00 49.29 287 GLN B C 1
ATOM 5455 O O . GLN B 1 313 ? 3.575 23.966 36.729 1.00 49.44 287 GLN B O 1
ATOM 5461 N N . THR B 1 314 ? 5.044 22.522 37.632 1.00 55.63 288 THR B N 1
ATOM 5462 C CA . THR B 1 314 ? 5.456 23.432 38.694 1.00 57.00 288 THR B CA 1
ATOM 5463 C C . THR B 1 314 ? 6.324 24.558 38.141 1.00 55.06 288 THR B C 1
ATOM 5464 O O . THR B 1 314 ? 6.258 25.694 38.608 1.00 56.20 288 THR B O 1
ATOM 5468 N N . ALA B 1 315 ? 7.133 24.233 37.140 1.00 50.97 289 ALA B N 1
ATOM 5469 C CA . ALA B 1 315 ? 8.039 25.205 36.544 1.00 49.99 289 ALA B CA 1
ATOM 5470 C C . ALA B 1 315 ? 7.282 26.285 35.777 1.00 51.55 289 ALA B C 1
ATOM 5471 O O . ALA B 1 315 ? 7.565 27.474 35.920 1.00 52.29 289 ALA B O 1
ATOM 5473 N N . LEU B 1 316 ? 6.315 25.868 34.966 1.00 52.07 290 LEU B N 1
ATOM 5474 C CA . LEU B 1 316 ? 5.569 26.801 34.129 1.00 50.91 290 LEU B CA 1
ATOM 5475 C C . LEU B 1 316 ? 4.514 27.566 34.923 1.00 53.29 290 LEU B C 1
ATOM 5476 O O . LEU B 1 316 ? 4.107 28.661 34.536 1.00 54.74 290 LEU B O 1
ATOM 5481 N N . GLY B 1 317 ? 4.076 26.987 36.036 1.00 46.63 291 GLY B N 1
ATOM 5482 C CA . GLY B 1 317 ? 3.069 27.616 36.869 1.00 49.20 291 GLY B CA 1
ATOM 5483 C C . GLY B 1 317 ? 3.655 28.345 38.064 1.00 49.82 291 GLY B C 1
ATOM 5484 O O . GLY B 1 317 ? 4.781 28.077 38.480 1.00 48.08 291 GLY B O 1
ATOM 5485 N N . GLY B 1 318 ? 2.887 29.278 38.614 1.00 61.28 292 GLY B N 1
ATOM 5486 C CA . GLY B 1 318 ? 3.291 29.989 39.812 1.00 63.96 292 GLY B CA 1
ATOM 5487 C C . GLY B 1 318 ? 4.498 30.893 39.643 1.00 61.73 292 GLY B C 1
ATOM 5488 O O . GLY B 1 318 ? 4.772 31.393 38.552 1.00 58.82 292 GLY B O 1
ATOM 5489 N N . TYR B 1 319 ? 5.225 31.088 40.739 1.00 60.69 293 TYR B N 1
ATOM 5490 C CA . TYR B 1 319 ? 6.335 32.034 40.789 1.00 59.53 293 TYR B CA 1
ATOM 5491 C C . TYR B 1 319 ? 7.501 31.642 39.885 1.00 56.68 293 TYR B C 1
ATOM 5492 O O . TYR B 1 319 ? 7.943 30.493 39.882 1.00 56.22 293 TYR B O 1
ATOM 5501 N N . GLN B 1 320 ? 7.995 32.612 39.122 1.00 54.11 294 GLN B N 1
ATOM 5502 C CA . GLN B 1 320 ? 9.133 32.400 38.233 1.00 51.13 294 GLN B CA 1
ATOM 5503 C C . GLN B 1 320 ? 10.415 32.937 38.864 1.00 51.11 294 GLN B C 1
ATOM 5504 O O . GLN B 1 320 ? 10.643 34.146 38.899 1.00 51.46 294 GLN B O 1
ATOM 5510 N N . SER B 1 321 ? 11.249 32.026 39.357 1.00 53.34 295 SER B N 1
ATOM 5511 C CA . SER B 1 321 ? 12.442 32.394 40.114 1.00 54.26 295 SER B CA 1
ATOM 5512 C C . SER B 1 321 ? 13.528 33.040 39.255 1.00 51.53 295 SER B C 1
ATOM 5513 O O . SER B 1 321 ? 14.433 33.689 39.780 1.00 51.97 295 SER B O 1
ATOM 5516 N N . ILE B 1 322 ? 13.435 32.866 37.939 1.00 42.56 296 ILE B N 1
ATOM 5517 C CA . ILE B 1 322 ? 14.433 33.409 37.022 1.00 40.08 296 ILE B CA 1
ATOM 5518 C C . ILE B 1 322 ? 14.426 34.940 37.036 1.00 42.68 296 ILE B C 1
ATOM 5519 O O . ILE B 1 322 ? 15.417 35.579 36.676 1.00 41.48 296 ILE B O 1
ATOM 5524 N N . SER B 1 323 ? 13.312 35.520 37.472 1.00 51.90 297 SER B N 1
ATOM 5525 C CA . SER B 1 323 ? 13.157 36.969 37.519 1.00 56.67 297 SER B CA 1
ATOM 5526 C C . SER B 1 323 ? 14.193 37.626 38.430 1.00 57.67 297 SER B C 1
ATOM 5527 O O . SER B 1 323 ? 14.636 38.744 38.172 1.00 57.31 297 SER B O 1
ATOM 5530 N N . GLU B 1 324 ? 14.579 36.923 39.489 1.00 60.84 298 GLU B N 1
ATOM 5531 C CA . GLU B 1 324 ? 15.541 37.451 40.450 1.00 63.44 298 GLU B CA 1
ATOM 5532 C C . GLU B 1 324 ? 16.954 37.505 39.877 1.00 59.32 298 GLU B C 1
ATOM 5533 O O . GLU B 1 324 ? 17.776 38.310 40.310 1.00 60.43 298 GLU B O 1
ATOM 5539 N N . PHE B 1 325 ? 17.229 36.644 38.903 1.00 49.59 299 PHE B N 1
ATOM 5540 C CA . PHE B 1 325 ? 18.575 36.505 38.358 1.00 47.95 299 PHE B CA 1
ATOM 5541 C C . PHE B 1 325 ? 18.865 37.493 37.229 1.00 46.93 299 PHE B C 1
ATOM 5542 O O . PHE B 1 325 ? 20.009 37.905 37.036 1.00 46.90 299 PHE B O 1
ATOM 5550 N N . ILE B 1 326 ? 17.829 37.873 36.488 1.00 44.19 300 ILE B N 1
ATOM 5551 C CA . ILE B 1 326 ? 18.008 38.695 35.295 1.00 42.02 300 ILE B CA 1
ATOM 5552 C C . ILE B 1 326 ? 17.710 40.172 35.548 1.00 44.27 300 ILE B C 1
ATOM 5553 O O . ILE B 1 326 ? 17.972 41.023 34.697 1.00 44.65 300 ILE B O 1
ATOM 5558 N N . THR B 1 327 ? 17.160 40.467 36.720 1.00 47.54 301 THR B N 1
ATOM 5559 C CA . THR B 1 327 ? 16.890 41.841 37.123 1.00 48.97 301 THR B CA 1
ATOM 5560 C C . THR B 1 327 ? 18.193 42.483 37.605 1.00 49.13 301 THR B C 1
ATOM 5561 O O . THR B 1 327 ? 19.127 41.770 37.976 1.00 47.62 301 THR B O 1
ATOM 5565 N N . PRO B 1 328 ? 18.280 43.827 37.563 1.00 49.22 302 PRO B N 1
ATOM 5566 C CA . PRO B 1 328 ? 19.441 44.521 38.133 1.00 49.16 302 PRO B CA 1
ATOM 5567 C C . PRO B 1 328 ? 19.732 44.082 39.567 1.00 48.96 302 PRO B C 1
ATOM 5568 O O . PRO B 1 328 ? 18.853 44.150 40.424 1.00 50.17 302 PRO B O 1
ATOM 5572 N N . GLY B 1 329 ? 20.956 43.628 39.812 1.00 52.06 303 GLY B N 1
ATOM 5573 C CA . GLY B 1 329 ? 21.319 43.069 41.101 1.00 54.15 303 GLY B CA 1
ATOM 5574 C C . GLY B 1 329 ? 21.450 41.559 41.027 1.00 53.03 303 GLY B C 1
ATOM 5575 O O . GLY B 1 329 ? 22.264 40.961 41.731 1.00 55.22 303 GLY B O 1
ATOM 5576 N N . GLY B 1 330 ? 20.641 40.942 40.170 1.00 46.32 304 GLY B N 1
ATOM 5577 C CA . GLY B 1 330 ? 20.704 39.507 39.953 1.00 43.82 304 GLY B CA 1
ATOM 5578 C C . GLY B 1 330 ? 22.025 39.105 39.328 1.00 42.20 304 GLY B C 1
ATOM 5579 O O . GLY B 1 330 ? 22.594 39.857 38.535 1.00 41.46 304 GLY B O 1
ATOM 5580 N N . ARG B 1 331 ? 22.509 37.915 39.676 1.00 39.40 305 ARG B N 1
ATOM 5581 C CA . ARG B 1 331 ? 23.851 37.500 39.281 1.00 38.59 305 ARG B CA 1
ATOM 5582 C C . ARG B 1 331 ? 24.009 37.338 37.769 1.00 36.01 305 ARG B C 1
ATOM 5583 O O . ARG B 1 331 ? 25.080 37.600 37.234 1.00 35.73 305 ARG B O 1
ATOM 5591 N N . LEU B 1 332 ? 22.956 36.921 37.074 1.00 35.09 306 LEU B N 1
ATOM 5592 C CA . LEU B 1 332 ? 23.045 36.782 35.622 1.00 34.72 306 LEU B CA 1
ATOM 5593 C C . LEU B 1 332 ? 23.174 38.153 34.962 1.00 35.21 306 LEU B C 1
ATOM 5594 O O . LEU B 1 332 ? 23.931 38.326 34.007 1.00 35.16 306 LEU B O 1
ATOM 5599 N N . TYR B 1 333 ? 22.438 39.127 35.486 1.00 37.15 307 TYR B N 1
ATOM 5600 C CA . TYR B 1 333 ? 22.509 40.493 34.987 1.00 38.50 307 TYR B CA 1
ATOM 5601 C C . TYR B 1 333 ? 23.897 41.088 35.214 1.00 40.56 307 TYR B C 1
ATOM 5602 O O . TYR B 1 333 ? 24.486 41.671 34.305 1.00 42.69 307 TYR B O 1
ATOM 5611 N N . GLU B 1 334 ? 24.419 40.928 36.427 1.00 42.13 308 GLU B N 1
ATOM 5612 C CA . GLU B 1 334 ? 25.701 41.523 36.796 1.00 44.01 308 GLU B CA 1
ATOM 5613 C C . GLU B 1 334 ? 26.880 40.850 36.097 1.00 42.99 308 GLU B C 1
ATOM 5614 O O . GLU B 1 334 ? 27.846 41.514 35.721 1.00 46.13 308 GLU B O 1
ATOM 5620 N N . GLN B 1 335 ? 26.801 39.534 35.931 1.00 37.66 309 GLN B N 1
ATOM 5621 C CA . GLN B 1 335 ? 27.856 38.785 35.255 1.00 37.85 309 GLN B CA 1
ATOM 5622 C C . GLN B 1 335 ? 27.920 39.156 33.775 1.00 37.75 309 GLN B C 1
ATOM 5623 O O . GLN B 1 335 ? 29.004 39.279 33.204 1.00 37.14 309 GLN B O 1
ATOM 5629 N N . ARG B 1 336 ? 26.754 39.335 33.163 1.00 41.06 310 ARG B N 1
ATOM 5630 C CA . ARG B 1 336 ? 26.674 39.772 31.774 1.00 40.69 310 ARG B CA 1
ATOM 5631 C C . ARG B 1 336 ? 27.293 41.155 31.611 1.00 41.66 310 ARG B C 1
ATOM 5632 O O . ARG B 1 336 ? 28.045 41.400 30.669 1.00 41.77 310 ARG B O 1
ATOM 5640 N N . ASN B 1 337 ? 26.977 42.052 32.539 1.00 38.54 311 ASN B N 1
ATOM 5641 C CA . ASN B 1 337 ? 27.536 43.396 32.521 1.00 41.23 311 ASN B CA 1
ATOM 5642 C C . ASN B 1 337 ? 29.047 43.388 32.708 1.00 41.75 311 ASN B C 1
ATOM 5643 O O . ASN B 1 337 ? 29.767 44.086 31.998 1.00 42.32 311 ASN B O 1
ATOM 5648 N N . ARG B 1 338 ? 29.524 42.591 33.659 1.00 44.45 312 ARG B N 1
ATOM 5649 C CA . ARG B 1 338 ? 30.950 42.539 33.963 1.00 45.82 312 ARG B CA 1
ATOM 5650 C C . ARG B 1 338 ? 31.753 41.990 32.786 1.00 43.63 312 ARG B C 1
ATOM 5651 O O . ARG B 1 338 ? 32.780 42.553 32.413 1.00 45.55 312 ARG B O 1
ATOM 5659 N N . ALA B 1 339 ? 31.281 40.891 32.206 1.00 36.35 313 ALA B N 1
ATOM 5660 C CA . ALA B 1 339 ? 31.943 40.297 31.050 1.00 36.22 313 ALA B CA 1
ATOM 5661 C C . ALA B 1 339 ? 31.915 41.262 29.870 1.00 37.38 313 ALA B C 1
ATOM 5662 O O . ALA B 1 339 ? 32.855 41.323 29.079 1.00 36.40 313 ALA B O 1
ATOM 5664 N N . TRP B 1 340 ? 30.829 42.018 29.767 1.00 45.69 314 TRP B N 1
ATOM 5665 C CA . TRP B 1 340 ? 30.676 43.018 28.720 1.00 47.88 314 TRP B CA 1
ATOM 5666 C C . TRP B 1 340 ? 31.723 44.124 28.831 1.00 48.87 314 TRP B C 1
ATOM 5667 O O . TRP B 1 340 ? 32.350 44.497 27.841 1.00 48.93 314 TRP B O 1
ATOM 5678 N N . GLU B 1 341 ? 31.907 44.640 30.042 1.00 48.61 315 GLU B N 1
ATOM 5679 C CA . GLU B 1 341 ? 32.854 45.724 30.286 1.00 53.54 315 GLU B CA 1
ATOM 5680 C C . GLU B 1 341 ? 34.291 45.293 30.021 1.00 52.64 315 GLU B C 1
ATOM 5681 O O . GLU B 1 341 ? 35.069 46.027 29.413 1.00 53.59 315 GLU B O 1
ATOM 5687 N N . LEU B 1 342 ? 34.634 44.095 30.481 1.00 45.21 316 LEU B N 1
ATOM 5688 C CA . LEU B 1 342 ? 36.002 43.602 30.390 1.00 46.30 316 LEU B CA 1
ATOM 5689 C C . LEU B 1 342 ? 36.396 43.237 28.964 1.00 46.78 316 LEU B C 1
ATOM 5690 O O . LEU B 1 342 ? 37.526 43.487 28.546 1.00 47.75 316 LEU B O 1
ATOM 5695 N N . ILE B 1 343 ? 35.468 42.647 28.219 1.00 54.05 317 ILE B N 1
ATOM 5696 C CA . ILE B 1 343 ? 35.779 42.166 26.878 1.00 54.55 317 ILE B CA 1
ATOM 5697 C C . ILE B 1 343 ? 35.986 43.327 25.902 1.00 56.52 317 ILE B C 1
ATOM 5698 O O . ILE B 1 343 ? 36.715 43.195 24.919 1.00 56.76 317 ILE B O 1
ATOM 5703 N N . ASN B 1 344 ? 35.367 44.470 26.185 1.00 60.79 318 ASN B N 1
ATOM 5704 C CA . ASN B 1 344 ? 35.510 45.637 25.324 1.00 63.15 318 ASN B CA 1
ATOM 5705 C C . ASN B 1 344 ? 36.725 46.468 25.703 1.00 64.70 318 ASN B C 1
ATOM 5706 O O . ASN B 1 344 ? 37.221 47.264 24.906 1.00 66.33 318 ASN B O 1
ATOM 5711 N N . ASP B 1 345 ? 37.207 46.269 26.925 1.00 61.06 319 ASP B N 1
ATOM 5712 C CA . ASP B 1 345 ? 38.382 46.979 27.407 1.00 63.15 319 ASP B CA 1
ATOM 5713 C C . ASP B 1 345 ? 39.652 46.234 27.001 1.00 61.69 319 ASP B C 1
ATOM 5714 O O . ASP B 1 345 ? 40.745 46.534 27.479 1.00 64.50 319 ASP B O 1
ATOM 5719 N N . ILE B 1 346 ? 39.496 45.255 26.116 1.00 54.34 320 ILE B N 1
ATOM 5720 C CA . ILE B 1 346 ? 40.630 44.523 25.566 1.00 52.78 320 ILE B CA 1
ATOM 5721 C C . ILE B 1 346 ? 40.955 45.033 24.167 1.00 52.13 320 ILE B C 1
ATOM 5722 O O . ILE B 1 346 ? 40.084 45.062 23.297 1.00 50.51 320 ILE B O 1
ATOM 5727 N N . PRO B 1 347 ? 42.210 45.452 23.951 1.00 48.82 321 PRO B N 1
ATOM 5728 C CA . PRO B 1 347 ? 42.662 45.917 22.636 1.00 50.28 321 PRO B CA 1
ATOM 5729 C C . PRO B 1 347 ? 42.535 44.836 21.564 1.00 50.21 321 PRO B C 1
ATOM 5730 O O . PRO B 1 347 ? 43.084 43.746 21.722 1.00 49.30 321 PRO B O 1
ATOM 5734 N N . GLY B 1 348 ? 41.811 45.140 20.491 1.00 65.39 322 GLY B N 1
ATOM 5735 C CA . GLY B 1 348 ? 41.660 44.213 19.384 1.00 64.51 322 GLY B CA 1
ATOM 5736 C C . GLY B 1 348 ? 40.413 43.353 19.468 1.00 61.23 322 GLY B C 1
ATOM 5737 O O . GLY B 1 348 ? 40.171 42.512 18.602 1.00 59.72 322 GLY B O 1
ATOM 5738 N N . VAL B 1 349 ? 39.618 43.561 20.514 1.00 56.48 323 VAL B N 1
ATOM 5739 C CA . VAL B 1 349 ? 38.399 42.783 20.712 1.00 54.86 323 VAL B CA 1
ATOM 5740 C C . VAL B 1 349 ? 37.184 43.682 20.925 1.00 56.52 323 VAL B C 1
ATOM 5741 O O . VAL B 1 349 ? 37.220 44.611 21.732 1.00 59.11 323 VAL B O 1
ATOM 5745 N N . SER B 1 350 ? 36.114 43.401 20.189 1.00 49.73 324 SER B N 1
ATOM 5746 C CA . SER B 1 350 ? 34.845 44.094 20.371 1.00 49.49 324 SER B CA 1
ATOM 5747 C C . SER B 1 350 ? 33.724 43.072 20.511 1.00 47.16 324 SER B C 1
ATOM 5748 O O . SER B 1 350 ? 33.946 41.876 20.320 1.00 45.71 324 SER B O 1
ATOM 5751 N N . CYS B 1 351 ? 32.524 43.538 20.843 1.00 50.35 325 CYS B N 1
ATOM 5752 C CA . CYS B 1 351 ? 31.390 42.640 21.031 1.00 48.31 325 CYS B CA 1
ATOM 5753 C C . CYS B 1 351 ? 30.060 43.386 21.015 1.00 48.88 325 CYS B C 1
ATOM 5754 O O . CYS B 1 351 ? 29.988 44.554 21.392 1.00 50.22 325 CYS B O 1
ATOM 5757 N N . VAL B 1 352 ? 29.010 42.704 20.568 1.00 46.30 326 VAL B N 1
ATOM 5758 C CA . VAL B 1 352 ? 27.656 43.238 20.646 1.00 46.51 326 VAL B CA 1
ATOM 5759 C C . VAL B 1 352 ? 27.002 42.741 21.931 1.00 44.83 326 VAL B C 1
ATOM 5760 O O . VAL B 1 352 ? 26.983 41.540 22.194 1.00 42.15 326 VAL B O 1
ATOM 5764 N N . LYS B 1 353 ? 26.474 43.664 22.731 1.00 45.70 327 LYS B N 1
ATOM 5765 C CA . LYS B 1 353 ? 25.937 43.311 24.042 1.00 45.32 327 LYS B CA 1
ATOM 5766 C C . LYS B 1 353 ? 24.693 42.437 23.933 1.00 43.96 327 LYS B C 1
ATOM 5767 O O . LYS B 1 353 ? 23.735 42.795 23.248 1.00 45.36 327 LYS B O 1
ATOM 5773 N N . PRO B 1 354 ? 24.708 41.282 24.615 1.00 41.04 328 PRO B N 1
ATOM 5774 C CA . PRO B 1 354 ? 23.581 40.347 24.590 1.00 38.18 328 PRO B CA 1
ATOM 5775 C C . PRO B 1 354 ? 22.381 40.875 25.368 1.00 37.03 328 PRO B C 1
ATOM 5776 O O . PRO B 1 354 ? 22.532 41.377 26.482 1.00 37.18 328 PRO B O 1
ATOM 5780 N N . ARG B 1 355 ? 21.199 40.765 24.773 1.00 34.62 329 ARG B N 1
ATOM 5781 C CA . ARG B 1 355 ? 19.971 41.198 25.422 1.00 35.49 329 ARG B CA 1
ATOM 5782 C C . ARG B 1 355 ? 19.218 39.995 25.976 1.00 33.48 329 ARG B C 1
ATOM 5783 O O . ARG B 1 355 ? 18.140 40.134 26.554 1.00 34.71 329 ARG B O 1
ATOM 5791 N N . GLY B 1 356 ? 19.802 38.813 25.797 1.00 32.22 330 GLY B N 1
ATOM 5792 C CA . GLY B 1 356 ? 19.206 37.582 26.279 1.00 31.70 330 GLY B CA 1
ATOM 5793 C C . GLY B 1 356 ? 20.185 36.422 26.320 1.00 31.24 330 GLY B C 1
ATOM 5794 O O . GLY B 1 356 ? 21.354 36.572 25.960 1.00 31.69 330 GLY B O 1
ATOM 5795 N N . ALA B 1 357 ? 19.693 35.268 26.766 1.00 30.22 331 ALA B N 1
ATOM 5796 C CA . ALA B 1 357 ? 20.484 34.042 26.875 1.00 29.24 331 ALA B CA 1
ATOM 5797 C C . ALA B 1 357 ? 21.690 34.209 27.800 1.00 30.14 331 ALA B C 1
ATOM 5798 O O . ALA B 1 357 ? 21.708 35.088 28.663 1.00 32.45 331 ALA B O 1
ATOM 5800 N N . LEU B 1 358 ? 22.695 33.360 27.611 1.00 26.27 332 LEU B N 1
ATOM 5801 C CA . LEU B 1 358 ? 23.795 33.250 28.562 1.00 28.00 332 LEU B CA 1
ATOM 5802 C C . LEU B 1 358 ? 25.166 33.356 27.904 1.00 29.05 332 LEU B C 1
ATOM 5803 O O . LEU B 1 358 ? 26.159 32.883 28.457 1.00 31.24 332 LEU B O 1
ATOM 5808 N N . TYR B 1 359 ? 25.227 33.972 26.729 1.00 29.79 333 TYR B N 1
ATOM 5809 C CA . TYR B 1 359 ? 26.469 33.978 25.965 1.00 30.32 333 TYR B CA 1
ATOM 5810 C C . TYR B 1 359 ? 26.847 35.339 25.408 1.00 31.64 333 TYR B C 1
ATOM 5811 O O . TYR B 1 359 ? 26.028 36.254 25.330 1.00 31.37 333 TYR B O 1
ATOM 5820 N N . MET B 1 360 ? 28.111 35.442 25.019 1.00 35.46 334 MET B N 1
ATOM 5821 C CA . MET B 1 360 ? 28.624 36.587 24.288 1.00 37.65 334 MET B CA 1
ATOM 5822 C C . MET B 1 360 ? 29.433 36.065 23.109 1.00 36.19 334 MET B C 1
ATOM 5823 O O . MET B 1 360 ? 30.088 35.027 23.213 1.00 34.83 334 MET B O 1
ATOM 5828 N N . PHE B 1 361 ? 29.386 36.781 21.990 1.00 31.63 335 PHE B N 1
ATOM 5829 C CA . PHE B 1 361 ? 30.083 36.353 20.781 1.00 30.96 335 PHE B CA 1
ATOM 5830 C C . PHE B 1 361 ? 31.014 37.454 20.271 1.00 32.14 335 PHE B C 1
ATOM 5831 O O . PHE B 1 361 ? 30.752 38.058 19.231 1.00 30.78 335 PHE B O 1
ATOM 5839 N N . PRO B 1 362 ? 32.108 37.722 21.007 1.00 33.51 336 PRO B N 1
ATOM 5840 C CA . PRO B 1 362 ? 33.007 38.830 20.669 1.00 35.05 336 PRO B CA 1
ATOM 5841 C C . PRO B 1 362 ? 33.737 38.643 19.343 1.00 36.42 336 PRO B C 1
ATOM 5842 O O . PRO B 1 362 ? 34.095 37.522 18.981 1.00 35.59 336 PRO B O 1
ATOM 5846 N N . LYS B 1 363 ? 33.944 39.745 18.629 1.00 39.52 337 LYS B N 1
ATOM 5847 C CA . LYS B 1 363 ? 34.766 39.740 17.428 1.00 42.11 337 LYS B CA 1
ATOM 5848 C C . LYS B 1 363 ? 36.201 40.069 17.812 1.00 43.35 337 LYS B C 1
ATOM 5849 O O . LYS B 1 363 ? 36.439 40.883 18.703 1.00 43.54 337 LYS B O 1
ATOM 5855 N N . ILE B 1 364 ? 37.157 39.426 17.152 1.00 47.30 338 ILE B N 1
ATOM 5856 C CA . ILE B 1 364 ? 38.563 39.683 17.426 1.00 49.01 338 ILE B CA 1
ATOM 5857 C C . ILE B 1 364 ? 39.283 40.089 16.142 1.00 51.37 338 ILE B C 1
ATOM 5858 O O . ILE B 1 364 ? 38.997 39.566 15.064 1.00 51.87 338 ILE B O 1
ATOM 5863 N N . ASP B 1 365 ? 40.195 41.049 16.258 1.00 51.22 339 ASP B N 1
ATOM 5864 C CA . ASP B 1 365 ? 40.966 41.517 15.113 1.00 54.99 339 ASP B CA 1
ATOM 5865 C C . ASP B 1 365 ? 41.910 40.415 14.645 1.00 55.71 339 ASP B C 1
ATOM 5866 O O . ASP B 1 365 ? 43.050 40.329 15.104 1.00 57.45 339 ASP B O 1
ATOM 5871 N N . ALA B 1 366 ? 41.428 39.579 13.730 1.00 58.64 340 ALA B N 1
ATOM 5872 C CA . ALA B 1 366 ? 42.184 38.423 13.257 1.00 58.27 340 ALA B CA 1
ATOM 5873 C C . ALA B 1 366 ? 43.520 38.821 12.640 1.00 61.27 340 ALA B C 1
ATOM 5874 O O . ALA B 1 366 ? 44.516 38.112 12.789 1.00 63.71 340 ALA B O 1
ATOM 5876 N N . LYS B 1 367 ? 43.539 39.959 11.953 1.00 53.16 341 LYS B N 1
ATOM 5877 C CA . LYS B 1 367 ? 44.752 40.439 11.300 1.00 55.54 341 LYS B CA 1
ATOM 5878 C C . LYS B 1 367 ? 45.814 40.877 12.305 1.00 56.80 341 LYS B C 1
ATOM 5879 O O . LYS B 1 367 ? 47.006 40.648 12.098 1.00 58.37 341 LYS B O 1
ATOM 5885 N N . ARG B 1 368 ? 45.376 41.508 13.389 1.00 64.02 342 ARG B N 1
ATOM 5886 C CA . ARG B 1 368 ? 46.291 42.031 14.398 1.00 65.55 342 ARG B CA 1
ATOM 5887 C C . ARG B 1 368 ? 47.086 40.921 15.081 1.00 64.43 342 ARG B C 1
ATOM 5888 O O . ARG B 1 368 ? 48.261 41.095 15.404 1.00 65.96 342 ARG B O 1
ATOM 5896 N N . PHE B 1 369 ? 46.441 39.778 15.293 1.00 58.14 343 PHE B N 1
ATOM 5897 C CA . PHE B 1 369 ? 47.084 38.660 15.974 1.00 58.68 343 PHE B CA 1
ATOM 5898 C C . PHE B 1 369 ? 47.482 37.557 14.998 1.00 60.05 343 PHE B C 1
ATOM 5899 O O . PHE B 1 369 ? 47.946 36.495 15.414 1.00 60.62 343 PHE B O 1
ATOM 5907 N N . ASN B 1 370 ? 47.299 37.821 13.706 1.00 63.55 344 ASN B N 1
ATOM 5908 C CA . ASN B 1 370 ? 47.601 36.856 12.649 1.00 65.59 344 ASN B CA 1
ATOM 5909 C C . ASN B 1 370 ? 46.888 35.526 12.879 1.00 62.92 344 ASN B C 1
ATOM 5910 O O . ASN B 1 370 ? 47.500 34.458 12.841 1.00 64.08 344 ASN B O 1
ATOM 5915 N N . ILE B 1 371 ? 45.585 35.600 13.125 1.00 56.16 345 ILE B N 1
ATOM 5916 C CA . ILE B 1 371 ? 44.797 34.405 13.393 1.00 53.98 345 ILE B CA 1
ATOM 5917 C C . ILE B 1 371 ? 44.179 33.850 12.115 1.00 55.59 345 ILE B C 1
ATOM 5918 O O . ILE B 1 371 ? 43.292 34.464 11.521 1.00 56.10 345 ILE B O 1
ATOM 5923 N N . HIS B 1 372 ? 44.663 32.686 11.696 1.00 61.66 346 HIS B N 1
ATOM 5924 C CA . HIS B 1 372 ? 44.125 31.997 10.529 1.00 61.01 346 HIS B CA 1
ATOM 5925 C C . HIS B 1 372 ? 43.306 30.786 10.964 1.00 56.90 346 HIS B C 1
ATOM 5926 O O . HIS B 1 372 ? 42.461 30.291 10.219 1.00 54.95 346 HIS B O 1
ATOM 5933 N N . ASP B 1 373 ? 43.570 30.319 12.180 1.00 54.30 347 ASP B N 1
ATOM 5934 C CA . ASP B 1 373 ? 42.852 29.192 12.765 1.00 51.31 347 ASP B CA 1
ATOM 5935 C C . ASP B 1 373 ? 42.356 29.598 14.148 1.00 47.99 347 ASP B C 1
ATOM 5936 O O . ASP B 1 373 ? 43.140 29.680 15.093 1.00 49.19 347 ASP B O 1
ATOM 5941 N N . ASP B 1 374 ? 41.058 29.858 14.268 1.00 41.32 348 ASP B N 1
ATOM 5942 C CA . ASP B 1 374 ? 40.511 30.339 15.532 1.00 40.27 348 ASP B CA 1
ATOM 5943 C C . ASP B 1 374 ? 40.490 29.235 16.586 1.00 38.00 348 ASP B C 1
ATOM 5944 O O . ASP B 1 374 ? 40.479 29.515 17.784 1.00 37.71 348 ASP B O 1
ATOM 5949 N N . GLN B 1 375 ? 40.497 27.982 16.142 1.00 36.21 349 GLN B N 1
ATOM 5950 C CA . GLN B 1 375 ? 40.574 26.862 17.072 1.00 37.43 349 GLN B CA 1
ATOM 5951 C C . GLN B 1 375 ? 41.952 26.815 17.725 1.00 38.48 349 GLN B C 1
ATOM 5952 O O . GLN B 1 375 ? 42.076 26.506 18.910 1.00 36.85 349 GLN B O 1
ATOM 5958 N N . LYS B 1 376 ? 42.982 27.128 16.945 1.00 39.26 350 LYS B N 1
ATOM 5959 C CA . LYS B 1 376 ? 44.350 27.148 17.454 1.00 41.73 350 LYS B CA 1
ATOM 5960 C C . LYS B 1 376 ? 44.515 28.212 18.533 1.00 41.70 350 LYS B C 1
ATOM 5961 O O . LYS B 1 376 ? 45.203 27.996 19.530 1.00 43.99 350 LYS B O 1
ATOM 5967 N N . MET B 1 377 ? 43.878 29.360 18.322 1.00 45.12 351 MET B N 1
ATOM 5968 C CA . MET B 1 377 ? 43.897 30.449 19.290 1.00 43.59 351 MET B CA 1
ATOM 5969 C C . MET B 1 377 ? 43.279 29.994 20.605 1.00 40.87 351 MET B C 1
ATOM 5970 O O . MET B 1 377 ? 43.834 30.231 21.679 1.00 40.93 351 MET B O 1
ATOM 5975 N N . VAL B 1 378 ? 42.124 29.344 20.507 1.00 37.65 352 VAL B N 1
ATOM 5976 C CA . VAL B 1 378 ? 41.446 28.787 21.669 1.00 36.66 352 VAL B CA 1
ATOM 5977 C C . VAL B 1 378 ? 42.350 27.795 22.392 1.00 38.35 352 VAL B C 1
ATOM 5978 O O . VAL B 1 378 ? 42.432 27.793 23.621 1.00 38.29 352 VAL B O 1
ATOM 5982 N N . LEU B 1 379 ? 43.041 26.966 21.616 1.00 41.50 353 LEU B N 1
ATOM 5983 C CA . LEU B 1 379 ? 43.954 25.972 22.168 1.00 43.19 353 LEU B CA 1
ATOM 5984 C C . LEU B 1 379 ? 45.153 26.621 22.853 1.00 46.32 353 LEU B C 1
ATOM 5985 O O . LEU B 1 379 ? 45.558 26.201 23.936 1.00 48.19 353 LEU B O 1
ATOM 5990 N N . ASP B 1 380 ? 45.719 27.643 22.217 1.00 43.80 354 ASP B N 1
ATOM 5991 C CA . ASP B 1 380 ? 46.872 28.345 22.772 1.00 46.82 354 ASP B CA 1
ATOM 5992 C C . ASP B 1 380 ? 46.502 29.069 24.060 1.00 45.30 354 ASP B C 1
ATOM 5993 O O . ASP B 1 380 ? 47.291 29.123 25.004 1.00 47.15 354 ASP B O 1
ATOM 5998 N N . PHE B 1 381 ? 45.297 29.627 24.089 1.00 42.82 355 PHE B N 1
ATOM 5999 C CA . PHE B 1 381 ? 44.794 30.306 25.276 1.00 42.11 355 PHE B CA 1
ATOM 6000 C C . PHE B 1 381 ? 44.584 29.305 26.408 1.00 41.84 355 PHE B C 1
ATOM 6001 O O . PHE B 1 381 ? 44.883 29.593 27.568 1.00 42.88 355 PHE B O 1
ATOM 6009 N N . LEU B 1 382 ? 44.077 28.126 26.061 1.00 44.57 356 LEU B N 1
ATOM 6010 C CA . LEU B 1 382 ? 43.874 27.061 27.036 1.00 44.52 356 LEU B CA 1
ATOM 6011 C C . LEU B 1 382 ? 45.191 26.612 27.661 1.00 48.25 356 LEU B C 1
ATOM 6012 O O . LEU B 1 382 ? 45.294 26.478 28.877 1.00 50.41 356 LEU B O 1
ATOM 6017 N N . LEU B 1 383 ? 46.199 26.385 26.825 1.00 45.29 357 LEU B N 1
ATOM 6018 C CA . LEU B 1 383 ? 47.478 25.865 27.300 1.00 48.35 357 LEU B CA 1
ATOM 6019 C C . LEU B 1 383 ? 48.232 26.865 28.170 1.00 50.89 357 LEU B C 1
ATOM 6020 O O . LEU B 1 383 ? 48.967 26.476 29.077 1.00 53.34 357 LEU B O 1
ATOM 6025 N N . GLN B 1 384 ? 48.047 28.152 27.898 1.00 53.87 358 GLN B N 1
ATOM 6026 C CA . GLN B 1 384 ? 48.777 29.185 28.624 1.00 55.52 358 GLN B CA 1
ATOM 6027 C C . GLN B 1 384 ? 48.084 29.607 29.917 1.00 53.66 358 GLN B C 1
ATOM 6028 O O . GLN B 1 384 ? 48.718 29.685 30.968 1.00 54.90 358 GLN B O 1
ATOM 6034 N N . GLU B 1 385 ? 46.785 29.876 29.841 1.00 52.29 359 GLU B N 1
ATOM 6035 C CA . GLU B 1 385 ? 46.076 30.468 30.972 1.00 53.77 359 GLU B CA 1
ATOM 6036 C C . GLU B 1 385 ? 45.053 29.537 31.616 1.00 52.84 359 GLU B C 1
ATOM 6037 O O . GLU B 1 385 ? 44.399 29.914 32.589 1.00 54.18 359 GLU B O 1
ATOM 6043 N N . LYS B 1 386 ? 44.919 28.331 31.069 1.00 46.01 360 LYS B N 1
ATOM 6044 C CA . LYS B 1 386 ? 44.031 27.303 31.619 1.00 43.93 360 LYS B CA 1
ATOM 6045 C C . LYS B 1 386 ? 42.580 27.779 31.638 1.00 40.83 360 LYS B C 1
ATOM 6046 O O . LYS B 1 386 ? 41.846 27.544 32.598 1.00 40.33 360 LYS B O 1
ATOM 6052 N N . VAL B 1 387 ? 42.183 28.457 30.566 1.00 43.83 361 VAL B N 1
ATOM 6053 C CA . VAL B 1 387 ? 40.803 28.890 30.379 1.00 41.73 361 VAL B CA 1
ATOM 6054 C C . VAL B 1 387 ? 40.289 28.358 29.045 1.00 41.62 361 VAL B C 1
ATOM 6055 O O . VAL B 1 387 ? 40.976 28.452 28.028 1.00 41.64 361 VAL B O 1
ATOM 6059 N N . LEU B 1 388 ? 39.083 27.799 29.053 1.00 43.36 362 LEU B N 1
ATOM 6060 C CA . LEU B 1 388 ? 38.536 27.146 27.868 1.00 43.73 362 LEU B CA 1
ATOM 6061 C C . LEU B 1 388 ? 37.413 27.948 27.213 1.00 43.12 362 LEU B C 1
ATOM 6062 O O . LEU B 1 388 ? 36.366 28.180 27.818 1.00 42.55 362 LEU B O 1
ATOM 6067 N N . LEU B 1 389 ? 37.641 28.364 25.972 1.00 42.95 363 LEU B N 1
ATOM 6068 C CA . LEU B 1 389 ? 36.618 29.039 25.183 1.00 41.39 363 LEU B CA 1
ATOM 6069 C C . LEU B 1 389 ? 36.181 28.148 24.025 1.00 40.04 363 LEU B C 1
ATOM 6070 O O . LEU B 1 389 ? 36.683 27.036 23.867 1.00 42.01 363 LEU B O 1
ATOM 6075 N N . VAL B 1 390 ? 35.241 28.635 23.220 1.00 33.55 364 VAL B N 1
ATOM 6076 C CA . VAL B 1 390 ? 34.852 27.945 21.995 1.00 32.95 364 VAL B CA 1
ATOM 6077 C C . VAL B 1 390 ? 35.071 28.861 20.799 1.00 31.12 364 VAL B C 1
ATOM 6078 O O . VAL B 1 390 ? 34.607 30.000 20.791 1.00 30.81 364 VAL B O 1
ATOM 6082 N N . GLN B 1 391 ? 35.778 28.363 19.791 1.00 33.93 365 GLN B N 1
ATOM 6083 C CA . GLN B 1 391 ? 36.056 29.154 18.598 1.00 33.74 365 GLN B CA 1
ATOM 6084 C C . GLN B 1 391 ? 34.782 29.382 17.787 1.00 32.14 365 GLN B C 1
ATOM 6085 O O . GLN B 1 391 ? 33.864 28.561 17.809 1.00 31.71 365 GLN B O 1
ATOM 6091 N N . GLY B 1 392 ? 34.733 30.505 17.076 1.00 29.97 366 GLY B N 1
ATOM 6092 C CA . GLY B 1 392 ? 33.549 30.897 16.332 1.00 27.43 366 GLY B CA 1
ATOM 6093 C C . GLY B 1 392 ? 33.193 29.985 15.174 1.00 27.92 366 GLY B C 1
ATOM 6094 O O . GLY B 1 392 ? 32.021 29.852 14.820 1.00 27.35 366 GLY B O 1
ATOM 6095 N N . THR B 1 393 ? 34.198 29.353 14.578 1.00 30.05 367 THR B N 1
ATOM 6096 C CA . THR B 1 393 ? 33.964 28.456 13.453 1.00 32.20 367 THR B CA 1
ATOM 6097 C C . THR B 1 393 ? 33.239 27.186 13.891 1.00 32.38 367 THR B C 1
ATOM 6098 O O . THR B 1 393 ? 32.655 26.481 13.068 1.00 32.62 367 THR B O 1
ATOM 6102 N N . ALA B 1 394 ? 33.272 26.900 15.189 1.00 34.82 368 ALA B N 1
ATOM 6103 C CA . ALA B 1 394 ? 32.542 25.761 15.734 1.00 32.95 368 ALA B CA 1
ATOM 6104 C C . ALA B 1 394 ? 31.040 26.016 15.654 1.00 32.11 368 ALA B C 1
ATOM 6105 O O . ALA B 1 394 ? 30.235 25.088 15.741 1.00 32.65 368 ALA B O 1
ATOM 6107 N N . PHE B 1 395 ? 30.673 27.283 15.487 1.00 28.35 369 PHE B N 1
ATOM 6108 C CA . PHE B 1 395 ? 29.279 27.674 15.318 1.00 27.30 369 PHE B CA 1
ATOM 6109 C C . PHE B 1 395 ? 29.005 28.001 13.852 1.00 29.59 369 PHE B C 1
ATOM 6110 O O . PHE B 1 395 ? 28.056 28.718 13.530 1.00 30.35 369 PHE B O 1
ATOM 6118 N N . ASN B 1 396 ? 29.857 27.469 12.979 1.00 29.86 370 ASN B N 1
ATOM 6119 C CA . ASN B 1 396 ? 29.749 27.646 11.532 1.00 34.32 370 ASN B CA 1
ATOM 6120 C C . ASN B 1 396 ? 29.826 29.098 11.072 1.00 35.29 370 ASN B C 1
ATOM 6121 O O . ASN B 1 396 ? 29.242 29.464 10.052 1.00 35.67 370 ASN B O 1
ATOM 6126 N N . TRP B 1 397 ? 30.549 29.926 11.817 1.00 36.11 371 TRP B N 1
ATOM 6127 C CA . TRP B 1 397 ? 30.864 31.261 11.335 1.00 35.98 371 TRP B CA 1
ATOM 6128 C C . TRP B 1 397 ? 31.994 31.138 10.318 1.00 38.02 371 TRP B C 1
ATOM 6129 O O . TRP B 1 397 ? 33.044 30.572 10.620 1.00 38.41 371 TRP B O 1
ATOM 6140 N N . PRO B 1 398 ? 31.771 31.658 9.100 1.00 40.65 372 PRO B N 1
ATOM 6141 C CA . PRO B 1 398 ? 32.657 31.472 7.942 1.00 41.88 372 PRO B CA 1
ATOM 6142 C C . PRO B 1 398 ? 34.085 31.982 8.137 1.00 44.20 372 PRO B C 1
ATOM 6143 O O . PRO B 1 398 ? 34.964 31.618 7.356 1.00 47.49 372 PRO B O 1
ATOM 6147 N N . TRP B 1 399 ? 34.311 32.809 9.152 1.00 41.03 373 TRP B N 1
ATOM 6148 C CA . TRP B 1 399 ? 35.626 33.406 9.363 1.00 42.62 373 TRP B CA 1
ATOM 6149 C C . TRP B 1 399 ? 36.148 33.133 10.772 1.00 41.53 373 TRP B C 1
ATOM 6150 O O . TRP B 1 399 ? 35.365 32.978 11.707 1.00 40.14 373 TRP B O 1
ATOM 6161 N N . PRO B 1 400 ? 37.481 33.067 10.927 1.00 44.16 374 PRO B N 1
ATOM 6162 C CA . PRO B 1 400 ? 38.097 32.794 12.229 1.00 43.53 374 PRO B CA 1
ATOM 6163 C C . PRO B 1 400 ? 38.306 34.052 13.071 1.00 43.15 374 PRO B C 1
ATOM 6164 O O . PRO B 1 400 ? 39.371 34.211 13.666 1.00 44.10 374 PRO B O 1
ATOM 6168 N N . ASP B 1 401 ? 37.308 34.929 13.124 1.00 43.95 375 ASP B N 1
ATOM 6169 C CA . ASP B 1 401 ? 37.461 36.200 13.825 1.00 45.09 375 ASP B CA 1
ATOM 6170 C C . ASP B 1 401 ? 36.499 36.350 15.002 1.00 43.67 375 ASP B C 1
ATOM 6171 O O . ASP B 1 401 ? 36.313 37.450 15.523 1.00 46.47 375 ASP B O 1
ATOM 6176 N N . HIS B 1 402 ? 35.893 35.244 15.419 1.00 35.13 376 HIS B N 1
ATOM 6177 C CA . HIS B 1 402 ? 34.967 35.263 16.544 1.00 34.13 376 HIS B CA 1
ATOM 6178 C C . HIS B 1 402 ? 35.189 34.097 17.499 1.00 33.55 376 HIS B C 1
ATOM 6179 O O . HIS B 1 402 ? 35.836 33.108 17.156 1.00 34.41 376 HIS B O 1
ATOM 6186 N N . PHE B 1 403 ? 34.643 34.230 18.702 1.00 33.34 377 PHE B N 1
ATOM 6187 C CA . PHE B 1 403 ? 34.612 33.144 19.671 1.00 32.71 377 PHE B CA 1
ATOM 6188 C C . PHE B 1 403 ? 33.429 33.361 20.606 1.00 32.40 377 PHE B C 1
ATOM 6189 O O . PHE B 1 403 ? 32.797 34.415 20.573 1.00 31.03 377 PHE B O 1
ATOM 6197 N N . ARG B 1 404 ? 33.124 32.368 21.433 1.00 35.11 378 ARG B N 1
ATOM 6198 C CA . ARG B 1 404 ? 31.984 32.473 22.337 1.00 36.98 378 ARG B CA 1
ATOM 6199 C C . ARG B 1 404 ? 32.382 32.244 23.792 1.00 37.95 378 ARG B C 1
ATOM 6200 O O . ARG B 1 404 ? 33.135 31.322 24.104 1.00 37.15 378 ARG B O 1
ATOM 6208 N N . ILE B 1 405 ? 31.875 33.097 24.676 1.00 39.74 379 ILE B N 1
ATOM 6209 C CA . ILE B 1 405 ? 32.071 32.922 26.109 1.00 40.78 379 ILE B CA 1
ATOM 6210 C C . ILE B 1 405 ? 30.722 32.779 26.802 1.00 37.94 379 ILE B C 1
ATOM 6211 O O . ILE B 1 405 ? 29.718 33.326 26.345 1.00 37.45 379 ILE B O 1
ATOM 6216 N N . VAL B 1 406 ? 30.700 32.033 27.899 1.00 32.88 380 VAL B N 1
ATOM 6217 C CA . VAL B 1 406 ? 29.479 31.856 28.673 1.00 31.97 380 VAL B CA 1
ATOM 6218 C C . VAL B 1 406 ? 29.491 32.822 29.858 1.00 32.15 380 VAL B C 1
ATOM 6219 O O . VAL B 1 406 ? 30.537 33.054 30.465 1.00 32.73 380 VAL B O 1
ATOM 6223 N N . THR B 1 407 ? 28.332 33.395 30.170 1.00 34.31 381 THR B N 1
ATOM 6224 C CA . THR B 1 407 ? 28.230 34.405 31.218 1.00 36.04 381 THR B CA 1
ATOM 6225 C C . THR B 1 407 ? 27.757 33.824 32.550 1.00 35.02 381 THR B C 1
ATOM 6226 O O . THR B 1 407 ? 27.484 34.562 33.497 1.00 34.76 381 THR B O 1
ATOM 6230 N N . LEU B 1 408 ? 27.663 32.500 32.615 1.00 30.95 382 LEU B N 1
ATOM 6231 C CA . LEU B 1 408 ? 27.300 31.804 33.851 1.00 30.30 382 LEU B CA 1
ATOM 6232 C C . LEU B 1 408 ? 28.284 31.942 35.033 1.00 32.47 382 LEU B C 1
ATOM 6233 O O . LEU B 1 408 ? 27.837 32.025 36.178 1.00 32.49 382 LEU B O 1
ATOM 6238 N N . PRO B 1 409 ? 29.612 31.942 34.778 1.00 37.78 383 PRO B N 1
ATOM 6239 C CA . PRO B 1 409 ? 30.533 31.988 35.925 1.00 39.73 383 PRO B CA 1
ATOM 6240 C C . PRO B 1 409 ? 30.375 33.208 36.829 1.00 43.89 383 PRO B C 1
ATOM 6241 O O . PRO B 1 409 ? 29.916 34.256 36.377 1.00 44.25 383 PRO B O 1
ATOM 6245 N N . ARG B 1 410 ? 30.761 33.060 38.094 1.00 47.22 384 ARG B N 1
ATOM 6246 C CA . ARG B 1 410 ? 30.747 34.166 39.045 1.00 49.12 384 ARG B CA 1
ATOM 6247 C C . ARG B 1 410 ? 31.610 35.315 38.535 1.00 48.70 384 ARG B C 1
ATOM 6248 O O . ARG B 1 410 ? 32.546 35.097 37.764 1.00 47.69 384 ARG B O 1
ATOM 6256 N N . VAL B 1 411 ? 31.285 36.531 38.966 1.00 42.58 385 VAL B N 1
ATOM 6257 C CA . VAL B 1 411 ? 32.007 37.728 38.543 1.00 43.73 385 VAL B CA 1
ATOM 6258 C C . VAL B 1 411 ? 33.511 37.580 38.773 1.00 46.22 385 VAL B C 1
ATOM 6259 O O . VAL B 1 411 ? 34.317 37.960 37.921 1.00 46.25 385 VAL B O 1
ATOM 6263 N N . ASP B 1 412 ? 33.878 37.002 39.914 1.00 65.08 386 ASP B N 1
ATOM 6264 C CA . ASP B 1 412 ? 35.276 36.722 40.231 1.00 69.60 386 ASP B CA 1
ATOM 6265 C C . ASP B 1 412 ? 35.944 35.858 39.164 1.00 66.92 386 ASP B C 1
ATOM 6266 O O . ASP B 1 412 ? 37.069 36.133 38.745 1.00 67.47 386 ASP B O 1
ATOM 6271 N N . ASP B 1 413 ? 35.246 34.813 38.730 1.00 56.43 387 ASP B N 1
ATOM 6272 C CA . ASP B 1 413 ? 35.770 33.907 37.713 1.00 55.99 387 ASP B CA 1
ATOM 6273 C C . ASP B 1 413 ? 35.883 34.598 36.358 1.00 53.36 387 ASP B C 1
ATOM 6274 O O . ASP B 1 413 ? 36.869 34.422 35.641 1.00 54.92 387 ASP B O 1
ATOM 6279 N N . ILE B 1 414 ? 34.865 35.379 36.012 1.00 44.42 388 ILE B N 1
ATOM 6280 C CA . ILE B 1 414 ? 34.862 36.132 34.763 1.00 43.33 388 ILE B CA 1
ATOM 6281 C C . ILE B 1 414 ? 36.015 37.134 34.724 1.00 44.34 388 ILE B C 1
ATOM 6282 O O . ILE B 1 414 ? 36.710 37.253 33.715 1.00 43.34 388 ILE B O 1
ATOM 6287 N N . GLU B 1 415 ? 36.218 37.840 35.832 1.00 50.50 389 GLU B N 1
ATOM 6288 C CA . GLU B 1 415 ? 37.300 38.814 35.933 1.00 55.10 389 GLU B CA 1
ATOM 6289 C C . GLU B 1 415 ? 38.665 38.154 35.785 1.00 55.91 389 GLU B C 1
ATOM 6290 O O . GLU B 1 415 ? 39.536 38.663 35.080 1.00 55.65 389 GLU B O 1
ATOM 6296 N N . LEU B 1 416 ? 38.843 37.017 36.450 1.00 60.02 390 LEU B N 1
ATOM 6297 C CA . LEU B 1 416 ? 40.112 36.302 36.420 1.00 61.57 390 LEU B CA 1
ATOM 6298 C C . LEU B 1 416 ? 40.417 35.756 35.029 1.00 59.56 390 LEU B C 1
ATOM 6299 O O . LEU B 1 416 ? 41.541 35.871 34.540 1.00 60.26 390 LEU B O 1
ATOM 6304 N N . SER B 1 417 ? 39.410 35.169 34.391 1.00 57.30 391 SER B N 1
ATOM 6305 C CA . SER B 1 417 ? 39.598 34.534 33.093 1.00 55.89 391 SER B CA 1
ATOM 6306 C C . SER B 1 417 ? 39.781 35.553 31.970 1.00 55.00 391 SER B C 1
ATOM 6307 O O . SER B 1 417 ? 40.522 35.307 31.020 1.00 56.98 391 SER B O 1
ATOM 6310 N N . LEU B 1 418 ? 39.109 36.694 32.079 1.00 47.06 392 LEU B N 1
ATOM 6311 C CA . LEU B 1 418 ? 39.196 37.719 31.042 1.00 46.07 392 LEU B CA 1
ATOM 6312 C C . LEU B 1 418 ? 40.456 38.571 31.182 1.00 46.45 392 LEU B C 1
ATOM 6313 O O . LEU B 1 418 ? 40.931 39.145 30.204 1.00 47.45 392 LEU B O 1
ATOM 6318 N N . SER B 1 419 ? 40.998 38.652 32.393 1.00 44.79 393 SER B N 1
ATOM 6319 C CA . SER B 1 419 ? 42.276 39.331 32.587 1.00 49.26 393 SER B CA 1
ATOM 6320 C C . SER B 1 419 ? 43.390 38.436 32.060 1.00 49.62 393 SER B C 1
ATOM 6321 O O . SER B 1 419 ? 44.371 38.915 31.488 1.00 50.41 393 SER B O 1
ATOM 6324 N N . LYS B 1 420 ? 43.224 37.130 32.257 1.00 54.22 394 LYS B N 1
ATOM 6325 C CA . LYS B 1 420 ? 44.118 36.139 31.673 1.00 53.18 394 LYS B CA 1
ATOM 6326 C C . LYS B 1 420 ? 44.088 36.235 30.154 1.00 48.68 394 LYS B C 1
ATOM 6327 O O . LYS B 1 420 ? 45.121 36.147 29.494 1.00 48.74 394 LYS B O 1
ATOM 6333 N N . PHE B 1 421 ? 42.890 36.419 29.608 1.00 42.77 395 PHE B N 1
ATOM 6334 C CA . PHE B 1 421 ? 42.710 36.534 28.167 1.00 43.16 395 PHE B CA 1
ATOM 6335 C C . PHE B 1 421 ? 43.359 37.807 27.636 1.00 46.61 395 PHE B C 1
ATOM 6336 O O . PHE B 1 421 ? 43.915 37.819 26.538 1.00 47.55 395 PHE B O 1
ATOM 6344 N N . ALA B 1 422 ? 43.291 38.875 28.425 1.00 47.81 396 ALA B N 1
ATOM 6345 C CA . ALA B 1 422 ? 43.914 40.138 28.050 1.00 50.94 396 ALA B CA 1
ATOM 6346 C C . ALA B 1 422 ? 45.433 40.012 28.070 1.00 54.55 396 ALA B C 1
ATOM 6347 O O . ALA B 1 422 ? 46.118 40.519 27.181 1.00 55.42 396 ALA B O 1
ATOM 6349 N N . ARG B 1 423 ? 45.954 39.332 29.087 1.00 64.62 397 ARG B N 1
ATOM 6350 C CA . ARG B 1 423 ? 47.389 39.093 29.196 1.00 67.90 397 ARG B CA 1
ATOM 6351 C C . ARG B 1 423 ? 47.863 38.174 28.074 1.00 67.38 397 ARG B C 1
ATOM 6352 O O . ARG B 1 423 ? 48.943 38.362 27.515 1.00 69.92 397 ARG B O 1
ATOM 6360 N N . PHE B 1 424 ? 47.039 37.183 27.751 1.00 59.92 398 PHE B N 1
ATOM 6361 C CA . PHE B 1 424 ? 47.335 36.247 26.674 1.00 59.19 398 PHE B CA 1
ATOM 6362 C C . PHE B 1 424 ? 47.418 36.964 25.329 1.00 60.49 398 PHE B C 1
ATOM 6363 O O . PHE B 1 424 ? 48.375 36.778 24.580 1.00 62.80 398 PHE B O 1
ATOM 6371 N N . LEU B 1 425 ? 46.424 37.799 25.040 1.00 57.86 399 LEU B N 1
ATOM 6372 C CA . LEU B 1 425 ? 46.346 38.494 23.756 1.00 58.26 399 LEU B CA 1
ATOM 6373 C C . LEU B 1 425 ? 47.396 39.591 23.588 1.00 61.37 399 LEU B C 1
ATOM 6374 O O . LEU B 1 425 ? 47.753 39.942 22.464 1.00 61.90 399 LEU B O 1
ATOM 6379 N N . SER B 1 426 ? 47.885 40.134 24.699 1.00 67.73 400 SER B N 1
ATOM 6380 C CA . SER B 1 426 ? 48.851 41.229 24.649 1.00 70.39 400 SER B CA 1
ATOM 6381 C C . SER B 1 426 ? 50.186 40.776 24.066 1.00 71.72 400 SER B C 1
ATOM 6382 O O . SER B 1 426 ? 50.944 41.584 23.528 1.00 73.25 400 SER B O 1
ATOM 6385 N N . GLY B 1 427 ? 50.468 39.483 24.174 1.00 70.92 401 GLY B N 1
ATOM 6386 C CA . GLY B 1 427 ? 51.694 38.924 23.638 1.00 72.45 401 GLY B CA 1
ATOM 6387 C C . GLY B 1 427 ? 51.434 37.751 22.714 1.00 70.07 401 GLY B C 1
ATOM 6388 O O . GLY B 1 427 ? 52.283 36.872 22.562 1.00 71.92 401 GLY B O 1
ATOM 6389 N N . TYR B 1 428 ? 50.259 37.737 22.092 1.00 61.42 402 TYR B N 1
ATOM 6390 C CA . TYR B 1 428 ? 49.884 36.635 21.213 1.00 60.42 402 TYR B CA 1
ATOM 6391 C C . TYR B 1 428 ? 49.944 37.002 19.738 1.00 62.49 402 TYR B C 1
ATOM 6392 O O . TYR B 1 428 ? 49.186 37.845 19.258 1.00 61.62 402 TYR B O 1
ATOM 6401 N N . HIS B 1 429 ? 50.857 36.354 19.027 1.00 74.88 403 HIS B N 1
ATOM 6402 C CA . HIS B 1 429 ? 50.900 36.410 17.576 1.00 75.74 403 HIS B CA 1
ATOM 6403 C C . HIS B 1 429 ? 50.841 34.977 17.063 1.00 73.62 403 HIS B C 1
ATOM 6404 O O . HIS B 1 429 ? 51.823 34.240 17.160 1.00 76.23 403 HIS B O 1
ATOM 6411 N N . GLN B 1 430 ? 49.683 34.576 16.544 1.00 55.96 404 GLN B N 1
ATOM 6412 C CA . GLN B 1 430 ? 49.471 33.187 16.142 1.00 55.68 404 GLN B CA 1
ATOM 6413 C C . GLN B 1 430 ? 50.438 32.762 15.047 1.00 60.16 404 GLN B C 1
ATOM 6414 O O . GLN B 1 430 ? 50.592 33.446 14.034 1.00 61.31 404 GLN B O 1
ATOM 6420 N N . LEU B 1 431 ? 51.089 31.625 15.265 1.00 78.10 405 LEU B N 1
ATOM 6421 C CA . LEU B 1 431 ? 52.048 31.090 14.311 1.00 80.92 405 LEU B CA 1
ATOM 6422 C C . LEU B 1 431 ? 51.373 30.098 13.371 1.00 79.74 405 LEU B C 1
ATOM 6423 O O . LEU B 1 431 ? 51.787 29.926 12.224 1.00 81.48 405 LEU B O 1
#

CATH classification: 3.90.1150.10 (+1 more: 3.40.640.10)

B-factor: mean 52.1, std 17.28, range [21.9, 164.23]

Secondary structure (DSSP, 8-state):
----PPPGGGTT---TTSSHHHHHHHHHHHTT---EE-SS--SGGGT----HHHHHHHHHHGGG--S---TT--HHHHHHHHHHHHTTT-TT--GGGEEEESSHHHHHHHHHHTTPPTT-EEEEEES--HHHHHHHHHTT-EEEEEEEEGGGTTEE-HHHHHHT--TTEEEEEEESS-TTT-----HHHHHHHHHHHHHTTPEEEEE-TTTT-B-TT-----HHHH-TTS-EEEEEESTTTTS-GGG--EEEEEES--GGGHHHHHHHHHHHHHT----SGGGHHHHHHHSS--TTHHHHSTTSHHHHHHHHHHHHHHHSTTEE-PPPSBSSEE--EE-HHHHT-S-HHHHHHHHHHHHSEE-EEGGGGT-SSSSBEEEE--S-HHHHHHHHHHHHHHHHT---/---PPPGGGSS----SSSTTHHHHHHHHHTT---EE-SS--SGGGT-PPPHHHHHHHHHHGGG--S---TT--HHHHHHHHHHHHTTT-TT--GGGEEEEESHHHHHHHHHHTT--TT-EEEEEES--HHHHHHHHHTT-EEEEEEEEGGGTTEE-HHHHHHT--TTEEEEEEESSPTTT-----HHHHHHHHHHHHHTT-EEEEE-TTTT-B-TT-----SGGG-TTS-EEEEEESTTTTS-GGG-EEEEEEES--GGGHHHHHHHHHHHHHT--S-SGGGGGHHHHHSS--TTHHHHSTTSHHHHHHHHHHHHHHTSTTEE-PPPSBSSEE--EE-TTTTT-S-HHHHHHHHHHHH-EE-EEGGGGT-SSSSBEEEES-S-HHHHHHHHHHHHHHHHT----

GO terms:
  GO:0004021 L-alanine:2-oxoglutarate transaminase activity (F, IDA)
  GO:0030632 D-alanine biosynthetic process (P, IMP)
  GO:0030170 pyridoxal phosphate binding (F, IDA)
  GO:0042803 protein homodimerization activity (F, IDA)
  GO:0046677 response to antibiotic (P, IMP)
  GO:0006974 DNA damage response (P, IMP)
  GO:0008483 transaminase activity (F, IMP)
  GO:0006523 alanine biosynthetic process (P, IMP)

Nearest PDB structures (foldseek):
  4cvq-assembly1_B  TM=1.001E+00  e=8.541E-80  Escherichia coli K-12
  3dyd-assembly1_B  TM=9.354E-01  e=4.679E-32  Homo sapiens
  3dyd-assembly1_A  TM=9.293E-01  e=5.535E-32  Homo sapiens
  4ix8-assembly1_A  TM=8.875E-01  e=3.711E-31  Leishmania infantum
  3pdx-assembly1_A-2  TM=9.292E-01  e=1.261E-29  Mus musculus

Sequence (808 aa):
MSPIEKSSKLENVCYDIRGPVLKEAKRLEEEGNKVLKLNIGNPAPFGFDAPDEILVDVIRNLPTAQQGYCDSKGLYSARKAIMQHYQARGMRDVTVEDIYIGNGVSELIVQAMQALLNSGDEMLVPAPDYPLWTAAVSLSSGKAVHYLCDESSDWFPDLDDIRAKITPRTRGIVIINPNNPTGAVYSKELLMEIVEIARQHNLIIFADEIYDKILYDDAEHHSIAPLAPDLLTITFNGLSKTYRVAGFRQGWMVLNGPKKHAKGYIEGLEMLASSMRLCANVPAQHAIQTALGGYQSISEFITPGGRLYEQRNRAWELINDIPGVSCVKPRGALYMFPKIDAKRFNIHDDQKMVLDFLLQEKVLLVQGTAFNWPWPDHFRIVTLPRVDDIELSLSKFARFLSGYHQSPIEKSSKLENVCYDIRGPVLKEAKRLEEEGNKVLKLNIGNPAPFGFDAPDEILVDVIRNLPTAQGYCDSKGLYSARKAIMQHYQARGMRDVTVEDIYIGNGVSELIVQAMQALLNSGDEMLVPAPDYPLWTAAVSLSSGKAVHYLCDESSDWFPDLDDIRAKITPRTRGIVIINPNNPTGAVYSKELLMEIVEIARQHNLIIFADEIYDKILYDDAEHHSIAPLAPDLLTTITFNGLSKTYRVAGFRQGWMVLNGPKKHAKGYIEGLEMLASMRRLCANVPAQHAIQTALGGYQSISEFITPGGRLYEQRNRAWELINDIPGVSCVKPRGALYMFPKIDAKRFNIHDDQKMVLDFLLQEKVLLVQGTAFNWPWPDHFRIVTLPRVDDIELSLSKFARFLSGYHQL

Solvent-accessible surface area: 28464 Å² total; per-residue (Å²): 162,55,102,16,112,59,1,74,34,3,134,121,11,88,4,38,6,37,26,79,15,26,142,55,0,76,97,13,58,148,113,65,50,192,19,41,75,2,4,23,3,11,2,22,92,27,48,4,102,5,22,103,115,1,12,62,34,3,48,184,46,7,60,100,3,14,9,22,17,81,21,28,0,35,132,58,1,14,77,5,0,13,90,26,0,72,90,70,49,5,204,127,5,63,12,101,15,0,2,0,0,2,0,11,9,26,0,2,28,11,0,0,7,0,1,0,51,91,33,13,30,0,0,0,0,0,0,0,28,3,0,0,17,2,0,0,19,6,0,46,9,122,9,25,44,0,52,2,48,37,105,54,87,1,44,6,52,26,99,31,0,104,85,58,34,53,148,138,13,56,0,0,0,2,2,3,0,0,4,0,2,0,7,12,2,38,80,118,15,1,86,84,0,2,92,6,0,88,132,68,103,6,6,0,0,1,6,3,15,2,9,56,1,27,2,78,123,13,113,29,43,13,2,0,38,33,0,92,67,24,6,0,0,0,0,7,1,0,3,20,2,10,12,0,0,0,2,3,1,0,2,0,0,2,12,18,66,48,188,69,0,137,4,0,27,65,0,0,61,38,14,1,15,5,18,5,1,0,5,3,14,7,0,36,0,0,78,24,5,25,31,76,156,34,26,4,44,97,37,33,67,91,72,7,26,3,34,73,1,2,38,118,2,77,90,54,2,50,114,10,93,18,9,56,11,37,80,2,84,0,1,2,4,1,1,0,91,2,42,25,173,134,11,69,10,116,49,2,57,79,0,0,40,37,1,0,77,104,17,54,0,2,6,3,12,0,54,9,0,44,20,78,125,35,26,2,0,3,6,0,0,2,3,125,28,119,54,4,49,83,2,6,60,43,0,33,142,3,4,98,72,24,136,33,108,114,17,102,42,1,62,36,2,132,102,5,83,3,42,5,52,12,88,11,22,140,57,1,102,94,13,66,159,110,66,63,154,6,16,66,3,3,25,3,7,2,24,91,27,44,3,98,5,12,103,68,0,25,87,41,3,55,195,39,6,61,104,3,12,8,22,14,59,20,20,0,33,127,54,1,10,88,12,0,33,101,32,1,62,92,83,57,2,188,119,2,67,19,96,13,0,6,0,0,3,0,11,8,22,0,1,28,22,0,0,5,0,1,0,53,99,45,20,15,0,0,0,0,0,0,0,25,2,0,0,18,0,0,0,16,6,0,46,10,123,11,24,38,0,50,4,50,35,106,51,82,2,45,6,54,32,104,26,0,101,83,62,31,40,137,116,14,56,0,0,0,2,2,2,0,1,4,0,2,0,7,8,1,37,96,127,16,0,82,70,0,0,64,6,0,88,130,79,86,8,10,0,0,0,6,3,15,3,5,39,1,31,2,87,114,15,112,17,44,6,2,0,35,37,0,94,57,26,8,0,0,0,0,5,2,0,3,18,2,8,10,0,0,0,2,3,0,0,2,2,0,1,12,16,49,44,197,42,0,133,12,0,30,66,0,4,62,36,11,2,14,3,11,7,0,0,5,4,14,8,0,43,0,0,108,36,4,24,36,73,148,42,13,6,56,89,42,26,64,96,60,8,32,3,31,68,2,4,27,72,2,64,88,40,0,58,121,8,87,23,10,55,12,33,71,3,89,0,1,2,4,0,1,0,83,2,64,22,186,134,9,65,9,112,57,4,57,77,0,0,57,37,1,0,72,93,9,65,0,1,5,4,17,0,55,13,0,50,21,74,126,34,29,2,0,2,3,3,2,3,0,126,46,104,46,4,59,96,1,5,58,43,0,34,135,4,6,99,72,26,115,1,165

InterPro domains:
  IPR004839 Aminotransferase, class I/classII, large domain [PF00155] (34-386)
  IPR015421 Pyridoxal phosphate-dependent transferase, major domain [G3DSA:3.40.640.10] (53-294)
  IPR015422 Pyridoxal phosphate-dependent transferase, small domain [G3DSA:3.90.1150.10] (21-398)
  IPR015424 Pyridoxal phosphate-dependent transferase [SSF53383] (7-401)
  IPR051926 Alanine Aminotransferase [PTHR43488] (1-404)